Protein AF-A0A2W4IA27-F1 (afdb_monomer_lite)

Secondary structure (DSSP, 8-state):
----------HHHHHHHHHHHHHHHHHH-HHHHHHHGGGGT---HHHHHHHHHHHHTT-HHHHHHHGGGTT---HHHHHHHHHHHHHH-TTGGGTGGGG----HHHHHHHHHHHHHH-HHHHHHTGGGG----HHHHHHHHHHHHHH-S-GGGGGGGG----HHHHHHHHHHHHTT-HHHHHHHGGGGSPEE------TT------EE-HHHHHHHHHHHHHHHHHHHHHHHHTT--S-HHHHHHHHHHHHHHHHHHGGG-TTS-HHHHHHHHHHHHHHHHHTTTSTTS---S-TTS-SSSS-THHHHHTS---TTTGGGTHHHHHHHHHHHHTT-S-HHHHHHHHHHHHHHHTSSSTTS--TTTGGGGHHHHHHHHT-S-HHHHHHHHHHHHHHHHHH---HHHHHHHHHH--GGG----HHHHHHHHHHHHHHTTSS---HHHHHHHHHHHHH-TTSS-HHHHHHHHHHHHT--GGG--HHHHHHHHHHHTTT--------SS-HHHHHHHHHHHHHHHHHHHHHHHTT-HHHHHT---HHHHHHHHHHIIIIIS-----TTHHHHHHHHTTTSSSTTHHHHHHHHHTTT-HHHHHHHHHHHHHHHHT-HHHHHHHS--HHHHHHHTT-HHHHHHHHH-EEEEHHHHS------S-----HHHHHHIIIIIS--S-TTTSHHHHHHHTT-TTHHHHHHHHHHHHHHHHHHHHT-GGGTTTHHHHHHHHHHHHHHHHHHHHHH--SHHHHHHHHHHHHHHHHTT--S-HHHHHHHHHHHHHTT------GGG-EEEEE--HHHHHHTTTSSTT-S--TTS-HHHHTTHHHHHH-TTEEEEEEEPTTSSEEEEEEEEEEEETTT--EEEEEPPPEE-TTS-HHHHHHHHHHHHHHHHHHHT--EEES-TTSPB--SPEEEE--S-S-EEEGGGTEEESSSEEEE-TTSSEEEE-

Structure (mmCIF, N/CA/C/O backbone):
data_AF-A0A2W4IA27-F1
#
_entry.id   AF-A0A2W4IA27-F1
#
loop_
_atom_site.group_PDB
_atom_site.id
_atom_site.type_symbol
_atom_site.label_atom_id
_atom_site.label_alt_id
_atom_site.label_comp_id
_atom_site.label_asym_id
_atom_site.label_entity_id
_atom_site.label_seq_id
_atom_site.pdbx_PDB_ins_code
_atom_site.Cartn_x
_atom_site.Cartn_y
_atom_site.Cartn_z
_atom_site.occupancy
_atom_site.B_iso_or_equiv
_atom_site.auth_seq_id
_atom_site.auth_comp_id
_atom_site.auth_asym_id
_atom_site.auth_atom_id
_atom_site.pdbx_PDB_model_num
ATOM 1 N N . MET A 1 1 ? 53.957 44.892 -79.113 1.00 44.59 1 MET A N 1
ATOM 2 C CA . MET A 1 1 ? 54.425 44.875 -77.711 1.00 44.59 1 MET A CA 1
ATOM 3 C C . MET A 1 1 ? 53.210 44.801 -76.800 1.00 44.59 1 MET A C 1
ATOM 5 O O . MET A 1 1 ? 52.516 45.795 -76.661 1.00 44.59 1 MET A O 1
ATOM 9 N N . LEU A 1 2 ? 52.918 43.631 -76.235 1.00 40.19 2 LEU A N 1
ATOM 10 C CA . LEU A 1 2 ? 51.949 43.459 -75.150 1.00 40.19 2 LEU A CA 1
ATOM 11 C C . LEU A 1 2 ? 52.566 42.440 -74.186 1.00 40.19 2 LEU A C 1
ATOM 13 O O . LEU A 1 2 ? 52.818 41.296 -74.554 1.00 40.19 2 LEU A O 1
ATOM 17 N N . ASN A 1 3 ? 52.946 42.937 -73.009 1.00 44.69 3 ASN A N 1
ATOM 18 C CA . ASN A 1 3 ? 53.695 42.231 -71.974 1.00 44.69 3 ASN A CA 1
ATOM 19 C C . ASN A 1 3 ? 52.824 41.161 -71.299 1.00 44.69 3 ASN A C 1
ATOM 21 O O . ASN A 1 3 ? 51.939 41.492 -70.511 1.00 44.69 3 ASN A O 1
ATOM 25 N N . ASN A 1 4 ? 53.139 39.888 -71.536 1.00 46.66 4 ASN A N 1
ATOM 26 C CA . ASN A 1 4 ? 52.659 38.767 -70.730 1.00 46.66 4 ASN A CA 1
ATOM 27 C C . ASN A 1 4 ? 53.404 38.745 -69.383 1.00 46.66 4 ASN A C 1
ATOM 29 O O . ASN A 1 4 ? 54.486 38.171 -69.269 1.00 46.66 4 ASN A O 1
ATOM 33 N N . LYS A 1 5 ? 52.828 39.366 -68.345 1.00 51.06 5 LYS A N 1
ATOM 34 C CA . LYS A 1 5 ? 53.220 39.107 -66.951 1.00 51.06 5 LYS A CA 1
ATOM 35 C C . LYS A 1 5 ? 52.652 37.749 -66.535 1.00 51.06 5 LYS A C 1
ATOM 37 O O . LYS A 1 5 ? 51.479 37.642 -66.192 1.00 51.06 5 LYS A O 1
ATOM 42 N N . ILE A 1 6 ? 53.497 36.724 -66.554 1.00 54.12 6 ILE A N 1
ATOM 43 C CA . ILE A 1 6 ? 53.240 35.456 -65.868 1.00 54.12 6 ILE A CA 1
ATOM 44 C C . ILE A 1 6 ? 53.246 35.763 -64.364 1.00 54.12 6 ILE A C 1
ATOM 46 O O . ILE A 1 6 ? 54.295 36.026 -63.780 1.00 54.12 6 ILE A O 1
ATOM 50 N N . ILE A 1 7 ? 52.066 35.807 -63.745 1.00 58.88 7 ILE A N 1
ATOM 51 C CA . ILE A 1 7 ? 51.934 35.867 -62.287 1.00 58.88 7 ILE A CA 1
ATOM 52 C C . ILE A 1 7 ? 52.332 34.485 -61.762 1.00 58.88 7 ILE A C 1
ATOM 54 O O . ILE A 1 7 ? 51.640 33.503 -62.022 1.00 58.88 7 ILE A O 1
ATOM 58 N N . ALA A 1 8 ? 53.454 34.399 -61.046 1.00 56.16 8 ALA A N 1
ATOM 59 C CA . ALA A 1 8 ? 53.839 33.202 -60.307 1.00 56.16 8 ALA A CA 1
ATOM 60 C C . ALA A 1 8 ? 52.831 32.989 -59.165 1.00 56.16 8 ALA A C 1
ATOM 62 O O . ALA A 1 8 ? 52.899 33.645 -58.126 1.00 56.16 8 ALA A O 1
ATOM 63 N N . ILE A 1 9 ? 51.835 32.132 -59.386 1.00 65.00 9 ILE A N 1
ATOM 64 C CA . ILE A 1 9 ? 50.858 31.764 -58.360 1.00 65.00 9 ILE A CA 1
ATOM 65 C C . ILE A 1 9 ? 51.591 30.925 -57.308 1.00 65.00 9 ILE A C 1
ATOM 67 O O . ILE A 1 9 ? 52.161 29.888 -57.642 1.00 65.00 9 ILE A O 1
ATOM 71 N N . ASN A 1 10 ? 51.586 31.377 -56.047 1.00 81.69 10 ASN A N 1
ATOM 72 C CA . ASN A 1 10 ? 52.108 30.606 -54.917 1.00 81.69 10 ASN A CA 1
ATOM 73 C C . ASN A 1 10 ? 51.342 29.262 -54.829 1.00 81.69 10 ASN A C 1
ATOM 75 O O . ASN A 1 10 ? 50.125 29.296 -54.611 1.00 81.69 10 ASN A O 1
ATOM 79 N N . PRO A 1 11 ? 52.011 28.102 -54.983 1.00 81.06 11 PRO A N 1
ATOM 80 C CA . PRO A 1 11 ? 51.367 26.788 -54.963 1.00 81.06 11 PRO A CA 1
ATOM 81 C C . PRO A 1 11 ? 50.553 26.516 -53.692 1.00 81.06 11 PRO A C 1
ATOM 83 O O . PRO A 1 11 ? 49.484 25.916 -53.771 1.00 81.06 11 PRO A O 1
ATOM 86 N N . GLU A 1 12 ? 51.005 27.003 -52.532 1.00 84.25 12 GLU A N 1
ATOM 87 C CA . GLU A 1 12 ? 50.297 26.821 -51.257 1.00 84.25 12 GLU A CA 1
ATOM 88 C C . GLU A 1 12 ? 48.966 27.574 -51.238 1.00 84.25 12 GLU A C 1
ATOM 90 O O . GLU A 1 12 ? 47.942 27.038 -50.812 1.00 84.25 12 GLU A O 1
ATOM 95 N N . LYS A 1 13 ? 48.961 28.804 -51.765 1.00 86.19 13 LYS A N 1
ATOM 96 C CA . LYS A 1 13 ? 47.746 29.616 -51.870 1.00 86.19 13 LYS A CA 1
ATOM 97 C C . LYS A 1 13 ? 46.733 28.961 -52.809 1.00 86.19 13 LYS A C 1
ATOM 99 O O . LYS A 1 13 ? 45.558 28.886 -52.472 1.00 86.19 13 LYS A O 1
ATOM 104 N N . LEU A 1 14 ? 47.198 28.414 -53.934 1.00 88.62 14 LEU A N 1
ATOM 105 C CA . LEU A 1 14 ? 46.340 27.693 -54.876 1.00 88.62 14 LEU A CA 1
ATOM 106 C C . LEU A 1 14 ? 45.674 26.464 -54.231 1.00 88.62 14 LEU A C 1
ATOM 108 O O . LEU A 1 14 ? 44.511 26.187 -54.508 1.00 88.62 14 LEU A O 1
ATOM 112 N N . ILE A 1 15 ? 46.384 25.734 -53.365 1.00 90.31 15 ILE A N 1
ATOM 113 C CA . ILE A 1 15 ? 45.819 24.588 -52.633 1.00 90.31 15 ILE A CA 1
ATOM 114 C C . ILE A 1 15 ? 44.764 25.053 -51.618 1.00 90.31 15 ILE A C 1
ATOM 116 O O . ILE A 1 15 ? 43.688 24.462 -51.553 1.00 90.31 15 ILE A O 1
ATOM 120 N N . GLN A 1 16 ? 45.026 26.125 -50.865 1.00 92.00 16 GLN A N 1
ATOM 121 C CA . GLN A 1 16 ? 44.061 26.670 -49.898 1.00 92.00 16 GLN A CA 1
ATOM 122 C C . GLN A 1 16 ? 42.793 27.224 -50.563 1.00 92.00 16 GLN A C 1
ATOM 124 O O . GLN A 1 16 ? 41.686 27.013 -50.056 1.00 92.00 16 GLN A O 1
ATOM 129 N N . ASP A 1 17 ? 42.931 27.866 -51.726 1.00 92.44 17 ASP A N 1
ATOM 130 C CA . ASP A 1 17 ? 41.796 28.339 -52.522 1.00 92.44 17 ASP A CA 1
ATOM 131 C C . ASP A 1 17 ? 40.934 27.150 -52.988 1.00 92.44 17 ASP A C 1
ATOM 133 O O . ASP A 1 17 ? 39.712 27.175 -52.832 1.00 92.44 17 ASP A O 1
ATOM 137 N N . LYS A 1 18 ? 41.560 26.054 -53.444 1.00 95.69 18 LYS A N 1
ATOM 138 C CA . LYS A 1 18 ? 40.855 24.814 -53.815 1.00 95.69 18 LYS A CA 1
ATOM 139 C C . LYS A 1 18 ? 40.170 24.124 -52.634 1.00 95.69 18 LYS A C 1
ATOM 141 O O . LYS A 1 18 ? 39.068 23.610 -52.803 1.00 95.69 18 LYS A O 1
ATOM 146 N N . ILE A 1 19 ? 40.780 24.110 -51.444 1.00 96.94 19 ILE A N 1
ATOM 147 C CA . ILE A 1 19 ? 40.142 23.586 -50.220 1.00 96.94 19 ILE A CA 1
ATOM 148 C C . ILE A 1 19 ? 38.905 24.422 -49.878 1.00 96.94 19 ILE A C 1
ATOM 150 O O . ILE A 1 19 ? 37.847 23.870 -49.577 1.00 96.94 19 ILE A O 1
ATOM 154 N N . SER A 1 20 ? 39.020 25.748 -49.946 1.00 96.31 20 SER A N 1
ATOM 155 C CA . SER A 1 20 ? 37.912 26.664 -49.663 1.00 96.31 20 SER A CA 1
ATOM 156 C C . SER A 1 20 ? 36.769 26.486 -50.665 1.00 96.31 20 SER A C 1
ATOM 158 O O . SER A 1 20 ? 35.608 26.384 -50.267 1.00 96.31 20 SER A O 1
ATOM 160 N N . GLU A 1 21 ? 37.092 26.364 -51.955 1.00 96.69 21 GLU A N 1
ATOM 161 C CA . GLU A 1 21 ? 36.127 26.060 -53.013 1.00 96.69 21 GLU A CA 1
ATOM 162 C C . GLU A 1 21 ? 35.434 24.709 -52.775 1.00 96.69 21 GLU A C 1
ATOM 164 O O . GLU A 1 21 ? 34.205 24.634 -52.818 1.00 96.69 21 GLU A O 1
ATOM 169 N N . ALA A 1 22 ? 36.197 23.663 -52.441 1.00 97.50 22 ALA A N 1
ATOM 170 C CA . ALA A 1 22 ? 35.666 22.336 -52.140 1.00 97.50 22 ALA A CA 1
ATOM 171 C C . ALA A 1 22 ? 34.730 22.339 -50.920 1.00 97.50 22 ALA A C 1
ATOM 173 O O . ALA A 1 22 ? 33.680 21.702 -50.963 1.00 97.50 22 ALA A O 1
ATOM 174 N N . LYS A 1 23 ? 35.050 23.089 -49.854 1.00 98.00 23 LYS A N 1
ATOM 175 C CA . LYS A 1 23 ? 34.168 23.256 -48.681 1.00 98.00 23 LYS A CA 1
ATOM 176 C C . LYS A 1 23 ? 32.860 23.964 -49.038 1.00 98.00 23 LYS A C 1
ATOM 178 O O . LYS A 1 23 ? 31.791 23.534 -48.606 1.00 98.00 23 LYS A O 1
ATOM 183 N N . ILE A 1 24 ? 32.926 25.029 -49.842 1.00 96.81 24 ILE A N 1
ATOM 184 C CA . ILE A 1 24 ? 31.732 25.746 -50.315 1.00 96.81 24 ILE A CA 1
ATOM 185 C C . ILE A 1 24 ? 30.874 24.827 -51.187 1.00 96.81 24 ILE A C 1
ATOM 187 O O . ILE A 1 24 ? 29.651 24.815 -51.034 1.00 96.81 24 ILE A O 1
ATOM 191 N N . LEU A 1 25 ? 31.496 24.053 -52.083 1.00 96.50 25 LEU A N 1
ATOM 192 C CA . LEU A 1 25 ? 30.773 23.108 -52.926 1.00 96.50 25 LEU A CA 1
ATOM 193 C C . LEU A 1 25 ? 30.163 21.978 -52.092 1.00 96.50 25 LEU A C 1
ATOM 195 O O . LEU A 1 25 ? 28.999 21.667 -52.293 1.00 96.50 25 LEU A O 1
ATOM 199 N N . ALA A 1 26 ? 30.871 21.450 -51.091 1.00 96.62 26 ALA A N 1
ATOM 200 C CA . ALA A 1 26 ? 30.343 20.447 -50.166 1.00 96.62 26 ALA A CA 1
ATOM 201 C C . ALA A 1 26 ? 29.091 20.900 -49.413 1.00 96.62 26 ALA A C 1
ATOM 203 O O . ALA A 1 26 ? 28.183 20.102 -49.194 1.00 96.62 26 ALA A O 1
ATOM 204 N N . ALA A 1 27 ? 29.009 22.184 -49.064 1.00 95.81 27 ALA A N 1
ATOM 205 C CA . ALA A 1 27 ? 27.829 22.748 -48.421 1.00 95.81 27 ALA A CA 1
ATOM 206 C C . ALA A 1 27 ? 26.638 22.960 -49.381 1.00 95.81 27 ALA A C 1
ATOM 208 O O . ALA A 1 27 ? 25.510 23.112 -48.908 1.00 95.81 27 ALA A O 1
ATOM 209 N N . LYS A 1 28 ? 26.877 23.001 -50.702 1.00 95.75 28 LYS A N 1
ATOM 210 C CA . LYS A 1 28 ? 25.871 23.304 -51.740 1.00 95.75 28 LYS A CA 1
ATOM 211 C C . LYS A 1 28 ? 25.409 22.081 -52.534 1.00 95.75 28 LYS A C 1
ATOM 213 O O . LYS A 1 28 ? 24.221 21.954 -52.797 1.00 95.75 28 LYS A O 1
ATOM 218 N N . ASP A 1 29 ? 26.344 21.228 -52.936 1.00 96.25 29 ASP A N 1
ATOM 219 C CA . ASP A 1 29 ? 26.152 20.079 -53.821 1.00 96.25 29 ASP A CA 1
ATOM 220 C C . ASP A 1 29 ? 27.109 18.954 -53.399 1.00 96.25 29 ASP A C 1
ATOM 222 O O . ASP A 1 29 ? 28.206 18.765 -53.938 1.00 96.25 29 ASP A O 1
ATOM 226 N N . SER A 1 30 ? 26.688 18.233 -52.360 1.00 96.00 30 SER A N 1
ATOM 227 C CA . SER A 1 30 ? 27.429 17.121 -51.766 1.00 96.00 30 SER A CA 1
ATOM 228 C C . SER A 1 30 ? 27.680 15.990 -52.765 1.00 96.00 30 SER A C 1
ATOM 230 O O . SER A 1 30 ? 28.771 15.430 -52.773 1.00 96.00 30 SER A O 1
ATOM 232 N N . TRP A 1 31 ? 26.731 15.702 -53.662 1.00 96.38 31 TRP A N 1
ATOM 233 C CA . TRP A 1 31 ? 26.909 14.693 -54.710 1.00 96.38 31 TRP A CA 1
ATOM 234 C C . TRP A 1 31 ? 28.099 15.015 -55.603 1.00 96.38 31 TRP A C 1
ATOM 236 O O . TRP A 1 31 ? 29.008 14.196 -55.772 1.00 96.38 31 TRP A O 1
ATOM 246 N N . ARG A 1 32 ? 28.105 16.226 -56.168 1.00 96.94 32 ARG A N 1
ATOM 247 C CA . ARG A 1 32 ? 29.147 16.638 -57.100 1.00 96.94 32 ARG A CA 1
ATOM 248 C C . ARG A 1 32 ? 30.511 16.672 -56.433 1.00 96.94 32 ARG A C 1
ATOM 250 O O . ARG A 1 32 ? 31.462 16.163 -57.024 1.00 96.94 32 ARG A O 1
ATOM 257 N N . ILE A 1 33 ? 30.624 17.221 -55.217 1.00 97.75 33 ILE A N 1
ATOM 258 C CA . ILE A 1 33 ? 31.930 17.245 -54.549 1.00 97.75 33 ILE A CA 1
ATOM 259 C C . ILE A 1 33 ? 32.424 15.831 -54.240 1.00 97.75 33 ILE A C 1
ATOM 261 O O . ILE A 1 33 ? 33.598 15.563 -54.460 1.00 97.75 33 ILE A O 1
ATOM 265 N N . SER A 1 34 ? 31.569 14.906 -53.791 1.00 97.38 34 SER A N 1
ATOM 266 C CA . SER A 1 34 ? 32.013 13.555 -53.431 1.00 97.38 34 SER A CA 1
ATOM 267 C C . SER A 1 34 ? 32.481 12.765 -54.659 1.00 97.38 34 SER A C 1
ATOM 269 O O . SER A 1 34 ? 33.462 12.021 -54.589 1.00 97.38 34 SER A O 1
ATOM 271 N N . LEU A 1 35 ? 31.846 12.982 -55.814 1.00 96.50 35 LEU A N 1
ATOM 272 C CA . LEU A 1 35 ? 32.276 12.407 -57.088 1.00 96.50 35 LEU A CA 1
ATOM 273 C C . LEU A 1 35 ? 33.601 13.017 -57.586 1.00 96.50 35 LEU A C 1
ATOM 275 O O . LEU A 1 35 ? 34.493 12.288 -58.024 1.00 96.50 35 LEU A O 1
ATOM 279 N N . ASP A 1 36 ? 33.742 14.343 -57.502 1.00 96.81 36 ASP A N 1
ATOM 280 C CA . ASP A 1 36 ? 34.829 15.094 -58.139 1.00 96.81 36 ASP A CA 1
ATOM 281 C C . ASP A 1 36 ? 36.000 15.451 -57.211 1.00 96.81 36 ASP A C 1
ATOM 283 O O . ASP A 1 36 ? 36.978 16.024 -57.689 1.00 96.81 36 ASP A O 1
ATOM 287 N N . ILE A 1 37 ? 35.970 15.110 -55.917 1.00 97.19 37 ILE A N 1
ATOM 288 C CA . ILE A 1 37 ? 36.974 15.561 -54.930 1.00 97.19 37 ILE A CA 1
ATOM 289 C C . ILE A 1 37 ? 38.422 15.276 -55.365 1.00 97.19 37 ILE A C 1
ATOM 291 O O . ILE A 1 37 ? 39.303 16.120 -55.198 1.00 97.19 37 ILE A O 1
ATOM 295 N N . LYS A 1 38 ? 38.669 14.149 -56.044 1.00 94.88 38 LYS A N 1
ATOM 296 C CA . LYS A 1 38 ? 39.988 13.803 -56.606 1.00 94.88 38 LYS A CA 1
ATOM 297 C C . LYS A 1 38 ? 40.494 14.822 -57.634 1.00 94.88 38 LYS A C 1
ATOM 299 O O . LYS A 1 38 ? 41.695 15.069 -57.704 1.00 94.88 38 LYS A O 1
ATOM 304 N N . LYS A 1 39 ? 39.600 15.453 -58.406 1.00 95.56 39 LYS A N 1
ATOM 305 C CA . LYS A 1 39 ? 39.942 16.472 -59.417 1.00 95.56 39 LYS A CA 1
ATOM 306 C C . LYS A 1 39 ? 40.474 17.763 -58.789 1.00 95.56 39 LYS A C 1
ATOM 308 O O . LYS A 1 39 ? 41.200 18.5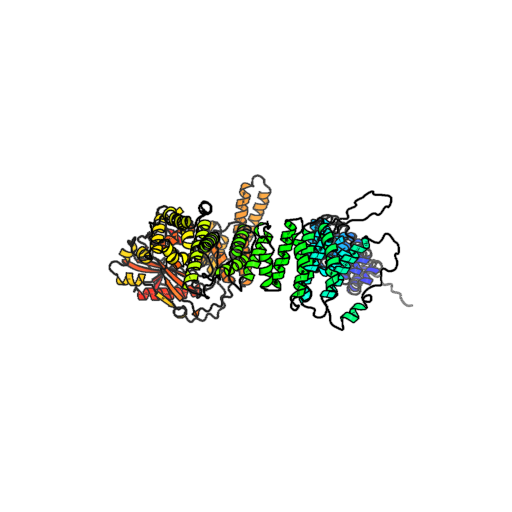01 -59.452 1.00 95.56 39 LYS A O 1
ATOM 313 N N . TYR A 1 40 ? 40.173 18.019 -57.513 1.00 94.12 40 TYR A N 1
ATOM 314 C CA . TYR A 1 40 ? 40.720 19.164 -56.783 1.00 94.12 40 TYR A CA 1
ATOM 315 C C . TYR A 1 40 ? 42.201 18.963 -56.409 1.00 94.12 40 TYR A C 1
ATOM 317 O O . TYR A 1 40 ? 42.901 19.944 -56.163 1.00 94.12 40 TYR A O 1
ATOM 325 N N . GLY A 1 41 ? 42.721 17.729 -56.432 1.00 93.88 41 GLY A N 1
ATOM 326 C CA . GLY A 1 41 ? 44.125 17.439 -56.115 1.00 93.88 41 GLY A CA 1
ATOM 327 C C . GLY A 1 41 ? 44.501 17.733 -54.657 1.00 93.88 41 GLY A C 1
ATOM 328 O O . GLY A 1 41 ? 45.658 18.033 -54.377 1.00 93.88 41 GLY A O 1
ATOM 329 N N . ILE A 1 42 ? 43.525 17.699 -53.745 1.00 95.56 42 ILE A N 1
ATOM 330 C CA . ILE A 1 42 ? 43.734 17.878 -52.304 1.00 95.56 42 ILE A CA 1
ATOM 331 C C . ILE A 1 42 ? 44.226 16.545 -51.730 1.00 95.56 42 ILE A C 1
ATOM 333 O O . ILE A 1 42 ? 43.566 15.525 -51.909 1.00 95.56 42 ILE A O 1
ATOM 337 N N . THR A 1 43 ? 45.369 16.557 -51.045 1.00 95.12 43 THR A N 1
ATOM 338 C CA . THR A 1 43 ? 45.967 15.370 -50.403 1.00 95.12 43 THR A CA 1
ATOM 339 C C . THR A 1 43 ? 46.042 15.476 -48.877 1.00 95.12 43 THR A C 1
ATOM 341 O O . THR A 1 43 ? 46.341 14.487 -48.211 1.00 95.12 43 THR A O 1
ATOM 344 N N . ASP A 1 44 ? 45.759 16.654 -48.311 1.00 95.38 44 ASP A N 1
ATOM 345 C CA . ASP A 1 44 ? 45.744 16.872 -46.864 1.00 95.38 44 ASP A CA 1
ATOM 346 C C . ASP A 1 44 ? 44.560 16.138 -46.214 1.00 95.38 44 ASP A C 1
ATOM 348 O O . ASP A 1 44 ? 43.395 16.470 -46.449 1.00 95.38 44 ASP A O 1
ATOM 352 N N . GLN A 1 45 ? 44.865 15.131 -45.392 1.00 96.44 45 GLN A N 1
ATOM 353 C CA . GLN A 1 45 ? 43.874 14.247 -44.766 1.00 96.44 45 GLN A CA 1
ATOM 354 C C . GLN A 1 45 ? 42.881 15.009 -43.883 1.00 96.44 45 GLN A C 1
ATOM 356 O O . GLN A 1 45 ? 41.692 14.693 -43.871 1.00 96.44 45 GLN A O 1
ATOM 361 N N . LYS A 1 46 ? 43.347 16.042 -43.171 1.00 96.00 46 LYS A N 1
ATOM 362 C CA . LYS A 1 46 ? 42.494 16.851 -42.298 1.00 96.00 46 LYS A CA 1
ATOM 363 C C . LYS A 1 46 ? 41.502 17.680 -43.115 1.00 96.00 46 LYS A C 1
ATOM 365 O O . LYS A 1 46 ? 40.315 17.689 -42.801 1.00 96.00 46 LYS A O 1
ATOM 370 N N . ALA A 1 47 ? 41.954 18.324 -44.187 1.00 96.56 47 ALA A N 1
ATOM 371 C CA . ALA A 1 47 ? 41.092 19.069 -45.095 1.00 96.56 47 ALA A CA 1
ATOM 372 C C . ALA A 1 47 ? 40.067 18.152 -45.778 1.00 96.56 47 ALA A C 1
ATOM 374 O O . ALA A 1 47 ? 38.892 18.508 -45.855 1.00 96.56 47 ALA A O 1
ATOM 375 N N . LEU A 1 48 ? 40.483 16.963 -46.228 1.00 97.88 48 LEU A N 1
ATOM 376 C CA . LEU A 1 48 ? 39.589 15.962 -46.818 1.00 97.88 48 LEU A CA 1
ATOM 377 C C . LEU A 1 48 ? 38.522 15.494 -45.818 1.00 97.88 48 LEU A C 1
ATOM 379 O O . LEU A 1 48 ? 37.347 15.433 -46.180 1.00 97.88 48 LEU A O 1
ATOM 383 N N . ALA A 1 49 ? 38.904 15.246 -44.561 1.00 97.38 49 ALA A N 1
ATOM 384 C CA . ALA A 1 49 ? 37.981 14.908 -43.480 1.00 97.38 49 ALA A CA 1
ATOM 385 C C . ALA A 1 49 ? 36.968 16.028 -43.208 1.00 97.38 49 ALA A C 1
ATOM 387 O O . ALA A 1 49 ? 35.767 15.771 -43.148 1.00 97.38 49 ALA A O 1
ATOM 388 N N . GLU A 1 50 ? 37.425 17.280 -43.112 1.00 97.62 50 GLU A N 1
ATOM 389 C CA . GLU A 1 50 ? 36.547 18.437 -42.910 1.00 97.62 50 GLU A CA 1
ATOM 390 C C . GLU A 1 50 ? 35.554 18.611 -44.072 1.00 97.62 50 GLU A C 1
ATOM 392 O O . GLU A 1 50 ? 34.368 18.845 -43.843 1.00 97.62 50 GLU A O 1
ATOM 397 N N . ILE A 1 51 ? 36.003 18.456 -45.324 1.00 98.00 51 ILE A N 1
ATOM 398 C CA . ILE A 1 51 ? 35.127 18.534 -46.506 1.00 98.00 51 ILE A CA 1
ATOM 399 C C . ILE A 1 51 ? 34.105 17.388 -46.495 1.00 98.00 51 ILE A C 1
ATOM 401 O O . ILE A 1 51 ? 32.927 17.625 -46.768 1.00 98.00 51 ILE A O 1
ATOM 405 N N . ALA A 1 52 ? 34.522 16.163 -46.157 1.00 98.00 52 ALA A N 1
ATOM 406 C CA . ALA A 1 52 ? 33.628 15.010 -46.053 1.00 98.00 52 ALA A CA 1
ATOM 407 C C . ALA A 1 52 ? 32.573 15.200 -44.951 1.00 98.00 52 ALA A C 1
ATOM 409 O O . ALA A 1 52 ? 31.394 14.945 -45.190 1.00 98.00 52 ALA A O 1
ATOM 410 N N . MET A 1 53 ? 32.967 15.715 -43.780 1.00 97.75 53 MET A N 1
ATOM 411 C CA . MET A 1 53 ? 32.054 16.028 -42.673 1.00 97.75 53 MET A CA 1
ATOM 412 C C . MET A 1 53 ? 31.043 17.125 -43.036 1.00 97.75 53 MET A C 1
ATOM 414 O O . MET A 1 53 ? 29.885 17.053 -42.634 1.00 97.75 53 MET A O 1
ATOM 418 N N . ILE A 1 54 ? 31.429 18.121 -43.837 1.00 97.19 54 ILE A N 1
ATOM 419 C CA . ILE A 1 54 ? 30.475 19.113 -44.354 1.00 97.19 54 ILE A CA 1
ATOM 420 C C . ILE A 1 54 ? 29.512 18.447 -45.346 1.00 97.19 54 ILE A C 1
ATOM 422 O O . ILE A 1 54 ? 28.297 18.579 -45.203 1.00 97.19 54 ILE A O 1
ATOM 426 N N . ALA A 1 55 ? 30.034 17.696 -46.321 1.00 97.19 55 ALA A N 1
ATOM 427 C CA . ALA A 1 55 ? 29.225 17.063 -47.364 1.00 97.19 55 ALA A CA 1
ATOM 428 C C . ALA A 1 55 ? 28.205 16.058 -46.794 1.00 97.19 55 ALA A C 1
ATOM 430 O O . ALA A 1 55 ? 27.056 16.021 -47.241 1.00 97.19 55 ALA A O 1
ATOM 431 N N . VAL A 1 56 ? 28.594 15.280 -45.778 1.00 97.06 56 VAL A N 1
ATOM 432 C CA . VAL A 1 56 ? 27.765 14.198 -45.220 1.00 97.06 56 VAL A CA 1
ATOM 433 C C . VAL A 1 56 ? 26.538 14.734 -44.483 1.00 97.06 56 VAL A C 1
ATOM 435 O O . VAL A 1 56 ? 25.485 14.106 -44.514 1.00 97.06 56 VAL A O 1
ATOM 438 N N . THR A 1 57 ? 26.624 15.938 -43.904 1.00 95.50 57 THR A N 1
ATOM 439 C CA . THR A 1 57 ? 25.466 16.613 -43.284 1.00 95.50 57 THR A CA 1
ATOM 440 C C . THR A 1 57 ? 24.422 17.080 -44.300 1.00 95.50 57 THR A C 1
ATOM 442 O O . THR A 1 57 ? 23.297 17.397 -43.923 1.00 95.50 57 THR A O 1
ATOM 445 N N . LYS A 1 58 ? 24.780 17.154 -45.590 1.00 94.56 58 LYS A N 1
ATOM 446 C CA . LYS A 1 58 ? 23.864 17.531 -46.676 1.00 94.56 58 LYS A CA 1
ATOM 447 C C . LYS A 1 58 ? 23.278 16.331 -47.393 1.00 94.56 58 LYS A C 1
ATOM 449 O O . LYS A 1 58 ? 22.110 16.362 -47.758 1.00 94.56 58 LYS A O 1
ATOM 454 N N . ASN A 1 59 ? 24.092 15.311 -47.643 1.00 93.56 59 ASN A N 1
ATOM 455 C CA . ASN A 1 59 ? 23.644 14.085 -48.287 1.00 93.56 59 ASN A CA 1
ATOM 456 C C . ASN A 1 59 ? 24.521 12.916 -47.823 1.00 93.56 59 ASN A C 1
ATOM 458 O O . ASN A 1 59 ? 25.619 12.706 -48.348 1.00 93.56 59 ASN A O 1
ATOM 462 N N . GLY A 1 60 ? 24.028 12.173 -46.829 1.00 94.12 60 GLY A N 1
ATOM 463 C CA . GLY A 1 60 ? 24.707 10.991 -46.299 1.00 94.12 60 GLY A CA 1
ATOM 464 C C . GLY A 1 60 ? 24.943 9.926 -47.372 1.00 94.12 60 GLY A C 1
ATOM 465 O O . GLY A 1 60 ? 26.027 9.337 -47.413 1.00 94.12 60 GLY A O 1
ATOM 466 N N . TRP A 1 61 ? 23.990 9.761 -48.294 1.00 94.25 61 TRP A N 1
ATOM 467 C CA . TRP A 1 61 ? 24.050 8.798 -49.394 1.00 94.25 61 TRP A CA 1
ATOM 468 C C . TRP A 1 61 ? 25.255 9.046 -50.304 1.00 94.25 61 TRP A C 1
ATOM 470 O O . TRP A 1 61 ? 26.066 8.151 -50.546 1.00 94.25 61 TRP A O 1
ATOM 480 N N . ALA A 1 62 ? 25.412 10.289 -50.773 1.00 95.62 62 ALA A N 1
ATOM 481 C CA . ALA A 1 62 ? 26.458 10.663 -51.726 1.00 95.62 62 ALA A CA 1
ATOM 482 C C . ALA A 1 62 ? 27.863 10.472 -51.150 1.00 95.62 62 ALA A C 1
ATOM 484 O O . ALA A 1 62 ? 28.749 9.931 -51.818 1.00 95.62 62 ALA A O 1
ATOM 485 N N . VAL A 1 63 ? 28.059 10.883 -49.894 1.00 97.19 63 VAL A N 1
ATOM 486 C CA . VAL A 1 63 ? 29.341 10.678 -49.218 1.00 97.19 63 VAL A CA 1
ATOM 487 C C . VAL A 1 63 ? 29.598 9.193 -49.008 1.00 97.19 63 VAL A C 1
ATOM 489 O O . VAL A 1 63 ? 30.714 8.749 -49.242 1.00 97.19 63 VAL A O 1
ATOM 492 N N . SER A 1 64 ? 28.587 8.409 -48.636 1.00 96.94 64 SER A N 1
ATOM 493 C CA . SER A 1 64 ? 28.741 6.967 -48.410 1.00 96.94 64 SER A CA 1
ATOM 494 C C . SER A 1 64 ? 29.081 6.195 -49.689 1.00 96.94 64 SER A C 1
ATOM 496 O O . SER A 1 64 ? 29.880 5.257 -49.651 1.00 96.94 64 SER A O 1
ATOM 498 N N . GLU A 1 65 ? 28.536 6.604 -50.837 1.00 96.62 65 GLU A N 1
ATOM 499 C CA . GLU A 1 65 ? 28.881 6.015 -52.137 1.00 96.62 65 GLU A CA 1
ATOM 500 C C . GLU A 1 65 ? 30.342 6.281 -52.512 1.00 96.62 65 GLU A C 1
ATOM 502 O O . GLU A 1 65 ? 31.087 5.387 -52.916 1.00 96.62 65 GLU A O 1
ATOM 507 N N . TYR A 1 66 ? 30.771 7.531 -52.347 1.00 97.50 66 TYR A N 1
ATOM 508 C CA . TYR A 1 66 ? 32.050 8.008 -52.856 1.00 97.50 66 TYR A CA 1
ATOM 509 C C . TYR A 1 66 ? 33.090 8.247 -51.758 1.00 97.50 66 TYR A C 1
ATOM 511 O O . TYR A 1 66 ? 34.084 8.928 -52.004 1.00 97.50 66 TYR A O 1
ATOM 519 N N . ILE A 1 67 ? 32.935 7.674 -50.561 1.00 97.81 67 ILE A N 1
ATOM 520 C CA . ILE A 1 67 ? 33.853 7.921 -49.433 1.00 97.81 67 ILE A CA 1
ATOM 521 C C . ILE A 1 67 ? 35.308 7.581 -49.794 1.00 97.81 67 ILE A C 1
ATOM 523 O O . ILE A 1 67 ? 36.236 8.311 -49.452 1.00 97.81 67 ILE A O 1
ATOM 527 N N . LYS A 1 68 ? 35.513 6.547 -50.618 1.00 97.00 68 LYS A N 1
ATOM 528 C CA . LYS A 1 68 ? 36.831 6.153 -51.147 1.00 97.00 68 LYS A CA 1
ATOM 529 C C . LYS A 1 68 ? 37.466 7.209 -52.058 1.00 97.00 68 LYS A C 1
ATOM 531 O O . LYS A 1 68 ? 38.676 7.177 -52.279 1.00 97.00 68 LYS A O 1
ATOM 536 N N . ASN A 1 69 ? 36.689 8.141 -52.614 1.00 97.50 69 ASN A N 1
ATOM 537 C CA . ASN A 1 69 ? 37.234 9.241 -53.405 1.00 97.50 69 ASN A CA 1
ATOM 538 C C . ASN A 1 69 ? 37.937 10.285 -52.548 1.00 97.50 69 ASN A C 1
ATOM 540 O O . ASN A 1 69 ? 38.898 10.881 -53.027 1.00 97.50 69 ASN A O 1
ATOM 544 N N . TYR A 1 70 ? 37.514 10.450 -51.295 1.00 96.94 70 TYR A N 1
ATOM 545 C CA . TYR A 1 70 ? 38.172 11.349 -50.357 1.00 96.94 70 TYR A CA 1
ATOM 546 C C . TYR A 1 70 ? 39.552 10.844 -49.934 1.00 96.94 70 TYR A C 1
ATOM 548 O O . TYR A 1 70 ? 40.346 11.644 -49.467 1.00 96.94 70 TYR A O 1
ATOM 556 N N . GLY A 1 71 ? 39.860 9.550 -50.093 1.00 96.25 71 GLY A N 1
ATOM 557 C CA . GLY A 1 71 ? 41.172 8.998 -49.737 1.00 96.25 71 GLY A CA 1
ATOM 558 C C . GLY A 1 71 ? 41.503 9.108 -48.245 1.00 96.25 71 GLY A C 1
ATOM 559 O O . GLY A 1 71 ? 42.673 9.234 -47.904 1.00 96.25 71 GLY A O 1
ATOM 560 N N . ILE A 1 72 ? 40.487 9.113 -47.373 1.00 97.62 72 ILE A N 1
ATOM 561 C CA . ILE A 1 72 ? 40.658 9.179 -45.917 1.00 97.62 72 ILE A CA 1
ATOM 562 C C . ILE A 1 72 ? 41.055 7.795 -45.398 1.00 97.62 72 ILE A C 1
ATOM 564 O O . ILE A 1 72 ? 40.332 6.828 -45.632 1.00 97.62 72 ILE A O 1
ATOM 568 N N . GLU A 1 73 ? 42.177 7.707 -44.684 1.00 96.38 73 GLU A N 1
ATOM 569 C CA . GLU A 1 73 ? 42.704 6.435 -44.152 1.00 96.38 73 GLU A CA 1
ATOM 570 C C . GLU A 1 73 ? 42.478 6.264 -42.639 1.00 96.38 73 GLU A C 1
ATOM 572 O O . GLU A 1 73 ? 42.443 5.139 -42.133 1.00 96.38 73 GLU A O 1
ATOM 577 N N . ASP A 1 74 ? 42.288 7.367 -41.905 1.00 97.19 74 ASP A N 1
ATOM 578 C CA . ASP A 1 74 ? 42.081 7.349 -40.454 1.00 97.19 74 ASP A CA 1
ATOM 579 C C . ASP A 1 74 ? 40.728 6.708 -40.092 1.00 97.19 74 ASP A C 1
ATOM 581 O O . ASP A 1 74 ? 39.651 7.245 -40.367 1.00 97.19 74 ASP A O 1
ATOM 585 N N . GLN A 1 75 ? 40.792 5.554 -39.423 1.00 97.69 75 GLN A N 1
ATOM 586 C CA . GLN A 1 75 ? 39.622 4.775 -39.013 1.00 97.69 75 GLN A CA 1
ATOM 587 C C . GLN A 1 75 ? 38.694 5.534 -38.060 1.00 97.69 75 GLN A C 1
ATOM 589 O O . GLN A 1 75 ? 37.477 5.396 -38.158 1.00 97.69 75 GLN A O 1
ATOM 594 N N . LYS A 1 76 ? 39.232 6.356 -37.153 1.00 97.19 76 LYS A N 1
ATOM 595 C CA . LYS A 1 76 ? 38.414 7.120 -36.206 1.00 97.19 76 LYS A CA 1
ATOM 596 C C . LYS A 1 76 ? 37.594 8.174 -36.946 1.00 97.19 76 LYS A C 1
ATOM 598 O O . LYS A 1 76 ? 36.402 8.316 -36.678 1.00 97.19 76 LYS A O 1
ATOM 603 N N . ILE A 1 77 ? 38.211 8.856 -37.911 1.00 97.06 77 ILE A N 1
ATOM 604 C CA . ILE A 1 77 ? 37.527 9.833 -38.765 1.00 97.06 77 ILE A CA 1
ATOM 605 C C . ILE A 1 77 ? 36.454 9.143 -39.616 1.00 97.06 77 ILE A C 1
ATOM 607 O O . ILE A 1 77 ? 35.324 9.624 -39.684 1.00 97.06 77 ILE A O 1
ATOM 611 N N . LEU A 1 78 ? 36.764 7.993 -40.222 1.00 98.06 78 LEU A N 1
ATOM 612 C CA . LEU A 1 78 ? 35.796 7.219 -41.009 1.00 98.06 78 LEU A CA 1
ATOM 613 C C . LEU A 1 78 ? 34.583 6.784 -40.171 1.00 98.06 78 LEU A C 1
ATOM 615 O O . LEU A 1 78 ? 33.453 6.881 -40.646 1.00 98.06 78 LEU A O 1
ATOM 619 N N . VAL A 1 79 ? 34.794 6.372 -38.915 1.00 98.06 79 VAL A N 1
ATOM 620 C CA . VAL A 1 79 ? 33.713 6.039 -37.970 1.00 98.06 79 VAL A CA 1
ATOM 621 C C . VAL A 1 79 ? 32.859 7.265 -37.637 1.00 98.06 79 VAL A C 1
ATOM 623 O O . VAL A 1 79 ? 31.634 7.156 -37.585 1.00 98.06 79 VAL A O 1
ATOM 626 N N . GLU A 1 80 ? 33.464 8.433 -37.416 1.00 97.81 80 GLU A N 1
ATOM 627 C CA . GLU A 1 80 ? 32.723 9.673 -37.149 1.00 97.81 80 GLU A CA 1
ATOM 628 C C . GLU A 1 80 ? 31.880 10.103 -38.357 1.00 97.81 80 GLU A C 1
ATOM 630 O O . GLU A 1 80 ? 30.692 10.387 -38.199 1.00 97.81 80 GLU A O 1
ATOM 635 N N . ILE A 1 81 ? 32.441 10.059 -39.570 1.00 97.69 81 ILE A N 1
ATOM 636 C CA . ILE A 1 81 ? 31.697 10.357 -40.804 1.00 97.69 81 ILE A CA 1
ATOM 637 C C . ILE A 1 81 ? 30.553 9.351 -40.987 1.00 97.69 81 ILE A C 1
ATOM 639 O O . ILE A 1 81 ? 29.432 9.764 -41.271 1.00 97.69 81 ILE A O 1
ATOM 643 N N . ALA A 1 82 ? 30.794 8.055 -40.767 1.00 97.81 82 ALA A N 1
ATOM 644 C CA . ALA A 1 82 ? 29.769 7.015 -40.857 1.00 97.81 82 ALA A CA 1
ATOM 645 C C . ALA A 1 82 ? 28.612 7.235 -39.867 1.00 97.81 82 ALA A C 1
ATOM 647 O O . ALA A 1 82 ? 27.450 7.090 -40.239 1.00 97.81 82 ALA A O 1
ATOM 648 N N . LYS A 1 83 ? 28.908 7.640 -38.623 1.00 97.56 83 LYS A N 1
ATOM 649 C CA . LYS A 1 83 ? 27.888 7.978 -37.613 1.00 97.56 83 LYS A CA 1
ATOM 650 C C . LYS A 1 83 ? 27.039 9.186 -38.013 1.00 97.56 83 LYS A C 1
ATOM 652 O O . LYS A 1 83 ? 25.847 9.208 -37.724 1.00 97.56 83 LYS A O 1
ATOM 657 N N . ILE A 1 84 ? 27.631 10.182 -38.673 1.00 96.50 84 ILE A N 1
ATOM 658 C CA . ILE A 1 84 ? 26.880 11.337 -39.182 1.00 96.50 84 ILE A CA 1
ATOM 659 C C . ILE A 1 84 ? 26.060 10.938 -40.415 1.00 96.50 84 ILE A C 1
ATOM 661 O O . ILE A 1 84 ? 24.908 11.348 -40.534 1.00 96.50 84 ILE A O 1
ATOM 665 N N . ALA A 1 85 ? 26.622 10.119 -41.308 1.00 95.94 85 ALA A N 1
ATOM 666 C CA . ALA A 1 85 ? 25.946 9.647 -42.513 1.00 95.94 85 ALA A CA 1
ATOM 667 C C . ALA A 1 85 ? 24.668 8.875 -42.176 1.00 95.94 85 ALA A C 1
ATOM 669 O O . ALA A 1 85 ? 23.600 9.224 -42.669 1.00 95.94 85 ALA A O 1
ATOM 670 N N . VAL A 1 86 ? 24.763 7.898 -41.271 1.00 95.38 86 VAL A N 1
ATOM 671 C CA . VAL A 1 86 ? 23.622 7.066 -40.865 1.00 95.38 86 VAL A CA 1
ATOM 672 C C . VAL A 1 86 ? 22.512 7.854 -40.164 1.00 95.38 86 VAL A C 1
ATOM 674 O O . VAL A 1 86 ? 21.347 7.488 -40.251 1.00 95.38 86 VAL A O 1
ATOM 677 N N . ALA A 1 87 ? 22.853 8.950 -39.482 1.00 91.44 87 ALA A N 1
ATOM 678 C CA . ALA A 1 87 ? 21.871 9.796 -38.807 1.00 91.44 87 ALA A CA 1
ATOM 679 C C . ALA A 1 87 ? 21.086 10.704 -39.772 1.00 91.44 87 ALA A C 1
ATOM 681 O O . ALA A 1 87 ? 20.042 11.227 -39.392 1.00 91.44 87 ALA A O 1
ATOM 682 N N . ASN A 1 88 ? 21.598 10.919 -40.989 1.00 88.12 88 ASN A N 1
ATOM 683 C CA . ASN A 1 88 ? 21.010 11.821 -41.983 1.00 88.12 88 ASN A CA 1
ATOM 684 C C . ASN A 1 88 ? 20.465 11.095 -43.221 1.00 88.12 88 ASN A C 1
ATOM 686 O O . ASN A 1 88 ? 19.853 11.739 -44.071 1.00 88.12 88 ASN A O 1
ATOM 690 N N . ASP A 1 89 ? 20.700 9.788 -43.355 1.00 91.12 89 ASP A N 1
ATOM 691 C CA . ASP A 1 89 ? 20.242 9.006 -44.497 1.00 91.12 89 ASP A CA 1
ATOM 692 C C . ASP A 1 89 ? 19.840 7.580 -44.101 1.00 91.12 89 ASP A C 1
ATOM 694 O O . ASP A 1 89 ? 20.662 6.758 -43.693 1.00 91.12 89 ASP A O 1
ATOM 698 N N . SER A 1 90 ? 18.559 7.273 -44.316 1.00 86.62 90 SER A N 1
ATOM 699 C CA . SER A 1 90 ? 17.980 5.940 -44.133 1.00 86.62 90 SER A CA 1
ATOM 700 C C . SER A 1 90 ? 18.635 4.857 -44.993 1.00 86.62 90 SER A C 1
ATOM 702 O O . SER A 1 90 ? 18.613 3.693 -44.602 1.00 86.62 90 SER A O 1
ATOM 704 N N . GLN A 1 91 ? 19.230 5.222 -46.135 1.00 90.62 91 GLN A N 1
ATOM 705 C CA . GLN A 1 91 ? 19.822 4.267 -47.065 1.00 90.62 91 GLN A CA 1
ATOM 706 C C . GLN A 1 91 ? 21.273 3.906 -46.730 1.00 90.62 91 GLN A C 1
ATOM 708 O O . GLN A 1 91 ? 21.831 3.033 -47.372 1.00 90.62 91 GLN A O 1
ATOM 713 N N . PHE A 1 92 ? 21.882 4.490 -45.696 1.00 94.81 92 PHE A N 1
ATOM 714 C CA . PHE A 1 92 ? 23.298 4.300 -45.361 1.00 94.81 92 PHE A CA 1
ATOM 715 C C . PHE A 1 92 ? 23.767 2.830 -45.262 1.00 94.81 92 PHE A C 1
ATOM 717 O O . PHE A 1 92 ? 24.907 2.503 -45.609 1.00 94.81 92 PHE A O 1
ATOM 724 N N . SER A 1 93 ? 22.909 1.935 -44.766 1.00 95.44 93 SER A N 1
ATOM 725 C CA . SER A 1 93 ? 23.267 0.546 -44.449 1.00 95.44 93 SER A CA 1
ATOM 726 C C . SER A 1 93 ? 23.717 -0.277 -45.668 1.00 95.44 93 SER A C 1
ATOM 728 O O . SER A 1 93 ? 24.478 -1.234 -45.512 1.00 95.44 93 SER A O 1
ATOM 730 N N . ASP A 1 94 ? 23.320 0.083 -46.893 1.00 95.31 94 ASP A N 1
ATOM 731 C CA . ASP A 1 94 ? 23.778 -0.605 -48.110 1.00 95.31 94 ASP A CA 1
ATOM 732 C C . ASP A 1 94 ? 25.251 -0.277 -48.443 1.00 95.31 94 ASP A C 1
ATOM 734 O O . ASP A 1 94 ? 25.957 -1.100 -49.029 1.00 95.31 94 ASP A O 1
ATOM 738 N N . ARG A 1 95 ? 25.744 0.891 -48.003 1.00 96.56 95 ARG A N 1
ATOM 739 C CA . ARG A 1 95 ? 27.082 1.429 -48.293 1.00 96.56 95 ARG A CA 1
ATOM 740 C C . ARG A 1 95 ? 28.068 1.357 -47.134 1.00 96.56 95 ARG A C 1
ATOM 742 O O . ARG A 1 95 ? 29.222 1.736 -47.326 1.00 96.56 95 ARG A O 1
ATOM 749 N N . ILE A 1 96 ? 27.701 0.844 -45.957 1.00 97.06 96 ILE A N 1
ATOM 750 C CA . ILE A 1 96 ? 28.626 0.748 -44.804 1.00 97.06 96 ILE A CA 1
ATOM 751 C C . ILE A 1 96 ? 29.969 0.082 -45.169 1.00 97.06 96 ILE A C 1
ATOM 753 O O . ILE A 1 96 ? 31.029 0.501 -44.703 1.00 97.06 96 ILE A O 1
ATOM 757 N N . GLY A 1 97 ? 29.954 -0.902 -46.075 1.00 94.75 97 GLY A N 1
ATOM 758 C CA . GLY A 1 97 ? 31.163 -1.573 -46.559 1.00 94.75 97 GLY A CA 1
ATOM 759 C C . GLY A 1 97 ? 32.157 -0.655 -47.286 1.00 94.75 97 GLY A C 1
ATOM 760 O O . GLY A 1 97 ? 33.351 -0.956 -47.318 1.00 94.75 97 GLY A O 1
ATOM 761 N N . ASN A 1 98 ? 31.709 0.482 -47.830 1.00 96.94 98 ASN A N 1
ATOM 762 C CA . ASN A 1 98 ? 32.576 1.442 -48.514 1.00 96.94 98 ASN A CA 1
ATOM 763 C C . ASN A 1 98 ? 33.518 2.178 -47.560 1.00 96.94 98 ASN A C 1
ATOM 765 O O . ASN A 1 98 ? 34.610 2.554 -47.985 1.00 96.94 98 ASN A O 1
ATOM 769 N N . PHE A 1 99 ? 33.131 2.332 -46.290 1.00 96.94 99 PHE A N 1
ATOM 770 C CA . PHE A 1 99 ? 33.939 3.011 -45.275 1.00 96.94 99 PHE A CA 1
ATOM 771 C C . PHE A 1 99 ? 35.145 2.189 -44.816 1.00 96.94 99 PHE A C 1
ATOM 773 O O . PHE A 1 99 ? 36.053 2.747 -44.216 1.00 96.94 99 PHE A O 1
ATOM 780 N N . GLY A 1 100 ? 35.172 0.875 -45.069 1.00 96.31 100 GLY A N 1
ATOM 781 C CA . GLY A 1 100 ? 36.311 0.033 -44.687 1.00 96.31 100 GLY A CA 1
ATOM 782 C C . GLY A 1 100 ? 36.590 0.006 -43.178 1.00 96.31 100 GLY A C 1
ATOM 783 O O . GLY A 1 100 ? 37.751 -0.072 -42.784 1.00 96.31 100 GLY A O 1
ATOM 784 N N . ILE A 1 101 ? 35.547 0.093 -42.340 1.00 97.88 101 ILE A N 1
ATOM 785 C CA . ILE A 1 101 ? 35.673 0.105 -40.873 1.00 97.88 101 ILE A CA 1
ATOM 786 C C . ILE A 1 101 ? 36.113 -1.275 -40.370 1.00 97.88 101 ILE A C 1
ATOM 788 O O . ILE A 1 101 ? 35.379 -2.261 -40.499 1.00 97.88 101 ILE A O 1
ATOM 792 N N . VAL A 1 102 ? 37.307 -1.338 -39.778 1.00 97.06 102 VAL A N 1
ATOM 793 C CA . VAL A 1 102 ? 37.968 -2.600 -39.394 1.00 97.06 102 VAL A CA 1
ATOM 794 C C . VAL A 1 102 ? 37.436 -3.170 -38.078 1.00 97.06 102 VAL A C 1
ATOM 796 O O . VAL A 1 102 ? 37.206 -4.375 -37.972 1.00 97.06 102 VAL A O 1
ATOM 799 N N . GLU A 1 103 ? 37.178 -2.315 -37.092 1.00 97.56 103 GLU A N 1
ATOM 800 C CA . GLU A 1 103 ? 36.791 -2.723 -35.740 1.00 97.56 103 GLU A CA 1
ATOM 801 C C . GLU A 1 103 ? 35.298 -3.075 -35.648 1.00 97.56 103 GLU A C 1
ATOM 803 O O . GLU A 1 103 ? 34.419 -2.251 -35.909 1.00 97.56 103 GLU A O 1
ATOM 808 N N . GLU A 1 104 ? 34.989 -4.304 -35.228 1.00 97.81 104 GLU A N 1
ATOM 809 C CA . GLU A 1 104 ? 33.606 -4.791 -35.125 1.00 97.81 104 GLU A CA 1
ATOM 810 C C . GLU A 1 104 ? 32.770 -3.990 -34.122 1.00 97.81 104 GLU A C 1
ATOM 812 O O . GLU A 1 104 ? 31.617 -3.671 -34.404 1.00 97.81 104 GLU A O 1
ATOM 817 N N . LYS A 1 105 ? 33.363 -3.574 -32.995 1.00 97.88 105 LYS A N 1
ATOM 818 C CA . LYS A 1 105 ? 32.692 -2.724 -31.994 1.00 97.88 105 LYS A CA 1
ATOM 819 C C . LYS A 1 105 ? 32.156 -1.419 -32.594 1.00 97.88 105 LYS A C 1
ATOM 821 O O . LYS A 1 105 ? 31.083 -0.959 -32.204 1.00 97.88 105 LYS A O 1
ATOM 826 N N . ASP A 1 106 ? 32.876 -0.838 -33.554 1.00 97.88 106 ASP A N 1
ATOM 827 C CA . ASP A 1 106 ? 32.485 0.414 -34.195 1.00 97.88 106 ASP A CA 1
ATOM 828 C C . ASP A 1 106 ? 31.376 0.162 -35.218 1.00 97.88 106 ASP A C 1
ATOM 830 O O . ASP A 1 106 ? 30.403 0.917 -35.265 1.00 97.88 106 ASP A O 1
ATOM 834 N N . ARG A 1 107 ? 31.441 -0.962 -35.947 1.00 98.38 107 ARG A N 1
ATOM 835 C CA . ARG A 1 107 ? 30.343 -1.416 -36.816 1.00 98.38 107 ARG A CA 1
ATOM 836 C C . ARG A 1 107 ? 29.066 -1.699 -36.022 1.00 98.38 107 ARG A C 1
ATOM 838 O O . ARG A 1 107 ? 28.001 -1.273 -36.455 1.00 98.38 107 ARG A O 1
ATOM 845 N N . ILE A 1 108 ? 29.161 -2.314 -34.839 1.00 98.25 108 ILE A N 1
ATOM 846 C CA . ILE A 1 108 ? 28.026 -2.520 -33.921 1.00 98.25 108 ILE A CA 1
ATOM 847 C C . ILE A 1 108 ? 27.433 -1.177 -33.483 1.00 98.25 108 ILE A C 1
ATOM 849 O O . ILE A 1 108 ? 26.216 -0.999 -33.520 1.00 98.25 108 ILE A O 1
ATOM 853 N N . ALA A 1 109 ? 28.270 -0.217 -33.077 1.00 98.00 109 ALA A N 1
ATOM 854 C CA . ALA A 1 109 ? 27.796 1.099 -32.655 1.00 98.00 109 ALA A CA 1
ATOM 855 C C . ALA A 1 109 ? 27.043 1.824 -33.783 1.00 98.00 109 ALA A C 1
ATOM 857 O O . ALA A 1 109 ? 25.991 2.410 -33.538 1.00 98.00 109 ALA A O 1
ATOM 858 N N . ILE A 1 110 ? 27.546 1.744 -35.018 1.00 97.94 110 ILE A N 1
ATOM 859 C CA . ILE A 1 110 ? 26.891 2.332 -36.193 1.00 97.94 110 ILE A CA 1
ATOM 860 C C . ILE A 1 110 ? 25.599 1.575 -36.531 1.00 97.94 110 ILE A C 1
ATOM 862 O O . ILE A 1 110 ? 24.583 2.218 -36.776 1.00 97.94 110 ILE A O 1
ATOM 866 N N . ALA A 1 111 ? 25.590 0.239 -36.477 1.00 97.94 111 ALA A N 1
ATOM 867 C CA . ALA A 1 111 ? 24.400 -0.579 -36.730 1.00 97.94 111 ALA A CA 1
ATOM 868 C C . ALA A 1 111 ? 23.264 -0.292 -35.740 1.00 97.94 111 ALA A C 1
ATOM 870 O O . ALA A 1 111 ? 22.102 -0.267 -36.131 1.00 97.94 111 ALA A O 1
ATOM 871 N N . LYS A 1 112 ? 23.578 -0.019 -34.466 1.00 98.19 112 LYS A N 1
ATOM 872 C CA . LYS A 1 112 ? 22.569 0.387 -33.472 1.00 98.19 112 LYS A CA 1
ATOM 873 C C . LYS A 1 112 ? 21.937 1.739 -33.804 1.00 98.19 112 LYS A C 1
ATOM 875 O O . LYS A 1 112 ? 20.728 1.888 -33.655 1.00 98.19 112 LYS A O 1
ATOM 880 N N . ILE A 1 113 ? 22.735 2.707 -34.265 1.00 97.00 113 ILE A N 1
ATOM 881 C CA . ILE A 1 113 ? 22.222 4.011 -34.715 1.00 97.00 113 ILE A CA 1
ATOM 882 C C . ILE A 1 113 ? 21.365 3.824 -35.975 1.00 97.00 113 ILE A C 1
ATOM 884 O O . ILE A 1 113 ? 20.263 4.363 -36.041 1.00 97.00 113 ILE A O 1
ATOM 888 N N . ALA A 1 114 ? 21.830 3.004 -36.923 1.00 96.62 114 ALA A N 1
ATOM 889 C CA . ALA A 1 114 ? 21.097 2.666 -38.141 1.00 96.62 114 ALA A CA 1
ATOM 890 C C . ALA A 1 114 ? 19.736 2.041 -37.828 1.00 96.62 114 ALA A C 1
ATOM 892 O O . ALA A 1 114 ? 18.712 2.525 -38.300 1.00 96.62 114 ALA A O 1
ATOM 893 N N . ALA A 1 115 ? 19.713 1.023 -36.964 1.00 96.75 115 ALA A N 1
ATOM 894 C CA . ALA A 1 115 ? 18.497 0.330 -36.563 1.00 96.75 115 ALA A CA 1
ATOM 895 C C . ALA A 1 115 ? 17.506 1.266 -35.868 1.00 96.75 115 ALA A C 1
ATOM 897 O O . ALA A 1 115 ? 16.305 1.147 -36.087 1.00 96.75 115 ALA A O 1
ATOM 898 N N . ALA A 1 116 ? 17.985 2.212 -35.055 1.00 96.25 116 ALA A N 1
ATOM 899 C CA . ALA A 1 116 ? 17.123 3.198 -34.409 1.00 96.25 116 ALA A CA 1
ATOM 900 C C . ALA A 1 116 ? 16.526 4.205 -35.408 1.00 96.25 116 ALA A C 1
ATOM 902 O O . ALA A 1 116 ? 15.408 4.667 -35.199 1.00 96.25 116 ALA A O 1
ATOM 903 N N . HIS A 1 117 ? 17.257 4.538 -36.477 1.00 93.19 117 HIS A N 1
ATOM 904 C CA . HIS A 1 117 ? 16.819 5.489 -37.498 1.00 93.19 117 HIS A CA 1
ATOM 905 C C . HIS A 1 117 ? 15.906 4.852 -38.562 1.00 93.19 117 HIS A C 1
ATOM 907 O O . HIS A 1 117 ? 14.873 5.420 -38.903 1.00 93.19 117 HIS A O 1
ATOM 913 N N . SER A 1 118 ? 16.265 3.669 -39.068 1.00 94.75 118 SER A N 1
ATOM 914 C CA . SER A 1 118 ? 15.484 2.888 -40.032 1.00 94.75 118 SER A CA 1
ATOM 915 C C . SER A 1 118 ? 15.669 1.390 -39.775 1.00 94.75 118 SER A C 1
ATOM 917 O O . SER A 1 118 ? 16.653 0.774 -40.204 1.00 94.75 118 SER A O 1
ATOM 919 N N . GLY A 1 119 ? 14.717 0.799 -39.049 1.00 94.94 119 GLY A N 1
ATOM 920 C CA . GLY A 1 119 ? 14.757 -0.608 -38.651 1.00 94.94 119 GLY A CA 1
ATOM 921 C C . GLY A 1 119 ? 14.721 -1.561 -39.843 1.00 94.94 119 GLY A C 1
ATOM 922 O O . GLY A 1 119 ? 15.581 -2.439 -39.943 1.00 94.94 119 GLY A O 1
ATOM 923 N N . TRP A 1 120 ? 13.793 -1.356 -40.786 1.00 94.44 120 TRP A N 1
ATOM 924 C CA . TRP A 1 120 ? 13.660 -2.223 -41.962 1.00 94.44 120 TRP A CA 1
ATOM 925 C C . TRP A 1 120 ? 14.902 -2.180 -42.855 1.00 94.44 120 TRP A C 1
ATOM 927 O O . TRP A 1 120 ? 15.470 -3.224 -43.174 1.00 94.44 120 TRP A O 1
ATOM 937 N N . TYR A 1 121 ? 15.390 -0.985 -43.199 1.00 95.56 121 TYR A N 1
ATOM 938 C CA . TYR A 1 121 ? 16.538 -0.856 -44.101 1.00 95.56 121 TYR A CA 1
ATOM 939 C C . TYR A 1 121 ? 17.824 -1.413 -43.473 1.00 95.56 121 TYR A C 1
ATOM 941 O O . TYR A 1 121 ? 18.618 -2.087 -44.130 1.00 95.56 121 TYR A O 1
ATOM 949 N N . THR A 1 122 ? 18.008 -1.207 -42.165 1.00 97.06 122 THR A N 1
ATOM 950 C CA . THR A 1 122 ? 19.120 -1.821 -41.428 1.00 97.06 122 THR A CA 1
ATOM 951 C C . THR A 1 122 ? 19.018 -3.338 -41.416 1.00 97.06 122 THR A C 1
ATOM 953 O O . THR A 1 122 ? 20.033 -4.003 -41.597 1.00 97.06 122 THR A O 1
ATOM 956 N N . THR A 1 123 ? 17.812 -3.885 -41.263 1.00 96.44 123 THR A N 1
ATOM 957 C CA . THR A 1 123 ? 17.579 -5.333 -41.289 1.00 96.44 123 THR A CA 1
ATOM 958 C C . THR A 1 123 ? 17.966 -5.934 -42.643 1.00 96.44 123 THR A C 1
ATOM 960 O O . THR A 1 123 ? 18.726 -6.897 -42.686 1.00 96.44 123 THR A O 1
ATOM 963 N N . VAL A 1 124 ? 17.524 -5.333 -43.755 1.00 96.44 124 VAL A N 1
ATOM 964 C CA . VAL A 1 124 ? 17.840 -5.802 -45.122 1.00 96.44 124 VAL A CA 1
ATOM 965 C C . VAL A 1 124 ? 19.352 -5.864 -45.369 1.00 96.44 124 VAL A C 1
ATOM 967 O O . VAL A 1 124 ? 19.841 -6.755 -46.061 1.00 96.44 124 VAL A O 1
ATOM 970 N N . HIS A 1 125 ? 20.104 -4.932 -44.785 1.00 97.25 125 HIS A N 1
ATOM 971 C CA . HIS A 1 125 ? 21.536 -4.778 -45.027 1.00 97.25 125 HIS A CA 1
ATOM 972 C C . HIS A 1 125 ? 22.414 -5.152 -43.829 1.00 97.25 125 HIS A C 1
ATOM 974 O O . HIS A 1 125 ? 23.605 -4.834 -43.822 1.00 97.25 125 HIS A O 1
ATOM 980 N N . ILE A 1 126 ? 21.886 -5.859 -42.826 1.00 97.62 126 ILE A N 1
ATOM 981 C CA . ILE A 1 126 ? 22.630 -6.145 -41.590 1.00 97.62 126 ILE A CA 1
ATOM 982 C C . ILE A 1 126 ? 23.934 -6.912 -41.860 1.00 97.62 126 ILE A C 1
ATOM 984 O O . ILE A 1 126 ? 24.968 -6.637 -41.250 1.00 97.62 126 ILE A O 1
ATOM 988 N N . LYS A 1 127 ? 23.940 -7.792 -42.867 1.00 96.88 127 LYS A N 1
ATOM 989 C CA . LYS A 1 127 ? 25.128 -8.545 -43.302 1.00 96.88 127 LYS A CA 1
ATOM 990 C C . LYS A 1 127 ? 26.271 -7.651 -43.792 1.00 96.88 127 LYS A C 1
ATOM 992 O O . LYS A 1 127 ? 27.437 -8.020 -43.641 1.00 96.88 127 LYS A O 1
ATOM 997 N N . ASN A 1 128 ? 25.978 -6.453 -44.303 1.00 97.06 128 ASN A N 1
ATOM 998 C CA . ASN A 1 128 ? 27.008 -5.506 -44.741 1.00 97.06 128 ASN A CA 1
ATOM 999 C C . ASN A 1 128 ? 27.852 -4.984 -43.571 1.00 97.06 128 ASN A C 1
ATOM 1001 O O . ASN A 1 128 ? 29.011 -4.613 -43.770 1.00 97.06 128 ASN A O 1
ATOM 1005 N N . TYR A 1 129 ? 27.311 -5.014 -42.349 1.00 97.44 129 TYR A N 1
ATOM 1006 C CA . TYR A 1 129 ? 28.042 -4.647 -41.140 1.00 97.44 129 TYR A CA 1
ATOM 1007 C C . TYR A 1 129 ? 29.034 -5.717 -40.683 1.00 97.44 129 TYR A C 1
ATOM 1009 O O . TYR A 1 129 ? 29.863 -5.411 -39.831 1.00 97.44 129 TYR A O 1
ATOM 1017 N N . LYS A 1 130 ? 28.996 -6.948 -41.219 1.00 97.31 130 LYS A N 1
ATOM 1018 C CA . LYS A 1 130 ? 29.920 -8.041 -40.849 1.00 97.31 130 LYS A CA 1
ATOM 1019 C C . LYS A 1 130 ? 30.074 -8.185 -39.323 1.00 97.31 130 LYS A C 1
ATOM 1021 O O . LYS A 1 130 ? 31.194 -8.160 -38.802 1.00 97.31 130 LYS A O 1
ATOM 1026 N N . ILE A 1 131 ? 28.941 -8.221 -38.619 1.00 97.94 131 ILE A N 1
ATOM 1027 C CA . ILE A 1 131 ? 28.863 -8.446 -37.171 1.00 97.94 131 ILE A CA 1
ATOM 1028 C C . ILE A 1 131 ? 28.674 -9.947 -36.955 1.00 97.94 131 ILE A C 1
ATOM 1030 O O . ILE A 1 131 ? 27.836 -10.564 -37.605 1.00 97.94 131 ILE A O 1
ATOM 1034 N N . THR A 1 132 ? 29.480 -10.515 -36.069 1.00 97.31 132 THR A N 1
ATOM 1035 C CA . THR A 1 132 ? 29.499 -11.933 -35.697 1.00 97.31 132 THR A CA 1
ATOM 1036 C C . THR A 1 132 ? 29.060 -12.160 -34.251 1.00 97.31 132 THR A C 1
ATOM 1038 O O . THR A 1 132 ? 28.635 -13.262 -33.910 1.00 97.31 132 THR A O 1
ATOM 1041 N N . ASP A 1 133 ? 29.105 -11.125 -33.403 1.00 97.50 133 ASP A N 1
ATOM 1042 C CA . ASP A 1 133 ? 28.577 -11.181 -32.037 1.00 97.50 133 ASP A CA 1
ATOM 1043 C C . ASP A 1 133 ? 27.043 -11.336 -32.031 1.00 97.50 133 ASP A C 1
ATOM 1045 O O . ASP A 1 133 ? 26.292 -10.382 -32.256 1.00 97.50 133 ASP A O 1
ATOM 1049 N N . GLN A 1 134 ? 26.585 -12.548 -31.709 1.00 96.75 134 GLN A N 1
ATOM 1050 C CA . GLN A 1 134 ? 25.172 -12.919 -31.581 1.00 96.75 134 GLN A CA 1
ATOM 1051 C C . GLN A 1 134 ? 24.405 -12.019 -30.609 1.00 96.75 134 GLN A C 1
ATOM 1053 O O . GLN A 1 134 ? 23.288 -11.591 -30.895 1.00 96.75 134 GLN A O 1
ATOM 1058 N N . LYS A 1 135 ? 25.014 -11.648 -29.478 1.00 97.06 135 LYS A N 1
ATOM 1059 C CA . LYS A 1 135 ? 24.356 -10.780 -28.497 1.00 97.06 135 LYS A CA 1
ATOM 1060 C C . LYS A 1 135 ? 24.173 -9.371 -29.055 1.00 97.06 135 LYS A C 1
ATOM 1062 O O . LYS A 1 135 ? 23.145 -8.739 -28.814 1.00 97.06 135 LYS A O 1
ATOM 1067 N N . ALA A 1 136 ? 25.150 -8.873 -29.810 1.00 97.62 136 ALA A N 1
ATOM 1068 C CA . ALA A 1 136 ? 25.026 -7.588 -30.484 1.00 97.62 136 ALA A CA 1
ATOM 1069 C C . ALA A 1 136 ? 23.940 -7.617 -31.571 1.00 97.62 136 ALA A C 1
ATOM 1071 O O . ALA A 1 136 ? 23.164 -6.666 -31.655 1.00 97.62 136 ALA A O 1
ATOM 1072 N N . LEU A 1 137 ? 23.848 -8.701 -32.349 1.00 98.00 137 LEU A N 1
ATOM 1073 C CA . LEU A 1 137 ? 22.818 -8.895 -33.376 1.00 98.00 137 LEU A CA 1
ATOM 1074 C C . LEU A 1 137 ? 21.407 -8.916 -32.776 1.00 98.00 137 LEU A C 1
ATOM 1076 O O . LEU A 1 137 ? 20.541 -8.198 -33.273 1.00 98.00 137 LEU A O 1
ATOM 1080 N N . VAL A 1 138 ? 21.199 -9.624 -31.659 1.00 97.44 138 VAL A N 1
ATOM 1081 C CA . VAL A 1 138 ? 19.925 -9.616 -30.915 1.00 97.44 138 VAL A CA 1
ATOM 1082 C C . VAL A 1 138 ? 19.560 -8.202 -30.459 1.00 97.44 138 VAL A C 1
ATOM 1084 O O . VAL A 1 138 ? 18.437 -7.749 -30.668 1.00 97.44 138 VAL A O 1
ATOM 1087 N N . GLU A 1 139 ? 20.504 -7.463 -29.875 1.00 98.19 139 GLU A N 1
ATOM 1088 C CA . GLU A 1 139 ? 20.257 -6.085 -29.435 1.00 98.19 139 GLU A CA 1
ATOM 1089 C C . GLU A 1 139 ? 19.916 -5.149 -30.605 1.00 98.19 139 GLU A C 1
ATOM 1091 O O . GLU A 1 139 ? 19.022 -4.312 -30.484 1.00 98.19 139 GLU A O 1
ATOM 1096 N N . ILE A 1 140 ? 20.591 -5.289 -31.751 1.00 98.12 140 ILE A N 1
ATOM 1097 C CA . ILE A 1 140 ? 20.296 -4.497 -32.954 1.00 98.12 140 ILE A CA 1
ATOM 1098 C C . ILE A 1 140 ? 18.907 -4.859 -33.501 1.00 98.12 140 ILE A C 1
ATOM 1100 O O . ILE A 1 140 ? 18.146 -3.950 -33.828 1.00 98.12 140 ILE A O 1
ATOM 1104 N N . ALA A 1 141 ? 18.545 -6.144 -33.546 1.00 97.25 141 ALA A N 1
ATOM 1105 C CA . ALA A 1 141 ? 17.225 -6.600 -33.983 1.00 97.25 141 ALA A CA 1
ATOM 1106 C C . ALA A 1 141 ? 16.106 -6.078 -33.068 1.00 97.25 141 ALA A C 1
ATOM 1108 O O . ALA A 1 141 ? 15.095 -5.579 -33.552 1.00 97.25 141 ALA A O 1
ATOM 1109 N N . LYS A 1 142 ? 16.309 -6.074 -31.743 1.00 97.56 142 LYS A N 1
ATOM 1110 C CA . LYS A 1 142 ? 15.360 -5.468 -30.792 1.00 97.56 142 LYS A CA 1
ATOM 1111 C C . LYS A 1 142 ? 15.194 -3.962 -31.004 1.00 97.56 142 LYS A C 1
ATOM 1113 O O . LYS A 1 142 ? 14.093 -3.442 -30.835 1.00 97.56 142 LYS A O 1
ATOM 1118 N N . ILE A 1 143 ? 16.270 -3.244 -31.338 1.00 97.62 143 ILE A N 1
ATOM 1119 C CA . ILE A 1 143 ? 16.199 -1.809 -31.661 1.00 97.62 143 ILE A CA 1
ATOM 1120 C C . ILE A 1 143 ? 15.440 -1.601 -32.979 1.00 97.62 143 ILE A C 1
ATOM 1122 O O . ILE A 1 143 ? 14.567 -0.738 -33.032 1.00 97.62 143 ILE A O 1
ATOM 1126 N N . ALA A 1 144 ? 15.716 -2.412 -34.003 1.00 96.38 144 ALA A N 1
ATOM 1127 C CA . ALA A 1 144 ? 15.048 -2.341 -35.301 1.00 96.38 144 ALA A CA 1
ATOM 1128 C C . ALA A 1 144 ? 13.542 -2.653 -35.196 1.00 96.38 144 ALA A C 1
ATOM 1130 O O . ALA A 1 144 ? 12.727 -1.903 -35.723 1.00 96.38 144 ALA A O 1
ATOM 1131 N N . ALA A 1 145 ? 13.160 -3.674 -34.423 1.00 94.12 145 ALA A N 1
ATOM 1132 C CA . ALA A 1 145 ? 11.760 -4.002 -34.125 1.00 94.12 145 ALA A CA 1
ATOM 1133 C C . ALA A 1 145 ? 11.028 -2.855 -33.412 1.00 94.12 145 ALA A C 1
ATOM 1135 O O . ALA A 1 145 ? 9.820 -2.675 -33.546 1.00 94.12 145 ALA A O 1
ATOM 1136 N N . LYS A 1 146 ? 11.749 -2.044 -32.626 1.00 94.69 146 LYS A N 1
ATOM 1137 C CA . LYS A 1 146 ? 11.184 -0.866 -31.953 1.00 94.69 146 LYS A CA 1
ATOM 1138 C C . LYS A 1 146 ? 11.050 0.344 -32.868 1.00 94.69 146 LYS A C 1
ATOM 1140 O O . LYS A 1 146 ? 10.184 1.171 -32.592 1.00 94.69 146 LYS A O 1
ATOM 1145 N N . SER A 1 147 ? 11.800 0.445 -33.960 1.00 91.19 147 SER A N 1
ATOM 1146 C CA . SER A 1 147 ? 11.712 1.577 -34.894 1.00 91.19 147 SER A CA 1
ATO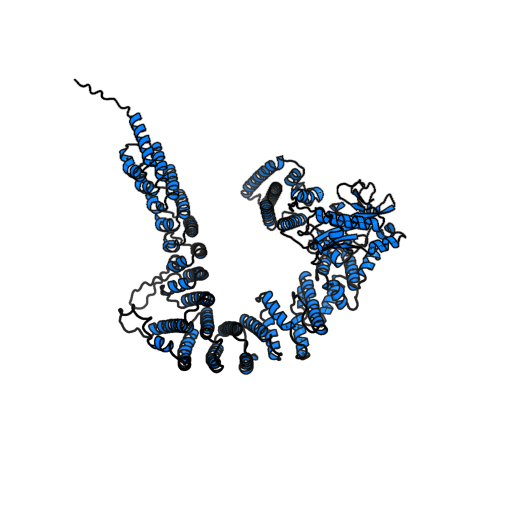M 1147 C C . SER A 1 147 ? 10.790 1.317 -36.091 1.00 91.19 147 SER A C 1
ATOM 1149 O O . SER A 1 147 ? 10.084 2.233 -36.493 1.00 91.19 147 SER A O 1
ATOM 1151 N N . ASP A 1 148 ? 10.721 0.085 -36.597 1.00 89.81 148 ASP A N 1
ATOM 1152 C CA . ASP A 1 148 ? 9.953 -0.305 -37.795 1.00 89.81 148 ASP A CA 1
ATOM 1153 C C . ASP A 1 148 ? 9.052 -1.518 -37.488 1.00 89.81 148 ASP A C 1
ATOM 1155 O O . ASP A 1 148 ? 9.217 -2.151 -36.446 1.00 89.81 148 ASP A O 1
ATOM 1159 N N . ASP A 1 149 ? 8.070 -1.798 -38.340 1.00 82.25 149 ASP A N 1
ATOM 1160 C CA . ASP A 1 149 ? 7.089 -2.889 -38.205 1.00 82.25 149 ASP A CA 1
ATOM 1161 C C . ASP A 1 149 ? 7.325 -4.040 -39.198 1.00 82.25 149 ASP A C 1
ATOM 1163 O O . ASP A 1 149 ? 6.641 -5.058 -39.140 1.00 82.25 149 ASP A O 1
ATOM 1167 N N . ARG A 1 150 ? 8.307 -3.899 -40.101 1.00 87.50 150 ARG A N 1
ATOM 1168 C CA . ARG A 1 150 ? 8.595 -4.876 -41.164 1.00 87.50 150 ARG A CA 1
ATOM 1169 C C . ARG A 1 150 ? 9.875 -5.681 -40.975 1.00 87.50 150 ARG A C 1
ATOM 1171 O O . ARG A 1 150 ? 10.360 -6.273 -41.945 1.00 87.50 150 ARG A O 1
ATOM 1178 N N . ILE A 1 151 ? 10.461 -5.727 -39.778 1.00 93.12 151 ILE A N 1
ATOM 1179 C CA . ILE A 1 151 ? 11.717 -6.474 -39.604 1.00 93.12 151 ILE A CA 1
ATOM 1180 C C . ILE A 1 151 ? 11.482 -7.989 -39.679 1.00 93.12 151 ILE A C 1
ATOM 1182 O O . ILE A 1 151 ? 12.355 -8.710 -40.163 1.00 93.12 151 ILE A O 1
ATOM 1186 N N . SER A 1 152 ? 10.277 -8.449 -39.326 1.00 91.50 152 SER A N 1
ATOM 1187 C CA . SER A 1 152 ? 9.770 -9.816 -39.520 1.00 91.50 152 SER A CA 1
ATOM 1188 C C . SER A 1 152 ? 10.068 -10.417 -40.901 1.00 91.50 152 SER A C 1
ATOM 1190 O O . SER A 1 152 ? 10.457 -11.581 -41.013 1.00 91.50 152 SER A O 1
ATOM 1192 N N . GLU A 1 153 ? 9.961 -9.625 -41.975 1.00 92.00 153 GLU A N 1
ATOM 1193 C CA . GLU A 1 153 ? 10.222 -10.076 -43.354 1.00 92.00 153 GLU A CA 1
ATOM 1194 C C . GLU A 1 153 ? 11.648 -10.612 -43.545 1.00 92.00 153 GLU A C 1
ATOM 1196 O O . GLU A 1 153 ? 11.913 -11.450 -44.411 1.00 92.00 153 GLU A O 1
ATOM 1201 N N . ARG A 1 154 ? 12.585 -10.110 -42.741 1.00 93.88 154 ARG A N 1
ATOM 1202 C CA . ARG A 1 154 ? 14.022 -10.290 -42.927 1.00 93.88 154 ARG A CA 1
ATOM 1203 C C . ARG A 1 154 ? 14.749 -10.600 -41.619 1.00 93.88 154 ARG A C 1
ATOM 1205 O O . ARG A 1 154 ? 15.968 -10.488 -41.573 1.00 93.88 154 ARG A O 1
ATOM 1212 N N . ILE A 1 155 ? 14.049 -11.047 -40.576 1.00 94.06 155 ILE A N 1
ATOM 1213 C CA . ILE A 1 155 ? 14.663 -11.333 -39.269 1.00 94.06 155 ILE A CA 1
ATOM 1214 C C . ILE A 1 155 ? 15.796 -12.373 -39.365 1.00 94.06 155 ILE A C 1
ATOM 1216 O O . ILE A 1 155 ? 16.826 -12.251 -38.709 1.00 94.06 155 ILE A O 1
ATOM 1220 N N . GLN A 1 156 ? 15.663 -13.330 -40.282 1.00 92.62 156 GLN A N 1
ATOM 1221 C CA . GLN A 1 156 ? 16.682 -14.326 -40.619 1.00 92.62 156 GLN A CA 1
ATOM 1222 C C . GLN A 1 156 ? 18.007 -13.732 -41.135 1.00 92.62 156 GLN A C 1
ATOM 1224 O O . GLN A 1 156 ? 19.049 -14.378 -41.035 1.00 92.62 156 GLN A O 1
ATOM 1229 N N . GLU A 1 157 ? 18.016 -12.495 -41.648 1.00 94.50 157 GLU A N 1
ATOM 1230 C CA . GLU A 1 157 ? 19.247 -11.826 -42.093 1.00 94.50 157 GLU A CA 1
ATOM 1231 C C . GLU A 1 157 ? 20.213 -11.565 -40.930 1.00 94.50 157 GLU A C 1
ATOM 1233 O O . GLU A 1 157 ? 21.425 -11.515 -41.152 1.00 94.50 157 GLU A O 1
ATOM 1238 N N . TYR A 1 158 ? 19.696 -11.455 -39.699 1.00 95.06 158 TYR A N 1
ATOM 1239 C CA . TYR A 1 158 ? 20.510 -11.317 -38.493 1.00 95.06 158 TYR A CA 1
ATOM 1240 C C . TYR A 1 158 ? 21.265 -12.600 -38.129 1.00 95.06 158 TYR A C 1
ATOM 1242 O O . TYR A 1 158 ? 22.252 -12.512 -37.408 1.00 95.06 158 TYR A O 1
ATOM 1250 N N . GLY A 1 159 ? 20.830 -13.777 -38.597 1.00 93.38 159 GLY A N 1
ATOM 1251 C CA . GLY A 1 159 ? 21.460 -15.055 -38.246 1.00 93.38 159 GLY A CA 1
ATOM 1252 C C . GLY A 1 159 ? 21.424 -15.371 -36.746 1.00 93.38 159 GLY A C 1
ATOM 1253 O O . GLY A 1 159 ? 22.389 -15.927 -36.226 1.00 93.38 159 GLY A O 1
ATOM 1254 N N . ILE A 1 160 ? 20.354 -14.971 -36.048 1.00 93.81 160 ILE A N 1
ATOM 1255 C CA . ILE A 1 160 ? 20.148 -15.267 -34.623 1.00 93.81 160 ILE A CA 1
ATOM 1256 C C . ILE A 1 160 ? 19.753 -16.737 -34.484 1.00 93.81 160 ILE A C 1
ATOM 1258 O O . ILE A 1 160 ? 18.750 -17.159 -35.051 1.00 93.81 160 ILE A O 1
ATOM 1262 N N . GLU A 1 161 ? 20.541 -17.506 -33.736 1.00 88.69 161 GLU A N 1
ATOM 1263 C CA . GLU A 1 161 ? 20.311 -18.948 -33.534 1.00 88.69 161 GLU A CA 1
ATOM 1264 C C . GLU A 1 161 ? 19.478 -19.251 -32.279 1.00 88.69 161 GLU A C 1
ATOM 1266 O O . GLU A 1 161 ? 18.860 -20.308 -32.174 1.00 88.69 161 GLU A O 1
ATOM 1271 N N . ASP A 1 162 ? 19.465 -18.328 -31.316 1.00 88.38 162 ASP A N 1
ATOM 1272 C CA . ASP A 1 162 ? 18.765 -18.498 -30.047 1.00 88.38 162 ASP A CA 1
ATOM 1273 C C . ASP A 1 162 ? 17.253 -18.280 -30.214 1.00 88.38 162 ASP A C 1
ATOM 1275 O O . ASP A 1 162 ? 16.786 -17.151 -30.406 1.00 88.38 162 ASP A O 1
ATOM 1279 N N . ALA A 1 163 ? 16.491 -19.371 -30.125 1.00 85.12 163 ALA A N 1
ATOM 1280 C CA . ALA A 1 163 ? 15.038 -19.365 -30.287 1.00 85.12 163 ALA A CA 1
ATOM 1281 C C . ALA A 1 163 ? 14.336 -18.455 -29.262 1.00 85.12 163 ALA A C 1
ATOM 1283 O O . ALA A 1 163 ? 13.396 -17.742 -29.616 1.00 85.12 163 ALA A O 1
ATOM 1284 N N . ASP A 1 164 ? 14.828 -18.399 -28.019 1.00 87.50 164 ASP A N 1
ATOM 1285 C CA . ASP A 1 164 ? 14.265 -17.535 -26.975 1.00 87.50 164 ASP A CA 1
ATOM 1286 C C . ASP A 1 164 ? 14.421 -16.046 -27.332 1.00 87.50 164 ASP A C 1
ATOM 1288 O O . ASP A 1 164 ? 13.480 -15.258 -27.184 1.00 87.50 164 ASP A O 1
ATOM 1292 N N . SER A 1 165 ? 15.579 -15.656 -27.874 1.00 93.12 165 SER A N 1
ATOM 1293 C CA . SER A 1 165 ? 15.818 -14.302 -28.385 1.00 93.12 165 SER A CA 1
ATOM 1294 C C . SER A 1 165 ? 14.910 -13.960 -29.568 1.00 93.12 165 SER A C 1
ATOM 1296 O O . SER A 1 165 ? 14.382 -12.846 -29.623 1.00 93.12 165 SER A O 1
ATOM 1298 N N . LEU A 1 166 ? 14.686 -14.899 -30.495 1.00 91.88 166 LEU A N 1
ATOM 1299 C CA . LEU A 1 166 ? 13.751 -14.727 -31.615 1.00 91.88 166 LEU A CA 1
ATOM 1300 C C . LEU A 1 166 ? 12.309 -14.540 -31.122 1.00 91.88 166 LEU A C 1
ATOM 1302 O O . LEU A 1 166 ? 11.617 -13.633 -31.589 1.00 91.88 166 LEU A O 1
ATOM 1306 N N . ILE A 1 167 ? 11.882 -15.311 -30.118 1.00 86.69 167 ILE A N 1
ATOM 1307 C CA . ILE A 1 167 ? 10.577 -15.150 -29.462 1.00 86.69 167 ILE A CA 1
ATOM 1308 C C . ILE A 1 167 ? 10.465 -13.772 -28.795 1.00 86.69 167 ILE A C 1
ATOM 1310 O O . ILE A 1 167 ? 9.422 -13.121 -28.879 1.00 86.69 167 ILE A O 1
ATOM 1314 N N . GLU A 1 168 ? 11.518 -13.293 -28.130 1.00 92.06 168 GLU A N 1
ATOM 1315 C CA . GLU A 1 168 ? 11.510 -11.969 -27.501 1.00 92.06 168 GLU A CA 1
ATOM 1316 C C . GLU A 1 168 ? 11.387 -10.841 -28.538 1.00 92.06 168 GLU A C 1
ATOM 1318 O O . GLU A 1 168 ? 10.651 -9.879 -28.316 1.00 92.06 168 GLU A O 1
ATOM 1323 N N . ILE A 1 169 ? 12.044 -10.973 -29.695 1.00 93.50 169 ILE A N 1
ATOM 1324 C CA . ILE A 1 169 ? 11.921 -10.020 -30.807 1.00 93.50 169 ILE A CA 1
ATOM 1325 C C . ILE A 1 169 ? 10.509 -10.070 -31.410 1.00 93.50 169 ILE A C 1
ATOM 1327 O O . ILE A 1 169 ? 9.904 -9.016 -31.613 1.00 93.50 169 ILE A O 1
ATOM 1331 N N . ALA A 1 170 ? 9.943 -11.264 -31.615 1.00 88.94 170 ALA A N 1
ATOM 1332 C CA . ALA A 1 170 ? 8.572 -11.433 -32.104 1.00 88.94 170 ALA A CA 1
ATOM 1333 C C . ALA A 1 170 ? 7.538 -10.783 -31.168 1.00 88.94 170 ALA A C 1
ATOM 1335 O O . ALA A 1 170 ? 6.585 -10.162 -31.632 1.00 88.94 170 ALA A O 1
ATOM 1336 N N . LYS A 1 171 ? 7.743 -10.848 -29.843 1.00 89.75 171 LYS A N 1
ATOM 1337 C CA . LYS A 1 171 ? 6.885 -10.154 -28.862 1.00 89.75 171 LYS A CA 1
ATOM 1338 C C . LYS A 1 171 ? 6.927 -8.632 -29.019 1.00 89.75 171 LYS A C 1
ATOM 1340 O O . LYS A 1 171 ? 5.900 -7.983 -28.833 1.00 89.75 171 LYS A O 1
ATOM 1345 N N . ILE A 1 172 ? 8.091 -8.064 -29.344 1.00 92.06 172 ILE A N 1
ATOM 1346 C CA . ILE A 1 172 ? 8.247 -6.616 -29.560 1.00 92.06 172 ILE A CA 1
ATOM 1347 C C . ILE A 1 172 ? 7.495 -6.175 -30.820 1.00 92.06 172 ILE A C 1
ATOM 1349 O O . ILE A 1 172 ? 6.809 -5.156 -30.771 1.00 92.06 172 ILE A O 1
ATOM 1353 N N . GLU A 1 173 ? 7.593 -6.924 -31.921 1.00 88.06 173 GLU A N 1
ATOM 1354 C CA . GLU A 1 173 ? 6.868 -6.592 -33.156 1.00 88.06 173 GLU A CA 1
ATOM 1355 C C . GLU A 1 173 ? 5.360 -6.807 -33.033 1.00 88.06 173 GLU A C 1
ATOM 1357 O O . GLU A 1 173 ? 4.591 -5.923 -33.405 1.00 88.06 173 GLU A O 1
ATOM 1362 N N . ALA A 1 174 ? 4.930 -7.919 -32.426 1.00 84.00 174 ALA A N 1
ATOM 1363 C CA . ALA A 1 174 ? 3.513 -8.184 -32.192 1.00 84.00 174 ALA A CA 1
ATOM 1364 C C . ALA A 1 174 ? 2.845 -7.045 -31.410 1.00 84.00 174 ALA A C 1
ATOM 1366 O O . ALA A 1 174 ? 1.722 -6.666 -31.713 1.00 84.00 174 ALA A O 1
ATOM 1367 N N . ALA A 1 175 ? 3.543 -6.455 -30.433 1.00 84.81 175 ALA A N 1
ATOM 1368 C CA . ALA A 1 175 ? 3.015 -5.342 -29.647 1.00 84.81 175 ALA A CA 1
ATOM 1369 C C . ALA A 1 175 ? 2.722 -4.067 -30.467 1.00 84.81 175 ALA A C 1
ATOM 1371 O O . ALA A 1 175 ? 2.048 -3.174 -29.954 1.00 84.81 175 ALA A O 1
ATOM 1372 N N . LYS A 1 176 ? 3.231 -3.958 -31.700 1.00 82.06 176 LYS A N 1
ATOM 1373 C CA . LYS A 1 176 ? 2.975 -2.833 -32.606 1.00 82.06 176 LYS A CA 1
ATOM 1374 C C . LYS A 1 176 ? 1.939 -3.167 -33.671 1.00 82.06 176 LYS A C 1
ATOM 1376 O O . LYS A 1 176 ? 0.954 -2.448 -33.793 1.00 82.06 176 LYS A O 1
ATOM 1381 N N . ASP A 1 177 ? 2.201 -4.220 -34.443 1.00 71.69 177 ASP A N 1
ATOM 1382 C CA . ASP A 1 177 ? 1.354 -4.669 -35.543 1.00 71.69 177 ASP A CA 1
ATOM 1383 C C . ASP A 1 177 ? 1.530 -6.179 -35.755 1.00 71.69 177 ASP A C 1
ATOM 1385 O O . ASP A 1 177 ? 2.604 -6.676 -36.100 1.00 71.69 177 ASP A O 1
ATOM 1389 N N . GLY A 1 178 ? 0.449 -6.925 -35.532 1.00 76.25 178 GLY A N 1
ATOM 1390 C CA . GLY A 1 178 ? 0.425 -8.370 -35.721 1.00 76.25 178 GLY A CA 1
ATOM 1391 C C . GLY A 1 178 ? 0.425 -8.802 -37.189 1.00 76.25 178 GLY A C 1
ATOM 1392 O O . GLY A 1 178 ? 0.731 -9.964 -37.453 1.00 76.25 178 GLY A O 1
ATOM 1393 N N . GLU A 1 179 ? 0.094 -7.930 -38.151 1.00 82.88 179 GLU A N 1
ATOM 1394 C CA . GLU A 1 179 ? -0.019 -8.299 -39.569 1.00 82.88 179 GLU A CA 1
ATOM 1395 C C . GLU A 1 179 ? 1.322 -8.740 -40.165 1.00 82.88 179 GLU A C 1
ATOM 1397 O O . GLU A 1 179 ? 1.407 -9.811 -40.776 1.00 82.88 179 GLU A O 1
ATOM 1402 N N . CYS A 1 180 ? 2.378 -7.945 -39.974 1.00 83.19 180 CYS A N 1
ATOM 1403 C CA . CYS A 1 180 ? 3.678 -8.252 -40.563 1.00 83.19 180 CYS A CA 1
ATOM 1404 C C . CYS A 1 180 ? 4.281 -9.533 -39.972 1.00 83.19 180 CYS A C 1
ATOM 1406 O O . CYS A 1 180 ? 4.720 -10.415 -40.715 1.00 83.19 180 CYS A O 1
ATOM 1408 N N . LEU A 1 181 ? 4.201 -9.684 -38.645 1.00 87.12 181 LEU A N 1
ATOM 1409 C CA . LEU A 1 181 ? 4.623 -10.903 -37.959 1.00 87.12 181 LEU A CA 1
ATOM 1410 C C . LEU A 1 181 ? 3.835 -12.125 -38.436 1.00 87.12 181 LEU A C 1
ATOM 1412 O O . LEU A 1 181 ? 4.422 -13.173 -38.690 1.00 87.12 181 LEU A O 1
ATOM 1416 N N . SER A 1 182 ? 2.520 -11.991 -38.621 1.00 82.06 182 SER A N 1
ATOM 1417 C CA . SER A 1 182 ? 1.670 -13.073 -39.136 1.00 82.06 182 SER A CA 1
ATOM 1418 C C . SER A 1 182 ? 2.094 -13.536 -40.526 1.00 82.06 182 SER A C 1
ATOM 1420 O O . SER A 1 182 ? 2.120 -14.733 -40.807 1.00 82.06 182 SER A O 1
ATOM 1422 N N . LYS A 1 183 ? 2.426 -12.586 -41.405 1.00 84.06 183 LYS A N 1
ATOM 1423 C CA . LYS A 1 183 ? 2.810 -12.860 -42.791 1.00 84.06 183 LYS A CA 1
ATOM 1424 C C . LYS A 1 183 ? 4.164 -13.562 -42.898 1.00 84.06 183 LYS A C 1
ATOM 1426 O O . LYS A 1 183 ? 4.358 -14.350 -43.821 1.00 84.06 183 LYS A O 1
ATOM 1431 N N . TYR A 1 184 ? 5.084 -13.279 -41.979 1.00 87.00 184 TYR A N 1
ATOM 1432 C CA . TYR A 1 184 ? 6.485 -13.703 -42.067 1.00 87.00 184 TYR A CA 1
ATOM 1433 C C . TYR A 1 184 ? 6.958 -14.565 -40.890 1.00 87.00 184 TYR A C 1
ATOM 1435 O O . TYR A 1 184 ? 8.157 -14.723 -40.663 1.00 87.00 184 TYR A O 1
ATOM 1443 N N . ILE A 1 185 ? 6.022 -15.156 -40.158 1.00 85.12 185 ILE A N 1
ATOM 1444 C CA . ILE A 1 185 ? 6.254 -15.995 -38.983 1.00 85.12 185 ILE A CA 1
ATOM 1445 C C . ILE A 1 185 ? 7.305 -17.099 -39.180 1.00 85.12 185 ILE A C 1
ATOM 1447 O O . ILE A 1 185 ? 8.119 -17.365 -38.295 1.00 85.12 185 ILE A O 1
ATOM 1451 N N . GLN A 1 186 ? 7.328 -17.714 -40.359 1.00 82.69 186 GLN A N 1
ATOM 1452 C CA . GLN A 1 186 ? 8.263 -18.766 -40.742 1.00 82.69 186 GLN A CA 1
ATOM 1453 C C . GLN A 1 186 ? 9.726 -18.328 -40.614 1.00 82.69 186 GLN A C 1
ATOM 1455 O O . GLN A 1 186 ? 10.587 -19.151 -40.316 1.00 82.69 186 GLN A O 1
ATOM 1460 N N . ASN A 1 187 ? 10.007 -17.030 -40.760 1.00 87.44 187 ASN A N 1
ATOM 1461 C CA . ASN A 1 187 ? 11.364 -16.497 -40.705 1.00 87.44 187 ASN A CA 1
ATOM 1462 C C . ASN A 1 187 ? 11.974 -16.541 -39.296 1.00 87.44 187 ASN A C 1
ATOM 1464 O O . ASN A 1 187 ? 13.183 -16.363 -39.162 1.00 87.44 187 ASN A O 1
ATOM 1468 N N . TYR A 1 188 ? 11.161 -16.762 -38.261 1.00 84.31 188 TYR A N 1
ATOM 1469 C CA . TYR A 1 188 ? 11.623 -16.911 -36.881 1.00 84.31 188 TYR A CA 1
ATOM 1470 C C . TYR A 1 188 ? 11.907 -18.364 -36.485 1.00 84.31 188 TYR A C 1
ATOM 1472 O O . TYR A 1 188 ? 12.362 -18.609 -35.371 1.00 84.31 188 TYR A O 1
ATOM 1480 N N . CYS A 1 189 ? 11.600 -19.333 -37.347 1.00 77.75 189 CYS A N 1
ATOM 1481 C CA . CYS A 1 189 ? 11.688 -20.747 -36.999 1.00 77.75 189 CYS A CA 1
ATOM 1482 C C . CYS A 1 189 ? 12.945 -21.374 -37.592 1.00 77.75 189 CYS A C 1
ATOM 1484 O O . CYS A 1 189 ? 13.274 -21.165 -38.762 1.00 77.75 189 CYS A O 1
ATOM 1486 N N . SER A 1 190 ? 13.611 -22.214 -36.807 1.00 69.25 190 SER A N 1
ATOM 1487 C CA . SER A 1 190 ? 14.696 -23.049 -37.309 1.00 69.25 190 SER A CA 1
ATOM 1488 C C . SER A 1 190 ? 14.170 -24.082 -38.323 1.00 69.25 190 SER A C 1
ATOM 1490 O O . SER A 1 190 ? 13.117 -24.698 -38.135 1.00 69.25 190 SER A O 1
ATOM 1492 N N . ILE A 1 191 ? 14.891 -24.276 -39.434 1.00 61.12 191 ILE A N 1
ATOM 1493 C CA . ILE A 1 191 ? 14.555 -25.287 -40.450 1.00 61.12 191 ILE A CA 1
ATOM 1494 C C . ILE A 1 191 ? 15.073 -26.651 -39.980 1.00 61.12 191 ILE A C 1
ATOM 1496 O O . ILE A 1 191 ? 16.281 -26.834 -39.806 1.00 61.12 191 ILE A O 1
ATOM 1500 N N . ARG A 1 192 ? 14.182 -27.636 -39.830 1.00 46.69 192 ARG A N 1
ATOM 1501 C CA . ARG A 1 192 ? 14.535 -29.022 -39.505 1.00 46.69 192 ARG A CA 1
ATOM 1502 C C . ARG A 1 192 ? 14.677 -29.817 -40.808 1.00 46.69 192 ARG A C 1
ATOM 1504 O O . ARG A 1 192 ? 13.746 -29.906 -41.601 1.00 46.69 192 ARG A O 1
ATOM 1511 N N . ARG A 1 193 ? 15.850 -30.411 -41.058 1.00 42.59 193 ARG A N 1
ATOM 1512 C CA . ARG A 1 193 ? 16.007 -31.411 -42.131 1.00 42.59 193 ARG A CA 1
ATOM 1513 C C . ARG A 1 193 ? 15.719 -32.793 -41.558 1.00 42.59 193 ARG A C 1
ATOM 1515 O O . ARG A 1 193 ? 16.588 -33.366 -40.906 1.00 42.59 193 ARG A O 1
ATOM 1522 N N . GLU A 1 194 ? 14.532 -33.333 -41.807 1.00 40.38 194 GLU A N 1
ATOM 1523 C CA . GLU A 1 194 ? 14.269 -34.759 -41.598 1.00 40.38 194 GLU A CA 1
ATOM 1524 C C . GLU A 1 194 ? 14.434 -35.505 -42.925 1.00 40.38 194 GLU A C 1
ATOM 1526 O O . GLU A 1 194 ? 13.689 -35.295 -43.877 1.00 40.38 194 GLU A O 1
ATOM 1531 N N . SER A 1 195 ? 15.439 -36.379 -43.012 1.00 36.31 195 SER A N 1
ATOM 1532 C CA . SER A 1 195 ? 15.580 -37.313 -44.127 1.00 36.31 195 SER A CA 1
ATOM 1533 C C . SER A 1 195 ? 14.787 -38.587 -43.825 1.00 36.31 195 SER A C 1
ATOM 1535 O O . SER A 1 195 ? 15.271 -39.483 -43.135 1.00 36.31 195 SER A O 1
ATOM 1537 N N . GLN A 1 196 ? 13.566 -38.702 -44.349 1.00 39.25 196 GLN A N 1
ATOM 1538 C CA . GLN A 1 196 ? 12.838 -39.974 -44.331 1.00 39.25 196 GLN A CA 1
ATOM 1539 C C . GLN A 1 196 ? 12.930 -40.669 -45.693 1.00 39.25 196 GLN A C 1
ATOM 1541 O O . GLN A 1 196 ? 12.395 -40.215 -46.699 1.00 39.25 196 GLN A O 1
ATOM 1546 N N . TYR A 1 197 ? 13.632 -41.804 -45.715 1.00 37.66 197 TYR A N 1
ATOM 1547 C CA . TYR A 1 197 ? 13.686 -42.726 -46.848 1.00 37.66 197 TYR A CA 1
ATOM 1548 C C . TYR A 1 197 ? 12.405 -43.567 -46.864 1.00 37.66 197 TYR A C 1
ATOM 1550 O O . TYR A 1 197 ? 12.317 -44.527 -46.101 1.00 37.66 197 TYR A O 1
ATOM 1558 N N . HIS A 1 198 ? 11.430 -43.249 -47.718 1.00 35.41 198 HIS A N 1
ATOM 1559 C CA . HIS A 1 198 ? 10.356 -44.176 -48.104 1.00 35.41 198 HIS A CA 1
ATOM 1560 C C . HIS A 1 198 ? 10.129 -44.112 -49.625 1.00 35.41 198 HIS A C 1
ATOM 1562 O O . HIS A 1 198 ? 9.807 -43.071 -50.182 1.00 35.41 198 HIS A O 1
ATOM 1568 N N . SER A 1 199 ? 10.360 -45.254 -50.284 1.00 42.53 199 SER A N 1
ATOM 1569 C CA . SER A 1 199 ? 10.006 -45.590 -51.675 1.00 42.53 199 SER A CA 1
ATOM 1570 C C . SER A 1 199 ? 10.226 -44.513 -52.758 1.00 42.53 199 SER A C 1
ATOM 1572 O O . SER A 1 199 ? 9.294 -43.852 -53.199 1.00 42.53 199 SER A O 1
ATOM 1574 N N . GLY A 1 200 ? 11.447 -44.435 -53.293 1.00 38.22 200 GLY A N 1
ATOM 1575 C CA . GLY A 1 200 ? 11.680 -44.145 -54.719 1.00 38.22 200 GLY A CA 1
ATOM 1576 C C . GLY A 1 200 ? 11.466 -42.724 -55.260 1.00 38.22 200 GLY A C 1
ATOM 1577 O O . GLY A 1 200 ? 11.847 -42.499 -56.404 1.00 38.22 200 GLY A O 1
ATOM 1578 N N . TYR A 1 201 ? 10.949 -41.763 -54.492 1.00 34.31 201 TYR A N 1
ATOM 1579 C CA . TYR A 1 201 ? 10.845 -40.361 -54.923 1.00 34.31 201 TYR A CA 1
ATOM 1580 C C . TYR A 1 201 ? 11.495 -39.417 -53.905 1.00 34.31 201 TYR A C 1
ATOM 1582 O O . TYR A 1 201 ? 11.067 -39.320 -52.759 1.00 34.31 201 TYR A O 1
ATOM 1590 N N . TYR A 1 202 ? 12.551 -38.720 -54.339 1.00 32.22 202 TYR A N 1
ATOM 1591 C CA . TYR A 1 202 ? 13.185 -37.633 -53.591 1.00 32.22 202 TYR A CA 1
ATOM 1592 C C . TYR A 1 202 ? 12.255 -36.411 -53.605 1.00 32.22 202 TYR A C 1
ATOM 1594 O O . TYR A 1 202 ? 12.181 -35.708 -54.607 1.00 32.22 202 TYR A O 1
ATOM 1602 N N . ASN A 1 203 ? 11.568 -36.147 -52.496 1.00 34.81 203 ASN A N 1
ATOM 1603 C CA . ASN A 1 203 ? 11.001 -34.833 -52.204 1.00 34.81 203 ASN A CA 1
ATOM 1604 C C . ASN A 1 203 ? 11.593 -34.367 -50.870 1.00 34.81 203 ASN A C 1
ATOM 1606 O O . ASN A 1 203 ? 11.221 -34.869 -49.814 1.00 34.81 203 ASN A O 1
ATOM 1610 N N . GLU A 1 204 ? 12.553 -33.441 -50.918 1.00 33.88 204 GLU A N 1
ATOM 1611 C CA . GLU A 1 204 ? 13.036 -32.747 -49.721 1.00 33.88 204 GLU A CA 1
ATOM 1612 C C . GLU A 1 204 ? 11.943 -31.777 -49.247 1.00 33.88 204 GLU A C 1
ATOM 1614 O O . GLU A 1 204 ? 11.823 -30.665 -49.758 1.00 33.88 204 GLU A O 1
ATOM 1619 N N . SER A 1 205 ? 11.113 -32.183 -48.284 1.00 44.41 205 SER A N 1
ATOM 1620 C CA . SER A 1 205 ? 10.228 -31.251 -47.581 1.00 44.41 205 SER A CA 1
ATOM 1621 C C . SER A 1 205 ? 11.009 -30.577 -46.451 1.00 44.41 205 SER A C 1
ATOM 1623 O O . SER A 1 205 ? 11.338 -31.205 -45.446 1.00 44.41 205 SER A O 1
ATOM 1625 N N . LEU A 1 206 ? 11.340 -29.295 -46.627 1.00 45.47 206 LEU A N 1
ATOM 1626 C CA . LEU A 1 206 ? 11.898 -28.448 -45.570 1.00 45.47 206 LEU A CA 1
ATOM 1627 C C . LEU A 1 206 ? 10.787 -28.148 -44.552 1.00 45.47 206 LEU A C 1
ATOM 1629 O O . LEU A 1 206 ? 9.935 -27.297 -44.801 1.00 45.47 206 LEU A O 1
ATOM 1633 N N . GLU A 1 207 ? 10.775 -28.855 -43.423 1.00 54.50 207 GLU A N 1
ATOM 1634 C CA . GLU A 1 207 ? 9.799 -28.627 -42.354 1.00 54.50 207 GLU A CA 1
ATOM 1635 C C . GLU A 1 207 ? 10.397 -27.695 -41.284 1.00 54.50 207 GLU A C 1
ATOM 1637 O O . GLU A 1 207 ? 11.486 -27.923 -40.755 1.00 54.50 207 GLU A O 1
ATOM 1642 N N . HIS A 1 208 ? 9.706 -26.592 -40.987 1.00 61.12 208 HIS A N 1
ATOM 1643 C CA . HIS A 1 208 ? 10.089 -25.666 -39.914 1.00 61.12 208 HIS A CA 1
ATOM 1644 C C . HIS A 1 208 ? 9.839 -26.331 -38.558 1.00 61.12 208 HIS A C 1
ATOM 1646 O O . HIS A 1 208 ? 8.908 -27.129 -38.449 1.00 61.12 208 HIS A O 1
ATOM 1652 N N . ASN A 1 209 ? 10.622 -25.999 -37.523 1.00 65.19 209 ASN A N 1
ATOM 1653 C CA . ASN A 1 209 ? 10.385 -26.515 -36.175 1.00 65.19 209 ASN A CA 1
ATOM 1654 C C . ASN A 1 209 ? 8.941 -26.179 -35.735 1.00 65.19 209 ASN A C 1
ATOM 1656 O O . ASN A 1 209 ? 8.625 -25.009 -35.492 1.00 65.19 209 ASN A O 1
ATOM 1660 N N . PRO A 1 210 ? 8.054 -27.184 -35.615 1.00 59.25 210 PRO A N 1
ATOM 1661 C CA . PRO A 1 210 ? 6.627 -26.945 -35.424 1.00 59.25 210 PRO A CA 1
ATOM 1662 C C . PRO A 1 210 ? 6.310 -26.348 -34.046 1.00 59.25 210 PRO A C 1
ATOM 1664 O O . PRO A 1 210 ? 5.267 -25.717 -33.881 1.00 59.25 210 PRO A O 1
ATOM 1667 N N . VAL A 1 211 ? 7.203 -26.506 -33.059 1.00 64.81 211 VAL A N 1
ATOM 1668 C CA . VAL A 1 211 ? 7.028 -25.958 -31.703 1.00 64.81 211 VAL A CA 1
ATOM 1669 C C . VAL A 1 211 ? 7.295 -24.453 -31.683 1.00 64.81 211 VAL A C 1
ATOM 1671 O O . VAL A 1 211 ? 6.453 -23.699 -31.197 1.00 64.81 211 VAL A O 1
ATOM 1674 N N . GLU A 1 212 ? 8.418 -24.017 -32.261 1.00 68.81 212 GLU A N 1
ATOM 1675 C CA . GLU A 1 212 ? 8.778 -22.595 -32.397 1.00 68.81 212 GLU A CA 1
ATOM 1676 C C . GLU A 1 212 ? 7.722 -21.850 -33.222 1.00 68.81 212 GLU A C 1
ATOM 1678 O O . GLU A 1 212 ? 7.208 -20.811 -32.803 1.00 68.81 212 GLU A O 1
ATOM 1683 N N . PHE A 1 213 ? 7.304 -22.450 -34.342 1.00 68.94 213 PHE A N 1
ATOM 1684 C CA . PHE A 1 213 ? 6.254 -21.905 -35.200 1.00 68.94 213 PHE A CA 1
ATOM 1685 C C . PHE A 1 213 ? 4.935 -21.736 -34.444 1.00 68.94 213 PHE A C 1
ATOM 1687 O O . PHE A 1 213 ? 4.304 -20.682 -34.510 1.00 68.94 213 PHE A O 1
ATOM 1694 N N . ALA A 1 214 ? 4.521 -22.748 -33.676 1.00 65.69 214 ALA A N 1
ATOM 1695 C CA . ALA A 1 214 ? 3.287 -22.685 -32.903 1.00 65.69 214 ALA A CA 1
ATOM 1696 C C . ALA A 1 214 ? 3.337 -21.630 -31.785 1.00 65.69 214 ALA A C 1
ATOM 1698 O O . ALA A 1 214 ? 2.308 -21.032 -31.471 1.00 65.69 214 ALA A O 1
ATOM 1699 N N . GLU A 1 215 ? 4.493 -21.396 -31.161 1.00 73.69 215 GLU A N 1
ATOM 1700 C CA . GLU A 1 215 ? 4.628 -20.389 -30.105 1.00 73.69 215 GLU A CA 1
ATOM 1701 C C . GLU A 1 215 ? 4.557 -18.964 -30.660 1.00 73.69 215 GLU A C 1
ATOM 1703 O O . GLU A 1 215 ? 3.818 -18.126 -30.136 1.00 73.69 215 GLU A O 1
ATOM 1708 N N . ILE A 1 216 ? 5.223 -18.708 -31.782 1.00 74.56 216 ILE A N 1
ATOM 1709 C CA . ILE A 1 216 ? 5.199 -17.397 -32.439 1.00 74.56 216 ILE A CA 1
ATOM 1710 C C . ILE A 1 216 ? 3.833 -17.135 -33.079 1.00 74.56 216 ILE A C 1
ATOM 1712 O O . ILE A 1 216 ? 3.332 -16.012 -33.023 1.00 74.56 216 ILE A O 1
ATOM 1716 N N . ALA A 1 217 ? 3.157 -18.176 -33.571 1.00 69.56 217 ALA A N 1
ATOM 1717 C CA . ALA A 1 217 ? 1.818 -18.058 -34.144 1.00 69.56 217 ALA A CA 1
ATOM 1718 C C . ALA A 1 217 ? 0.793 -17.685 -33.083 1.00 69.56 217 ALA A C 1
ATOM 1720 O O . ALA A 1 217 ? -0.107 -16.894 -33.350 1.00 69.56 217 ALA A O 1
ATOM 1721 N N . LYS A 1 218 ? 0.951 -18.198 -31.857 1.00 71.81 218 LYS A N 1
ATOM 1722 C CA . LYS A 1 218 ? 0.133 -17.768 -30.719 1.00 71.81 218 LYS A CA 1
ATOM 1723 C C . LYS A 1 218 ? 0.356 -16.291 -30.415 1.00 71.81 218 LYS A C 1
ATOM 1725 O O . LYS A 1 218 ? -0.619 -15.583 -30.187 1.00 71.81 218 LYS A O 1
ATOM 1730 N N . ILE A 1 219 ? 1.608 -15.827 -30.433 1.00 76.88 219 ILE A N 1
ATOM 1731 C CA . ILE A 1 219 ? 1.952 -14.421 -30.182 1.00 76.88 219 ILE A CA 1
ATOM 1732 C C . ILE A 1 219 ? 1.329 -13.516 -31.258 1.00 76.88 219 ILE A C 1
ATOM 1734 O O . ILE A 1 219 ? 0.622 -12.574 -30.905 1.00 76.88 219 ILE A O 1
ATOM 1738 N N . ALA A 1 220 ? 1.493 -13.836 -32.546 1.00 72.50 220 ALA A N 1
ATOM 1739 C CA . ALA A 1 220 ? 0.889 -13.090 -33.657 1.00 72.50 220 ALA A CA 1
ATOM 1740 C C . ALA A 1 220 ? -0.651 -13.083 -33.587 1.00 72.50 220 ALA A C 1
ATOM 1742 O O . ALA A 1 220 ? -1.290 -12.029 -33.691 1.00 72.50 220 ALA A O 1
ATOM 1743 N N . ALA A 1 221 ? -1.241 -14.244 -33.285 1.00 65.31 221 ALA A N 1
ATOM 1744 C CA . ALA A 1 221 ? -2.681 -14.392 -33.144 1.00 65.31 221 ALA A CA 1
ATOM 1745 C C . ALA A 1 221 ? -3.241 -13.545 -32.001 1.00 65.31 221 ALA A C 1
ATOM 1747 O O . ALA A 1 221 ? -4.382 -13.127 -32.097 1.00 65.31 221 ALA A O 1
ATOM 1748 N N . THR A 1 222 ? -2.482 -13.222 -30.943 1.00 68.94 222 THR A N 1
ATOM 1749 C CA . THR A 1 222 ? -3.006 -12.351 -29.869 1.00 68.94 222 THR A CA 1
ATOM 1750 C C . THR A 1 222 ? -3.396 -10.946 -30.336 1.00 68.94 222 THR A C 1
ATOM 1752 O O . THR A 1 222 ? -4.196 -10.304 -29.662 1.00 68.94 222 THR A O 1
ATOM 1755 N N . GLN A 1 223 ? -2.876 -10.489 -31.478 1.00 70.12 223 GLN A N 1
ATOM 1756 C CA . GLN A 1 223 ? -3.070 -9.128 -31.984 1.00 70.12 223 GLN A CA 1
ATOM 1757 C C . GLN A 1 223 ? -3.910 -9.091 -33.265 1.00 70.12 223 GLN A C 1
ATOM 1759 O O . GLN A 1 223 ? -4.710 -8.175 -33.438 1.00 70.12 223 GLN A O 1
ATOM 1764 N N . ASN A 1 224 ? -3.776 -10.089 -34.150 1.00 66.38 224 ASN A N 1
ATOM 1765 C CA . ASN A 1 224 ? -4.578 -10.174 -35.375 1.00 66.38 224 ASN A CA 1
ATOM 1766 C C . ASN A 1 224 ? -4.830 -11.628 -35.815 1.00 66.38 224 ASN A C 1
ATOM 1768 O O . ASN A 1 224 ? -4.188 -12.151 -36.733 1.00 66.38 224 ASN A O 1
ATOM 1772 N N . GLY A 1 225 ? -5.781 -12.293 -35.154 1.00 59.88 225 GLY A N 1
ATOM 1773 C CA . GLY A 1 225 ? -6.130 -13.684 -35.431 1.00 59.88 225 GLY A CA 1
ATOM 1774 C C . GLY A 1 225 ? -6.576 -13.951 -36.872 1.00 59.88 225 GLY A C 1
ATOM 1775 O O . GLY A 1 225 ? -6.218 -14.994 -37.423 1.00 59.88 225 GLY A O 1
ATOM 1776 N N . GLU A 1 226 ? -7.334 -13.049 -37.508 1.00 61.38 226 GLU A N 1
ATOM 1777 C CA . GLU A 1 226 ? -7.852 -13.235 -38.879 1.00 61.38 226 GLU A CA 1
ATOM 1778 C C . GLU A 1 226 ? -6.712 -13.381 -39.895 1.00 61.38 226 GLU A C 1
ATOM 1780 O O . GLU A 1 226 ? -6.642 -14.369 -40.631 1.00 61.38 226 GLU A O 1
ATOM 1785 N N . LEU A 1 227 ? -5.770 -12.432 -39.882 1.00 64.50 227 LEU A N 1
ATOM 1786 C CA . LEU A 1 227 ? -4.615 -12.454 -40.775 1.00 64.50 227 LEU A CA 1
ATOM 1787 C C . LEU A 1 227 ? -3.649 -13.584 -40.426 1.00 64.50 227 LEU A C 1
ATOM 1789 O O . LEU A 1 227 ? -3.176 -14.266 -41.333 1.00 64.50 227 LEU A O 1
ATOM 1793 N N . THR A 1 228 ? -3.421 -13.843 -39.133 1.00 65.12 228 THR A N 1
ATOM 1794 C CA . THR A 1 228 ? -2.613 -14.989 -38.682 1.00 65.12 228 THR A CA 1
ATOM 1795 C C . THR A 1 228 ? -3.159 -16.290 -39.272 1.00 65.12 228 THR A C 1
ATOM 1797 O O . THR A 1 228 ? -2.419 -17.067 -39.869 1.00 65.12 228 THR A O 1
ATOM 1800 N N . SER A 1 229 ? -4.476 -16.506 -39.200 1.00 60.19 229 SER A N 1
ATOM 1801 C CA . SER A 1 229 ? -5.102 -17.702 -39.765 1.00 60.19 229 SER A CA 1
ATOM 1802 C C . SER A 1 229 ? -5.018 -17.763 -41.288 1.00 60.19 229 SER A C 1
ATOM 1804 O O . SER A 1 229 ? -4.814 -18.855 -41.819 1.00 60.19 229 SER A O 1
ATOM 1806 N N . LYS A 1 230 ? -5.184 -16.633 -41.986 1.00 64.25 230 LYS A N 1
ATOM 1807 C CA . LYS A 1 230 ? -5.055 -16.561 -43.447 1.00 64.25 230 LYS A CA 1
ATOM 1808 C C . LYS A 1 230 ? -3.662 -16.997 -43.897 1.00 64.25 230 LYS A C 1
ATOM 1810 O O . LYS A 1 230 ? -3.560 -17.886 -44.730 1.00 64.25 230 LYS A O 1
ATOM 1815 N N . TYR A 1 231 ? -2.612 -16.414 -43.319 1.00 62.53 231 TYR A N 1
ATOM 1816 C CA . TYR A 1 231 ? -1.237 -16.703 -43.729 1.00 62.53 231 TYR A CA 1
ATOM 1817 C C . TYR A 1 231 ? -0.790 -18.113 -43.338 1.00 62.53 231 TYR A C 1
ATOM 1819 O O . TYR A 1 231 ? -0.024 -18.736 -44.060 1.00 62.53 231 TYR A O 1
ATOM 1827 N N . ILE A 1 232 ? -1.320 -18.675 -42.250 1.00 61.47 232 ILE A N 1
ATOM 1828 C CA . ILE A 1 232 ? -0.965 -20.031 -41.822 1.00 61.47 232 ILE A CA 1
ATOM 1829 C C . ILE A 1 232 ? -1.517 -21.126 -42.750 1.00 61.47 232 ILE A C 1
ATOM 1831 O O . ILE A 1 232 ? -0.865 -22.161 -42.906 1.00 61.47 232 ILE A O 1
ATOM 1835 N N . LYS A 1 233 ? -2.661 -20.901 -43.416 1.00 54.94 233 LYS A N 1
ATOM 1836 C CA . LYS A 1 233 ? -3.207 -21.841 -44.417 1.00 54.94 233 LYS A CA 1
ATOM 1837 C C . LYS A 1 233 ? -2.242 -22.085 -45.585 1.00 54.94 233 LYS A C 1
ATOM 1839 O O . LYS A 1 233 ? -2.203 -23.194 -46.114 1.00 54.94 233 LYS A O 1
ATOM 1844 N N . ASP A 1 234 ? -1.423 -21.095 -45.930 1.00 54.50 234 ASP A N 1
ATOM 1845 C CA . ASP A 1 234 ? -0.483 -21.176 -47.051 1.00 54.50 234 ASP A CA 1
ATOM 1846 C C . ASP A 1 234 ? 0.756 -22.050 -46.740 1.00 54.50 234 ASP A C 1
ATOM 1848 O O . ASP A 1 234 ? 1.439 -22.503 -47.661 1.00 54.50 234 ASP A O 1
ATOM 1852 N N . TYR A 1 235 ? 1.039 -22.362 -45.464 1.00 54.50 235 TYR A N 1
ATOM 1853 C CA . TYR A 1 235 ? 2.306 -22.981 -45.035 1.00 54.50 235 TYR A CA 1
ATOM 1854 C C . TYR A 1 235 ? 2.325 -24.522 -44.957 1.00 54.50 235 TYR A C 1
ATOM 1856 O O . TYR A 1 235 ? 3.273 -25.080 -44.410 1.00 54.50 235 TYR A O 1
ATOM 1864 N N . ARG A 1 236 ? 1.330 -25.226 -45.531 1.00 50.72 236 ARG A N 1
ATOM 1865 C CA . ARG A 1 236 ? 1.282 -26.708 -45.681 1.00 50.72 236 ARG A CA 1
ATOM 1866 C C . ARG A 1 236 ? 1.817 -27.493 -44.469 1.00 50.72 236 ARG A C 1
ATOM 1868 O O . ARG A 1 236 ? 2.583 -28.442 -44.632 1.00 50.72 236 ARG A O 1
ATOM 1875 N N . LEU A 1 237 ? 1.415 -27.119 -43.255 1.00 48.25 237 LEU A N 1
ATOM 1876 C CA . LEU A 1 237 ? 1.791 -27.876 -42.063 1.00 48.25 237 LEU A CA 1
ATOM 1877 C C . LEU A 1 237 ? 1.200 -29.293 -42.188 1.00 48.25 237 LEU A C 1
ATOM 1879 O O . LEU A 1 237 ? -0.012 -29.473 -42.317 1.00 48.25 237 LEU A O 1
ATOM 1883 N N . THR A 1 238 ? 2.076 -30.297 -42.227 1.00 42.25 238 THR A N 1
ATOM 1884 C CA . THR A 1 238 ? 1.731 -31.726 -42.316 1.00 42.25 238 THR A CA 1
ATOM 1885 C C . THR A 1 238 ? 1.007 -32.203 -41.060 1.00 42.25 238 THR A C 1
ATOM 1887 O O . THR A 1 238 ? 0.181 -33.117 -41.125 1.00 42.25 238 THR A O 1
ATOM 1890 N N . ASP A 1 239 ? 1.253 -31.524 -39.940 1.00 46.09 239 ASP A N 1
ATOM 1891 C CA . ASP A 1 239 ? 0.561 -31.732 -38.683 1.00 46.09 239 ASP A CA 1
ATOM 1892 C C . ASP A 1 239 ? -0.721 -30.879 -38.625 1.00 46.09 239 ASP A C 1
ATOM 1894 O O . ASP A 1 239 ? -0.688 -29.646 -38.570 1.00 46.09 239 ASP A O 1
ATOM 1898 N N . GLN A 1 240 ? -1.879 -31.546 -38.679 1.00 47.31 240 GLN A N 1
ATOM 1899 C CA . GLN A 1 240 ? -3.199 -30.897 -38.708 1.00 47.31 240 GLN A CA 1
ATOM 1900 C C . GLN A 1 240 ? -3.531 -30.188 -37.388 1.00 47.31 240 GLN A C 1
ATOM 1902 O O . GLN A 1 240 ? -4.420 -29.341 -37.335 1.00 47.31 240 GLN A O 1
ATOM 1907 N N . GLU A 1 241 ? -2.820 -30.525 -36.317 1.00 47.31 241 GLU A N 1
ATOM 1908 C CA . GLU A 1 241 ? -3.148 -30.113 -34.963 1.00 47.31 241 GLU A CA 1
ATOM 1909 C C . GLU A 1 241 ? -2.730 -28.663 -34.625 1.00 47.31 241 GLU A C 1
ATOM 1911 O O . GLU A 1 241 ? -3.580 -27.890 -34.172 1.00 47.31 241 GLU A O 1
ATOM 1916 N N . PRO A 1 242 ? -1.487 -28.212 -34.891 1.00 47.00 242 PRO A N 1
ATOM 1917 C CA . PRO A 1 242 ? -1.100 -26.808 -34.719 1.00 47.00 242 PRO A CA 1
ATOM 1918 C C . PRO A 1 242 ? -1.936 -25.842 -35.569 1.00 47.00 242 PRO A C 1
ATOM 1920 O O . PRO A 1 242 ? -2.383 -24.814 -35.060 1.00 47.00 242 PRO A O 1
ATOM 1923 N N . LEU A 1 243 ? -2.211 -26.211 -36.829 1.00 47.75 243 LEU A N 1
ATOM 1924 C CA . LEU A 1 243 ? -3.096 -25.478 -37.745 1.00 47.75 243 LEU A CA 1
ATOM 1925 C C . LEU A 1 243 ? -4.473 -25.249 -37.131 1.00 47.75 243 LEU A C 1
ATOM 1927 O O . LEU A 1 243 ? -4.977 -24.128 -37.086 1.00 47.75 243 LEU A O 1
ATOM 1931 N N . LEU A 1 244 ? -5.053 -26.333 -36.627 1.00 46.31 244 LEU A N 1
ATOM 1932 C CA . LEU A 1 244 ? -6.375 -26.348 -36.039 1.00 46.31 244 LEU A CA 1
ATOM 1933 C C . LEU A 1 244 ? -6.421 -25.516 -34.741 1.00 46.31 244 LEU A C 1
ATOM 1935 O O . LEU A 1 244 ? -7.389 -24.796 -34.527 1.00 46.31 244 LEU A O 1
ATOM 1939 N N . ASN A 1 245 ? -5.353 -25.491 -33.934 1.00 48.75 245 ASN A N 1
ATOM 1940 C CA . ASN A 1 245 ? -5.283 -24.678 -32.705 1.00 48.75 245 ASN A CA 1
ATOM 1941 C C . ASN A 1 245 ? -5.234 -23.175 -33.008 1.00 48.75 245 ASN A C 1
ATOM 1943 O O . ASN A 1 245 ? -5.893 -22.356 -32.362 1.00 48.75 245 ASN A O 1
ATOM 1947 N N . ILE A 1 246 ? -4.454 -22.804 -34.024 1.00 49.44 246 ILE A N 1
ATOM 1948 C CA . ILE A 1 246 ? -4.297 -21.408 -34.434 1.00 49.44 246 ILE A CA 1
ATOM 1949 C C . ILE A 1 246 ? -5.578 -20.911 -35.123 1.00 49.44 246 ILE A C 1
ATOM 1951 O O . ILE A 1 246 ? -6.050 -19.811 -34.831 1.00 49.44 246 ILE A O 1
ATOM 1955 N N . PHE A 1 247 ? -6.211 -21.758 -35.941 1.00 47.78 247 PHE A N 1
ATOM 1956 C CA . PHE A 1 247 ? -7.525 -21.511 -36.542 1.00 47.78 247 PHE A CA 1
ATOM 1957 C C . PHE A 1 247 ? -8.618 -21.317 -35.476 1.00 47.78 247 PHE A C 1
ATOM 1959 O O . PHE A 1 247 ? -9.403 -20.372 -35.543 1.00 47.78 247 PHE A O 1
ATOM 1966 N N . LEU A 1 248 ? -8.622 -22.145 -34.428 1.00 49.62 248 LEU A N 1
ATOM 1967 C CA . LEU A 1 248 ? -9.574 -22.048 -33.315 1.00 49.62 248 LEU A CA 1
ATOM 1968 C C . LEU A 1 248 ? -9.330 -20.815 -32.434 1.00 49.62 248 LEU A C 1
ATOM 1970 O O . LEU A 1 248 ? -10.283 -20.224 -31.921 1.00 49.62 248 LEU A O 1
ATOM 1974 N N . THR A 1 249 ? -8.076 -20.378 -32.307 1.00 48.91 249 THR A N 1
ATOM 1975 C CA . THR A 1 249 ? -7.714 -19.122 -31.630 1.00 48.91 249 THR A CA 1
ATOM 1976 C C . THR A 1 249 ? -8.201 -17.902 -32.423 1.00 48.91 249 THR A C 1
ATOM 1978 O O . THR A 1 249 ? -8.811 -17.003 -31.845 1.00 48.91 249 THR A O 1
ATOM 1981 N N . SER A 1 250 ? -8.026 -17.913 -33.749 1.00 45.47 250 SER A N 1
ATOM 1982 C CA . SER A 1 250 ? -8.507 -16.869 -34.665 1.00 45.47 250 SER A CA 1
ATOM 1983 C C . SER A 1 250 ? -10.034 -16.731 -34.671 1.00 45.47 250 SER A C 1
ATOM 1985 O O . SER A 1 250 ? -10.566 -15.629 -34.522 1.00 45.47 250 SER A O 1
ATOM 1987 N N . ILE A 1 251 ? -10.767 -17.848 -34.763 1.00 46.41 251 ILE A N 1
ATOM 1988 C CA . ILE A 1 251 ? -12.236 -17.823 -34.742 1.00 46.41 251 ILE A CA 1
ATOM 1989 C C . ILE A 1 251 ? -12.767 -17.343 -33.386 1.00 46.41 251 ILE A C 1
ATOM 1991 O O . ILE A 1 251 ? -13.726 -16.574 -33.340 1.00 46.41 251 ILE A O 1
ATOM 1995 N N . ASN A 1 252 ? -12.133 -17.733 -32.276 1.00 50.00 252 ASN A N 1
ATOM 1996 C CA . ASN A 1 252 ? -12.543 -17.261 -30.953 1.00 50.00 252 ASN A CA 1
ATOM 1997 C C . ASN A 1 252 ? -12.410 -15.739 -30.791 1.00 50.00 252 ASN A C 1
ATOM 1999 O O . ASN A 1 252 ? -13.241 -15.157 -30.104 1.00 50.00 252 ASN A O 1
ATOM 2003 N N . GLN A 1 253 ? -11.422 -15.099 -31.424 1.00 46.38 253 GLN A N 1
ATOM 2004 C CA . GLN A 1 253 ? -11.267 -13.640 -31.391 1.00 46.38 253 GLN A CA 1
ATOM 2005 C C . GLN A 1 253 ? -12.246 -12.910 -32.319 1.00 46.38 253 GLN A C 1
ATOM 2007 O O . GLN A 1 253 ? -12.724 -11.829 -31.980 1.00 46.38 253 GLN A O 1
ATOM 2012 N N . ASN A 1 254 ? -12.581 -13.502 -33.469 1.00 43.00 254 ASN A N 1
ATOM 2013 C CA . ASN A 1 254 ? -13.487 -12.884 -34.440 1.00 43.00 254 ASN A CA 1
ATOM 2014 C C . ASN A 1 254 ? -14.977 -13.061 -34.106 1.00 43.00 254 ASN A C 1
ATOM 2016 O O . ASN A 1 254 ? -15.795 -12.228 -34.487 1.00 43.00 254 ASN A O 1
ATOM 2020 N N . ILE A 1 255 ? -15.356 -14.091 -33.345 1.00 43.94 255 ILE A N 1
ATOM 2021 C CA . ILE A 1 255 ? -16.750 -14.287 -32.903 1.00 43.94 255 ILE A CA 1
ATOM 2022 C C . ILE A 1 255 ? -17.289 -13.077 -32.117 1.00 43.94 255 ILE A C 1
ATOM 2024 O O . ILE A 1 255 ? -18.469 -12.745 -32.249 1.00 43.94 255 ILE A O 1
ATOM 2028 N N . ASP A 1 256 ? -16.438 -12.376 -31.362 1.00 40.00 256 ASP A N 1
ATOM 2029 C CA . ASP A 1 256 ? -16.843 -11.180 -30.615 1.00 40.00 256 ASP A CA 1
ATOM 2030 C C . ASP A 1 256 ? -16.860 -9.903 -31.482 1.00 40.00 256 ASP A C 1
ATOM 2032 O O . ASP A 1 256 ? -17.668 -9.006 -31.226 1.00 40.00 256 ASP A O 1
ATOM 2036 N N . SER A 1 257 ? -16.044 -9.823 -32.544 1.00 38.25 257 SER A N 1
ATOM 2037 C CA . SER A 1 257 ? -15.985 -8.672 -33.467 1.00 38.25 257 SER A CA 1
ATOM 2038 C C . SER A 1 257 ? -17.060 -8.706 -34.567 1.00 38.25 257 SER A C 1
ATOM 2040 O O . SER A 1 257 ? -17.479 -7.656 -35.062 1.00 38.25 257 SER A O 1
ATOM 2042 N N . ILE A 1 258 ? -17.584 -9.890 -34.908 1.00 38.69 258 ILE A N 1
ATOM 2043 C CA . ILE A 1 258 ? -18.642 -10.071 -35.920 1.00 38.69 258 ILE A CA 1
ATOM 2044 C C . ILE A 1 258 ? -20.015 -9.549 -35.442 1.00 38.69 258 ILE A C 1
ATOM 2046 O O . ILE A 1 258 ? -20.905 -9.304 -36.256 1.00 38.69 258 ILE A O 1
ATOM 2050 N N . LYS A 1 259 ? -20.174 -9.233 -34.147 1.00 38.75 259 LYS A N 1
ATOM 2051 C CA . LYS A 1 259 ? -21.390 -8.612 -33.579 1.00 38.75 259 LYS A CA 1
ATOM 2052 C C . LYS A 1 259 ? -21.785 -7.251 -34.184 1.00 38.75 259 LYS A C 1
ATOM 2054 O O . LYS A 1 259 ? -22.884 -6.791 -33.895 1.00 38.75 259 LYS A O 1
ATOM 2059 N N . TYR A 1 260 ? -20.939 -6.615 -35.003 1.00 34.59 260 TYR A N 1
ATOM 2060 C CA . TYR A 1 260 ? -21.125 -5.227 -35.457 1.00 34.59 260 TYR A CA 1
ATOM 2061 C C . TYR A 1 260 ? -21.159 -4.991 -36.981 1.00 34.59 260 TYR A C 1
ATOM 2063 O O . TYR A 1 260 ? -21.092 -3.840 -37.411 1.00 34.59 260 TYR A O 1
ATOM 2071 N N . ARG A 1 261 ? -21.297 -6.017 -37.836 1.00 32.38 261 ARG A N 1
ATOM 2072 C CA . ARG A 1 261 ? -21.500 -5.804 -39.289 1.00 32.38 261 ARG A CA 1
ATOM 2073 C C . ARG A 1 261 ? -22.865 -6.324 -39.744 1.00 32.38 261 ARG A C 1
ATOM 2075 O O . ARG A 1 261 ? -23.050 -7.520 -39.914 1.00 32.38 261 ARG A O 1
ATOM 2082 N N . GLU A 1 262 ? -23.800 -5.408 -39.995 1.00 34.34 262 GLU A N 1
ATOM 2083 C CA . GLU A 1 262 ? -25.217 -5.689 -40.300 1.00 34.34 262 GLU A CA 1
ATOM 2084 C C . GLU A 1 262 ? -25.503 -6.369 -41.660 1.00 34.34 262 GLU A C 1
ATOM 2086 O O . GLU A 1 262 ? -26.658 -6.657 -41.951 1.00 34.34 262 GLU A O 1
ATOM 2091 N N . ASN A 1 263 ? -24.502 -6.671 -42.497 1.00 33.59 263 ASN A N 1
ATOM 2092 C CA . ASN A 1 263 ? -24.737 -6.967 -43.923 1.00 33.59 263 ASN A CA 1
ATOM 2093 C C . ASN A 1 263 ? -24.244 -8.328 -44.451 1.00 33.59 263 ASN A C 1
ATOM 2095 O O . ASN A 1 263 ? -24.138 -8.491 -45.663 1.00 33.59 263 ASN A O 1
ATOM 2099 N N . TYR A 1 264 ? -23.989 -9.326 -43.601 1.00 37.94 264 TYR A N 1
ATOM 2100 C CA . TYR A 1 264 ? -23.758 -10.702 -44.071 1.00 37.94 264 TYR A CA 1
ATOM 2101 C C . TYR A 1 264 ? -24.664 -11.697 -43.346 1.00 37.94 264 TYR A C 1
ATOM 2103 O O . TYR A 1 264 ? -24.782 -11.670 -42.121 1.00 37.94 264 TYR A O 1
ATOM 2111 N N . ASN A 1 265 ? -25.302 -12.593 -44.105 1.00 43.66 265 ASN A N 1
ATOM 2112 C CA . ASN A 1 265 ? -26.081 -13.691 -43.550 1.00 43.66 265 ASN A CA 1
ATOM 2113 C C . ASN A 1 265 ? -25.107 -14.703 -42.931 1.00 43.66 265 ASN A C 1
ATOM 2115 O O . ASN A 1 265 ? -24.490 -15.517 -43.609 1.00 43.66 265 ASN A O 1
ATOM 2119 N N . PHE A 1 266 ? -24.920 -14.594 -41.621 1.00 38.62 266 PHE A N 1
ATOM 2120 C CA . PHE A 1 266 ? -23.909 -15.314 -40.844 1.00 38.62 266 PHE A CA 1
ATOM 2121 C C . PHE A 1 266 ? -23.984 -16.849 -41.000 1.00 38.62 266 PHE A C 1
ATOM 2123 O O . PHE A 1 266 ? -22.963 -17.527 -40.945 1.00 38.62 266 PHE A O 1
ATOM 2130 N N . SER A 1 267 ? -25.181 -17.374 -41.287 1.00 38.72 267 SER A N 1
ATOM 2131 C CA . SER A 1 267 ? -25.442 -18.778 -41.635 1.00 38.72 267 SER A CA 1
ATOM 2132 C C . SER A 1 267 ? -24.768 -19.216 -42.945 1.00 38.72 267 SER A C 1
ATOM 2134 O O . SER A 1 267 ? -24.175 -20.290 -42.977 1.00 38.72 267 SER A O 1
ATOM 2136 N N . GLU A 1 268 ? -24.786 -18.386 -43.994 1.00 42.66 268 GLU A N 1
ATOM 2137 C CA . GLU A 1 268 ? -24.154 -18.694 -45.289 1.00 42.66 268 GLU A CA 1
ATOM 2138 C C . GLU A 1 268 ? -22.630 -18.667 -45.190 1.00 42.66 268 GLU A C 1
ATOM 2140 O O . GLU A 1 268 ? -21.960 -19.524 -45.757 1.00 42.66 268 GLU A O 1
ATOM 2145 N N . LEU A 1 269 ? -22.077 -17.715 -44.429 1.00 40.94 269 LEU A N 1
ATOM 2146 C CA . LEU A 1 269 ? -20.635 -17.628 -44.192 1.00 40.94 269 LEU A CA 1
ATOM 2147 C C . LEU A 1 269 ? -20.133 -18.897 -43.491 1.00 40.94 269 LEU A C 1
ATOM 2149 O O . LEU A 1 269 ? -19.115 -19.466 -43.861 1.00 40.94 269 LEU A O 1
ATOM 2153 N N . ILE A 1 270 ? -20.887 -19.373 -42.504 1.00 42.91 270 ILE A N 1
ATOM 2154 C CA . ILE A 1 270 ? -20.577 -20.580 -41.740 1.00 42.91 270 ILE A CA 1
ATOM 2155 C C . ILE A 1 270 ? -20.781 -21.855 -42.555 1.00 42.91 270 ILE A C 1
ATOM 2157 O O . ILE A 1 270 ? -19.946 -22.750 -42.457 1.00 42.91 270 ILE A O 1
ATOM 2161 N N . HIS A 1 271 ? -21.821 -21.929 -43.391 1.00 42.91 271 HIS A N 1
ATOM 2162 C CA . HIS A 1 271 ? -21.977 -23.023 -44.351 1.00 42.91 271 HIS A CA 1
ATOM 2163 C C . HIS A 1 271 ? -20.819 -23.062 -45.351 1.00 42.91 271 HIS A C 1
ATOM 2165 O O . HIS A 1 271 ? -20.307 -24.142 -45.618 1.00 42.91 271 HIS A O 1
ATOM 2171 N N . LEU A 1 272 ? -20.351 -21.910 -45.844 1.00 43.66 272 LEU A N 1
ATOM 2172 C CA . LEU A 1 272 ? -19.153 -21.812 -46.684 1.00 43.66 272 LEU A CA 1
ATOM 2173 C C . LEU A 1 272 ? -17.895 -22.281 -45.937 1.00 43.66 272 LEU A C 1
ATOM 2175 O O . LEU A 1 272 ? -17.139 -23.073 -46.481 1.00 43.66 272 LEU A O 1
ATOM 2179 N N . TYR A 1 273 ? -17.702 -21.884 -44.674 1.00 46.81 273 TYR A N 1
ATOM 2180 C CA . TYR A 1 273 ? -16.547 -22.308 -43.867 1.00 46.81 273 TYR A CA 1
ATOM 2181 C C . TYR A 1 273 ? -16.574 -23.800 -43.496 1.00 46.81 273 TYR A C 1
ATOM 2183 O O . TYR A 1 273 ? -15.525 -24.441 -43.492 1.00 46.81 273 TYR A O 1
ATOM 2191 N N . ILE A 1 274 ? -17.746 -24.366 -43.185 1.00 43.94 274 ILE A N 1
ATOM 2192 C CA . ILE A 1 274 ? -17.912 -25.805 -42.925 1.00 43.94 274 ILE A CA 1
ATOM 2193 C C . ILE A 1 274 ? -17.730 -26.599 -44.220 1.00 43.94 274 ILE A C 1
ATOM 2195 O O . ILE A 1 274 ? -17.026 -27.604 -44.205 1.00 43.94 274 ILE A O 1
ATOM 2199 N N . ASN A 1 275 ? -18.292 -26.135 -45.339 1.00 44.50 275 ASN A N 1
ATOM 2200 C CA . ASN A 1 275 ? -18.100 -26.778 -46.635 1.00 44.50 275 ASN A CA 1
ATOM 2201 C C . ASN A 1 275 ? -16.660 -26.666 -47.128 1.00 44.50 275 ASN A C 1
ATOM 2203 O O . ASN A 1 275 ? -16.184 -27.619 -47.721 1.00 44.50 275 ASN A O 1
ATOM 2207 N N . ASP A 1 276 ? -15.930 -25.588 -46.847 1.00 47.03 276 ASP A N 1
ATOM 2208 C CA . ASP A 1 276 ? -14.491 -25.509 -47.127 1.00 47.03 276 ASP A CA 1
ATOM 2209 C C . ASP A 1 276 ? -13.710 -26.533 -46.291 1.00 47.03 276 ASP A C 1
ATOM 2211 O O . ASP A 1 276 ? -12.854 -27.232 -46.823 1.00 47.03 276 ASP A O 1
ATOM 2215 N N . ILE A 1 277 ? -14.056 -26.702 -45.006 1.00 43.38 277 ILE A N 1
ATOM 2216 C CA . ILE A 1 277 ? -13.471 -27.738 -44.139 1.00 43.38 277 ILE A CA 1
ATOM 2217 C C . ILE A 1 277 ? -13.795 -29.144 -44.678 1.00 43.38 277 ILE A C 1
ATOM 2219 O O . ILE A 1 277 ? -12.906 -29.987 -44.752 1.00 43.38 277 ILE A O 1
ATOM 2223 N N . ILE A 1 278 ? -15.039 -29.409 -45.089 1.00 42.47 278 ILE A N 1
ATOM 2224 C CA . ILE A 1 278 ? -15.482 -30.704 -45.641 1.00 42.47 278 ILE A CA 1
ATOM 2225 C C . ILE A 1 278 ? -14.889 -30.971 -47.030 1.00 42.47 278 ILE A C 1
ATOM 2227 O O . ILE A 1 278 ? -14.457 -32.091 -47.307 1.00 42.47 278 ILE A O 1
ATOM 2231 N N . ASN A 1 279 ? -14.791 -29.959 -47.886 1.00 44.44 279 ASN A N 1
ATOM 2232 C CA . ASN A 1 279 ? -14.199 -30.073 -49.214 1.00 44.44 279 ASN A CA 1
ATOM 2233 C C . ASN A 1 279 ? -12.681 -30.259 -49.134 1.00 44.44 279 ASN A C 1
ATOM 2235 O O . ASN A 1 279 ? -12.177 -31.145 -49.815 1.00 44.44 279 ASN A O 1
ATOM 2239 N N . ASP A 1 280 ? -11.966 -29.555 -48.249 1.00 44.00 280 ASP A N 1
ATOM 2240 C CA . ASP A 1 280 ? -10.540 -29.807 -47.974 1.00 44.00 280 ASP A CA 1
ATOM 2241 C C . ASP A 1 280 ? -10.312 -31.211 -47.375 1.00 44.00 280 ASP A C 1
ATOM 2243 O O . ASP A 1 280 ? -9.308 -31.868 -47.672 1.00 44.00 280 ASP A O 1
ATOM 2247 N N . MET A 1 281 ? -11.263 -31.718 -46.574 1.00 38.38 281 MET A N 1
ATOM 2248 C CA . MET A 1 281 ? -11.260 -33.099 -46.066 1.00 38.38 281 MET A CA 1
ATOM 2249 C C . MET A 1 281 ? -11.486 -34.138 -47.179 1.00 38.38 281 MET A C 1
ATOM 2251 O O . MET A 1 281 ? -10.834 -35.187 -47.176 1.00 38.38 281 MET A O 1
ATOM 2255 N N . ASN A 1 282 ? -12.365 -33.858 -48.146 1.00 36.91 282 ASN A N 1
ATOM 2256 C CA . ASN A 1 282 ? -12.688 -34.760 -49.256 1.00 36.91 282 ASN A CA 1
ATOM 2257 C C . ASN A 1 282 ? -11.697 -34.668 -50.432 1.00 36.91 282 ASN A C 1
ATOM 2259 O O . ASN A 1 282 ? -11.515 -35.656 -51.148 1.00 36.91 282 ASN A O 1
ATOM 2263 N N . PHE A 1 283 ? -10.968 -33.556 -50.587 1.00 37.22 283 PHE A N 1
ATOM 2264 C CA . PHE A 1 283 ? -9.950 -33.373 -51.633 1.00 37.22 283 PHE A CA 1
ATOM 2265 C C . PHE A 1 283 ? -8.767 -34.349 -51.496 1.00 37.22 283 PHE A C 1
ATOM 2267 O O . PHE A 1 283 ? -8.098 -34.663 -52.478 1.00 37.22 283 PHE A O 1
ATOM 2274 N N . LYS A 1 284 ? -8.538 -34.902 -50.294 1.00 37.97 284 LYS A N 1
ATOM 2275 C CA . LYS A 1 284 ? -7.557 -35.979 -50.062 1.00 37.97 284 LYS A CA 1
ATOM 2276 C C . LYS A 1 284 ? -8.100 -37.393 -50.269 1.00 37.97 284 LYS A C 1
ATOM 2278 O O . LYS A 1 284 ? -7.311 -38.333 -50.259 1.00 37.97 284 LYS A O 1
ATOM 2283 N N . LYS A 1 285 ? -9.414 -37.568 -50.444 1.00 34.84 285 LYS A N 1
ATOM 2284 C CA . LYS A 1 285 ? -10.028 -38.892 -50.619 1.00 34.84 285 LYS A CA 1
ATOM 2285 C C . LYS A 1 285 ? -10.185 -39.293 -52.091 1.00 34.84 285 LYS A C 1
ATOM 2287 O O . LYS A 1 285 ? -10.255 -40.486 -52.353 1.00 34.84 285 LYS A O 1
ATOM 2292 N N . ASN A 1 286 ? -10.190 -38.329 -53.023 1.00 32.56 286 ASN A N 1
ATOM 2293 C CA . ASN A 1 286 ? -10.522 -38.574 -54.437 1.00 32.56 286 ASN A CA 1
ATOM 2294 C C . ASN A 1 286 ? -9.479 -38.147 -55.488 1.00 32.56 286 ASN A C 1
ATOM 2296 O O . ASN A 1 286 ? -9.769 -38.273 -56.672 1.00 32.56 286 ASN A O 1
ATOM 2300 N N . ASN A 1 287 ? -8.269 -37.712 -55.127 1.00 32.34 287 ASN A N 1
ATOM 2301 C CA . ASN A 1 287 ? -7.231 -37.438 -56.133 1.00 32.34 287 ASN A CA 1
ATOM 2302 C C . ASN A 1 287 ? -6.180 -38.551 -56.186 1.00 32.34 287 ASN A C 1
ATOM 2304 O O . ASN A 1 287 ? -5.046 -38.384 -55.743 1.00 32.34 287 ASN A O 1
ATOM 2308 N N . GLU A 1 288 ? -6.596 -39.678 -56.769 1.00 35.53 288 GLU A N 1
ATOM 2309 C CA . GLU A 1 288 ? -5.717 -40.527 -57.585 1.00 35.53 288 GLU A CA 1
ATOM 2310 C C . GLU A 1 288 ? -5.747 -40.136 -59.077 1.00 35.53 288 GLU A C 1
ATOM 2312 O O . GLU A 1 288 ? -4.952 -40.680 -59.834 1.00 35.53 288 GLU A O 1
ATOM 2317 N N . ASP A 1 289 ? -6.562 -39.163 -59.517 1.00 34.56 289 ASP A N 1
ATOM 2318 C CA . ASP A 1 289 ? -6.632 -38.806 -60.940 1.00 34.56 289 ASP A CA 1
ATOM 2319 C C . ASP A 1 289 ? -6.299 -37.342 -61.266 1.00 34.56 289 ASP A C 1
ATOM 2321 O O . ASP A 1 289 ? -6.787 -36.376 -60.683 1.00 34.56 289 ASP A O 1
ATOM 2325 N N . ASN A 1 290 ? -5.417 -37.233 -62.257 1.00 40.38 290 ASN A N 1
ATOM 2326 C CA . ASN A 1 290 ? -4.791 -36.045 -62.818 1.00 40.38 290 ASN A CA 1
ATOM 2327 C C . ASN A 1 290 ? -5.785 -35.001 -63.368 1.00 40.38 290 ASN A C 1
ATOM 2329 O O . ASN A 1 290 ? -6.600 -35.326 -64.230 1.00 40.38 290 ASN A O 1
ATOM 2333 N N . ASN A 1 291 ? -5.597 -33.719 -63.020 1.00 32.00 291 ASN A N 1
ATOM 2334 C CA . ASN A 1 291 ? -5.331 -32.645 -63.997 1.00 32.00 291 ASN A CA 1
ATOM 2335 C C . ASN A 1 291 ? -5.066 -31.284 -63.323 1.00 32.00 291 ASN A C 1
ATOM 2337 O O . ASN A 1 291 ? -5.883 -30.754 -62.577 1.00 32.00 291 ASN A O 1
ATOM 2341 N N . GLU A 1 292 ? -3.921 -30.692 -63.662 1.00 38.00 292 GLU A N 1
ATOM 2342 C CA . GLU A 1 292 ? -3.292 -29.524 -63.026 1.00 38.00 292 GLU A CA 1
ATOM 2343 C C . GLU A 1 292 ? -3.839 -28.136 -63.433 1.00 38.00 292 GLU A C 1
ATOM 2345 O O . GLU A 1 292 ? -3.235 -27.133 -63.073 1.00 38.00 292 GLU A O 1
ATOM 2350 N N . ASN A 1 293 ? -4.960 -28.002 -64.156 1.00 33.41 293 ASN A N 1
ATOM 2351 C CA . ASN A 1 293 ? -5.244 -26.740 -64.874 1.00 33.41 293 ASN A CA 1
ATOM 2352 C C . ASN A 1 293 ? -6.633 -26.079 -64.710 1.00 33.41 293 ASN A C 1
ATOM 2354 O O . ASN A 1 293 ? -6.963 -25.226 -65.527 1.00 33.41 293 ASN A O 1
ATOM 2358 N N . ASP A 1 294 ? -7.429 -26.359 -63.667 1.00 33.22 294 ASP A N 1
ATOM 2359 C CA . ASP A 1 294 ? -8.701 -25.613 -63.430 1.00 33.22 294 ASP A CA 1
ATOM 2360 C C . ASP A 1 294 ? -8.809 -24.945 -62.037 1.00 33.22 294 ASP A C 1
ATOM 2362 O O . ASP A 1 294 ? -9.893 -24.628 -61.551 1.00 33.22 294 ASP A O 1
ATOM 2366 N N . LEU A 1 295 ? -7.672 -24.698 -61.376 1.00 33.22 295 LEU A N 1
ATOM 2367 C CA . LEU A 1 295 ? -7.597 -24.306 -59.956 1.00 33.22 295 LEU A CA 1
ATOM 2368 C C . LEU A 1 295 ? -7.706 -22.796 -59.656 1.00 33.22 295 LEU A C 1
ATOM 2370 O O . LEU A 1 295 ? -7.502 -22.390 -58.517 1.00 33.22 295 LEU A O 1
ATOM 2374 N N . TYR A 1 296 ? -8.050 -21.952 -60.635 1.00 34.47 296 TYR A N 1
ATOM 2375 C CA . TYR A 1 296 ? -7.973 -20.486 -60.480 1.00 34.47 296 TYR A CA 1
ATOM 2376 C C . TYR A 1 296 ? -9.285 -19.696 -60.688 1.00 34.47 296 TYR A C 1
ATOM 2378 O O . TYR A 1 296 ? -9.237 -18.469 -60.752 1.00 34.47 296 TYR A O 1
ATOM 2386 N N . GLY A 1 297 ? -10.469 -20.327 -60.765 1.00 30.12 297 GLY A N 1
ATOM 2387 C CA . GLY A 1 297 ? -11.665 -19.626 -61.285 1.00 30.12 297 GLY A CA 1
ATOM 2388 C C . GLY A 1 297 ? -13.058 -19.909 -60.703 1.00 30.12 297 GLY A C 1
ATOM 2389 O O . GLY A 1 297 ? -14.037 -19.477 -61.312 1.00 30.12 297 GLY A O 1
ATOM 2390 N N . ARG A 1 298 ? -13.223 -20.600 -59.567 1.00 25.81 298 ARG A N 1
ATOM 2391 C CA . ARG A 1 298 ? -14.545 -20.869 -58.941 1.00 25.81 298 ARG A CA 1
ATOM 2392 C C . ARG A 1 298 ? -14.372 -20.743 -57.412 1.00 25.81 298 ARG A C 1
ATOM 2394 O O . ARG A 1 298 ? -13.442 -21.332 -56.899 1.00 25.81 298 ARG A O 1
ATOM 2401 N N . SER A 1 299 ? -15.136 -19.998 -56.606 1.00 31.05 299 SER A N 1
ATOM 2402 C CA . SER A 1 299 ? -16.540 -19.613 -56.711 1.00 31.05 299 SER A CA 1
ATOM 2403 C C . SER A 1 299 ? -16.899 -18.396 -55.820 1.00 31.05 299 SER A C 1
ATOM 2405 O O . SER A 1 299 ? -16.712 -18.398 -54.614 1.00 31.05 299 SER A O 1
ATOM 2407 N N . ILE A 1 300 ? -17.486 -17.361 -56.428 1.00 30.16 300 ILE A N 1
ATOM 2408 C CA . ILE A 1 300 ? -18.654 -16.632 -55.874 1.00 30.16 300 ILE A CA 1
ATOM 2409 C C . ILE A 1 300 ? -19.872 -16.831 -56.813 1.00 30.16 300 ILE A C 1
ATOM 2411 O O . ILE A 1 300 ? -21.011 -16.550 -56.466 1.00 30.16 300 ILE A O 1
ATOM 2415 N N . LYS A 1 301 ? -19.661 -17.395 -58.014 1.00 30.83 301 LYS A N 1
ATOM 2416 C CA . LYS A 1 301 ? -20.686 -17.614 -59.053 1.00 30.83 301 LYS A CA 1
ATOM 2417 C C . LYS A 1 301 ? -21.215 -19.053 -59.170 1.00 30.83 301 LYS A C 1
ATOM 2419 O O . LYS A 1 301 ? -22.011 -19.306 -60.066 1.00 30.83 301 LYS A O 1
ATOM 2424 N N . ALA A 1 302 ? -20.788 -19.994 -58.324 1.00 30.22 302 ALA A N 1
ATOM 2425 C CA . ALA A 1 302 ? -21.142 -21.413 -58.494 1.00 30.22 302 ALA A CA 1
ATOM 2426 C C . ALA A 1 302 ? -22.439 -21.855 -57.800 1.00 30.22 302 ALA A C 1
ATOM 2428 O O . ALA A 1 302 ? -22.818 -23.008 -57.955 1.00 30.22 302 ALA A O 1
ATOM 2429 N N . TYR A 1 303 ? -23.157 -20.963 -57.118 1.00 32.91 303 TYR A N 1
ATOM 2430 C CA . TYR A 1 303 ? -24.442 -21.312 -56.511 1.00 32.91 303 TYR A CA 1
ATOM 2431 C C . TYR A 1 303 ? -25.560 -20.427 -57.074 1.00 32.91 303 TYR A C 1
ATOM 2433 O O . TYR A 1 303 ? -25.913 -19.415 -56.469 1.00 32.91 303 TYR A O 1
ATOM 2441 N N . PRO A 1 304 ? -26.137 -20.779 -58.242 1.00 33.38 304 PRO A N 1
ATOM 2442 C CA . PRO A 1 304 ? -27.378 -20.173 -58.738 1.00 33.38 304 PRO A CA 1
ATOM 2443 C C . PRO A 1 304 ? -28.529 -20.283 -57.722 1.00 33.38 304 PRO A C 1
ATOM 2445 O O . PRO A 1 304 ? -29.437 -19.456 -57.715 1.00 33.38 304 PRO A O 1
ATOM 2448 N N . GLU A 1 305 ? -28.445 -21.266 -56.827 1.00 35.78 305 GLU A N 1
ATOM 2449 C CA . GLU A 1 305 ? -29.352 -21.508 -55.703 1.00 35.78 305 GLU A CA 1
ATOM 2450 C C . GLU A 1 305 ? -29.389 -20.328 -54.713 1.00 35.78 305 GLU A C 1
ATOM 2452 O O . GLU A 1 305 ? -30.459 -19.995 -54.207 1.00 35.78 305 GLU A O 1
ATOM 2457 N N . LEU A 1 306 ? -28.285 -19.583 -54.541 1.00 31.67 306 LEU A N 1
ATOM 2458 C CA . LEU A 1 306 ? -28.242 -18.398 -53.670 1.00 31.67 306 LEU A CA 1
ATOM 2459 C C . LEU A 1 306 ? -29.142 -17.253 -54.170 1.00 31.67 306 LEU A C 1
ATOM 2461 O O . LEU A 1 306 ? -29.684 -16.499 -53.366 1.00 31.67 306 LEU A O 1
ATOM 2465 N N . GLN A 1 307 ? -29.372 -17.125 -55.484 1.00 33.06 307 GLN A N 1
ATOM 2466 C CA . GLN A 1 307 ? -30.299 -16.105 -56.004 1.00 33.06 307 GLN A CA 1
ATOM 2467 C C . GLN A 1 307 ? -31.773 -16.485 -55.816 1.00 33.06 307 GLN A C 1
ATOM 2469 O O . GLN A 1 307 ? -32.629 -15.598 -55.794 1.00 33.06 307 GLN A O 1
ATOM 2474 N N . ILE A 1 308 ? -32.066 -17.778 -55.656 1.00 31.69 308 ILE A N 1
ATOM 2475 C CA . ILE A 1 308 ? -33.409 -18.281 -55.350 1.00 31.69 308 ILE A CA 1
ATOM 2476 C C . ILE A 1 308 ? -33.682 -18.128 -53.845 1.00 31.69 308 ILE A C 1
ATOM 2478 O O . ILE A 1 308 ? -34.758 -17.674 -53.471 1.00 31.69 308 ILE A O 1
ATOM 2482 N N . ILE A 1 309 ? -32.678 -18.354 -52.990 1.00 31.84 309 ILE A N 1
ATOM 2483 C CA . ILE A 1 309 ? -32.775 -18.206 -51.524 1.00 31.84 309 ILE A CA 1
ATOM 2484 C C . ILE A 1 309 ? -33.041 -16.750 -51.092 1.00 31.84 309 ILE A C 1
ATOM 2486 O O . ILE A 1 309 ? -33.728 -16.504 -50.100 1.00 31.84 309 ILE A O 1
ATOM 2490 N N . MET A 1 310 ? -32.600 -15.756 -51.872 1.00 32.19 310 MET A N 1
ATOM 2491 C CA . MET A 1 310 ? -32.932 -14.346 -51.616 1.00 32.19 310 MET A CA 1
ATOM 2492 C C . MET A 1 310 ? -34.411 -13.988 -51.883 1.00 32.19 310 MET A C 1
ATOM 2494 O O . MET A 1 310 ? -34.829 -12.871 -51.567 1.00 32.19 310 MET A O 1
ATOM 2498 N N . LYS A 1 311 ? -35.218 -14.896 -52.455 1.00 32.47 311 LYS A N 1
ATOM 2499 C CA . LYS A 1 311 ? -36.646 -14.688 -52.738 1.00 32.47 311 LYS A CA 1
ATOM 2500 C C . LYS A 1 311 ? -37.484 -15.926 -52.379 1.00 32.47 311 LYS A C 1
ATOM 2502 O O . LYS A 1 311 ? -37.711 -16.779 -53.226 1.00 32.47 311 LYS A O 1
ATOM 2507 N N . ASN A 1 312 ? -38.064 -15.884 -51.180 1.00 29.50 312 ASN A N 1
ATOM 2508 C CA . ASN A 1 312 ? -39.125 -16.738 -50.612 1.00 29.50 312 ASN A CA 1
ATOM 2509 C C . ASN A 1 312 ? -38.717 -17.956 -49.763 1.00 29.50 312 ASN A C 1
ATOM 2511 O O . ASN A 1 312 ? -38.140 -18.927 -50.233 1.00 29.50 312 ASN A O 1
ATOM 2515 N N . GLU A 1 313 ? -39.144 -17.856 -48.498 1.00 42.72 313 GLU A N 1
ATOM 2516 C CA . GLU A 1 313 ? -39.797 -18.858 -47.642 1.00 42.72 313 GLU A CA 1
ATOM 2517 C C . GLU A 1 313 ? -39.661 -20.337 -48.044 1.00 42.72 313 GLU A C 1
ATOM 2519 O O . GLU A 1 313 ? -40.437 -20.851 -48.844 1.00 42.72 313 GLU A O 1
ATOM 2524 N N . THR A 1 314 ? -38.742 -21.065 -47.403 1.00 36.38 314 THR A N 1
ATOM 2525 C CA . THR A 1 314 ? -39.050 -22.095 -46.379 1.00 36.38 314 THR A CA 1
ATOM 2526 C C . THR A 1 314 ? -37.762 -22.816 -45.956 1.00 36.38 314 THR A C 1
ATOM 2528 O O . THR A 1 314 ? -37.158 -23.555 -46.722 1.00 36.38 314 THR A O 1
ATOM 2531 N N . LEU A 1 315 ? -37.364 -22.608 -44.697 1.00 34.50 315 LEU A N 1
ATOM 2532 C CA . LEU A 1 315 ? -36.144 -23.112 -44.038 1.00 34.50 315 LEU A CA 1
ATOM 2533 C C . LEU A 1 315 ? -36.153 -24.642 -43.772 1.00 34.50 315 LEU A C 1
ATOM 2535 O O . LEU A 1 315 ? -35.271 -25.178 -43.112 1.00 34.50 315 LEU A O 1
ATOM 2539 N N . GLU A 1 316 ? -37.182 -25.353 -44.231 1.00 31.69 316 GLU A N 1
ATOM 2540 C CA . GLU A 1 316 ? -37.580 -26.658 -43.687 1.00 31.69 316 GLU A CA 1
ATOM 2541 C C . GLU A 1 316 ? -36.919 -27.857 -44.398 1.00 31.69 316 GLU A C 1
ATOM 2543 O O . GLU A 1 316 ? -36.825 -28.947 -43.831 1.00 31.69 316 GLU A O 1
ATOM 2548 N N . ASN A 1 317 ? -36.421 -27.672 -45.628 1.00 34.28 317 ASN A N 1
ATOM 2549 C CA . ASN A 1 317 ? -35.779 -28.747 -46.396 1.00 34.28 317 ASN A CA 1
ATOM 2550 C C . ASN A 1 317 ? -34.263 -28.858 -46.153 1.00 34.28 317 ASN A C 1
ATOM 2552 O O . ASN A 1 317 ? -33.737 -29.970 -46.202 1.00 34.28 317 ASN A O 1
ATOM 2556 N N . ASP A 1 318 ? -33.583 -27.765 -45.797 1.00 37.50 318 ASP A N 1
ATOM 2557 C CA . ASP A 1 318 ? -32.128 -27.753 -45.556 1.00 37.50 318 ASP A CA 1
ATOM 2558 C C . ASP A 1 318 ? -31.745 -28.443 -44.232 1.00 37.50 318 ASP A C 1
ATOM 2560 O O . ASP A 1 318 ? -30.667 -29.023 -44.096 1.00 37.50 318 ASP A O 1
ATOM 2564 N N . LEU A 1 319 ? -32.676 -28.508 -43.273 1.00 32.72 319 LEU A N 1
ATOM 2565 C CA . LEU A 1 319 ? -32.496 -29.198 -41.987 1.00 32.72 319 LEU A CA 1
ATOM 2566 C C . LEU A 1 319 ? -32.354 -30.728 -42.119 1.00 32.72 319 LEU A C 1
ATOM 2568 O O . LEU A 1 319 ? -31.887 -31.383 -41.185 1.00 32.72 319 LEU A O 1
ATOM 2572 N N . LYS A 1 320 ? -32.731 -31.322 -43.263 1.00 34.94 320 LYS A N 1
ATOM 2573 C CA . LYS A 1 320 ? -32.630 -32.776 -43.492 1.00 34.94 320 LYS A CA 1
ATOM 2574 C C . LYS A 1 320 ? -31.231 -33.255 -43.889 1.00 34.94 320 LYS A C 1
ATOM 2576 O O . LYS A 1 320 ? -30.974 -34.446 -43.738 1.00 34.94 320 LYS A O 1
ATOM 2581 N N . LEU A 1 321 ? -30.342 -32.373 -44.356 1.00 34.84 321 LEU A N 1
ATOM 2582 C CA . LEU A 1 321 ? -28.970 -32.718 -44.777 1.00 34.84 321 LEU A CA 1
ATOM 2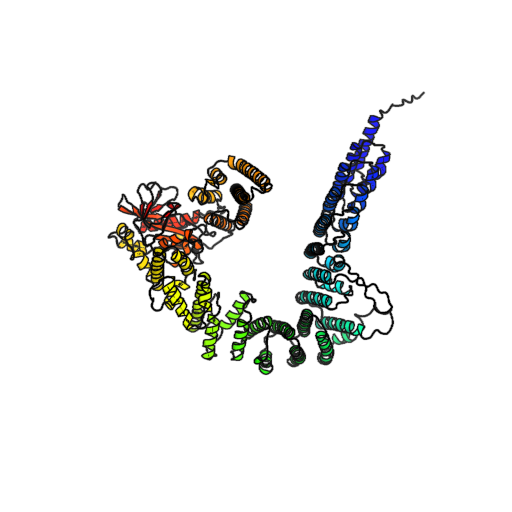583 C C . LEU A 1 321 ? -27.950 -32.681 -43.621 1.00 34.84 321 LEU A C 1
ATOM 2585 O O . LEU A 1 321 ? -26.971 -33.425 -43.622 1.00 34.84 321 LEU A O 1
ATOM 2589 N N . ILE A 1 322 ? -28.244 -31.911 -42.570 1.00 41.66 322 ILE A N 1
ATOM 2590 C CA . ILE A 1 322 ? -27.411 -31.742 -41.364 1.00 41.66 322 ILE A CA 1
ATOM 2591 C C . ILE A 1 322 ? -26.996 -33.070 -40.687 1.00 41.66 322 ILE A C 1
ATOM 2593 O O . ILE A 1 322 ? -25.858 -33.164 -40.223 1.00 41.66 322 ILE A O 1
ATOM 2597 N N . PRO A 1 323 ? -27.838 -34.123 -40.598 1.00 41.28 323 PRO A N 1
ATOM 2598 C CA . PRO A 1 323 ? -27.465 -35.354 -39.900 1.00 41.28 323 PRO A CA 1
ATOM 2599 C C . PRO A 1 323 ? -26.329 -36.154 -40.558 1.00 41.28 323 PRO A C 1
ATOM 2601 O O . PRO A 1 323 ? -25.583 -36.828 -39.844 1.00 41.28 323 PRO A O 1
ATOM 2604 N N . GLU A 1 324 ? -26.184 -36.120 -41.886 1.00 42.72 324 GLU A N 1
ATOM 2605 C CA . GLU A 1 324 ? -25.146 -36.892 -42.593 1.00 42.72 324 GLU A CA 1
ATOM 2606 C C . GLU A 1 324 ? -23.770 -36.225 -42.469 1.00 42.72 324 GLU A C 1
ATOM 2608 O O . GLU A 1 324 ? -22.814 -36.868 -42.027 1.00 42.72 324 GLU A O 1
ATOM 2613 N N . GLU A 1 325 ? -23.693 -34.915 -42.705 1.00 44.53 325 GLU A N 1
ATOM 2614 C CA . GLU A 1 325 ? -22.483 -34.100 -42.514 1.00 44.53 325 GLU A CA 1
ATOM 2615 C C . GLU A 1 325 ? -22.029 -34.100 -41.041 1.00 44.53 325 GLU A C 1
ATOM 2617 O O . GLU A 1 325 ? -20.837 -34.182 -40.726 1.00 44.53 325 GLU A O 1
ATOM 2622 N N . TYR A 1 326 ? -22.990 -34.117 -40.108 1.00 44.38 326 TYR A N 1
ATOM 2623 C CA . TYR A 1 326 ? -22.730 -34.238 -38.674 1.00 44.38 326 TYR A CA 1
ATOM 2624 C C . TYR A 1 326 ? -22.064 -35.572 -38.295 1.00 44.38 326 TYR A C 1
ATOM 2626 O O . TYR A 1 326 ? -21.178 -35.617 -37.434 1.00 44.38 326 TYR A O 1
ATOM 2634 N N . ASN A 1 327 ? -22.457 -36.674 -38.939 1.00 46.66 327 ASN A N 1
ATOM 2635 C CA . ASN A 1 327 ? -21.891 -37.993 -38.662 1.00 46.66 327 ASN A CA 1
ATOM 2636 C C . ASN A 1 327 ? -20.464 -38.148 -39.212 1.00 46.66 327 ASN A C 1
ATOM 2638 O O . ASN A 1 327 ? -19.622 -38.760 -38.543 1.00 46.66 327 ASN A O 1
ATOM 2642 N N . GLU A 1 328 ? -20.153 -37.557 -40.369 1.00 47.41 328 GLU A N 1
ATOM 2643 C CA . GLU A 1 328 ? -18.777 -37.508 -40.883 1.00 47.41 328 GLU A CA 1
ATOM 2644 C C . GLU A 1 328 ? -17.861 -36.692 -39.965 1.00 47.41 328 GLU A C 1
ATOM 2646 O O . GLU A 1 328 ? -16.766 -37.138 -39.602 1.00 47.41 328 GLU A O 1
ATOM 2651 N N . LEU A 1 329 ? -18.344 -35.547 -39.487 1.00 43.56 329 LEU A N 1
ATOM 2652 C CA . LEU A 1 329 ? -17.595 -34.677 -38.590 1.00 43.56 329 LEU A CA 1
ATOM 2653 C C . LEU A 1 329 ? -17.366 -35.310 -37.207 1.00 43.56 329 LEU A C 1
ATOM 2655 O O . LEU A 1 329 ? -16.269 -35.227 -36.648 1.00 43.56 329 LEU A O 1
ATOM 2659 N N . LYS A 1 330 ? -18.363 -36.032 -36.678 1.00 45.84 330 LYS A N 1
ATOM 2660 C CA . LYS A 1 330 ? -18.229 -36.852 -35.462 1.00 45.84 330 LYS A CA 1
ATOM 2661 C C . LYS A 1 330 ? -17.151 -37.927 -35.626 1.00 45.84 330 LYS A C 1
ATOM 2663 O O . LYS A 1 330 ? -16.354 -38.137 -34.710 1.00 45.84 330 LYS A O 1
ATOM 2668 N N . SER A 1 331 ? -17.102 -38.589 -36.785 1.00 51.00 331 SER A N 1
ATOM 2669 C CA . SER A 1 331 ? -16.060 -39.576 -37.100 1.00 51.00 331 SER A CA 1
ATOM 2670 C C . SER A 1 331 ? -14.665 -38.945 -37.135 1.00 51.00 331 SER A C 1
ATOM 2672 O O . SER A 1 331 ? -13.706 -39.557 -36.666 1.00 51.00 331 SER A O 1
ATOM 2674 N N . PHE A 1 332 ? -14.538 -37.721 -37.651 1.00 47.50 332 PHE A N 1
ATOM 2675 C CA . PHE A 1 332 ? -13.269 -36.994 -37.715 1.00 47.50 332 PHE A CA 1
ATOM 2676 C C . PHE A 1 332 ? -12.760 -36.555 -36.334 1.00 47.50 332 PHE A C 1
ATOM 2678 O O . PHE A 1 332 ? -11.607 -36.814 -35.996 1.00 47.50 332 PHE A O 1
ATOM 2685 N N . ILE A 1 333 ? -13.625 -35.981 -35.492 1.00 46.69 333 ILE A N 1
ATOM 2686 C CA . ILE A 1 333 ? -13.265 -35.569 -34.122 1.00 46.69 333 ILE A CA 1
ATOM 2687 C C . ILE A 1 333 ? -12.737 -36.756 -33.314 1.00 46.69 333 ILE A C 1
ATOM 2689 O O . ILE A 1 333 ? -11.768 -36.627 -32.572 1.00 46.69 333 ILE A O 1
ATOM 2693 N N . GLN A 1 334 ? -13.330 -37.936 -33.500 1.00 50.78 334 GLN A N 1
ATOM 2694 C CA . GLN A 1 334 ? -12.882 -39.168 -32.850 1.00 50.78 334 GLN A CA 1
ATOM 2695 C C . GLN A 1 334 ? -11.515 -39.673 -33.351 1.00 50.78 334 GLN A C 1
ATOM 2697 O O . GLN A 1 334 ? -10.912 -40.514 -32.687 1.00 50.78 334 GLN A O 1
ATOM 2702 N N . LYS A 1 335 ? -11.026 -39.186 -34.500 1.00 47.34 335 LYS A N 1
ATOM 2703 C CA . LYS A 1 335 ? -9.735 -39.563 -35.105 1.00 47.34 335 LYS A CA 1
ATOM 2704 C C . LYS A 1 335 ? -8.581 -38.609 -34.769 1.00 47.34 335 LYS A C 1
ATOM 2706 O O . LYS A 1 335 ? -7.431 -38.994 -34.975 1.00 47.34 335 LYS A O 1
ATOM 2711 N N . LEU A 1 336 ? -8.852 -37.404 -34.259 1.00 45.88 336 LEU A N 1
ATOM 2712 C CA . LEU A 1 336 ? -7.815 -36.475 -33.777 1.00 45.88 336 LEU A CA 1
ATOM 2713 C C . LEU A 1 336 ? -7.051 -37.099 -32.600 1.00 45.88 336 LEU A C 1
ATOM 2715 O O . LEU A 1 336 ? -7.659 -37.799 -31.793 1.00 45.88 336 LEU A O 1
ATOM 2719 N N . ARG A 1 337 ? -5.740 -36.871 -32.468 1.00 43.75 337 ARG A N 1
ATOM 2720 C CA . ARG A 1 337 ? -4.942 -37.485 -31.386 1.00 43.75 337 ARG A CA 1
ATOM 2721 C C . ARG A 1 337 ? -4.817 -36.572 -30.171 1.00 43.75 337 ARG A C 1
ATOM 2723 O O . ARG A 1 337 ? -4.642 -37.071 -29.062 1.00 43.75 337 ARG A O 1
ATOM 2730 N N . ASN A 1 338 ? -4.941 -35.263 -30.369 1.00 43.91 338 ASN A N 1
ATOM 2731 C CA . ASN A 1 338 ? -4.796 -34.251 -29.337 1.00 43.91 338 ASN A CA 1
ATOM 2732 C C . ASN A 1 338 ? -6.141 -33.866 -28.704 1.00 43.91 338 ASN A C 1
ATOM 2734 O O . ASN A 1 338 ? -7.000 -33.263 -29.361 1.00 43.91 338 ASN A O 1
ATOM 2738 N N . PRO A 1 339 ? -6.317 -34.166 -27.406 1.00 45.62 339 PRO A N 1
ATOM 2739 C CA . PRO A 1 339 ? -7.553 -33.889 -26.684 1.00 45.62 339 PRO A CA 1
ATOM 2740 C C . PRO A 1 339 ? -7.888 -32.395 -26.626 1.00 45.62 339 PRO A C 1
ATOM 2742 O O . PRO A 1 339 ? -9.056 -32.023 -26.671 1.00 45.62 339 PRO A O 1
ATOM 2745 N N . GLU A 1 340 ? -6.886 -31.515 -26.560 1.00 43.81 340 GLU A N 1
ATOM 2746 C CA . GLU A 1 340 ? -7.092 -30.062 -26.497 1.00 43.81 340 GLU A CA 1
ATOM 2747 C C . GLU A 1 340 ? -7.768 -29.549 -27.778 1.00 43.81 340 GLU A C 1
ATOM 2749 O O . GLU A 1 340 ? -8.647 -28.692 -27.731 1.00 43.81 340 GLU A O 1
ATOM 2754 N N . LEU A 1 341 ? -7.419 -30.142 -28.919 1.00 44.91 341 LEU A N 1
ATOM 2755 C CA . LEU A 1 341 ? -7.947 -29.783 -30.232 1.00 44.91 341 LEU A CA 1
ATOM 2756 C C . LEU A 1 341 ? -9.308 -30.378 -30.524 1.00 44.91 341 LEU A C 1
ATOM 2758 O O . LEU A 1 341 ? -10.174 -29.690 -31.060 1.00 44.91 341 LEU A O 1
ATOM 2762 N N . GLN A 1 342 ? -9.526 -31.618 -30.096 1.00 48.38 342 GLN A N 1
ATOM 2763 C CA . GLN A 1 342 ? -10.863 -32.193 -30.084 1.00 48.38 342 GLN A CA 1
ATOM 2764 C C . GLN A 1 342 ? -11.822 -31.311 -29.267 1.00 48.38 342 GLN A C 1
ATOM 2766 O O . GLN A 1 342 ? -12.928 -31.017 -29.715 1.00 48.38 342 GLN A O 1
ATOM 2771 N N . ILE A 1 343 ? -11.378 -30.822 -28.103 1.00 48.53 343 ILE A N 1
ATOM 2772 C CA . ILE A 1 343 ? -12.156 -29.911 -27.257 1.00 48.53 343 ILE A CA 1
ATOM 2773 C C . ILE A 1 343 ? -12.438 -28.611 -27.993 1.00 48.53 343 ILE A C 1
ATOM 2775 O O . ILE A 1 343 ? -13.594 -28.207 -28.055 1.00 48.53 343 ILE A O 1
ATOM 2779 N N . GLN A 1 344 ? -11.425 -27.957 -28.559 1.00 48.19 344 GLN A N 1
ATOM 2780 C CA . GLN A 1 344 ? -11.620 -26.691 -29.261 1.00 48.19 344 GLN A CA 1
ATOM 2781 C C . GLN A 1 344 ? -12.535 -26.849 -30.494 1.00 48.19 344 GLN A C 1
ATOM 2783 O O . GLN A 1 344 ? -13.390 -25.998 -30.721 1.00 48.19 344 GLN A O 1
ATOM 2788 N N . MET A 1 345 ? -12.460 -27.954 -31.246 1.00 48.91 345 MET A N 1
ATOM 2789 C CA . MET A 1 345 ? -13.385 -28.222 -32.358 1.00 48.91 345 MET A CA 1
ATOM 2790 C C . MET A 1 345 ? -14.817 -28.441 -31.890 1.00 48.91 345 MET A C 1
ATOM 2792 O O . MET A 1 345 ? -15.747 -27.911 -32.486 1.00 48.91 345 MET A O 1
ATOM 2796 N N . LEU A 1 346 ? -15.010 -29.186 -30.806 1.00 50.78 346 LEU A N 1
ATOM 2797 C CA . LEU A 1 346 ? -16.330 -29.392 -30.214 1.00 50.78 346 LEU A CA 1
ATOM 2798 C C . LEU A 1 346 ? -16.869 -28.099 -29.579 1.00 50.78 346 LEU A C 1
ATOM 2800 O O . LEU A 1 346 ? -18.073 -27.863 -29.603 1.00 50.78 346 LEU A O 1
ATOM 2804 N N . THR A 1 347 ? -15.977 -27.225 -29.098 1.00 48.53 347 THR A N 1
ATOM 2805 C CA . THR A 1 347 ? -16.289 -25.855 -28.654 1.00 48.53 347 THR A CA 1
ATOM 2806 C C . THR A 1 347 ? -16.825 -25.028 -29.808 1.00 48.53 347 THR A C 1
ATOM 2808 O O . THR A 1 347 ? -17.832 -24.338 -29.679 1.00 48.53 347 THR A O 1
ATOM 2811 N N . LEU A 1 348 ? -16.114 -25.070 -30.934 1.00 47.69 348 LEU A N 1
ATOM 2812 C CA . LEU A 1 348 ? -16.450 -24.322 -32.127 1.00 47.69 348 LEU A CA 1
ATOM 2813 C C . LEU A 1 348 ? -17.741 -24.857 -32.742 1.00 47.69 348 LEU A C 1
ATOM 2815 O O . LEU A 1 348 ? -18.590 -24.065 -33.114 1.00 47.69 348 LEU A O 1
ATOM 2819 N N . LEU A 1 349 ? -17.935 -26.175 -32.777 1.00 49.31 349 LEU A N 1
ATOM 2820 C CA . LEU A 1 349 ? -19.163 -26.797 -33.264 1.00 49.31 349 LEU A CA 1
ATOM 2821 C C . LEU A 1 349 ? -20.363 -26.504 -32.392 1.00 49.31 349 LEU A C 1
ATOM 2823 O O . LEU A 1 349 ? -21.443 -26.288 -32.937 1.00 49.31 349 LEU A O 1
ATOM 2827 N N . ALA A 1 350 ? -20.169 -26.437 -31.073 1.00 48.44 350 ALA A N 1
ATOM 2828 C CA . ALA A 1 350 ? -21.153 -25.836 -30.198 1.00 48.44 350 ALA A CA 1
ATOM 2829 C C . ALA A 1 350 ? -21.426 -24.417 -30.716 1.00 48.44 350 ALA A C 1
ATOM 2831 O O . ALA A 1 350 ? -22.495 -24.192 -31.264 1.00 48.44 350 ALA A O 1
ATOM 2832 N N . LYS A 1 351 ? -20.450 -23.501 -30.672 1.00 44.03 351 LYS A N 1
ATOM 2833 C CA . LYS A 1 351 ? -20.607 -22.087 -31.073 1.00 44.03 351 LYS A CA 1
ATOM 2834 C C . LYS A 1 351 ? -21.166 -21.860 -32.494 1.00 44.03 351 LYS A C 1
ATOM 2836 O O . LYS A 1 351 ? -21.807 -20.839 -32.715 1.00 44.03 351 LYS A O 1
ATOM 2841 N N . ILE A 1 352 ? -20.960 -22.785 -33.431 1.00 42.38 352 ILE A N 1
ATOM 2842 C CA . ILE A 1 352 ? -21.453 -22.752 -34.816 1.00 42.38 352 ILE A CA 1
ATOM 2843 C C . ILE A 1 352 ? -22.899 -23.256 -34.924 1.00 42.38 352 ILE A C 1
ATOM 2845 O O . ILE A 1 352 ? -23.721 -22.560 -35.513 1.00 42.38 352 ILE A O 1
ATOM 2849 N N . SER A 1 353 ? -23.246 -24.387 -34.290 1.00 44.91 353 SER A N 1
ATOM 2850 C CA . SER A 1 353 ? -24.643 -24.890 -34.194 1.00 44.91 353 SER A CA 1
ATOM 2851 C C . SER A 1 353 ? -25.593 -23.864 -33.558 1.00 44.91 353 SER A C 1
ATOM 2853 O O . SER A 1 353 ? -26.812 -23.958 -33.618 1.00 44.91 353 SER A O 1
ATOM 2855 N N . ILE A 1 354 ? -24.978 -22.890 -32.910 1.00 43.91 354 ILE A N 1
ATOM 2856 C CA . ILE A 1 354 ? -25.515 -21.855 -32.058 1.00 43.91 354 ILE A CA 1
ATOM 2857 C C . ILE A 1 354 ? -25.721 -20.527 -32.808 1.00 43.91 354 ILE A C 1
ATOM 2859 O O . ILE A 1 354 ? -26.513 -19.687 -32.380 1.00 43.91 354 ILE A O 1
ATOM 2863 N N . SER A 1 355 ? -25.006 -20.302 -33.912 1.00 40.44 355 SER A N 1
ATOM 2864 C CA . SER A 1 355 ? -24.795 -18.951 -34.433 1.00 40.44 355 SER A CA 1
ATOM 2865 C C . SER A 1 355 ? -25.824 -18.476 -35.474 1.00 40.44 355 SER A C 1
ATOM 2867 O O . SER A 1 355 ? -25.884 -17.283 -35.766 1.00 40.44 355 SER A O 1
ATOM 2869 N N . SER A 1 356 ? -26.714 -19.323 -35.988 1.00 37.84 356 SER A N 1
ATOM 2870 C CA . SER A 1 356 ? -27.778 -18.856 -36.886 1.00 37.84 356 SER A CA 1
ATOM 2871 C C . SER A 1 356 ? -29.113 -18.708 -36.145 1.00 37.84 356 SER A C 1
ATOM 2873 O O . SER A 1 356 ? -29.671 -19.668 -35.637 1.00 37.84 356 SER A O 1
ATOM 2875 N N . LYS A 1 357 ? -29.617 -17.467 -36.050 1.00 45.03 357 LYS A N 1
ATOM 2876 C CA . LYS A 1 357 ? -31.039 -17.097 -35.835 1.00 45.03 357 LYS A CA 1
ATOM 2877 C C . LYS A 1 357 ? -31.856 -17.805 -34.724 1.00 45.03 357 LYS A C 1
ATOM 2879 O O . LYS A 1 357 ? -33.078 -17.692 -34.719 1.00 45.03 357 LYS A O 1
ATOM 2884 N N . LEU A 1 358 ? -31.241 -18.402 -33.706 1.00 37.91 358 LEU A N 1
ATOM 2885 C CA . LEU A 1 358 ? -31.971 -19.130 -32.650 1.00 37.91 358 LEU A CA 1
ATOM 2886 C C . LEU A 1 358 ? -32.775 -18.257 -31.668 1.00 37.91 358 LEU A C 1
ATOM 2888 O O . LEU A 1 358 ? -33.534 -18.780 -30.858 1.00 37.91 358 LEU A O 1
ATOM 2892 N N . ALA A 1 359 ? -32.682 -16.928 -31.747 1.00 36.62 359 ALA A N 1
ATOM 2893 C CA . ALA A 1 359 ? -33.464 -16.042 -30.883 1.00 36.62 359 ALA A CA 1
ATOM 2894 C C . ALA A 1 359 ? -34.955 -15.927 -31.282 1.00 36.62 359 ALA A C 1
ATOM 2896 O O . ALA A 1 359 ? -35.703 -15.250 -30.577 1.00 36.62 359 ALA A O 1
ATOM 2897 N N . LYS A 1 360 ? -35.403 -16.521 -32.406 1.00 37.19 360 LYS A N 1
ATOM 2898 C CA . LYS A 1 360 ? -36.781 -16.335 -32.916 1.00 37.19 360 LYS A CA 1
ATOM 2899 C C . LYS A 1 360 ? -37.491 -17.562 -33.521 1.00 37.19 360 LYS A C 1
ATOM 2901 O O . LYS A 1 360 ? -38.579 -17.369 -34.057 1.00 37.19 360 LYS A O 1
ATOM 2906 N N . LEU A 1 361 ? -36.953 -18.783 -33.459 1.00 34.94 361 LEU A N 1
ATOM 2907 C CA . LEU A 1 361 ? -37.581 -19.940 -34.129 1.00 34.94 361 LEU A CA 1
ATOM 2908 C C . LEU A 1 361 ? -38.429 -20.831 -33.187 1.00 34.94 361 LEU A C 1
ATOM 2910 O O . LEU A 1 361 ? -38.164 -20.857 -31.980 1.00 34.94 361 LEU A O 1
ATOM 2914 N N . PRO A 1 362 ? -39.481 -21.512 -33.704 1.00 40.25 362 PRO A N 1
ATOM 2915 C CA . PRO A 1 362 ? -40.389 -22.353 -32.921 1.00 40.25 362 PRO A CA 1
ATOM 2916 C C . PRO A 1 362 ? -39.744 -23.647 -32.401 1.00 40.25 362 PRO A C 1
ATOM 2918 O O . PRO A 1 362 ? -38.683 -24.086 -32.838 1.00 40.25 362 PRO A O 1
ATOM 2921 N N . ILE A 1 363 ? -40.439 -24.268 -31.447 1.00 36.09 363 ILE A N 1
ATOM 2922 C CA . ILE A 1 363 ? -40.007 -25.394 -30.604 1.00 36.09 363 ILE A CA 1
ATOM 2923 C C . ILE A 1 363 ? -39.511 -26.629 -31.383 1.00 36.09 363 ILE A C 1
ATOM 2925 O O . ILE A 1 363 ? -38.721 -27.397 -30.830 1.00 36.09 363 ILE A O 1
ATOM 2929 N N . GLU A 1 364 ? -39.924 -26.842 -32.636 1.00 38.56 364 GLU A N 1
ATOM 2930 C CA . GLU A 1 364 ? -39.514 -28.024 -33.403 1.00 38.56 364 GLU A CA 1
ATOM 2931 C C . GLU A 1 364 ? -38.012 -28.051 -33.763 1.00 38.56 364 GLU A C 1
ATOM 2933 O O . GLU A 1 364 ? -37.432 -29.135 -33.833 1.00 38.56 364 GLU A O 1
ATOM 2938 N N . GLU A 1 365 ? -37.341 -26.902 -33.897 1.00 41.75 365 GLU A N 1
ATOM 2939 C CA . GLU A 1 365 ? -35.928 -26.838 -34.321 1.00 41.75 365 GLU A CA 1
ATOM 2940 C C . GLU A 1 365 ? -34.921 -27.103 -33.183 1.00 41.75 365 GLU A C 1
ATOM 2942 O O . GLU A 1 365 ? -33.826 -27.612 -33.422 1.00 41.75 365 GLU A O 1
ATOM 2947 N N . ILE A 1 366 ? -35.306 -26.880 -31.920 1.00 43.56 366 ILE A N 1
ATOM 2948 C CA . ILE A 1 366 ? -34.488 -27.228 -30.736 1.00 43.56 366 ILE A CA 1
ATOM 2949 C C . ILE A 1 366 ? -34.327 -28.754 -30.608 1.00 43.56 366 ILE A C 1
ATOM 2951 O O . ILE A 1 366 ? -33.308 -29.254 -30.123 1.00 43.56 366 ILE A O 1
ATOM 2955 N N . ASN A 1 367 ? -35.299 -29.522 -31.108 1.00 40.25 367 ASN A N 1
ATOM 2956 C CA . ASN A 1 367 ? -35.217 -30.980 -31.123 1.00 40.25 367 ASN A CA 1
ATOM 2957 C C . ASN A 1 367 ? -34.148 -31.502 -32.101 1.00 40.25 367 ASN A C 1
ATOM 2959 O O . ASN A 1 367 ? -33.605 -32.586 -31.876 1.00 40.25 367 ASN A O 1
ATOM 2963 N N . ALA A 1 368 ? -33.775 -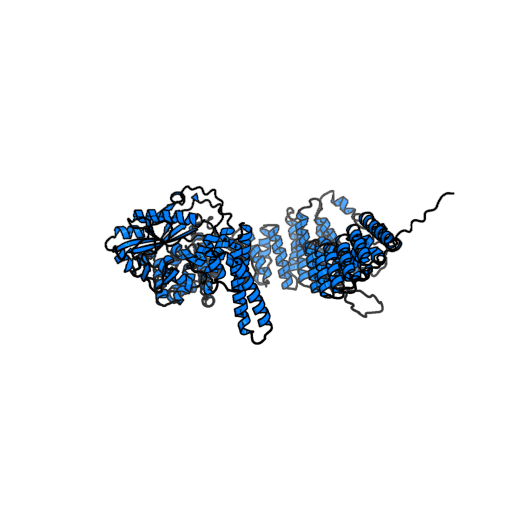30.730 -33.129 1.00 40.53 368 ALA A N 1
ATOM 2964 C CA . ALA A 1 368 ? -32.709 -31.095 -34.067 1.00 40.53 368 ALA A CA 1
ATOM 2965 C C . ALA A 1 368 ? -31.304 -31.051 -33.427 1.00 40.53 368 ALA A C 1
ATOM 2967 O O . ALA A 1 368 ? -30.381 -31.702 -33.911 1.00 40.53 368 ALA A O 1
ATOM 2968 N N . SER A 1 369 ? -31.139 -30.353 -32.295 1.00 44.41 369 SER A N 1
ATOM 2969 C CA . SER A 1 369 ? -29.876 -30.268 -31.540 1.00 44.41 369 SER A CA 1
ATOM 2970 C C . SER A 1 369 ? -29.658 -31.453 -30.581 1.00 44.41 369 SER A C 1
ATOM 2972 O O . SER A 1 369 ? -28.544 -31.698 -30.116 1.00 44.41 369 SER A O 1
ATOM 2974 N N . ILE A 1 370 ? -30.706 -32.226 -30.278 1.00 45.50 370 ILE A N 1
ATOM 2975 C CA . ILE A 1 370 ? -30.675 -33.341 -29.314 1.00 45.50 370 ILE A CA 1
ATOM 2976 C C . ILE A 1 370 ? -29.766 -34.507 -29.760 1.00 45.50 370 ILE A C 1
ATOM 2978 O O . ILE A 1 370 ? -29.039 -35.043 -28.916 1.00 45.50 370 ILE A O 1
ATOM 2982 N N . PRO A 1 371 ? -29.724 -34.915 -31.046 1.00 42.59 371 PRO A N 1
ATOM 2983 C CA . PRO A 1 371 ? -28.774 -35.921 -31.528 1.00 42.59 371 PRO A CA 1
ATOM 2984 C C . PRO A 1 371 ? -27.312 -35.490 -31.357 1.00 42.59 371 PRO A C 1
ATOM 2986 O O . PRO A 1 371 ? -26.463 -36.327 -31.051 1.00 42.59 371 PRO A O 1
ATOM 2989 N N . ILE A 1 372 ? -27.036 -34.187 -31.488 1.00 43.19 372 ILE A N 1
ATOM 2990 C CA . ILE A 1 372 ? -25.701 -33.604 -31.313 1.00 43.19 372 ILE A CA 1
ATOM 2991 C C . ILE A 1 372 ? -25.262 -33.715 -29.852 1.00 43.19 372 ILE A C 1
ATOM 2993 O O . ILE A 1 372 ? -24.167 -34.189 -29.546 1.00 43.19 372 ILE A O 1
ATOM 2997 N N . ILE A 1 373 ? -26.168 -33.367 -28.937 1.00 46.28 373 ILE A N 1
ATOM 2998 C CA . ILE A 1 373 ? -25.969 -33.499 -27.492 1.00 46.28 373 ILE A CA 1
ATOM 2999 C C . ILE A 1 373 ? -25.755 -34.974 -27.113 1.00 46.28 373 ILE A C 1
ATOM 3001 O O . ILE A 1 373 ? -24.792 -35.296 -26.416 1.00 46.28 373 ILE A O 1
ATOM 3005 N N . LYS A 1 374 ? -26.574 -35.901 -27.633 1.00 45.81 374 LYS A N 1
ATOM 3006 C CA . LYS A 1 374 ? -26.394 -37.351 -27.422 1.00 45.81 374 LYS A CA 1
ATOM 3007 C C . LYS A 1 374 ? -25.031 -37.847 -27.904 1.00 45.81 374 LYS A C 1
ATOM 3009 O O . LYS A 1 374 ? -24.320 -38.518 -27.164 1.00 45.81 374 LYS A O 1
ATOM 3014 N N . ALA A 1 375 ? -24.629 -37.472 -29.115 1.00 44.09 375 ALA A N 1
ATOM 3015 C CA . ALA A 1 375 ? -23.356 -37.876 -29.698 1.00 44.09 375 ALA A CA 1
ATOM 3016 C C . ALA A 1 375 ? -22.131 -37.393 -28.900 1.00 44.09 375 ALA A C 1
ATOM 3018 O O . ALA A 1 375 ? -21.125 -38.104 -28.857 1.00 44.09 375 ALA A O 1
ATOM 3019 N N . ILE A 1 376 ? -22.229 -36.227 -28.257 1.00 45.78 376 ILE A N 1
ATOM 3020 C CA . ILE A 1 376 ? -21.214 -35.667 -27.356 1.00 45.78 376 ILE A CA 1
ATOM 3021 C C . ILE A 1 376 ? -21.158 -36.451 -26.035 1.00 45.78 376 ILE A C 1
ATOM 3023 O O . ILE A 1 376 ? -20.075 -36.809 -25.566 1.00 45.78 376 ILE A O 1
ATOM 3027 N N . PHE A 1 377 ? -22.309 -36.787 -25.445 1.00 48.09 377 PHE A N 1
ATOM 3028 C CA . PHE A 1 377 ? -22.356 -37.597 -24.222 1.00 48.09 377 PHE A CA 1
ATOM 3029 C C . PHE A 1 377 ? -21.969 -39.068 -24.444 1.00 48.09 377 PHE A C 1
ATOM 3031 O O . PHE A 1 377 ? -21.582 -39.738 -23.484 1.00 48.09 377 PHE A O 1
ATOM 3038 N N . ASP A 1 378 ? -21.960 -39.538 -25.692 1.00 45.97 378 ASP A N 1
ATOM 3039 C CA . ASP A 1 378 ? -21.501 -40.874 -26.098 1.00 45.97 378 ASP A CA 1
ATOM 3040 C C . ASP A 1 378 ? -19.994 -40.966 -26.412 1.00 45.97 378 ASP A C 1
ATOM 3042 O O . ASP A 1 378 ? -19.493 -42.050 -26.727 1.00 45.97 378 ASP A O 1
ATOM 3046 N N . LEU A 1 379 ? -19.233 -39.868 -26.310 1.00 44.94 379 LEU A N 1
ATOM 3047 C CA . LEU A 1 379 ? -17.773 -39.894 -26.491 1.00 44.94 379 LEU A CA 1
ATOM 3048 C C . LEU A 1 379 ? -17.118 -40.893 -25.512 1.00 44.94 379 LEU A C 1
ATOM 3050 O O . LEU A 1 379 ? -17.634 -41.152 -24.433 1.00 44.94 379 LEU A O 1
ATOM 3054 N N . ARG A 1 380 ? -15.997 -41.535 -25.852 1.00 40.00 380 ARG A N 1
ATOM 3055 C CA . ARG A 1 380 ? -15.371 -42.507 -24.922 1.00 40.00 380 ARG A CA 1
ATOM 3056 C C . ARG A 1 380 ? -14.423 -41.855 -23.920 1.00 40.00 380 ARG A C 1
ATOM 3058 O O . ARG A 1 380 ? -14.212 -42.417 -22.850 1.00 40.00 380 ARG A O 1
ATOM 3065 N N . ASP A 1 381 ? -13.899 -40.675 -24.246 1.00 43.62 381 ASP A N 1
ATOM 3066 C CA . ASP A 1 381 ? -12.939 -39.958 -23.410 1.00 43.62 381 ASP A CA 1
ATOM 3067 C C . ASP A 1 381 ? -13.652 -39.108 -22.328 1.00 43.62 381 ASP A C 1
ATOM 3069 O O . ASP A 1 381 ? -14.393 -38.173 -22.660 1.00 43.62 381 ASP A O 1
ATOM 3073 N N . PRO A 1 382 ? -13.455 -39.412 -21.029 1.00 44.22 382 PRO A N 1
ATOM 3074 C CA . PRO A 1 382 ? -14.133 -38.728 -19.928 1.00 44.22 382 PRO A CA 1
ATOM 3075 C C . PRO A 1 382 ? -13.718 -37.265 -19.748 1.00 44.22 382 PRO A C 1
ATOM 3077 O O . PRO A 1 382 ? -14.515 -36.464 -19.267 1.00 44.22 382 PRO A O 1
ATOM 3080 N N . VAL A 1 383 ? -12.482 -36.903 -20.099 1.00 41.88 383 VAL A N 1
ATOM 3081 C CA . VAL A 1 383 ? -11.968 -35.532 -19.948 1.00 41.88 383 VAL A CA 1
ATOM 3082 C C . VAL A 1 383 ? -12.580 -34.640 -21.021 1.00 41.88 383 VAL A C 1
ATOM 3084 O O . VAL A 1 383 ? -12.983 -33.507 -20.747 1.00 41.88 383 VAL A O 1
ATOM 3087 N N . LEU A 1 384 ? -12.724 -35.198 -22.222 1.00 42.41 384 LEU A N 1
ATOM 3088 C CA . LEU A 1 384 ? -13.338 -34.535 -23.358 1.00 42.41 384 LEU A CA 1
ATOM 3089 C C . LEU A 1 384 ? -14.824 -34.259 -23.138 1.00 42.41 384 LEU A C 1
ATOM 3091 O O . LEU A 1 384 ? -15.265 -33.130 -23.335 1.00 42.41 384 LEU A O 1
ATOM 3095 N N . LYS A 1 385 ? -15.581 -35.254 -22.646 1.00 49.09 385 LYS A N 1
ATOM 3096 C CA . LYS A 1 385 ? -16.999 -35.074 -22.282 1.00 49.09 385 LYS A CA 1
ATOM 3097 C C . LYS A 1 385 ? -17.210 -33.861 -21.392 1.00 49.09 385 LYS A C 1
ATOM 3099 O O . LYS A 1 385 ? -18.177 -33.130 -21.571 1.00 49.09 385 LYS A O 1
ATOM 3104 N N . VAL A 1 386 ? -16.308 -33.658 -20.434 1.00 47.22 386 VAL A N 1
ATOM 3105 C CA . VAL A 1 386 ? -16.465 -32.598 -19.444 1.00 47.22 386 VAL A CA 1
ATOM 3106 C C . VAL A 1 386 ? -16.139 -31.226 -20.017 1.00 47.22 386 VAL A C 1
ATOM 3108 O O . VAL A 1 386 ? -16.921 -30.309 -19.795 1.00 47.22 386 VAL A O 1
ATOM 3111 N N . LYS A 1 387 ? -15.067 -31.071 -20.806 1.00 42.75 387 LYS A N 1
ATOM 3112 C CA . LYS A 1 387 ? -14.791 -29.763 -21.422 1.00 42.75 387 LYS A CA 1
ATOM 3113 C C . LYS A 1 387 ? -15.869 -29.378 -22.454 1.00 42.75 387 LYS A C 1
ATOM 3115 O O . LYS A 1 387 ? -16.198 -28.209 -22.570 1.00 42.75 387 LYS A O 1
ATOM 3120 N N . ILE A 1 388 ? -16.475 -30.328 -23.171 1.00 44.09 388 ILE A N 1
ATOM 3121 C CA . ILE A 1 388 ? -17.552 -30.014 -24.134 1.00 44.09 388 ILE A CA 1
ATOM 3122 C C . ILE A 1 388 ? -18.860 -29.679 -23.417 1.00 44.09 388 ILE A C 1
ATOM 3124 O O . ILE A 1 388 ? -19.557 -28.752 -23.830 1.00 44.09 388 ILE A O 1
ATOM 3128 N N . ALA A 1 389 ? -19.169 -30.395 -22.329 1.00 48.59 389 ALA A N 1
ATOM 3129 C CA . ALA A 1 389 ? -20.270 -30.036 -21.446 1.00 48.59 389 ALA A CA 1
ATOM 3130 C C . ALA A 1 389 ? -20.085 -28.602 -20.931 1.00 48.59 389 ALA A C 1
ATOM 3132 O O . ALA A 1 389 ? -20.998 -27.802 -21.067 1.00 48.59 389 ALA A O 1
ATOM 3133 N N . ASP A 1 390 ? -18.886 -28.234 -20.477 1.00 45.25 390 ASP A N 1
ATOM 3134 C CA . ASP A 1 390 ? -18.555 -26.875 -20.030 1.00 45.25 390 ASP A CA 1
ATOM 3135 C C . ASP A 1 390 ? -18.914 -25.786 -21.059 1.00 45.25 390 ASP A C 1
ATOM 3137 O O . ASP A 1 390 ? -19.459 -24.742 -20.706 1.00 45.25 390 ASP A O 1
ATOM 3141 N N . ILE A 1 391 ? -18.678 -26.034 -22.347 1.00 43.53 391 ILE A N 1
ATOM 3142 C CA . ILE A 1 391 ? -18.925 -25.043 -23.403 1.00 43.53 391 ILE A CA 1
ATOM 3143 C C . ILE A 1 391 ? -20.396 -24.969 -23.811 1.00 43.53 391 ILE A C 1
ATOM 3145 O O . ILE A 1 391 ? -20.917 -23.877 -24.037 1.00 43.53 391 ILE A O 1
ATOM 3149 N N . PHE A 1 392 ? -21.076 -26.112 -23.897 1.00 46.66 392 PHE A N 1
ATOM 3150 C CA . PHE A 1 392 ? -22.514 -26.149 -24.171 1.00 46.66 392 PHE A CA 1
ATOM 3151 C C . PHE A 1 392 ? -23.311 -25.468 -23.051 1.00 46.66 392 PHE A C 1
ATOM 3153 O O . PHE A 1 392 ? -24.285 -24.762 -23.306 1.00 46.66 392 PHE A O 1
ATOM 3160 N N . LEU A 1 393 ? -22.859 -25.644 -21.812 1.00 48.25 393 LEU A N 1
ATOM 3161 C CA . LEU A 1 393 ? -23.454 -25.058 -20.620 1.00 48.25 393 LEU A CA 1
ATOM 3162 C C . LEU A 1 393 ? -23.196 -23.536 -20.528 1.00 48.25 393 LEU A C 1
ATOM 3164 O O . LEU A 1 393 ? -24.133 -22.793 -20.245 1.00 48.25 393 LEU A O 1
ATOM 3168 N N . ASP A 1 394 ? -21.993 -23.047 -20.867 1.00 42.78 394 ASP A N 1
ATOM 3169 C CA . ASP A 1 394 ? -21.699 -21.600 -20.983 1.00 42.78 394 ASP A CA 1
ATOM 3170 C C . ASP A 1 394 ? -22.504 -20.916 -22.110 1.00 42.78 394 ASP A C 1
ATOM 3172 O O . ASP A 1 394 ? -22.792 -19.719 -22.050 1.00 42.78 394 ASP A O 1
ATOM 3176 N N . PHE A 1 395 ? -22.912 -21.672 -23.137 1.00 42.88 395 PHE A N 1
ATOM 3177 C CA . PHE A 1 395 ? -23.762 -21.163 -24.210 1.00 42.88 395 PHE A CA 1
ATOM 3178 C C . PHE A 1 395 ? -25.248 -21.048 -23.837 1.00 42.88 395 PHE A C 1
ATOM 3180 O O . PHE A 1 395 ? -25.837 -19.991 -24.071 1.00 42.88 395 PHE A O 1
ATOM 3187 N N . PHE A 1 396 ? -25.864 -22.100 -23.278 1.00 46.75 396 PHE A N 1
ATOM 3188 C CA . PHE A 1 396 ? -27.288 -22.067 -22.895 1.00 46.75 396 PHE A CA 1
ATOM 3189 C C . PHE A 1 396 ? -27.582 -20.893 -21.945 1.00 46.75 396 PHE A C 1
ATOM 3191 O O . PHE A 1 396 ? -28.592 -20.206 -22.087 1.00 46.75 396 PHE A O 1
ATOM 3198 N N . PHE A 1 397 ? -26.622 -20.602 -21.068 1.00 43.06 397 PHE A N 1
ATOM 3199 C CA . PHE A 1 397 ? -26.576 -19.458 -20.161 1.00 43.06 397 PHE A CA 1
ATOM 3200 C C . PHE A 1 397 ? -26.608 -18.090 -20.869 1.00 43.06 397 PHE A C 1
ATOM 3202 O O . PHE A 1 397 ? -27.280 -17.168 -20.419 1.00 43.06 397 PHE A O 1
ATOM 3209 N N . LYS A 1 398 ? -25.917 -17.942 -22.006 1.00 39.59 398 LYS A N 1
ATOM 3210 C CA . LYS A 1 398 ? -25.825 -16.663 -22.731 1.00 39.59 398 LYS A CA 1
ATOM 3211 C C . LYS A 1 398 ? -27.033 -16.359 -23.624 1.00 39.59 398 LYS A C 1
ATOM 3213 O O . LYS A 1 398 ? -27.177 -15.205 -24.023 1.00 39.59 398 LYS A O 1
ATOM 3218 N N . HIS A 1 399 ? -27.868 -17.350 -23.966 1.00 39.88 399 HIS A N 1
ATOM 3219 C CA . HIS A 1 399 ? -28.831 -17.197 -25.068 1.00 39.88 399 HIS A CA 1
ATOM 3220 C C . HIS A 1 399 ? -30.270 -17.693 -24.851 1.00 39.88 399 HIS A C 1
ATOM 3222 O O . HIS A 1 399 ? -31.100 -17.358 -25.694 1.00 39.88 399 HIS A O 1
ATOM 3228 N N . ASN A 1 400 ? -30.632 -18.421 -23.783 1.00 42.38 400 ASN A N 1
ATOM 3229 C CA . ASN A 1 400 ? -32.058 -18.631 -23.474 1.00 42.38 400 ASN A CA 1
ATOM 3230 C C . ASN A 1 400 ? -32.337 -19.121 -22.042 1.00 42.38 400 ASN A C 1
ATOM 3232 O O . ASN A 1 400 ? -31.862 -20.173 -21.623 1.00 42.38 400 ASN A O 1
ATOM 3236 N N . SER A 1 401 ? -33.225 -18.417 -21.341 1.00 45.19 401 SER A N 1
ATOM 3237 C CA . SER A 1 401 ? -33.826 -18.797 -20.059 1.00 45.19 401 SER A CA 1
ATOM 3238 C C . SER A 1 401 ? -35.121 -19.590 -20.286 1.00 45.19 401 SER A C 1
ATOM 3240 O O . SER A 1 401 ? -36.217 -19.064 -20.104 1.00 45.19 401 SER A O 1
ATOM 3242 N N . ASN A 1 402 ? -35.028 -20.852 -20.731 1.00 44.06 402 ASN A N 1
ATOM 3243 C CA . ASN A 1 402 ? -36.224 -21.652 -21.036 1.00 44.06 402 ASN A CA 1
ATOM 3244 C C . ASN A 1 402 ? -36.385 -22.901 -20.145 1.00 44.06 402 ASN A C 1
ATOM 3246 O O . ASN A 1 402 ? -35.543 -23.799 -20.125 1.00 44.06 402 ASN A O 1
ATOM 3250 N N . GLN A 1 403 ? -37.527 -22.959 -19.455 1.00 42.28 403 GLN A N 1
ATOM 3251 C CA . GLN A 1 403 ? -37.931 -23.913 -18.412 1.00 42.28 403 GLN A CA 1
ATOM 3252 C C . GLN A 1 403 ? -37.975 -25.389 -18.864 1.00 42.28 403 GLN A C 1
ATOM 3254 O O . GLN A 1 403 ? -37.789 -26.297 -18.056 1.00 42.28 403 GLN A O 1
ATOM 3259 N N . LYS A 1 404 ? -38.148 -25.657 -20.164 1.00 42.12 404 LYS A N 1
ATOM 3260 C CA . LYS A 1 404 ? -38.222 -27.031 -20.699 1.00 42.12 404 LYS A CA 1
ATOM 3261 C C . LYS A 1 404 ? -36.864 -27.730 -20.843 1.00 42.12 404 LYS A C 1
ATOM 3263 O O . LYS A 1 404 ? -36.805 -28.956 -20.847 1.00 42.12 404 LYS A O 1
ATOM 3268 N N . ILE A 1 405 ? -35.760 -26.981 -20.932 1.00 42.97 405 ILE A N 1
ATOM 3269 C CA . ILE A 1 405 ? -34.408 -27.568 -21.009 1.00 42.97 405 ILE A CA 1
ATOM 3270 C C . ILE A 1 405 ? -33.991 -28.124 -19.642 1.00 42.97 405 ILE A C 1
ATOM 3272 O O . ILE A 1 405 ? -33.404 -29.202 -19.572 1.00 42.97 405 ILE A O 1
ATOM 3276 N N . SER A 1 406 ? -34.356 -27.439 -18.552 1.00 44.72 406 SER A N 1
ATOM 3277 C CA . SER A 1 406 ? -34.176 -27.949 -17.186 1.00 44.72 406 SER A CA 1
ATOM 3278 C C . SER A 1 406 ? -34.995 -29.214 -16.921 1.00 44.72 406 SER A C 1
ATOM 3280 O O . SER A 1 406 ? -34.486 -30.142 -16.299 1.00 44.72 406 SER A O 1
ATOM 3282 N N . GLU A 1 407 ? -36.224 -29.287 -17.439 1.00 45.47 407 GLU A N 1
ATOM 3283 C CA . GLU A 1 407 ? -37.071 -30.485 -17.339 1.00 45.47 407 GLU A CA 1
ATOM 3284 C C . GLU A 1 407 ? -36.450 -31.665 -18.105 1.00 45.47 407 GLU A C 1
ATOM 3286 O O . GLU A 1 407 ? -36.277 -32.743 -17.541 1.00 45.47 407 GLU A O 1
ATOM 3291 N N . TRP A 1 408 ? -35.981 -31.445 -19.339 1.00 46.66 408 TRP A N 1
ATOM 3292 C CA . TRP A 1 408 ? -35.327 -32.494 -20.129 1.00 46.66 408 TRP A CA 1
ATOM 3293 C C . TRP A 1 408 ? -34.030 -33.021 -19.490 1.00 46.66 408 TRP A C 1
ATOM 3295 O O . TRP A 1 408 ? -33.806 -34.236 -19.479 1.00 46.66 408 TRP A O 1
ATOM 3305 N N . LEU A 1 409 ? -33.188 -32.130 -18.942 1.00 45.06 409 LEU A N 1
ATOM 3306 C CA . LEU A 1 409 ? -31.953 -32.497 -18.232 1.00 45.06 409 LEU A CA 1
ATOM 3307 C C . LEU A 1 409 ? -32.246 -33.361 -16.998 1.00 45.06 409 LEU A C 1
ATOM 3309 O O . LEU A 1 409 ? -31.529 -34.331 -16.758 1.00 45.06 409 LEU A O 1
ATOM 3313 N N . ASN A 1 410 ? -33.310 -33.044 -16.256 1.00 44.97 410 ASN A N 1
ATOM 3314 C CA . ASN A 1 410 ? -33.736 -33.812 -15.087 1.00 44.97 410 ASN A CA 1
ATOM 3315 C C . ASN A 1 410 ? -34.331 -35.181 -15.452 1.00 44.97 410 ASN A C 1
ATOM 3317 O O . ASN A 1 410 ? -34.136 -36.144 -14.713 1.00 44.97 410 ASN A O 1
ATOM 3321 N N . GLU A 1 411 ? -35.030 -35.287 -16.583 1.00 43.03 411 GLU A N 1
ATOM 3322 C CA . GLU A 1 411 ? -35.677 -36.533 -17.011 1.00 43.03 411 GLU A CA 1
ATOM 3323 C C . GLU A 1 411 ? -34.719 -37.536 -17.672 1.00 43.03 411 GLU A C 1
ATOM 3325 O O . GLU A 1 411 ? -34.928 -38.745 -17.572 1.00 43.03 411 GLU A O 1
ATOM 3330 N N . ASN A 1 412 ? -33.672 -37.064 -18.359 1.00 40.44 412 ASN A N 1
ATOM 3331 C CA . ASN A 1 412 ? -32.895 -37.906 -19.280 1.00 40.44 412 ASN A CA 1
ATOM 3332 C C . ASN A 1 412 ? -31.433 -38.133 -18.870 1.00 40.44 412 ASN A C 1
ATOM 3334 O O . ASN A 1 412 ? -30.744 -38.945 -19.493 1.00 40.44 412 ASN A O 1
ATOM 3338 N N . ILE A 1 413 ? -30.942 -37.453 -17.831 1.00 41.78 413 ILE A N 1
ATOM 3339 C CA . ILE A 1 413 ? -29.571 -37.605 -17.340 1.00 41.78 413 ILE A CA 1
ATOM 3340 C C . ILE A 1 413 ? -29.592 -38.247 -15.948 1.00 41.78 413 ILE A C 1
ATOM 3342 O O . ILE A 1 413 ? -29.947 -37.617 -14.958 1.00 41.78 413 ILE A O 1
ATOM 3346 N N . ASP A 1 414 ? -29.143 -39.505 -15.850 1.00 44.19 414 ASP A N 1
ATOM 3347 C CA . ASP A 1 414 ? -28.887 -40.166 -14.562 1.00 44.19 414 ASP A CA 1
ATOM 3348 C C . ASP A 1 414 ? -27.626 -39.561 -13.919 1.00 44.19 414 ASP A C 1
ATOM 3350 O O . ASP A 1 414 ? -26.495 -40.030 -14.096 1.00 44.19 414 ASP A O 1
ATOM 3354 N N . THR A 1 415 ? -27.832 -38.463 -13.190 1.00 41.31 415 THR A N 1
ATOM 3355 C CA . THR A 1 415 ? -26.782 -37.646 -12.563 1.00 41.31 415 THR A CA 1
ATOM 3356 C C . THR A 1 415 ? -25.937 -38.423 -11.552 1.00 41.31 415 THR A C 1
ATOM 3358 O O . THR A 1 415 ? -24.797 -38.041 -11.279 1.00 41.31 415 THR A O 1
ATOM 3361 N N . SER A 1 416 ? -26.432 -39.563 -11.056 1.00 37.25 416 SER A N 1
ATOM 3362 C CA . SER A 1 416 ? -25.701 -40.451 -10.146 1.00 37.25 416 SER A CA 1
ATOM 3363 C C . SER A 1 416 ? -24.512 -41.164 -10.812 1.00 37.25 416 SER A C 1
ATOM 3365 O O . SER A 1 416 ? -23.567 -41.569 -10.128 1.00 37.25 416 SER A O 1
ATOM 3367 N N . LYS A 1 417 ? -24.511 -41.275 -12.149 1.00 35.97 417 LYS A N 1
ATOM 3368 C CA . LYS A 1 417 ? -23.476 -41.972 -12.934 1.00 35.97 417 LYS A CA 1
ATOM 3369 C C . LYS A 1 417 ? -22.428 -41.048 -13.557 1.00 35.97 417 LYS A C 1
ATOM 3371 O O . LYS A 1 417 ? -21.454 -41.533 -14.136 1.00 35.97 417 LYS A O 1
ATOM 3376 N N . LEU A 1 418 ? -22.575 -39.732 -13.422 1.00 36.16 418 LEU A N 1
ATOM 3377 C CA . LEU A 1 418 ? -21.638 -38.764 -13.990 1.00 36.16 418 LEU A CA 1
ATOM 3378 C C . LEU A 1 418 ? -20.471 -38.491 -13.032 1.00 36.16 418 LEU A C 1
ATOM 3380 O O . LEU A 1 418 ? -20.625 -37.932 -11.946 1.00 36.16 418 LEU A O 1
ATOM 3384 N N . LYS A 1 419 ? -19.260 -38.870 -13.453 1.00 38.38 419 LYS A N 1
ATOM 3385 C CA . LYS A 1 419 ? -18.006 -38.432 -12.825 1.00 38.38 419 LYS A CA 1
ATOM 3386 C C . LYS A 1 419 ? -17.519 -37.173 -13.538 1.00 38.38 419 LYS A C 1
ATOM 3388 O O . LYS A 1 419 ? -16.846 -37.265 -14.559 1.00 38.38 419 LYS A O 1
ATOM 3393 N N . PHE A 1 420 ? -17.871 -36.004 -13.014 1.00 42.44 420 PHE A N 1
ATOM 3394 C CA . PHE A 1 420 ? -17.411 -34.728 -13.561 1.00 42.44 420 PHE A CA 1
ATOM 3395 C C . PHE A 1 420 ? -15.970 -34.416 -13.135 1.00 42.44 420 PHE A C 1
ATOM 3397 O O . PHE A 1 420 ? -15.579 -34.683 -11.995 1.00 42.44 420 PHE A O 1
ATOM 3404 N N . THR A 1 421 ? -15.182 -33.824 -14.036 1.00 41.72 421 THR A N 1
ATOM 3405 C CA . THR A 1 421 ? -13.887 -33.225 -13.684 1.00 41.72 421 THR A CA 1
ATOM 3406 C C . THR A 1 421 ? -14.099 -31.860 -13.017 1.00 41.72 421 THR A C 1
ATOM 3408 O O . THR A 1 421 ? -15.212 -31.339 -12.929 1.00 41.72 421 THR A O 1
ATOM 3411 N N . GLN A 1 422 ? -13.023 -31.291 -12.475 1.00 39.97 422 GLN A N 1
ATOM 3412 C CA . GLN A 1 422 ? -13.059 -30.073 -11.666 1.00 39.97 422 GLN A CA 1
ATOM 3413 C C . GLN A 1 422 ? -13.692 -28.875 -12.399 1.00 39.97 422 GLN A C 1
ATOM 3415 O O . GLN A 1 422 ? -14.401 -28.110 -11.762 1.00 39.97 422 GLN A O 1
ATOM 3420 N N . SER A 1 423 ? -13.512 -28.749 -13.715 1.00 36.78 423 SER A N 1
ATOM 3421 C CA . SER A 1 423 ? -14.078 -27.672 -14.546 1.00 36.78 423 SER A CA 1
ATOM 3422 C C . SER A 1 423 ? -15.597 -27.811 -14.748 1.00 36.78 423 SER A C 1
ATOM 3424 O O . SER A 1 423 ? -16.328 -26.868 -14.447 1.00 36.78 423 SER A O 1
ATOM 3426 N N . GLY A 1 424 ? -16.057 -29.039 -15.040 1.00 40.19 424 GLY A N 1
ATOM 3427 C CA . GLY A 1 424 ? -17.471 -29.452 -15.119 1.00 40.19 424 GLY A CA 1
ATOM 3428 C C . GLY A 1 424 ? -18.305 -29.032 -13.921 1.00 40.19 424 GLY A C 1
ATOM 3429 O O . GLY A 1 424 ? -19.436 -28.566 -14.033 1.00 40.19 424 GLY A O 1
ATOM 3430 N N . ASN A 1 425 ? -17.708 -29.164 -12.740 1.00 45.81 425 ASN A N 1
ATOM 3431 C CA . ASN A 1 425 ? -18.354 -28.775 -11.502 1.00 45.81 425 ASN A CA 1
ATOM 3432 C C . ASN A 1 425 ? -18.538 -27.247 -11.405 1.00 45.81 425 ASN A C 1
ATOM 3434 O O . ASN A 1 425 ? -19.602 -26.794 -11.003 1.00 45.81 425 ASN A O 1
ATOM 3438 N N . ILE A 1 426 ? -17.551 -26.436 -11.806 1.00 42.25 426 ILE A N 1
ATOM 3439 C CA . ILE A 1 426 ? -17.623 -24.961 -11.722 1.00 42.25 426 ILE A CA 1
ATOM 3440 C C . ILE A 1 426 ? -18.764 -24.418 -12.592 1.00 42.25 426 ILE A C 1
ATOM 3442 O O . ILE A 1 426 ? -19.482 -23.509 -12.172 1.00 42.25 426 ILE A O 1
ATOM 3446 N N . ILE A 1 427 ? -18.944 -24.988 -13.782 1.00 41.34 427 ILE A N 1
ATOM 3447 C CA . ILE A 1 427 ? -19.928 -24.516 -14.758 1.00 41.34 427 ILE A CA 1
ATOM 3448 C C . ILE A 1 427 ? -21.341 -25.002 -14.425 1.00 41.34 427 ILE A C 1
ATOM 3450 O O . ILE A 1 427 ? -22.271 -24.202 -14.484 1.00 41.34 427 ILE A O 1
ATOM 3454 N N . ILE A 1 428 ? -21.507 -26.236 -13.934 1.00 45.28 428 ILE A N 1
ATOM 3455 C CA . ILE A 1 428 ? -22.782 -26.693 -13.349 1.00 45.28 428 ILE A CA 1
ATOM 3456 C C . ILE A 1 428 ? -23.179 -25.822 -12.143 1.00 45.28 428 ILE A C 1
ATOM 3458 O O . ILE A 1 428 ? -24.350 -25.485 -11.985 1.00 45.28 428 ILE A O 1
ATOM 3462 N N . GLY A 1 429 ? -22.211 -25.384 -11.330 1.00 44.88 429 GLY A N 1
ATOM 3463 C CA . GLY A 1 429 ? -22.446 -24.420 -10.252 1.00 44.88 429 GLY A CA 1
ATOM 3464 C C . GLY A 1 429 ? -22.965 -23.068 -10.746 1.00 44.88 429 GLY A C 1
ATOM 3465 O O . GLY A 1 429 ? -23.921 -22.541 -10.177 1.00 44.88 429 GLY A O 1
ATOM 3466 N N . LYS A 1 430 ? -22.370 -22.521 -11.816 1.00 41.59 430 LYS A N 1
ATOM 3467 C CA . LYS A 1 430 ? -22.820 -21.266 -12.449 1.00 41.59 430 LYS A CA 1
ATOM 3468 C C . LYS A 1 430 ? -24.212 -21.392 -13.077 1.00 41.59 430 LYS A C 1
ATOM 3470 O O . LYS A 1 430 ? -25.041 -20.516 -12.859 1.00 41.59 430 LYS A O 1
ATOM 3475 N N . LEU A 1 431 ? -24.486 -22.487 -13.786 1.00 40.97 431 LEU A N 1
ATOM 3476 C CA . LEU A 1 431 ? -25.795 -22.788 -14.379 1.00 40.97 431 LEU A CA 1
ATOM 3477 C C . LEU A 1 431 ? -26.915 -22.882 -13.357 1.00 40.97 431 LEU A C 1
ATOM 3479 O O . LEU A 1 431 ? -27.986 -22.312 -13.559 1.00 40.97 431 LEU A O 1
ATOM 3483 N N . LEU A 1 432 ? -26.656 -23.603 -12.262 1.00 44.00 432 LEU A N 1
ATOM 3484 C CA . LEU A 1 432 ? -27.589 -23.674 -11.155 1.00 44.00 432 LEU A CA 1
ATOM 3485 C C . LEU A 1 432 ? -27.851 -22.247 -10.669 1.00 44.00 432 LEU A C 1
ATOM 3487 O O . LEU A 1 432 ? -28.995 -21.835 -10.691 1.00 44.00 432 LEU A O 1
ATOM 3491 N N . CYS A 1 433 ? -26.832 -21.425 -10.415 1.00 39.94 433 CYS A N 1
ATOM 3492 C CA . CYS A 1 433 ? -27.012 -20.061 -9.896 1.00 39.94 433 CYS A CA 1
ATOM 3493 C C . CYS A 1 433 ? -27.848 -19.089 -10.735 1.00 39.94 433 CYS A C 1
ATOM 3495 O O . CYS A 1 433 ? -28.447 -18.191 -10.145 1.00 39.94 433 CYS A O 1
ATOM 3497 N N . GLU A 1 434 ? -27.915 -19.255 -12.058 1.00 37.88 434 GLU A N 1
ATOM 3498 C CA . GLU A 1 434 ? -28.734 -18.391 -12.923 1.00 37.88 434 GLU A CA 1
ATOM 3499 C C . GLU A 1 434 ? -30.114 -18.967 -13.260 1.00 37.88 434 GLU A C 1
ATOM 3501 O O . GLU A 1 434 ? -31.066 -18.199 -13.396 1.00 37.88 434 GLU A O 1
ATOM 3506 N N . SER A 1 435 ? -30.284 -20.297 -13.266 1.00 39.00 435 SER A N 1
ATOM 3507 C CA . SER A 1 435 ? -31.622 -20.923 -13.296 1.00 39.00 435 SER A CA 1
ATOM 3508 C C . SER A 1 435 ? -32.475 -20.587 -12.056 1.00 39.00 435 SER A C 1
ATOM 3510 O O . SER A 1 435 ? -33.702 -20.673 -12.083 1.00 39.00 435 SER A O 1
ATOM 3512 N N . LEU A 1 436 ? -31.817 -20.147 -10.977 1.00 41.19 436 LEU A N 1
ATOM 3513 C CA . LEU A 1 436 ? -32.388 -19.841 -9.662 1.00 41.19 436 LEU A CA 1
ATOM 3514 C C . LEU A 1 436 ? -33.026 -18.457 -9.534 1.00 41.19 436 LEU A C 1
ATOM 3516 O O . LEU A 1 436 ? -33.634 -18.174 -8.506 1.00 41.19 436 LEU A O 1
ATOM 3520 N N . ASN A 1 437 ? -32.961 -17.615 -10.568 1.00 38.56 437 ASN A N 1
ATOM 3521 C CA . ASN A 1 437 ? -33.647 -16.319 -10.578 1.00 38.56 437 ASN A CA 1
ATOM 3522 C C . ASN A 1 437 ? -35.175 -16.431 -10.800 1.00 38.56 437 ASN A C 1
ATOM 3524 O O . ASN A 1 437 ? -35.827 -15.406 -10.995 1.00 38.56 437 ASN A O 1
ATOM 3528 N N . GLY A 1 438 ? -35.759 -17.644 -10.791 1.00 39.81 438 GLY A N 1
ATOM 3529 C CA . GLY A 1 438 ? -37.141 -17.856 -11.238 1.00 39.81 438 GLY A CA 1
ATOM 3530 C C . GLY A 1 438 ? -38.073 -18.785 -10.445 1.00 39.81 438 GLY A C 1
ATOM 3531 O O . GLY A 1 438 ? -39.249 -18.451 -10.399 1.00 39.81 438 GLY A O 1
ATOM 3532 N N . ASN A 1 439 ? -37.660 -19.917 -9.844 1.00 35.94 439 ASN A N 1
ATOM 3533 C CA . ASN A 1 439 ? -38.613 -20.893 -9.249 1.00 35.94 439 ASN A CA 1
ATOM 3534 C C . ASN A 1 439 ? -38.029 -21.802 -8.131 1.00 35.94 439 ASN A C 1
ATOM 3536 O O . ASN A 1 439 ? -36.819 -21.860 -7.935 1.00 35.94 439 ASN A O 1
ATOM 3540 N N . SER A 1 440 ? -38.918 -22.493 -7.389 1.00 37.97 440 SER A N 1
ATOM 3541 C CA . SER A 1 440 ? -38.667 -23.312 -6.177 1.00 37.97 440 SER A CA 1
ATOM 3542 C C . SER A 1 440 ? -37.813 -24.576 -6.382 1.00 37.97 440 SER A C 1
ATOM 3544 O O . SER A 1 440 ? -37.904 -25.223 -7.420 1.00 37.97 440 SER A O 1
ATOM 3546 N N . PHE A 1 441 ? -37.059 -24.961 -5.344 1.00 43.00 441 PHE A N 1
ATOM 3547 C CA . PHE A 1 441 ? -36.059 -26.042 -5.346 1.00 43.00 441 PHE A CA 1
ATOM 3548 C C . PHE A 1 441 ? -36.635 -27.466 -5.225 1.00 43.00 441 PHE A C 1
ATOM 3550 O O . PHE A 1 441 ? -37.626 -27.680 -4.528 1.00 43.00 441 PHE A O 1
ATOM 3557 N N . ASP A 1 442 ? -35.922 -28.448 -5.799 1.00 45.62 442 ASP A N 1
ATOM 3558 C CA . ASP A 1 442 ? -36.037 -29.881 -5.485 1.00 45.62 442 ASP A CA 1
ATOM 3559 C C . ASP A 1 442 ? -34.738 -30.461 -4.865 1.00 45.62 442 ASP A C 1
ATOM 3561 O O . ASP A 1 442 ? -33.671 -29.837 -4.868 1.00 45.62 442 ASP A O 1
ATOM 3565 N N . ASN A 1 443 ? -34.824 -31.681 -4.321 1.00 38.94 443 ASN A N 1
ATOM 3566 C CA . ASN A 1 443 ? -33.748 -32.342 -3.564 1.00 38.94 443 ASN A CA 1
ATOM 3567 C C . ASN A 1 443 ? -32.466 -32.620 -4.378 1.00 38.94 443 ASN A C 1
ATOM 3569 O O . ASN A 1 443 ? -31.378 -32.718 -3.803 1.00 38.94 443 ASN A O 1
ATOM 3573 N N . ASN A 1 444 ? -32.565 -32.748 -5.705 1.00 43.75 444 ASN A N 1
ATOM 3574 C CA . ASN A 1 444 ? -31.416 -33.047 -6.566 1.00 43.75 444 ASN A CA 1
ATOM 3575 C C . ASN A 1 444 ? -30.537 -31.812 -6.788 1.00 43.75 444 ASN A C 1
ATOM 3577 O O . ASN A 1 444 ? -29.309 -31.919 -6.842 1.00 43.75 444 ASN A O 1
ATOM 3581 N N . SER A 1 445 ? -31.155 -30.633 -6.821 1.00 46.31 445 SER A N 1
ATOM 3582 C CA . SER A 1 445 ? -30.478 -29.349 -7.007 1.00 46.31 445 SER A CA 1
ATOM 3583 C C . SER A 1 445 ? -29.505 -29.032 -5.856 1.00 46.31 445 SER A C 1
ATOM 3585 O O . SER A 1 445 ? -28.383 -28.574 -6.083 1.00 46.31 445 SER A O 1
ATOM 3587 N N . ILE A 1 446 ? -29.882 -29.374 -4.617 1.00 45.75 446 ILE A N 1
ATOM 3588 C CA . ILE A 1 446 ? -29.069 -29.166 -3.403 1.00 45.75 446 ILE A CA 1
ATOM 3589 C C . ILE A 1 446 ? -27.871 -30.134 -3.351 1.00 45.75 446 ILE A C 1
ATOM 3591 O O . ILE A 1 446 ? -26.758 -29.739 -2.998 1.00 45.75 446 ILE A O 1
ATOM 3595 N N . PHE A 1 447 ? -28.064 -31.396 -3.753 1.00 45.72 447 PHE A N 1
ATOM 3596 C CA . PHE A 1 447 ? -27.004 -32.413 -3.780 1.00 45.72 447 PHE A CA 1
ATOM 3597 C C . PHE A 1 447 ? -25.903 -32.099 -4.808 1.00 45.72 447 PHE A C 1
ATOM 3599 O O . PHE A 1 447 ? -24.715 -32.313 -4.550 1.00 45.72 447 PHE A O 1
ATOM 3606 N N . ILE A 1 448 ? -26.283 -31.557 -5.968 1.00 43.84 448 ILE A N 1
ATOM 3607 C CA . ILE A 1 448 ? -25.336 -31.178 -7.023 1.00 43.84 448 ILE A CA 1
ATOM 3608 C C . ILE A 1 448 ? -24.503 -29.961 -6.587 1.00 43.84 448 ILE A C 1
ATOM 3610 O O . ILE A 1 448 ? -23.284 -29.969 -6.773 1.00 43.84 448 ILE A O 1
ATOM 3614 N N . MET A 1 449 ? -25.108 -28.965 -5.928 1.00 47.88 449 MET A N 1
ATOM 3615 C CA . MET A 1 449 ? -24.377 -27.809 -5.384 1.00 47.88 449 MET A CA 1
ATOM 3616 C C . MET A 1 449 ? -23.339 -28.199 -4.326 1.00 47.88 449 MET A C 1
ATOM 3618 O O . MET A 1 449 ? -22.208 -27.711 -4.381 1.00 47.88 449 MET A O 1
ATOM 3622 N N . ASP A 1 450 ? -23.685 -29.107 -3.406 1.00 46.12 450 ASP A N 1
ATOM 3623 C CA . ASP A 1 450 ? -22.759 -29.627 -2.390 1.00 46.12 450 ASP A CA 1
ATOM 3624 C C . ASP A 1 450 ? -21.510 -30.237 -3.048 1.00 46.12 450 ASP A C 1
ATOM 3626 O O . ASP A 1 450 ? -20.381 -29.832 -2.748 1.00 46.12 450 ASP A O 1
ATOM 3630 N N . LYS A 1 451 ? -21.701 -31.113 -4.047 1.00 46.81 451 LYS A N 1
ATOM 3631 C CA . LYS A 1 451 ? -20.603 -31.748 -4.799 1.00 46.81 451 LYS A CA 1
ATOM 3632 C C . LYS A 1 451 ? -19.760 -30.764 -5.604 1.00 46.81 451 LYS A C 1
ATOM 3634 O O . LYS A 1 451 ? -18.531 -30.900 -5.658 1.00 46.81 451 LYS A O 1
ATOM 3639 N N . VAL A 1 452 ? -20.392 -29.779 -6.232 1.00 44.47 452 VAL A N 1
ATOM 3640 C CA . VAL A 1 452 ? -19.693 -28.751 -7.004 1.00 44.47 452 VAL A CA 1
ATOM 3641 C C . VAL A 1 452 ? -18.762 -27.946 -6.100 1.00 44.47 452 VAL A C 1
ATOM 3643 O O . VAL A 1 452 ? -17.574 -27.804 -6.405 1.00 44.47 452 VAL A O 1
ATOM 3646 N N . ILE A 1 453 ? -19.271 -27.491 -4.953 1.00 46.75 453 ILE A N 1
ATOM 3647 C CA . ILE A 1 453 ? -18.558 -26.644 -3.990 1.00 46.75 453 ILE A CA 1
ATOM 3648 C C . ILE A 1 453 ? -17.434 -27.418 -3.277 1.00 46.75 453 ILE A C 1
ATOM 3650 O O . ILE A 1 453 ? -16.346 -26.868 -3.048 1.00 46.75 453 ILE A O 1
ATOM 3654 N N . THR A 1 454 ? -17.637 -28.707 -2.969 1.00 44.97 454 THR A N 1
ATOM 3655 C CA . THR A 1 454 ? -16.583 -29.556 -2.379 1.00 44.97 454 THR A CA 1
ATOM 3656 C C . THR A 1 454 ? -15.448 -29.864 -3.354 1.00 44.97 454 THR A C 1
ATOM 3658 O O . THR A 1 454 ? -14.297 -29.944 -2.922 1.00 44.97 454 THR A O 1
ATOM 3661 N N . THR A 1 455 ? -15.714 -29.982 -4.657 1.00 40.50 455 THR A N 1
ATOM 3662 C CA . THR A 1 455 ? -14.701 -30.437 -5.633 1.00 40.50 455 THR A CA 1
ATOM 3663 C C . THR A 1 455 ? -13.839 -29.291 -6.202 1.00 40.50 455 THR A C 1
ATOM 3665 O O . THR A 1 455 ? -12.692 -29.492 -6.607 1.00 40.50 455 THR A O 1
ATOM 3668 N N . THR A 1 456 ? -14.325 -28.046 -6.180 1.00 40.91 456 THR A N 1
ATOM 3669 C CA . THR A 1 456 ? -13.720 -26.897 -6.903 1.00 40.91 456 THR A CA 1
ATOM 3670 C C . THR A 1 456 ? -12.952 -25.901 -6.025 1.00 40.91 456 THR A C 1
ATOM 3672 O O . THR A 1 456 ? -12.565 -24.823 -6.476 1.00 40.91 456 THR A O 1
ATOM 3675 N N . ARG A 1 457 ? -12.645 -26.299 -4.779 1.00 40.16 457 ARG A N 1
ATOM 3676 C CA . ARG A 1 457 ? -12.081 -25.511 -3.657 1.00 40.16 457 ARG A CA 1
ATOM 3677 C C . ARG A 1 457 ? -10.951 -24.495 -3.945 1.00 40.16 457 ARG A C 1
ATOM 3679 O O . ARG A 1 457 ? -10.717 -23.696 -3.039 1.00 40.16 457 ARG A O 1
ATOM 3686 N N . LYS A 1 458 ? -10.230 -24.533 -5.075 1.00 38.00 458 LYS A N 1
ATOM 3687 C CA . LYS A 1 458 ? -8.995 -23.751 -5.311 1.00 38.00 458 LYS A CA 1
ATOM 3688 C C . LYS A 1 458 ? -9.039 -22.730 -6.465 1.00 38.00 458 LYS A C 1
ATOM 3690 O O . LYS A 1 458 ? -8.222 -21.820 -6.432 1.00 38.00 458 LYS A O 1
ATOM 3695 N N . ASN A 1 459 ? -9.978 -22.814 -7.419 1.00 37.81 459 ASN A N 1
ATOM 3696 C CA . ASN A 1 459 ? -9.809 -22.155 -8.734 1.00 37.81 459 ASN A CA 1
ATOM 3697 C C . ASN A 1 459 ? -10.948 -21.213 -9.194 1.00 37.81 459 ASN A C 1
ATOM 3699 O O . ASN A 1 459 ? -10.901 -20.727 -10.317 1.00 37.81 459 ASN A O 1
ATOM 3703 N N . ILE A 1 460 ? -11.963 -20.927 -8.369 1.00 41.06 460 ILE A N 1
ATOM 3704 C CA . ILE A 1 460 ? -13.028 -19.958 -8.716 1.00 41.06 460 ILE A CA 1
ATOM 3705 C C . ILE A 1 460 ? -12.645 -18.567 -8.190 1.00 41.06 460 ILE A C 1
ATOM 3707 O O . ILE A 1 460 ? -12.156 -18.457 -7.062 1.00 41.06 460 ILE A O 1
ATOM 3711 N N . SER A 1 461 ? -12.877 -17.498 -8.960 1.00 40.84 461 SER A N 1
ATOM 3712 C CA . SER A 1 461 ? -12.617 -16.118 -8.515 1.00 40.84 461 SER A CA 1
ATOM 3713 C C . SER A 1 461 ? -13.423 -15.772 -7.250 1.00 40.84 461 SER A C 1
ATOM 3715 O O . SER A 1 461 ? -14.436 -16.405 -6.940 1.00 40.84 461 SER A O 1
ATOM 3717 N N . GLN A 1 462 ? -12.951 -14.803 -6.463 1.00 40.94 462 GLN A N 1
ATOM 3718 C CA . GLN A 1 462 ? -13.664 -14.369 -5.258 1.00 40.94 462 GLN A CA 1
ATOM 3719 C C . GLN A 1 462 ? -15.055 -13.819 -5.618 1.00 40.94 462 GLN A C 1
ATOM 3721 O O . GLN A 1 462 ? -16.027 -14.210 -4.987 1.00 40.94 462 GLN A O 1
ATOM 3726 N N . ASN A 1 463 ? -15.178 -13.049 -6.704 1.00 41.28 463 ASN A N 1
ATOM 3727 C CA . ASN A 1 463 ? -16.451 -12.482 -7.166 1.00 41.28 463 ASN A CA 1
ATOM 3728 C C . ASN A 1 463 ? -17.463 -13.531 -7.658 1.00 41.28 463 ASN A C 1
ATOM 3730 O O . ASN A 1 463 ? -18.647 -13.422 -7.350 1.00 41.28 463 ASN A O 1
ATOM 3734 N N . ASP A 1 464 ? -17.027 -14.572 -8.374 1.00 42.06 464 ASP A N 1
ATOM 3735 C CA . ASP A 1 464 ? -17.935 -15.635 -8.836 1.00 42.06 464 ASP A CA 1
ATOM 3736 C C . ASP A 1 464 ? -18.440 -16.503 -7.676 1.00 42.06 464 ASP A C 1
ATOM 3738 O O . ASP A 1 464 ? -19.590 -16.933 -7.678 1.00 42.06 464 ASP A O 1
ATOM 3742 N N . ARG A 1 465 ? -17.610 -16.708 -6.643 1.00 44.94 465 ARG A N 1
ATOM 3743 C CA . ARG A 1 465 ? -18.043 -17.330 -5.384 1.00 44.94 465 ARG A CA 1
ATOM 3744 C C . ARG A 1 465 ? -19.111 -16.485 -4.689 1.00 44.94 465 ARG A C 1
ATOM 3746 O O . ARG A 1 465 ? -20.120 -17.033 -4.271 1.00 44.94 465 ARG A O 1
ATOM 3753 N N . MET A 1 466 ? -18.916 -15.169 -4.616 1.00 40.88 466 MET A N 1
ATOM 3754 C CA . MET A 1 466 ? -19.867 -14.230 -4.004 1.00 40.88 466 MET A CA 1
ATOM 3755 C C . MET A 1 466 ? -21.226 -14.229 -4.709 1.00 40.88 466 MET A C 1
ATOM 3757 O O . MET A 1 466 ? -22.254 -14.242 -4.043 1.00 40.88 466 MET A O 1
ATOM 3761 N N . ARG A 1 467 ? -21.244 -14.294 -6.048 1.00 42.31 467 ARG A N 1
ATOM 3762 C CA . ARG A 1 467 ? -22.487 -14.438 -6.828 1.00 42.31 467 ARG A CA 1
ATOM 3763 C C . ARG A 1 467 ? -23.201 -15.763 -6.544 1.00 42.31 467 ARG A C 1
ATOM 3765 O O . ARG A 1 467 ? -24.401 -15.750 -6.306 1.00 42.31 467 ARG A O 1
ATOM 3772 N N . LEU A 1 468 ? -22.454 -16.872 -6.486 1.00 42.97 468 LEU A N 1
ATOM 3773 C CA . LEU A 1 468 ? -22.968 -18.203 -6.121 1.00 42.97 468 LEU A CA 1
ATOM 3774 C C . LEU A 1 468 ? -23.647 -18.196 -4.738 1.00 42.97 468 LEU A C 1
ATOM 3776 O O . LEU A 1 468 ? -24.708 -18.780 -4.539 1.00 42.97 468 LEU A O 1
ATOM 3780 N N . TYR A 1 469 ? -23.016 -17.512 -3.781 1.00 47.66 469 TYR A N 1
ATOM 3781 C CA . TYR A 1 469 ? -23.509 -17.373 -2.415 1.00 47.66 469 TYR A CA 1
ATOM 3782 C C . TYR A 1 469 ? -24.717 -16.428 -2.315 1.00 47.66 469 TYR A C 1
ATOM 3784 O O . TYR A 1 469 ? -25.657 -16.753 -1.597 1.00 47.66 469 TYR A O 1
ATOM 3792 N N . ASN A 1 470 ? -24.758 -15.327 -3.073 1.00 42.94 470 ASN A N 1
ATOM 3793 C CA . ASN A 1 470 ? -25.924 -14.433 -3.141 1.00 42.94 470 ASN A CA 1
ATOM 3794 C C . ASN A 1 470 ? -27.180 -15.142 -3.680 1.00 42.94 470 ASN A C 1
ATOM 3796 O O . ASN A 1 470 ? -28.269 -14.949 -3.140 1.00 42.94 470 ASN A O 1
ATOM 3800 N N . SER A 1 471 ? -27.039 -16.024 -4.676 1.00 42.75 471 SER A N 1
ATOM 3801 C CA . SER A 1 471 ? -28.152 -16.843 -5.190 1.00 42.75 471 SER A CA 1
ATOM 3802 C C . SER A 1 471 ? -28.653 -17.894 -4.182 1.00 42.75 471 SER A C 1
ATOM 3804 O O . SER A 1 471 ? -29.824 -18.252 -4.193 1.00 42.75 471 SER A O 1
ATOM 3806 N N . LEU A 1 472 ? -27.795 -18.376 -3.276 1.00 42.84 472 LEU A N 1
ATOM 3807 C CA . LEU A 1 472 ? -28.173 -19.292 -2.185 1.00 42.84 472 LEU A CA 1
ATOM 3808 C C . LEU A 1 472 ? -28.911 -18.582 -1.036 1.00 42.84 472 LEU A C 1
ATOM 3810 O O . LEU A 1 472 ? -29.694 -19.211 -0.330 1.00 42.84 472 LEU A O 1
ATOM 3814 N N . MET A 1 473 ? -28.672 -17.283 -0.848 1.00 39.47 473 MET A N 1
ATOM 3815 C CA . MET A 1 473 ? -29.245 -16.475 0.239 1.00 39.47 473 MET A CA 1
ATOM 3816 C C . MET A 1 473 ? -30.643 -15.913 -0.064 1.00 39.47 473 MET A C 1
ATOM 3818 O O . MET A 1 473 ? -31.316 -15.445 0.849 1.00 39.47 473 MET A O 1
ATOM 3822 N N . THR A 1 474 ? -31.101 -15.988 -1.317 1.00 40.03 474 THR A N 1
ATOM 3823 C CA . THR A 1 474 ? -32.420 -15.503 -1.787 1.00 40.03 474 THR A CA 1
ATOM 3824 C C . THR A 1 474 ? -33.527 -16.575 -1.740 1.00 40.03 474 THR A C 1
ATOM 3826 O O . THR A 1 474 ? -34.659 -16.356 -2.172 1.00 40.03 474 THR A O 1
ATOM 3829 N N . LEU A 1 475 ? -33.213 -17.742 -1.176 1.00 41.03 475 LEU A N 1
ATOM 3830 C CA . LEU A 1 475 ? -34.074 -18.915 -1.027 1.00 41.03 475 LEU A CA 1
ATOM 3831 C C . LEU A 1 475 ? -35.225 -18.705 -0.017 1.00 41.03 475 LEU A C 1
ATOM 3833 O O . LEU A 1 475 ? -34.984 -18.420 1.155 1.00 41.03 475 LEU A O 1
ATOM 3837 N N . LYS A 1 476 ? -36.487 -18.922 -0.427 1.00 39.50 476 LYS A N 1
ATOM 3838 C CA . LYS A 1 476 ? -37.655 -18.859 0.481 1.00 39.50 476 LYS A CA 1
ATOM 3839 C C . LYS A 1 476 ? -37.772 -20.109 1.370 1.00 39.50 476 LYS A C 1
ATOM 3841 O O . LYS A 1 476 ? -37.912 -21.230 0.878 1.00 39.50 476 LYS A O 1
ATOM 3846 N N . GLU A 1 477 ? -37.810 -19.892 2.688 1.00 35.97 477 GLU A N 1
ATOM 3847 C CA . GLU A 1 477 ? -37.776 -20.914 3.755 1.00 35.97 477 GLU A CA 1
ATOM 3848 C C . GLU A 1 477 ? -38.950 -21.918 3.729 1.00 35.97 477 GLU A C 1
ATOM 3850 O O . GLU A 1 477 ? -38.820 -23.045 4.206 1.00 35.97 477 GLU A O 1
ATOM 3855 N N . SER A 1 478 ? -40.082 -21.558 3.116 1.00 39.41 478 SER A N 1
ATOM 3856 C CA . SER A 1 478 ? -41.300 -22.382 3.055 1.00 39.41 478 SER A CA 1
ATOM 3857 C C . SER A 1 478 ? -41.194 -23.643 2.183 1.00 39.41 478 SER A C 1
ATOM 3859 O O . SER A 1 478 ? -42.155 -24.405 2.110 1.00 39.41 478 SER A O 1
ATOM 3861 N N . SER A 1 479 ? -40.052 -23.873 1.527 1.00 39.75 479 SER A N 1
ATOM 3862 C CA . SER A 1 479 ? -39.849 -24.954 0.551 1.00 39.75 479 SER A CA 1
ATOM 3863 C C . SER A 1 479 ? -38.860 -26.051 0.982 1.00 39.75 479 SER A C 1
ATOM 3865 O O . SER A 1 479 ? -38.666 -27.006 0.238 1.00 39.75 479 SER A O 1
ATOM 3867 N N . LEU A 1 480 ? -38.246 -25.959 2.171 1.00 40.41 480 LEU A N 1
ATOM 3868 C CA . LEU A 1 480 ? -37.123 -26.826 2.568 1.00 40.41 480 LEU A CA 1
ATOM 3869 C C . LEU A 1 480 ? -37.457 -27.766 3.739 1.00 40.41 480 LEU A C 1
ATOM 3871 O O . LEU A 1 480 ? -38.034 -27.342 4.745 1.00 40.41 480 LEU A O 1
ATOM 3875 N N . SER A 1 481 ? -37.025 -29.032 3.645 1.00 45.47 481 SER A N 1
ATOM 3876 C CA . SER A 1 481 ? -37.148 -30.013 4.734 1.00 45.47 481 SER A CA 1
ATOM 3877 C C . SER A 1 481 ? -36.130 -29.755 5.859 1.00 45.47 481 SER A C 1
ATOM 3879 O O . SER A 1 481 ? -35.077 -29.154 5.641 1.00 45.47 481 SER A O 1
ATOM 3881 N N . ASP A 1 482 ? -36.398 -30.229 7.082 1.00 40.75 482 ASP A N 1
ATOM 3882 C CA . ASP A 1 482 ? -35.503 -30.004 8.234 1.00 40.75 482 ASP A CA 1
ATOM 3883 C C . ASP A 1 482 ? -34.123 -30.679 8.088 1.00 40.75 482 ASP A C 1
ATOM 3885 O O . ASP A 1 482 ? -33.131 -30.200 8.642 1.00 40.75 482 ASP A O 1
ATOM 3889 N N . SER A 1 483 ? -34.031 -31.737 7.276 1.00 40.81 483 SER A N 1
ATOM 3890 C CA . SER A 1 483 ? -32.765 -32.368 6.867 1.00 40.81 483 SER A CA 1
ATOM 3891 C C . SER A 1 483 ? -31.926 -31.429 5.992 1.00 40.81 483 SER A C 1
ATOM 3893 O O . SER A 1 483 ? -30.714 -31.293 6.183 1.00 40.81 483 SER A O 1
ATOM 3895 N N . ASP A 1 484 ? -32.578 -30.726 5.066 1.00 41.84 484 ASP A N 1
ATOM 3896 C CA . ASP A 1 484 ? -31.914 -29.848 4.100 1.00 41.84 484 ASP A CA 1
ATOM 3897 C C . ASP A 1 484 ? -31.466 -28.544 4.757 1.00 41.84 484 ASP A C 1
ATOM 3899 O O . ASP A 1 484 ? -30.378 -28.045 4.463 1.00 41.84 484 ASP A O 1
ATOM 3903 N N . LYS A 1 485 ? -32.227 -28.068 5.753 1.00 44.25 485 LYS A N 1
ATOM 3904 C CA . LYS A 1 485 ? -31.806 -26.982 6.650 1.00 44.25 485 LYS A CA 1
ATOM 3905 C C . LYS A 1 485 ? -30.520 -27.344 7.399 1.00 44.25 485 LYS A C 1
ATOM 3907 O O . LYS A 1 485 ? -29.590 -26.541 7.428 1.00 44.25 485 LYS A O 1
ATOM 3912 N N . GLN A 1 486 ? -30.407 -28.557 7.953 1.00 39.97 486 GLN A N 1
ATOM 3913 C CA . GLN A 1 486 ? -29.184 -28.995 8.645 1.00 39.97 486 GLN A CA 1
ATOM 3914 C C . GLN A 1 486 ? -27.973 -29.144 7.707 1.00 39.97 486 GLN A C 1
ATOM 3916 O O . GLN A 1 486 ? -26.845 -28.842 8.105 1.00 39.97 486 GLN A O 1
ATOM 3921 N N . ARG A 1 487 ? -28.189 -29.541 6.448 1.00 42.31 487 ARG A N 1
ATOM 3922 C CA . ARG A 1 487 ? -27.132 -29.642 5.425 1.00 42.31 487 ARG A CA 1
ATOM 3923 C C . ARG A 1 487 ? -26.645 -28.281 4.928 1.00 42.31 487 ARG A C 1
ATOM 3925 O O . ARG A 1 487 ? -25.437 -28.078 4.828 1.00 42.31 487 ARG A O 1
ATOM 3932 N N . LEU A 1 488 ? -27.554 -27.334 4.697 1.00 40.41 488 LEU A N 1
ATOM 3933 C CA . LEU A 1 488 ? -27.226 -25.942 4.361 1.00 40.41 488 LEU A CA 1
ATOM 3934 C C . LEU A 1 488 ? -26.443 -25.257 5.487 1.00 40.41 488 LEU A C 1
ATOM 3936 O O . LEU A 1 488 ? -25.443 -24.592 5.223 1.00 40.41 488 LEU A O 1
ATOM 3940 N N . ILE A 1 489 ? -26.823 -25.509 6.744 1.00 39.09 489 ILE A N 1
ATOM 3941 C CA . ILE A 1 489 ? -26.076 -25.065 7.929 1.00 39.09 489 ILE A CA 1
ATOM 3942 C C . ILE A 1 489 ? -24.670 -25.689 7.952 1.00 39.09 489 ILE A C 1
ATOM 3944 O O . ILE A 1 489 ? -23.695 -24.981 8.190 1.00 39.09 489 ILE A O 1
ATOM 3948 N N . SER A 1 490 ? -24.522 -26.980 7.635 1.00 39.78 490 SER A N 1
ATOM 3949 C CA . SER A 1 490 ? -23.210 -27.641 7.521 1.00 39.78 490 SER A CA 1
ATOM 3950 C C . SER A 1 490 ? -22.334 -27.062 6.397 1.00 39.78 490 SER A C 1
ATOM 3952 O O . SER A 1 490 ? -21.107 -27.042 6.528 1.00 39.78 490 SER A O 1
ATOM 3954 N N . LEU A 1 491 ? -22.936 -26.592 5.300 1.00 38.03 491 LEU A N 1
ATOM 3955 C CA . LEU A 1 491 ? -22.228 -25.993 4.165 1.00 38.03 491 LEU A CA 1
ATOM 3956 C C . LEU A 1 491 ? -21.768 -24.560 4.472 1.00 38.03 491 LEU A C 1
ATOM 3958 O O . LEU A 1 491 ? -20.607 -24.223 4.221 1.00 38.03 491 LEU A O 1
ATOM 3962 N N . ALA A 1 492 ? -22.654 -23.761 5.078 1.00 36.81 492 ALA A N 1
ATOM 3963 C CA . ALA A 1 492 ? -22.401 -22.412 5.587 1.00 36.81 492 ALA A CA 1
ATOM 3964 C C . ALA A 1 492 ? -21.260 -22.387 6.622 1.00 36.81 492 ALA A C 1
ATOM 3966 O O . ALA A 1 492 ? -20.340 -21.572 6.509 1.00 36.81 492 ALA A O 1
ATOM 3967 N N . CYS A 1 493 ? -21.245 -23.371 7.534 1.00 35.12 493 CYS A N 1
ATOM 3968 C CA . CYS A 1 493 ? -20.174 -23.597 8.512 1.00 35.12 493 CYS A CA 1
ATOM 3969 C C . CYS A 1 493 ? -18.793 -23.787 7.872 1.00 35.12 493 CYS A C 1
ATOM 3971 O O . CYS A 1 493 ? -17.775 -23.576 8.527 1.00 35.12 493 CYS A O 1
ATOM 3973 N N . SER A 1 494 ? -18.726 -24.233 6.613 1.00 35.00 494 SER A N 1
ATOM 3974 C CA . SER A 1 494 ? -17.469 -24.701 6.040 1.00 35.00 494 SER A CA 1
ATOM 3975 C C . SER A 1 494 ? -16.569 -23.598 5.481 1.00 35.00 494 SER A C 1
ATOM 3977 O O . SER A 1 494 ? -15.403 -23.914 5.218 1.00 35.00 494 SER A O 1
ATOM 3979 N N . ARG A 1 495 ? -17.039 -22.351 5.236 1.00 43.72 495 ARG A N 1
ATOM 3980 C CA . ARG A 1 495 ? -16.246 -21.492 4.329 1.00 43.72 495 ARG A CA 1
ATOM 3981 C C . ARG A 1 495 ? -16.365 -19.975 4.240 1.00 43.72 495 ARG A C 1
ATOM 3983 O O . ARG A 1 495 ? -15.672 -19.409 3.390 1.00 43.72 495 ARG A O 1
ATOM 3990 N N . CYS A 1 496 ? -17.162 -19.281 5.021 1.00 31.44 496 CYS A N 1
ATOM 3991 C CA . CYS A 1 496 ? -17.439 -17.900 4.643 1.00 31.44 496 CYS A CA 1
ATOM 3992 C C . CYS A 1 496 ? -16.235 -16.944 4.917 1.00 31.44 496 CYS A C 1
ATOM 3994 O O . CYS A 1 496 ? -15.645 -16.975 5.997 1.00 31.44 496 CYS A O 1
ATOM 3996 N N . LYS A 1 497 ? -15.898 -16.095 3.916 1.00 32.62 497 LYS A N 1
ATOM 3997 C CA . LYS A 1 497 ? -15.247 -14.757 3.990 1.00 32.62 497 LYS A CA 1
ATOM 3998 C C . LYS A 1 497 ? -16.074 -13.784 3.104 1.00 32.62 497 LYS A C 1
ATOM 4000 O O . LYS A 1 497 ? -16.056 -13.966 1.893 1.00 32.62 497 LYS A O 1
ATOM 4005 N N . TYR A 1 498 ? -16.735 -12.803 3.744 1.00 32.47 498 TYR A N 1
ATOM 4006 C CA . TYR A 1 498 ? -17.515 -11.621 3.277 1.00 32.47 498 TYR A CA 1
ATOM 4007 C C . TYR A 1 498 ? -18.812 -11.824 2.476 1.00 32.47 498 TYR A C 1
ATOM 4009 O O . TYR A 1 498 ? -18.757 -12.582 1.530 1.00 32.47 498 TYR A O 1
ATOM 4017 N N . ILE A 1 499 ? -19.904 -11.103 2.831 1.00 32.56 499 ILE A N 1
ATOM 4018 C CA . ILE A 1 499 ? -20.883 -10.389 1.954 1.00 32.56 499 ILE A CA 1
ATOM 4019 C C . ILE A 1 499 ? -21.515 -9.212 2.738 1.00 32.56 499 ILE A C 1
ATOM 4021 O O . ILE A 1 499 ? -21.753 -9.333 3.942 1.00 32.56 499 ILE A O 1
ATOM 4025 N N . GLU A 1 500 ? -21.739 -8.098 2.031 1.00 30.80 500 GLU A N 1
ATOM 4026 C CA . GLU A 1 500 ? -22.410 -6.845 2.414 1.00 30.80 500 GLU A CA 1
ATOM 4027 C C . GLU A 1 500 ? -23.812 -6.724 1.765 1.00 30.80 500 GLU A C 1
ATOM 4029 O O . GLU A 1 500 ? -24.010 -7.197 0.648 1.00 30.80 500 GLU A O 1
ATOM 4034 N N . ASP A 1 501 ? -24.698 -6.012 2.479 1.00 34.00 501 ASP A N 1
ATOM 4035 C CA . ASP A 1 501 ? -26.021 -5.433 2.142 1.00 34.00 501 ASP A CA 1
ATOM 4036 C C . ASP A 1 501 ? -27.322 -6.230 2.492 1.00 34.00 501 ASP A C 1
ATOM 4038 O O . ASP A 1 501 ? -27.588 -7.259 1.865 1.00 34.00 501 ASP A O 1
ATOM 4042 N N . PRO A 1 502 ? -28.143 -5.792 3.490 1.00 34.16 502 PRO A N 1
ATOM 4043 C CA . PRO A 1 502 ? -29.323 -6.501 4.010 1.00 34.16 502 PRO A CA 1
ATOM 4044 C C . PRO A 1 502 ? -30.706 -6.012 3.515 1.00 34.16 502 PRO A C 1
ATOM 4046 O O . PRO A 1 502 ? -31.719 -6.526 3.991 1.00 34.16 502 PRO A O 1
ATOM 4049 N N . ASP A 1 503 ? -30.806 -5.058 2.589 1.00 32.44 503 ASP A N 1
ATOM 4050 C CA . ASP A 1 503 ? -32.039 -4.254 2.463 1.00 32.44 503 ASP A CA 1
ATOM 4051 C C . ASP A 1 503 ? -33.128 -4.758 1.490 1.00 32.44 503 ASP A C 1
ATOM 4053 O O . ASP A 1 503 ? -33.895 -3.961 0.948 1.00 32.44 503 ASP A O 1
ATOM 4057 N N . ASN A 1 504 ? -33.308 -6.072 1.289 1.00 34.34 504 ASN A N 1
ATOM 4058 C CA . ASN A 1 504 ? -34.567 -6.527 0.677 1.00 34.34 504 ASN A CA 1
ATOM 4059 C C . ASN A 1 504 ? -35.004 -7.959 1.035 1.00 34.34 504 ASN A C 1
ATOM 4061 O O . ASN A 1 504 ? -34.321 -8.929 0.719 1.00 34.34 504 ASN A O 1
ATOM 4065 N N . THR A 1 505 ? -36.238 -8.052 1.555 1.00 31.11 505 THR A N 1
ATOM 4066 C CA . THR A 1 505 ? -37.107 -9.214 1.875 1.00 31.11 505 THR A CA 1
ATOM 4067 C C . THR A 1 505 ? -37.039 -9.883 3.270 1.00 31.11 505 THR A C 1
ATOM 4069 O O . THR A 1 505 ? -36.000 -9.979 3.902 1.00 31.11 505 THR A O 1
ATOM 4072 N N . ASP A 1 506 ? -38.235 -10.271 3.750 1.00 41.00 506 ASP A N 1
ATOM 4073 C CA . ASP A 1 506 ? -38.708 -10.568 5.123 1.00 41.00 506 ASP A CA 1
ATOM 4074 C C . ASP A 1 506 ? -37.696 -10.651 6.295 1.00 41.00 506 ASP A C 1
ATOM 4076 O O . ASP A 1 506 ? -37.017 -11.649 6.565 1.00 41.00 506 ASP A O 1
ATOM 4080 N N . GLU A 1 507 ? -37.735 -9.565 7.069 1.00 32.53 507 GLU A N 1
ATOM 4081 C CA . GLU A 1 507 ? -36.842 -9.098 8.135 1.00 32.53 507 GLU A CA 1
ATOM 4082 C C . GLU A 1 507 ? -36.462 -10.105 9.250 1.00 32.53 507 GLU A C 1
ATOM 4084 O O . GLU A 1 507 ? -35.306 -10.101 9.680 1.00 32.53 507 GLU A O 1
ATOM 4089 N N . PRO A 1 508 ? -37.347 -10.987 9.763 1.00 37.31 508 PRO A N 1
ATOM 4090 C CA . PRO A 1 508 ? -37.012 -11.800 10.941 1.00 37.31 508 PRO A CA 1
ATOM 4091 C C . PRO A 1 508 ? -36.145 -13.032 10.638 1.00 37.31 508 PRO A C 1
ATOM 4093 O O . PRO A 1 508 ? -35.308 -13.420 11.458 1.00 37.31 508 PRO A O 1
ATOM 4096 N N . THR A 1 509 ? -36.333 -13.657 9.473 1.00 34.22 509 THR A N 1
ATOM 4097 C CA . THR A 1 509 ? -35.660 -14.913 9.103 1.00 34.22 509 THR A CA 1
ATOM 4098 C C . THR A 1 509 ? -34.302 -14.650 8.454 1.00 34.22 509 THR A C 1
ATOM 4100 O O . THR A 1 509 ? -33.311 -15.278 8.837 1.00 34.22 509 THR A O 1
ATOM 4103 N N . ILE A 1 510 ? -34.211 -13.670 7.545 1.00 34.72 510 ILE A N 1
ATOM 4104 C CA . ILE A 1 510 ? -32.943 -13.290 6.900 1.00 34.72 510 ILE A CA 1
ATOM 4105 C C . ILE A 1 510 ? -31.961 -12.737 7.933 1.00 34.72 510 ILE A C 1
ATOM 4107 O O . ILE A 1 510 ? -30.802 -13.148 7.946 1.00 34.72 510 ILE A O 1
ATOM 4111 N N . LYS A 1 511 ? -32.428 -11.928 8.894 1.00 37.69 511 LYS A N 1
ATOM 4112 C CA . LYS A 1 511 ? -31.606 -11.468 10.023 1.00 37.69 511 LYS A CA 1
ATOM 4113 C C . LYS A 1 511 ? -31.003 -12.634 10.802 1.00 37.69 511 LYS A C 1
ATOM 4115 O O . LYS A 1 511 ? -29.839 -12.580 11.173 1.00 37.69 511 LYS A O 1
ATOM 4120 N N . LYS A 1 512 ? -31.746 -13.729 10.982 1.00 40.34 512 LYS A N 1
ATOM 4121 C CA . LYS A 1 512 ? -31.282 -14.922 11.704 1.00 40.34 512 LYS A CA 1
ATOM 4122 C C . LYS A 1 512 ? -30.232 -15.718 10.915 1.00 40.34 512 LYS A C 1
ATOM 4124 O O . LYS A 1 512 ? -29.258 -16.177 11.508 1.00 40.34 512 LYS A O 1
ATOM 4129 N N . VAL A 1 513 ? -30.397 -15.855 9.597 1.00 37.84 513 VAL A N 1
ATOM 4130 C CA . VAL A 1 513 ? -29.472 -16.591 8.708 1.00 37.84 513 VAL A CA 1
ATOM 4131 C C . VAL A 1 513 ? -28.206 -15.780 8.402 1.00 37.84 513 VAL A C 1
ATOM 4133 O O . VAL A 1 513 ? -27.101 -16.312 8.508 1.00 37.84 513 VAL A O 1
ATOM 4136 N N . VAL A 1 514 ? -28.343 -14.484 8.105 1.00 37.72 514 VAL A N 1
ATOM 4137 C CA . VAL A 1 514 ? -27.227 -13.538 7.927 1.00 37.72 514 VAL A CA 1
ATOM 4138 C C . VAL A 1 514 ? -26.449 -13.383 9.222 1.00 37.72 514 VAL A C 1
ATOM 4140 O O . VAL A 1 514 ? -25.220 -13.420 9.191 1.00 37.72 514 VAL A O 1
ATOM 4143 N N . GLU A 1 515 ? -27.136 -13.309 10.369 1.00 43.38 515 GLU A N 1
ATOM 4144 C CA . GLU A 1 515 ? -26.464 -13.431 11.650 1.00 43.38 515 GLU A CA 1
ATOM 4145 C C . GLU A 1 515 ? -25.662 -14.740 11.674 1.00 43.38 515 GLU A C 1
ATOM 4147 O O . GLU A 1 515 ? -24.454 -14.652 11.782 1.00 43.38 515 GLU A O 1
ATOM 4152 N N . ILE A 1 516 ? -26.248 -15.934 11.491 1.00 44.88 516 ILE A N 1
ATOM 4153 C CA . ILE A 1 516 ? -25.522 -17.230 11.526 1.00 44.88 516 ILE A CA 1
ATOM 4154 C C . ILE A 1 516 ? -24.300 -17.310 10.601 1.00 44.88 516 ILE A C 1
ATOM 4156 O O . ILE A 1 516 ? -23.271 -17.867 10.991 1.00 44.88 516 ILE A O 1
ATOM 4160 N N . LEU A 1 517 ? -24.353 -16.706 9.423 1.00 40.31 517 LEU A N 1
ATOM 4161 C CA . LEU A 1 517 ? -23.209 -16.662 8.518 1.00 40.31 517 LEU A CA 1
ATOM 4162 C C . LEU A 1 517 ? -22.131 -15.686 9.001 1.00 40.31 517 LEU A C 1
ATOM 4164 O O . LEU A 1 517 ? -20.959 -16.063 9.043 1.00 40.31 517 LEU A O 1
ATOM 4168 N N . ILE A 1 518 ? -22.502 -14.476 9.441 1.00 41.22 518 ILE A N 1
ATOM 4169 C CA . ILE A 1 518 ? -21.582 -13.508 10.067 1.00 41.22 518 ILE A CA 1
ATOM 4170 C C . ILE A 1 518 ? -20.975 -14.092 11.355 1.00 41.22 518 ILE A C 1
ATOM 4172 O O . ILE A 1 518 ? -19.781 -13.908 11.600 1.00 41.22 518 ILE A O 1
ATOM 4176 N N . LYS A 1 519 ? -21.773 -14.853 12.128 1.00 49.81 519 LYS A N 1
ATOM 4177 C CA . LYS A 1 519 ? -21.369 -15.611 13.324 1.00 49.81 519 LYS A CA 1
ATOM 4178 C C . LYS A 1 519 ? -20.162 -16.488 12.962 1.00 49.81 519 LYS A C 1
ATOM 4180 O O . LYS A 1 519 ? -19.154 -16.435 13.650 1.00 49.81 519 LYS A O 1
ATOM 4185 N N . GLN A 1 520 ? -20.217 -17.235 11.859 1.00 49.59 520 GLN A N 1
ATOM 4186 C CA . GLN A 1 520 ? -19.200 -18.233 11.487 1.00 49.59 520 GLN A CA 1
ATOM 4187 C C . GLN A 1 520 ? -17.987 -17.651 10.731 1.00 49.59 520 GLN A C 1
ATOM 4189 O O . GLN A 1 520 ? -16.859 -18.104 10.922 1.00 49.59 520 GLN A O 1
ATOM 4194 N N . LEU A 1 521 ? -18.211 -16.602 9.938 1.00 45.81 521 LEU A N 1
ATOM 4195 C CA . LEU A 1 521 ? -17.236 -15.819 9.167 1.00 45.81 521 LEU A CA 1
ATOM 4196 C C . LEU A 1 521 ? -16.077 -15.241 9.988 1.00 45.81 521 LEU A C 1
ATOM 4198 O O . LEU A 1 521 ? -14.903 -15.527 9.734 1.00 45.81 521 LEU A O 1
ATOM 4202 N N . SER A 1 522 ? -16.427 -14.406 10.965 1.00 48.50 522 SER A N 1
ATOM 4203 C CA . SER A 1 522 ? -15.465 -13.659 11.778 1.00 48.50 522 SER A CA 1
ATOM 4204 C C . SER A 1 522 ? -14.639 -14.613 12.645 1.00 48.50 522 SER A C 1
ATOM 4206 O O . SER A 1 522 ? -13.440 -14.443 12.833 1.00 48.50 522 SER A O 1
ATOM 4208 N N . ILE A 1 523 ? -15.244 -15.721 13.083 1.00 51.72 523 ILE A N 1
ATOM 4209 C CA . ILE A 1 523 ? -14.547 -16.754 13.852 1.00 51.72 523 ILE A CA 1
ATOM 4210 C C . ILE A 1 523 ? -13.509 -17.492 13.003 1.00 51.72 523 ILE A C 1
ATOM 4212 O O . ILE A 1 523 ? -12.387 -17.685 13.459 1.00 51.72 523 ILE A O 1
ATOM 4216 N N . VAL A 1 524 ? -13.836 -17.915 11.777 1.00 49.25 524 VAL A N 1
ATOM 4217 C CA . VAL A 1 524 ? -12.863 -18.622 10.921 1.00 49.25 524 VAL A CA 1
ATOM 4218 C C . VAL A 1 524 ? -11.673 -17.715 10.601 1.00 49.25 524 VAL A C 1
ATOM 4220 O O . VAL A 1 524 ? -10.525 -18.150 10.703 1.00 49.25 524 VAL A O 1
ATOM 4223 N N . SER A 1 525 ? -11.933 -16.445 10.280 1.00 46.97 525 SER A N 1
ATOM 4224 C CA . SER A 1 525 ? -10.893 -15.427 10.084 1.00 46.97 525 SER A CA 1
ATOM 4225 C C . SER A 1 525 ? -10.028 -15.255 11.338 1.00 46.97 525 SER A C 1
ATOM 4227 O O . SER A 1 525 ? -8.801 -15.321 11.258 1.00 46.97 525 SER A O 1
ATOM 4229 N N . MET A 1 526 ? -10.652 -15.160 12.514 1.00 55.47 526 MET A N 1
ATOM 4230 C CA . MET A 1 526 ? -9.964 -15.111 13.800 1.00 55.47 526 MET A CA 1
ATOM 4231 C C . MET A 1 526 ? -9.065 -16.339 14.033 1.00 55.47 526 MET A C 1
ATOM 4233 O O . MET A 1 526 ? -7.880 -16.167 14.295 1.00 55.47 526 MET A O 1
ATOM 4237 N N . PHE A 1 527 ? -9.561 -17.574 13.905 1.00 55.94 527 PHE A N 1
ATOM 4238 C CA . PHE A 1 527 ? -8.750 -18.786 14.119 1.00 55.94 527 PHE A CA 1
ATOM 4239 C C . PHE A 1 527 ? -7.585 -18.908 13.120 1.00 55.94 527 PHE A C 1
ATOM 4241 O O . PHE A 1 527 ? -6.502 -19.357 13.501 1.00 55.94 527 PHE A O 1
ATOM 4248 N N . ILE A 1 528 ? -7.776 -18.478 11.866 1.00 51.59 528 ILE A N 1
ATOM 4249 C CA . ILE A 1 528 ? -6.699 -18.387 10.867 1.00 51.59 528 ILE A CA 1
ATOM 4250 C C . ILE A 1 528 ? -5.635 -17.384 11.319 1.00 51.59 528 ILE A C 1
ATOM 4252 O O . ILE A 1 528 ? -4.449 -17.709 11.331 1.00 51.59 528 ILE A O 1
ATOM 4256 N N . ASN A 1 529 ? -6.056 -16.194 11.743 1.00 49.75 529 ASN A N 1
ATOM 4257 C CA . ASN A 1 529 ? -5.152 -15.136 12.195 1.00 49.75 529 ASN A CA 1
ATOM 4258 C C . ASN A 1 529 ? -4.424 -15.495 13.502 1.00 49.75 529 ASN A C 1
ATOM 4260 O O . ASN A 1 529 ? -3.333 -14.990 13.754 1.00 49.75 529 ASN A O 1
ATOM 4264 N N . LEU A 1 530 ? -5.001 -16.388 14.309 1.00 56.41 530 LEU A N 1
ATOM 4265 C CA . LEU A 1 530 ? -4.388 -16.954 15.513 1.00 56.41 530 LEU A CA 1
ATOM 4266 C C . LEU A 1 530 ? -3.426 -18.119 15.226 1.00 56.41 530 LEU A C 1
ATOM 4268 O O . LEU A 1 530 ? -2.831 -18.647 16.162 1.00 56.41 530 LEU A O 1
ATOM 4272 N N . GLY A 1 531 ? -3.285 -18.555 13.967 1.00 54.44 531 GLY A N 1
ATOM 4273 C CA . GLY A 1 531 ? -2.469 -19.720 13.607 1.00 54.44 531 GLY A CA 1
ATOM 4274 C C . GLY A 1 531 ? -3.039 -21.051 14.114 1.00 54.44 531 GLY A C 1
ATOM 4275 O O . GLY A 1 531 ? -2.314 -22.037 14.205 1.00 54.44 531 GLY A O 1
ATOM 4276 N N . LYS A 1 532 ? -4.336 -21.094 14.449 1.00 59.94 532 LYS A N 1
ATOM 4277 C CA . LYS A 1 532 ? -5.034 -22.262 15.012 1.00 59.94 532 LYS A CA 1
ATOM 4278 C C . LYS A 1 532 ? -5.891 -23.001 13.983 1.00 59.94 532 LYS A C 1
ATOM 4280 O O . LYS A 1 532 ? -6.902 -23.619 14.316 1.00 59.94 532 LYS A O 1
ATOM 4285 N N . THR A 1 533 ? -5.490 -22.964 12.714 1.00 51.16 533 THR A N 1
ATOM 4286 C CA . THR A 1 533 ? -6.179 -23.668 11.618 1.00 51.16 533 THR A CA 1
ATOM 4287 C C . THR A 1 533 ? -6.287 -25.172 11.845 1.00 51.16 533 THR A C 1
ATOM 4289 O O . THR A 1 533 ? -7.270 -25.779 11.434 1.00 51.16 533 THR A O 1
ATOM 4292 N N . ASP A 1 534 ? -5.326 -25.775 12.542 1.00 50.50 534 ASP A N 1
ATOM 4293 C CA . ASP A 1 534 ? -5.345 -27.213 12.816 1.00 50.50 534 ASP A CA 1
ATOM 4294 C C . ASP A 1 534 ? -6.404 -27.601 13.853 1.00 50.50 534 ASP A C 1
ATOM 4296 O O . ASP A 1 534 ? -6.902 -28.725 13.828 1.00 50.50 534 ASP A O 1
ATOM 4300 N N . ASP A 1 535 ? -6.787 -26.684 14.744 1.00 52.62 535 ASP A N 1
ATOM 4301 C CA . ASP A 1 535 ? -7.836 -26.928 15.738 1.00 52.62 535 ASP A CA 1
ATOM 4302 C C . ASP A 1 535 ? -9.234 -26.855 15.101 1.00 52.62 535 ASP A C 1
ATOM 4304 O O . ASP A 1 535 ? -10.105 -27.654 15.447 1.00 52.62 535 ASP A O 1
ATOM 4308 N N . LEU A 1 536 ? -9.403 -25.995 14.086 1.00 49.47 536 LEU A N 1
ATOM 4309 C CA . LEU A 1 536 ? -10.581 -25.948 13.206 1.00 49.47 536 LEU A CA 1
ATOM 4310 C C . LEU A 1 536 ? -10.755 -27.236 12.385 1.00 49.47 536 LEU A C 1
ATOM 4312 O O . LEU A 1 536 ? -11.872 -27.704 12.180 1.00 49.47 536 LEU A O 1
ATOM 4316 N N . LEU A 1 537 ? -9.656 -27.808 11.882 1.00 42.47 537 LEU A N 1
ATOM 4317 C CA . LEU A 1 537 ? -9.688 -28.943 10.950 1.00 42.47 537 LEU A CA 1
ATOM 4318 C C . LEU A 1 537 ? -9.946 -30.300 11.627 1.00 42.47 537 LEU A C 1
ATOM 4320 O O . LEU A 1 537 ? -10.251 -31.274 10.940 1.00 42.47 537 LEU A O 1
ATOM 4324 N N . LYS A 1 538 ? -9.833 -30.388 12.958 1.00 47.81 538 LYS A N 1
ATOM 4325 C CA . LYS A 1 538 ? -9.864 -31.666 13.686 1.00 47.81 538 LYS A CA 1
ATOM 4326 C C . LYS A 1 538 ? -11.262 -32.241 13.958 1.00 47.81 538 LYS A C 1
ATOM 4328 O O . LYS A 1 538 ? -11.319 -33.426 14.282 1.00 47.81 538 LYS A O 1
ATOM 4333 N N . LYS A 1 539 ? -12.376 -31.489 13.867 1.00 48.25 539 LYS A N 1
ATOM 4334 C CA . LYS A 1 539 ? -13.732 -32.006 14.201 1.00 48.25 539 LYS A CA 1
ATOM 4335 C C . LYS A 1 539 ? -14.866 -31.372 13.382 1.00 48.25 539 LYS A C 1
ATOM 4337 O O . LYS A 1 539 ? -14.854 -30.180 13.115 1.00 48.25 539 LYS A O 1
ATOM 4342 N N . GLN A 1 540 ? -15.841 -32.194 12.984 1.00 42.28 540 GLN A N 1
ATOM 4343 C CA . GLN A 1 540 ? -16.712 -31.984 11.815 1.00 42.28 540 GLN A CA 1
ATOM 4344 C C . GLN A 1 540 ? -18.195 -31.637 12.133 1.00 42.28 540 GLN A C 1
ATOM 4346 O O . GLN A 1 540 ? -19.070 -31.996 11.353 1.00 42.28 540 GLN A O 1
ATOM 4351 N N . ALA A 1 541 ? -18.520 -30.942 13.237 1.00 42.62 541 ALA A N 1
ATOM 4352 C CA . ALA A 1 541 ? -19.917 -30.597 13.588 1.00 42.62 541 ALA A CA 1
ATOM 4353 C C . ALA A 1 541 ? -20.104 -29.164 14.142 1.00 42.62 541 ALA A C 1
ATOM 4355 O O . ALA A 1 541 ? -19.244 -28.642 14.846 1.00 42.62 541 ALA A O 1
ATOM 4356 N N . SER A 1 542 ? -21.263 -28.538 13.885 1.00 44.41 542 SER A N 1
ATOM 4357 C CA . SER A 1 542 ? -21.608 -27.162 14.308 1.00 44.41 542 SER A CA 1
ATOM 4358 C C . SER A 1 542 ? -21.668 -26.961 15.832 1.00 44.41 542 SER A C 1
ATOM 4360 O O . SER A 1 542 ? -21.312 -25.892 16.323 1.00 44.41 542 SER A O 1
ATOM 4362 N N . THR A 1 543 ? -22.038 -27.992 16.600 1.00 46.41 543 THR A N 1
ATOM 4363 C CA . THR A 1 543 ? -22.022 -27.977 18.077 1.00 46.41 543 THR A CA 1
ATOM 4364 C C . THR A 1 543 ? -20.612 -28.003 18.671 1.00 46.41 543 THR A C 1
ATOM 4366 O O . THR A 1 543 ? -20.419 -27.576 19.808 1.00 46.41 543 THR A O 1
ATOM 4369 N N . ASP A 1 544 ? -19.608 -28.465 17.918 1.00 60.22 544 ASP A N 1
ATOM 4370 C CA . ASP A 1 544 ? -18.209 -28.405 18.353 1.00 60.22 544 ASP A CA 1
ATOM 4371 C C . ASP A 1 544 ? -17.623 -26.993 18.191 1.00 60.22 544 ASP A C 1
ATOM 4373 O O . ASP A 1 544 ? -16.651 -26.657 18.860 1.00 60.22 544 ASP A O 1
ATOM 4377 N N . PHE A 1 545 ? -18.228 -26.134 17.369 1.00 57.84 545 PHE A N 1
ATOM 4378 C CA . PHE A 1 545 ? -17.661 -24.839 17.000 1.00 57.84 545 PHE A CA 1
ATOM 4379 C C . PHE A 1 545 ? -17.908 -23.730 18.033 1.00 57.84 545 PHE A C 1
ATOM 4381 O O . PHE A 1 545 ? -16.966 -23.053 18.441 1.00 57.84 545 PHE A O 1
ATOM 4388 N N . GLU A 1 546 ? -19.138 -23.588 18.546 1.00 65.88 546 GLU A N 1
ATOM 4389 C CA . GLU A 1 546 ? -19.402 -22.708 19.700 1.00 65.88 546 GLU A CA 1
ATOM 4390 C C . GLU A 1 546 ? -18.569 -23.135 20.913 1.00 65.88 546 GLU A C 1
ATOM 4392 O O . GLU A 1 546 ? -18.058 -22.298 21.655 1.00 65.88 546 GLU A O 1
ATOM 4397 N N . LYS A 1 547 ? -18.370 -24.449 21.077 1.00 71.88 547 LYS A N 1
ATOM 4398 C CA . LYS A 1 547 ? -17.515 -25.020 22.116 1.00 71.88 547 LYS A CA 1
ATOM 4399 C C . LYS A 1 547 ? -16.039 -24.683 21.898 1.00 71.88 547 LYS A C 1
ATOM 4401 O O . LYS A 1 547 ? -15.374 -24.343 22.868 1.00 71.88 547 LYS A O 1
ATOM 4406 N N . GLN A 1 548 ? -15.531 -24.736 20.667 1.00 69.81 548 GLN A N 1
ATOM 4407 C CA . GLN A 1 548 ? -14.159 -24.337 20.327 1.00 69.81 548 GLN A CA 1
ATOM 4408 C C . GLN A 1 548 ? -13.928 -22.846 20.539 1.00 69.81 548 GLN A C 1
ATOM 4410 O O . GLN A 1 548 ? -12.906 -22.463 21.095 1.00 69.81 548 GLN A O 1
ATOM 4415 N N . LEU A 1 549 ? -14.870 -21.996 20.135 1.00 72.12 549 LEU A N 1
ATOM 4416 C CA . LEU A 1 549 ? -14.762 -20.567 20.381 1.00 72.12 549 LEU A CA 1
ATOM 4417 C C . LEU A 1 549 ? -14.830 -20.248 21.870 1.00 72.12 549 LEU A C 1
ATOM 4419 O O . LEU A 1 549 ? -14.039 -19.451 22.363 1.00 72.12 549 LEU A O 1
ATOM 4423 N N . LYS A 1 550 ? -15.758 -20.883 22.587 1.00 79.25 550 LYS A N 1
ATOM 4424 C CA . LYS A 1 550 ? -15.826 -20.793 24.040 1.00 79.25 550 LYS A CA 1
ATOM 4425 C C . LYS A 1 550 ? -14.493 -21.214 24.651 1.00 79.25 550 LYS A C 1
ATOM 4427 O O . LYS A 1 550 ? -13.946 -20.478 25.455 1.00 79.25 550 LYS A O 1
ATOM 4432 N N . GLN A 1 551 ? -13.919 -22.321 24.189 1.00 78.00 551 GLN A N 1
ATOM 4433 C CA . GLN A 1 551 ? -12.611 -22.794 24.626 1.00 78.00 551 GLN A CA 1
ATOM 4434 C C . GLN A 1 551 ? -11.486 -21.806 24.289 1.00 78.00 551 GLN A C 1
ATOM 4436 O O . GLN A 1 551 ? -10.609 -21.604 25.116 1.00 78.00 551 GLN A O 1
ATOM 4441 N N . LEU A 1 552 ? -11.504 -21.169 23.121 1.00 78.69 552 LEU A N 1
ATOM 4442 C CA . LEU A 1 552 ? -10.533 -20.146 22.735 1.00 78.69 552 LEU A CA 1
ATOM 4443 C C . LEU A 1 552 ? -10.634 -18.920 23.657 1.00 78.69 552 LEU A C 1
ATOM 4445 O O . LEU A 1 552 ? -9.645 -18.480 24.239 1.00 78.69 552 LEU A O 1
ATOM 4449 N N . VAL A 1 553 ? -11.843 -18.387 23.829 1.00 83.69 553 VAL A N 1
ATOM 4450 C CA . VAL A 1 553 ? -12.103 -17.208 24.661 1.00 83.69 553 VAL A CA 1
ATOM 4451 C C . VAL A 1 553 ? -11.766 -17.487 26.129 1.00 83.69 553 VAL A C 1
ATOM 4453 O O . VAL A 1 553 ? -11.059 -16.702 26.761 1.00 83.69 553 VAL A O 1
ATOM 4456 N N . GLU A 1 554 ? -12.190 -18.636 26.651 1.00 84.69 554 GLU A N 1
ATOM 4457 C CA . GLU A 1 554 ? -11.958 -19.024 28.043 1.00 84.69 554 GLU A CA 1
ATOM 4458 C C . GLU A 1 554 ? -10.502 -19.436 28.301 1.00 84.69 554 GLU A C 1
ATOM 4460 O O . GLU A 1 554 ? -9.902 -18.980 29.271 1.00 84.69 554 GLU A O 1
ATOM 4465 N N . ASN A 1 555 ? -9.878 -20.241 27.435 1.00 81.75 555 ASN A N 1
ATOM 4466 C CA . ASN A 1 555 ? -8.539 -20.781 27.701 1.00 81.75 555 ASN A CA 1
ATOM 4467 C C . ASN A 1 555 ? -7.415 -19.873 27.185 1.00 81.75 555 ASN A C 1
ATOM 4469 O O . ASN A 1 555 ? -6.437 -19.607 27.898 1.00 81.75 555 ASN A O 1
ATOM 4473 N N . ASP A 1 556 ? -7.518 -19.401 25.942 1.00 79.62 556 ASP A N 1
ATOM 4474 C CA . ASP A 1 556 ? -6.422 -18.661 25.313 1.00 79.62 556 ASP A CA 1
ATOM 4475 C C . ASP A 1 556 ? -6.396 -17.212 25.775 1.00 79.62 556 ASP A C 1
ATOM 4477 O O . ASP A 1 556 ? -5.330 -16.716 26.151 1.00 79.62 556 ASP A O 1
ATOM 4481 N N . PHE A 1 557 ? -7.566 -16.572 25.846 1.00 86.62 557 PHE A N 1
ATOM 4482 C CA . PHE A 1 557 ? -7.693 -15.211 26.370 1.00 86.62 557 PHE A CA 1
ATOM 4483 C C . PHE A 1 557 ? -7.968 -15.165 27.873 1.00 86.62 557 PHE A C 1
ATOM 4485 O O . PHE A 1 557 ? -7.798 -14.108 28.467 1.00 86.62 557 PHE A O 1
ATOM 4492 N N . GLY A 1 558 ? -8.283 -16.294 28.518 1.00 83.94 558 GLY A N 1
ATOM 4493 C CA . GLY A 1 558 ? -8.430 -16.373 29.974 1.00 83.94 558 GLY A CA 1
ATOM 4494 C C . GLY A 1 558 ? -9.726 -15.762 30.505 1.00 83.94 558 GLY A C 1
ATOM 4495 O O . GLY A 1 558 ? -9.752 -15.370 31.671 1.00 83.94 558 GLY A O 1
ATOM 4496 N N . VAL A 1 559 ? -10.747 -15.588 29.662 1.00 86.56 559 VAL A N 1
ATOM 4497 C CA . VAL A 1 559 ? -12.031 -14.963 30.022 1.00 86.56 559 VAL A CA 1
ATOM 4498 C C . VAL A 1 559 ? -12.822 -15.914 30.928 1.00 86.56 559 VAL A C 1
ATOM 4500 O O . VAL A 1 559 ? -12.900 -17.111 30.660 1.00 86.56 559 VAL A O 1
ATOM 4503 N N . ALA A 1 560 ? -13.402 -15.400 32.016 1.00 78.25 560 ALA A N 1
ATOM 4504 C CA . ALA A 1 560 ? -14.246 -16.204 32.905 1.00 78.25 560 ALA A CA 1
ATOM 4505 C C . ALA A 1 560 ? -15.494 -16.724 32.166 1.00 78.25 560 ALA A C 1
ATOM 4507 O O . ALA A 1 560 ? -15.856 -16.199 31.119 1.00 78.25 560 ALA A O 1
ATOM 4508 N N . GLN A 1 561 ? -16.179 -17.744 32.694 1.00 81.19 561 GLN A N 1
ATOM 4509 C CA . GLN A 1 561 ? -17.367 -18.292 32.026 1.00 81.19 561 GLN A CA 1
ATOM 4510 C C . GLN A 1 561 ? -18.455 -17.222 31.850 1.00 81.19 561 GLN A C 1
ATOM 4512 O O . GLN A 1 561 ? -19.172 -16.881 32.790 1.00 81.19 561 GLN A O 1
ATOM 4517 N N . VAL A 1 562 ? -18.604 -16.719 30.623 1.00 82.81 562 VAL A N 1
ATOM 4518 C CA . VAL A 1 562 ? -19.606 -15.709 30.280 1.00 82.81 562 VAL A CA 1
ATOM 4519 C C . VAL A 1 562 ? -20.891 -16.401 29.822 1.00 82.81 562 VAL A C 1
ATOM 4521 O O . VAL A 1 562 ? -20.926 -17.089 28.799 1.00 82.81 562 VAL A O 1
ATOM 4524 N N . ALA A 1 563 ? -21.990 -16.180 30.546 1.00 84.56 563 ALA A N 1
ATOM 4525 C CA . ALA A 1 563 ? -23.310 -16.647 30.122 1.00 84.56 563 ALA A CA 1
ATOM 4526 C C . ALA A 1 563 ? -23.731 -15.983 28.801 1.00 84.56 563 ALA A C 1
ATOM 4528 O O . ALA A 1 563 ? -23.545 -14.775 28.624 1.00 84.56 563 ALA A O 1
ATOM 4529 N N . ASN A 1 564 ? -24.325 -16.762 27.891 1.00 84.12 564 ASN A N 1
ATOM 4530 C CA . ASN A 1 564 ? -24.700 -16.321 26.541 1.00 84.12 564 ASN A CA 1
ATOM 4531 C C . ASN A 1 564 ? -23.532 -15.679 25.767 1.00 84.12 564 ASN A C 1
ATOM 4533 O O . ASN A 1 564 ? -23.749 -14.729 25.011 1.00 84.12 564 ASN A O 1
ATOM 4537 N N . LEU A 1 565 ? -22.306 -16.200 25.959 1.00 83.12 565 LEU A N 1
ATOM 4538 C CA . LEU A 1 565 ? -21.064 -15.721 25.333 1.00 83.12 565 LEU A CA 1
ATOM 4539 C C . LEU A 1 565 ? -21.258 -15.363 23.858 1.00 83.12 565 LEU A C 1
ATOM 4541 O O . LEU A 1 565 ? -20.828 -14.308 23.407 1.00 83.12 565 LEU A O 1
ATOM 4545 N N . TRP A 1 566 ? -21.965 -16.218 23.126 1.00 76.62 566 TRP A N 1
ATOM 4546 C CA . TRP A 1 566 ? -22.204 -16.030 21.709 1.00 76.62 566 TRP A CA 1
ATOM 4547 C C . TRP A 1 566 ? -22.985 -14.747 21.364 1.00 76.62 566 TRP A C 1
ATOM 4549 O O . TRP A 1 566 ? -22.551 -13.938 20.543 1.00 76.62 566 TRP A O 1
ATOM 4559 N N . ASN A 1 567 ? -24.124 -14.517 22.020 1.00 79.31 567 ASN A N 1
ATOM 4560 C CA . ASN A 1 567 ? -24.930 -13.314 21.786 1.00 79.31 567 ASN A CA 1
ATOM 4561 C C . ASN A 1 567 ? -24.169 -12.045 22.189 1.00 79.31 567 ASN A C 1
ATOM 4563 O O . ASN A 1 567 ? -24.302 -11.007 21.544 1.00 79.31 567 ASN A O 1
ATOM 4567 N N . LYS A 1 568 ? -23.338 -12.141 23.230 1.00 87.25 568 LYS A N 1
ATOM 4568 C CA . LYS A 1 568 ? -22.468 -11.051 23.678 1.00 87.25 568 LYS A CA 1
ATOM 4569 C C . LYS A 1 568 ? -21.362 -10.739 22.670 1.00 87.25 568 LYS A C 1
ATOM 4571 O O . LYS A 1 568 ? -21.125 -9.572 22.380 1.00 87.25 568 LYS A O 1
ATOM 4576 N N . LEU A 1 569 ? -20.747 -11.761 22.077 1.00 83.06 569 LEU A N 1
ATOM 4577 C CA . LEU A 1 569 ? -19.767 -11.605 21.001 1.00 83.06 569 LEU A CA 1
ATOM 4578 C C . LEU A 1 569 ? -20.361 -10.908 19.777 1.00 83.06 569 LEU A C 1
ATOM 4580 O O . LEU A 1 569 ? -19.781 -9.952 19.276 1.00 83.06 569 LEU A O 1
ATOM 4584 N N . LEU A 1 570 ? -21.538 -11.337 19.321 1.00 76.44 570 LEU A N 1
ATOM 4585 C CA . LEU A 1 570 ? -22.230 -10.677 18.211 1.00 76.44 570 LEU A CA 1
ATOM 4586 C C . LEU A 1 570 ? -22.495 -9.203 18.478 1.00 76.44 570 LEU A C 1
ATOM 4588 O O . LEU A 1 570 ? -22.199 -8.352 17.645 1.00 76.44 570 LEU A O 1
ATOM 4592 N N . LYS A 1 571 ? -23.073 -8.926 19.646 1.00 85.00 571 LYS A N 1
ATOM 4593 C CA . LYS A 1 571 ? -23.538 -7.592 19.998 1.00 85.00 571 LYS A CA 1
ATOM 4594 C C . LYS A 1 571 ? -22.382 -6.625 20.246 1.00 85.00 571 LYS A C 1
ATOM 4596 O O . LYS A 1 571 ? -22.478 -5.474 19.832 1.00 85.00 571 LYS A O 1
ATOM 4601 N N . ASN A 1 572 ? -21.322 -7.081 20.914 1.00 88.69 572 ASN A N 1
ATOM 4602 C CA . ASN A 1 572 ? -20.291 -6.202 21.472 1.00 88.69 572 ASN A CA 1
ATOM 4603 C C . ASN A 1 572 ? -18.911 -6.363 20.816 1.00 88.69 572 ASN A C 1
ATOM 4605 O O . ASN A 1 572 ? -18.024 -5.567 21.085 1.00 88.69 572 ASN A O 1
ATOM 4609 N N . VAL A 1 573 ? -18.681 -7.391 19.995 1.00 85.75 573 VAL A N 1
ATOM 4610 C CA . VAL A 1 573 ? -17.384 -7.606 19.328 1.00 85.75 573 VAL A CA 1
ATOM 4611 C C . VAL A 1 573 ? -17.544 -7.605 17.812 1.00 85.75 573 VAL A C 1
ATOM 4613 O O . VAL A 1 573 ? -16.925 -6.796 17.133 1.00 85.75 573 VAL A O 1
ATOM 4616 N N . PHE A 1 574 ? -18.416 -8.447 17.260 1.00 79.12 574 PHE A N 1
ATOM 4617 C CA . PHE A 1 574 ? -18.590 -8.549 15.805 1.00 79.12 574 PHE A CA 1
ATOM 4618 C C . PHE A 1 574 ? -19.397 -7.404 15.181 1.00 79.12 574 PHE A C 1
ATOM 4620 O O . PHE A 1 574 ? -19.481 -7.320 13.957 1.00 79.12 574 PHE A O 1
ATOM 4627 N N . SER A 1 575 ? -19.960 -6.519 16.001 1.00 79.56 575 SER A N 1
ATOM 4628 C CA . SER A 1 575 ? -20.551 -5.248 15.577 1.00 79.56 575 SER A CA 1
ATOM 4629 C C . SER A 1 575 ? -19.512 -4.140 15.364 1.00 79.56 575 SER A C 1
ATOM 4631 O O . SER A 1 575 ? -19.850 -3.086 14.830 1.00 79.56 575 SER A O 1
ATOM 4633 N N . LEU A 1 576 ? -18.255 -4.355 15.773 1.00 81.69 576 LEU A N 1
ATOM 4634 C CA . LEU A 1 576 ? -17.178 -3.388 15.584 1.00 81.69 576 LEU A CA 1
ATOM 4635 C C . LEU A 1 576 ? -16.844 -3.188 14.102 1.00 81.69 576 LEU A C 1
ATOM 4637 O O . LEU A 1 576 ? -16.960 -4.111 13.292 1.00 81.69 576 LEU A O 1
ATOM 4641 N N . ARG A 1 577 ? -16.343 -1.985 13.774 1.00 85.81 577 ARG A N 1
ATOM 4642 C CA . ARG A 1 577 ? -15.823 -1.645 12.434 1.00 85.81 577 ARG A CA 1
ATOM 4643 C C . ARG A 1 577 ? -14.757 -2.645 11.978 1.00 85.81 577 ARG A C 1
ATOM 4645 O O . ARG A 1 577 ? -14.739 -3.048 10.820 1.00 85.81 577 ARG A O 1
ATOM 4652 N N . ASP A 1 578 ? -13.923 -3.088 12.916 1.00 78.44 578 ASP A N 1
ATOM 4653 C CA . ASP A 1 578 ? -12.995 -4.198 12.743 1.00 78.44 578 ASP A CA 1
ATOM 4654 C C . ASP A 1 578 ? -13.437 -5.395 13.593 1.00 78.44 578 ASP A C 1
ATOM 4656 O O . ASP A 1 578 ? -13.180 -5.463 14.798 1.00 78.44 578 ASP A O 1
ATOM 4660 N N . ARG A 1 579 ? -14.131 -6.336 12.946 1.00 78.31 579 ARG A N 1
ATOM 4661 C CA . ARG A 1 579 ? -14.786 -7.479 13.603 1.00 78.31 579 ARG A CA 1
ATOM 4662 C C . ARG A 1 579 ? -13.803 -8.437 14.278 1.00 78.31 579 ARG A C 1
ATOM 4664 O O . ARG A 1 579 ? -14.169 -9.091 15.253 1.00 78.31 579 ARG A O 1
ATOM 4671 N N . ASP A 1 580 ? -12.570 -8.504 13.777 1.00 74.88 580 ASP A N 1
ATOM 4672 C CA . ASP A 1 580 ? -11.546 -9.439 14.254 1.00 74.88 580 ASP A CA 1
ATOM 4673 C C . ASP A 1 580 ? -10.447 -8.733 15.064 1.00 74.88 580 ASP A C 1
ATOM 4675 O O . ASP A 1 580 ? -9.638 -9.389 15.729 1.00 74.88 580 ASP A O 1
ATOM 4679 N N . GLY A 1 581 ? -10.414 -7.397 15.036 1.00 82.88 581 GLY A N 1
ATOM 4680 C CA . GLY A 1 581 ? -9.338 -6.583 15.591 1.00 82.88 581 GLY A CA 1
ATOM 4681 C C . GLY A 1 581 ? -9.048 -6.848 17.069 1.00 82.88 581 GLY A C 1
ATOM 4682 O O . GLY A 1 581 ? -7.883 -6.934 17.464 1.00 82.88 581 GLY A O 1
ATOM 4683 N N . ILE A 1 582 ? -10.086 -7.063 17.890 1.00 89.81 582 ILE A N 1
ATOM 4684 C CA . ILE A 1 582 ? -9.909 -7.325 19.328 1.00 89.81 582 ILE A CA 1
ATOM 4685 C C . ILE A 1 582 ? -9.160 -8.638 19.564 1.00 89.81 582 ILE A C 1
ATOM 4687 O O . ILE A 1 582 ? -8.307 -8.722 20.445 1.00 89.81 582 ILE A O 1
ATOM 4691 N N . PHE A 1 583 ? -9.427 -9.649 18.737 1.00 86.25 583 PHE A N 1
ATOM 4692 C CA . PHE A 1 583 ? -8.787 -10.951 18.834 1.00 86.25 583 PHE A CA 1
ATOM 4693 C C . PHE A 1 583 ? -7.391 -10.934 18.243 1.00 86.25 583 PHE A C 1
ATOM 4695 O O . PHE A 1 583 ? -6.497 -11.559 18.805 1.00 86.25 583 PHE A O 1
ATOM 4702 N N . HIS A 1 584 ? -7.178 -10.184 17.161 1.00 83.56 584 HIS A N 1
ATOM 4703 C CA . HIS A 1 584 ? -5.847 -9.971 16.607 1.00 83.56 584 HIS A CA 1
ATOM 4704 C C . HIS A 1 584 ? -4.924 -9.284 17.623 1.00 83.56 584 HIS A C 1
ATOM 4706 O O . HIS A 1 584 ? -3.778 -9.695 17.812 1.00 83.56 584 HIS A O 1
ATOM 4712 N N . PHE A 1 585 ? -5.439 -8.277 18.332 1.00 90.31 585 PHE A N 1
ATOM 4713 C CA . PHE A 1 585 ? -4.715 -7.643 19.427 1.00 90.31 585 PHE A CA 1
ATOM 4714 C C . PHE A 1 585 ? -4.508 -8.606 20.605 1.00 90.31 585 PHE A C 1
ATOM 47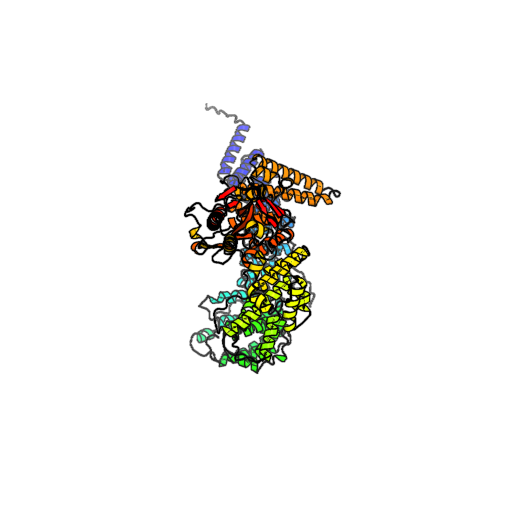16 O O . PHE A 1 585 ? -3.380 -8.755 21.077 1.00 90.31 585 PHE A O 1
ATOM 4723 N N . GLY A 1 586 ? -5.563 -9.316 21.020 1.00 89.81 586 GLY A N 1
ATOM 4724 C CA . GLY A 1 586 ? -5.535 -10.337 22.072 1.00 89.81 586 GLY A CA 1
ATOM 4725 C C . GLY A 1 586 ? -4.456 -11.395 21.852 1.00 89.81 586 GLY A C 1
ATOM 4726 O O . GLY A 1 586 ? -3.651 -11.661 22.742 1.00 89.81 586 GLY A O 1
ATOM 4727 N N . ALA A 1 587 ? -4.381 -11.932 20.633 1.00 85.19 587 ALA A N 1
ATOM 4728 C CA . ALA A 1 587 ? -3.405 -12.932 20.202 1.00 85.19 587 ALA A CA 1
ATOM 4729 C C . ALA A 1 587 ? -1.969 -12.557 20.551 1.00 85.19 587 ALA A C 1
ATOM 4731 O O . ALA A 1 587 ? -1.182 -13.396 20.976 1.00 85.19 587 ALA A O 1
ATOM 4732 N N . LYS A 1 588 ? -1.644 -11.282 20.339 1.00 87.94 588 LYS A N 1
ATOM 4733 C CA . LYS A 1 588 ? -0.307 -10.732 20.510 1.00 87.94 588 LYS A CA 1
ATOM 4734 C C . LYS A 1 588 ? -0.089 -10.265 21.944 1.00 87.94 588 LYS A C 1
ATOM 4736 O O . LYS A 1 588 ? 0.923 -10.580 22.555 1.00 87.94 588 LYS A O 1
ATOM 4741 N N . VAL A 1 589 ? -1.031 -9.517 22.517 1.00 90.50 589 VAL A N 1
ATOM 4742 C CA . VAL A 1 589 ? -0.851 -8.924 23.851 1.00 90.50 589 VAL A CA 1
ATOM 4743 C C . VAL A 1 589 ? -0.812 -9.991 24.947 1.00 90.50 589 VAL A C 1
ATOM 4745 O O . VAL A 1 589 ? -0.044 -9.866 25.902 1.00 90.50 589 VAL A O 1
ATOM 4748 N N . CYS A 1 590 ? -1.557 -11.089 24.779 1.00 89.56 590 CYS A N 1
ATOM 4749 C CA . CYS A 1 590 ? -1.543 -12.210 25.713 1.00 89.56 590 CYS A CA 1
ATOM 4750 C C . CYS A 1 590 ? -0.202 -12.961 25.743 1.00 89.56 590 CYS A C 1
ATOM 4752 O O . CYS A 1 590 ? 0.053 -13.666 26.720 1.00 89.56 590 CYS A O 1
ATOM 4754 N N . THR A 1 591 ? 0.666 -12.807 24.734 1.00 88.62 591 THR A N 1
ATOM 4755 C CA . THR A 1 591 ? 2.008 -13.417 24.728 1.00 88.62 591 THR A CA 1
ATOM 4756 C C . THR A 1 591 ? 3.076 -12.521 25.354 1.00 88.62 591 THR A C 1
ATOM 4758 O O . THR A 1 591 ? 4.193 -12.982 25.563 1.00 88.62 591 THR A O 1
ATOM 4761 N N . VAL A 1 592 ? 2.767 -11.255 25.666 1.00 89.56 592 VAL A N 1
ATOM 4762 C CA . VAL A 1 592 ? 3.747 -10.294 26.208 1.00 89.56 592 VAL A CA 1
ATOM 4763 C C . VAL A 1 592 ? 4.096 -10.602 27.664 1.00 89.56 592 VAL A C 1
ATOM 4765 O O . VAL A 1 592 ? 5.267 -10.634 28.032 1.00 89.56 592 VAL A O 1
ATOM 4768 N N . SER A 1 593 ? 3.086 -10.782 28.520 1.00 91.25 593 SER A N 1
ATOM 4769 C CA . SER A 1 593 ? 3.270 -11.120 29.935 1.00 91.25 593 SER A CA 1
ATOM 4770 C C . SER A 1 593 ? 1.981 -11.667 30.552 1.00 91.25 593 SER A C 1
ATOM 4772 O O . SER A 1 593 ? 0.880 -11.418 30.056 1.00 91.25 593 SER A O 1
ATOM 4774 N N . TYR A 1 594 ? 2.098 -12.361 31.689 1.00 90.62 594 TYR A N 1
ATOM 4775 C CA . TYR A 1 594 ? 0.935 -12.832 32.451 1.00 90.62 594 TYR A CA 1
ATOM 4776 C C . TYR A 1 594 ? 0.016 -11.679 32.891 1.00 90.62 594 TYR A C 1
ATOM 4778 O O . TYR A 1 594 ? -1.205 -11.792 32.817 1.00 90.62 594 TYR A O 1
ATOM 4786 N N . GLN A 1 595 ? 0.598 -10.547 33.304 1.00 90.62 595 GLN A N 1
ATOM 4787 C CA . GLN A 1 595 ? -0.156 -9.353 33.699 1.00 90.62 595 GLN A CA 1
ATOM 4788 C C . GLN A 1 595 ? -0.954 -8.778 32.523 1.00 90.62 595 GLN A C 1
ATOM 4790 O O . GLN A 1 595 ? -2.130 -8.461 32.685 1.00 90.62 595 GLN A O 1
ATOM 4795 N N . ALA A 1 596 ? -0.341 -8.701 31.338 1.00 91.44 596 ALA A N 1
ATOM 4796 C CA . ALA A 1 596 ? -1.001 -8.225 30.128 1.00 91.44 596 ALA A CA 1
ATOM 4797 C C . ALA A 1 596 ? -2.139 -9.161 29.698 1.00 91.44 596 ALA A C 1
ATOM 4799 O O . ALA A 1 596 ? -3.240 -8.688 29.421 1.00 91.44 596 ALA A O 1
ATOM 4800 N N . LYS A 1 597 ? -1.915 -10.485 29.736 1.00 92.56 597 LYS A N 1
ATOM 4801 C CA . LYS A 1 597 ? -2.961 -11.486 29.479 1.00 92.56 597 LYS A CA 1
ATOM 4802 C C . LYS A 1 597 ? -4.132 -11.346 30.454 1.00 92.56 597 LYS A C 1
ATOM 4804 O O . LYS A 1 597 ? -5.277 -11.307 30.019 1.00 92.56 597 LYS A O 1
ATOM 4809 N N . ASN A 1 598 ? -3.858 -11.245 31.755 1.00 92.81 598 ASN A N 1
ATOM 4810 C CA . ASN A 1 598 ? -4.897 -11.112 32.777 1.00 92.81 598 ASN A CA 1
ATOM 4811 C C . ASN A 1 598 ? -5.704 -9.815 32.610 1.00 92.81 598 ASN A C 1
ATOM 4813 O O . ASN A 1 598 ? -6.925 -9.813 32.737 1.00 92.81 598 ASN A O 1
ATOM 4817 N N . LEU A 1 599 ? -5.040 -8.703 32.294 1.00 93.12 599 LEU A N 1
ATOM 4818 C CA . LEU A 1 599 ? -5.734 -7.441 32.073 1.00 93.12 599 LEU A CA 1
ATOM 4819 C C . LEU A 1 599 ? -6.572 -7.457 30.790 1.00 93.12 599 LEU A C 1
ATOM 4821 O O . LEU A 1 599 ? -7.715 -7.007 30.813 1.00 93.12 599 LEU A O 1
ATOM 4825 N N . PHE A 1 600 ? -6.037 -8.013 29.700 1.00 94.88 600 PHE A N 1
ATOM 4826 C CA . PHE A 1 600 ? -6.791 -8.200 28.462 1.00 94.88 600 PHE A CA 1
ATOM 4827 C C . PHE A 1 600 ? -8.007 -9.113 28.672 1.00 94.88 600 PHE A C 1
ATOM 4829 O O . PHE A 1 600 ? -9.086 -8.793 28.185 1.00 94.88 600 PHE A O 1
ATOM 4836 N N . SER A 1 601 ? -7.870 -10.190 29.457 1.00 94.56 601 SER A N 1
ATOM 4837 C CA . SER A 1 601 ? -8.994 -11.049 29.856 1.00 94.56 601 SER A CA 1
ATOM 4838 C C . SER A 1 601 ? -10.118 -10.246 30.515 1.00 94.56 601 SER A C 1
ATOM 4840 O O . SER A 1 601 ? -11.277 -10.339 30.106 1.00 94.56 601 SER A O 1
ATOM 4842 N N . LYS A 1 602 ? -9.783 -9.420 31.516 1.00 94.38 602 LYS A N 1
ATOM 4843 C CA . LYS A 1 602 ? -10.766 -8.587 32.223 1.00 94.38 602 LYS A CA 1
ATOM 4844 C C . LYS A 1 602 ? -11.420 -7.567 31.298 1.00 94.38 602 LYS A C 1
ATOM 4846 O O . LYS A 1 602 ? -12.635 -7.412 31.338 1.00 94.38 602 LYS A O 1
ATOM 4851 N N . PHE A 1 603 ? -10.630 -6.930 30.435 1.00 95.44 603 PHE A N 1
ATOM 4852 C CA . PHE A 1 603 ? -11.131 -6.025 29.403 1.00 95.44 603 PHE A CA 1
ATOM 4853 C C . PHE A 1 603 ? -12.134 -6.725 28.478 1.00 95.44 603 PHE A C 1
ATOM 4855 O O . PHE A 1 603 ? -13.256 -6.249 28.321 1.00 95.44 603 PHE A O 1
ATOM 4862 N N . LEU A 1 604 ? -11.765 -7.877 27.911 1.00 95.38 604 LEU A N 1
ATOM 4863 C CA . LEU A 1 604 ? -12.634 -8.632 27.013 1.00 95.38 604 LEU A CA 1
ATOM 4864 C C . LEU A 1 604 ? -13.898 -9.117 27.738 1.00 95.38 604 LEU A C 1
ATOM 4866 O O . LEU A 1 604 ? -14.988 -9.025 27.184 1.00 95.38 604 LEU A O 1
ATOM 4870 N N . THR A 1 605 ? -13.775 -9.558 28.994 1.00 95.25 605 THR A N 1
ATOM 4871 C CA . THR A 1 605 ? -14.924 -9.912 29.845 1.00 95.25 605 THR A CA 1
ATOM 4872 C C . THR A 1 605 ? -15.875 -8.724 29.988 1.00 95.25 605 THR A C 1
ATOM 4874 O O . THR A 1 605 ? -17.064 -8.864 29.717 1.00 95.25 605 THR A O 1
ATOM 4877 N N . ALA A 1 606 ? -15.359 -7.537 30.317 1.00 95.25 606 ALA A N 1
ATOM 4878 C CA . ALA A 1 606 ? -16.172 -6.336 30.489 1.00 95.25 606 ALA A CA 1
ATOM 4879 C C . ALA A 1 606 ? -16.848 -5.880 29.183 1.00 95.25 606 ALA A C 1
ATOM 4881 O O . ALA A 1 606 ? -18.009 -5.473 29.190 1.00 95.25 606 ALA A O 1
ATOM 4882 N N . VAL A 1 607 ? -16.162 -6.000 28.039 1.00 95.75 607 VAL A N 1
ATOM 4883 C CA . VAL A 1 607 ? -16.762 -5.755 26.715 1.00 95.75 607 VAL A CA 1
ATOM 4884 C C . VAL A 1 607 ? -17.904 -6.734 26.453 1.00 95.75 607 VAL A C 1
ATOM 4886 O O . VAL A 1 607 ? -19.000 -6.325 26.075 1.00 95.75 607 VAL A O 1
ATOM 4889 N N . LEU A 1 608 ? -17.693 -8.028 26.699 1.00 93.75 608 LEU A N 1
ATOM 4890 C CA . LEU A 1 608 ? -18.721 -9.050 26.506 1.00 93.75 608 LEU A CA 1
ATOM 4891 C C . LEU A 1 608 ? -19.918 -8.836 27.439 1.00 93.75 608 LEU A C 1
ATOM 4893 O O . LEU A 1 608 ? -21.062 -8.987 27.023 1.00 93.75 608 LEU A O 1
ATOM 4897 N N . GLU A 1 609 ? -19.687 -8.457 28.689 1.00 94.00 609 GLU A N 1
ATOM 4898 C CA . GLU A 1 609 ? -20.752 -8.220 29.665 1.00 94.00 609 GLU A CA 1
ATOM 4899 C C . GLU A 1 609 ? -21.457 -6.872 29.495 1.00 94.00 609 GLU A C 1
ATOM 4901 O O . GLU A 1 609 ? -22.545 -6.694 30.037 1.00 94.00 609 GLU A O 1
ATOM 4906 N N . GLY A 1 610 ? -20.900 -5.963 28.691 1.00 93.62 610 GLY A N 1
ATOM 4907 C CA . GLY A 1 610 ? -21.422 -4.606 28.535 1.00 93.62 610 GLY A CA 1
ATOM 4908 C C . GLY A 1 610 ? -21.097 -3.693 29.722 1.00 93.62 610 GLY A C 1
ATOM 4909 O O . GLY A 1 610 ? -21.689 -2.628 29.843 1.00 93.62 610 GLY A O 1
ATOM 4910 N N . THR A 1 611 ? -20.148 -4.087 30.573 1.00 94.75 611 THR A N 1
ATOM 4911 C CA . THR A 1 611 ? -19.684 -3.367 31.772 1.00 94.75 611 THR A CA 1
ATOM 4912 C C . THR A 1 611 ? -18.356 -2.640 31.529 1.00 94.75 611 THR A C 1
ATOM 4914 O O . THR A 1 611 ? -17.653 -2.257 32.460 1.00 94.75 611 THR A O 1
ATOM 4917 N N . TYR A 1 612 ? -17.979 -2.435 30.262 1.00 95.31 612 TYR A N 1
ATOM 4918 C CA . TYR A 1 612 ? -16.691 -1.851 29.877 1.00 95.31 612 TYR A CA 1
ATOM 4919 C C . TYR A 1 612 ? -16.414 -0.477 30.509 1.00 95.31 612 TYR A C 1
ATOM 4921 O O . TYR A 1 612 ? -15.306 -0.252 30.993 1.00 95.31 612 TYR A O 1
ATOM 4929 N N . SER A 1 613 ? -17.403 0.423 30.552 1.00 92.75 613 SER A N 1
ATOM 4930 C CA . SER A 1 613 ? -17.230 1.738 31.188 1.00 92.75 613 SER A CA 1
ATOM 4931 C C . SER A 1 613 ? -16.909 1.587 32.682 1.00 92.75 613 SER A C 1
ATOM 4933 O O . SER A 1 613 ? -15.884 2.080 33.150 1.00 92.75 613 SER A O 1
ATOM 4935 N N . GLU A 1 614 ? -17.691 0.787 33.415 1.00 92.38 614 GLU A N 1
ATOM 4936 C CA . GLU A 1 614 ? -17.431 0.490 34.830 1.00 92.38 614 GLU A CA 1
ATOM 4937 C C . GLU A 1 614 ? -16.043 -0.126 35.034 1.00 92.38 614 GLU A C 1
ATOM 4939 O O . GLU A 1 614 ? -15.306 0.286 35.926 1.00 92.38 614 GLU A O 1
ATOM 4944 N N . PHE A 1 615 ? -15.642 -1.069 34.180 1.00 93.81 615 PHE A N 1
ATOM 4945 C CA . PHE A 1 615 ? -14.320 -1.688 34.246 1.00 93.81 615 PHE A CA 1
ATOM 4946 C C . PHE A 1 615 ? -13.188 -0.653 34.174 1.00 93.81 615 PHE A C 1
ATOM 4948 O O . PHE A 1 615 ? -12.245 -0.719 34.973 1.00 93.81 615 PHE A O 1
ATOM 4955 N N . ARG A 1 616 ? -13.289 0.326 33.268 1.00 92.94 616 ARG A N 1
ATOM 4956 C CA . ARG A 1 616 ? -12.266 1.367 33.101 1.00 92.94 616 ARG A CA 1
ATOM 4957 C C . ARG A 1 616 ? -12.148 2.301 34.293 1.00 92.94 616 ARG A C 1
ATOM 4959 O O . ARG A 1 616 ? -11.036 2.704 34.632 1.00 92.94 616 ARG A O 1
ATOM 4966 N N . TYR A 1 617 ? -13.278 2.650 34.898 1.00 93.12 617 TYR A N 1
ATOM 4967 C CA . TYR A 1 617 ? -13.335 3.653 35.955 1.00 93.12 617 TYR A CA 1
ATOM 4968 C C . TYR A 1 617 ? -13.298 3.056 37.371 1.00 93.12 617 TYR A C 1
ATOM 4970 O O . TYR A 1 617 ? -12.973 3.783 38.303 1.00 93.12 617 TYR A O 1
ATOM 4978 N N . ASN A 1 618 ? -13.550 1.748 37.556 1.00 87.00 618 ASN A N 1
ATOM 4979 C CA . ASN A 1 618 ? -13.726 1.153 38.892 1.00 87.00 618 ASN A CA 1
ATOM 4980 C C . ASN A 1 618 ? -12.723 0.058 39.303 1.00 87.00 618 ASN A C 1
ATOM 4982 O O . ASN A 1 618 ? -12.676 -0.286 40.480 1.00 87.00 618 ASN A O 1
ATOM 4986 N N . THR A 1 619 ? -11.903 -0.491 38.398 1.00 77.12 619 THR A N 1
ATOM 4987 C CA . THR A 1 619 ? -11.079 -1.682 38.726 1.00 77.12 619 THR A CA 1
ATOM 4988 C C . THR A 1 619 ? -9.800 -1.369 39.520 1.00 77.12 619 THR A C 1
ATOM 4990 O O . THR A 1 619 ? -9.492 -2.065 40.486 1.00 77.12 619 THR A O 1
ATOM 4993 N N . VAL A 1 620 ? -9.045 -0.334 39.134 1.00 81.25 620 VAL A N 1
ATOM 4994 C CA . VAL A 1 620 ? -7.892 0.195 39.890 1.00 81.25 620 VAL A CA 1
ATOM 4995 C C . VAL A 1 620 ? -7.964 1.709 39.830 1.00 81.25 620 VAL A C 1
ATOM 4997 O O . VAL A 1 620 ? -7.713 2.315 38.791 1.00 81.25 620 VAL A O 1
ATOM 5000 N N . ARG A 1 621 ? -8.314 2.317 40.962 1.00 86.19 621 ARG A N 1
ATOM 5001 C CA . ARG A 1 621 ? -8.660 3.737 41.037 1.00 86.19 621 ARG A CA 1
ATOM 5002 C C . ARG A 1 621 ? -7.582 4.623 41.660 1.00 86.19 621 ARG A C 1
ATOM 5004 O O . ARG A 1 621 ? -7.837 5.791 41.874 1.00 86.19 621 ARG A O 1
ATOM 5011 N N . ILE A 1 622 ? -6.352 4.137 41.869 1.00 90.12 622 ILE A N 1
ATOM 5012 C CA . ILE A 1 622 ? -5.277 4.897 42.555 1.00 90.12 622 ILE A CA 1
ATOM 5013 C C . ILE A 1 622 ? -5.122 6.325 42.004 1.00 90.12 622 ILE A C 1
ATOM 5015 O O . ILE A 1 622 ? -5.022 7.286 42.764 1.00 90.12 622 ILE A O 1
ATOM 5019 N N . HIS A 1 623 ? -5.106 6.468 40.678 1.00 93.44 623 HIS A N 1
ATOM 5020 C CA . HIS A 1 623 ? -4.999 7.776 40.045 1.00 93.44 623 HIS A CA 1
ATOM 5021 C C . HIS A 1 623 ? -6.313 8.565 40.104 1.00 93.44 623 HIS A C 1
ATOM 5023 O O . HIS A 1 623 ? -6.307 9.719 40.523 1.00 93.44 623 HIS A O 1
ATOM 5029 N N . LEU A 1 624 ? -7.430 7.938 39.724 1.00 93.81 624 LEU A N 1
ATOM 5030 C CA . LEU A 1 624 ? -8.743 8.586 39.666 1.00 93.81 624 LEU A CA 1
ATOM 5031 C C . LEU A 1 624 ? -9.208 9.056 41.054 1.00 93.81 624 LEU A C 1
ATOM 5033 O O . LEU A 1 624 ? -9.667 10.183 41.182 1.00 93.81 624 LEU A O 1
ATOM 5037 N N . ASP A 1 625 ? -8.993 8.262 42.103 1.00 92.50 625 ASP A N 1
ATOM 5038 C CA . ASP A 1 625 ? -9.317 8.607 43.491 1.00 92.50 625 ASP A CA 1
ATOM 5039 C C . ASP A 1 625 ? -8.516 9.818 43.982 1.00 92.50 625 ASP A C 1
ATOM 5041 O O . ASP A 1 625 ? -9.045 10.641 44.722 1.00 92.50 625 ASP A O 1
ATOM 5045 N N . LYS A 1 626 ? -7.252 9.983 43.563 1.00 92.12 626 LYS A N 1
ATOM 5046 C CA . LYS A 1 626 ? -6.461 11.174 43.927 1.00 92.12 626 LYS A CA 1
ATOM 5047 C C . LYS A 1 626 ? -6.880 12.407 43.125 1.00 92.12 626 LYS A C 1
ATOM 5049 O O . LYS A 1 626 ? -6.883 13.501 43.676 1.00 92.12 626 LYS A O 1
ATOM 5054 N N . VAL A 1 627 ? -7.197 12.237 41.843 1.00 93.12 627 VAL A N 1
ATOM 5055 C CA . VAL A 1 627 ? -7.497 13.338 40.914 1.00 93.12 627 VAL A CA 1
ATOM 5056 C C . VAL A 1 627 ? -8.919 13.871 41.094 1.00 93.12 627 VAL A C 1
ATOM 5058 O O . VAL A 1 627 ? -9.116 15.084 41.090 1.00 93.12 627 VAL A O 1
ATOM 5061 N N . PHE A 1 628 ? -9.902 12.991 41.289 1.00 93.81 628 PHE A N 1
ATOM 5062 C CA . PHE A 1 628 ? -11.281 13.390 41.564 1.00 93.81 628 PHE A CA 1
ATOM 5063 C C . PHE A 1 628 ? -11.535 13.589 43.058 1.00 93.81 628 PHE A C 1
ATOM 5065 O O . PHE A 1 628 ? -12.325 14.459 43.424 1.00 93.81 628 PHE A O 1
ATOM 5072 N N . GLY A 1 629 ? -10.854 12.848 43.939 1.00 87.50 629 GLY A N 1
ATOM 5073 C CA . GLY A 1 629 ? -11.074 12.940 45.381 1.00 87.50 629 GLY A CA 1
ATOM 5074 C C . GLY A 1 629 ? -12.547 12.717 45.725 1.00 87.50 629 GLY A C 1
ATOM 5075 O O . GLY A 1 629 ? -13.127 11.690 45.388 1.00 87.50 629 GLY A O 1
ATOM 5076 N N . ASN A 1 630 ? -13.168 13.718 46.353 1.00 85.94 630 ASN A N 1
ATOM 5077 C CA . ASN A 1 630 ? -14.600 13.716 46.678 1.00 85.94 630 ASN A CA 1
ATOM 5078 C C . ASN A 1 630 ? -15.475 14.415 45.615 1.00 85.94 630 ASN A C 1
ATOM 5080 O O . ASN A 1 630 ? -16.678 14.573 45.818 1.00 85.94 630 ASN A O 1
ATOM 5084 N N . ASN A 1 631 ? -14.897 14.873 44.500 1.00 93.31 631 ASN A N 1
ATOM 5085 C CA . ASN A 1 631 ? -15.606 15.606 43.455 1.00 93.31 631 ASN A CA 1
ATOM 5086 C C . ASN A 1 631 ? -16.272 14.651 42.449 1.00 93.31 631 ASN A C 1
ATOM 5088 O O . ASN A 1 631 ? -15.811 14.469 41.321 1.00 93.31 631 ASN A O 1
ATOM 5092 N N . GLN A 1 632 ? -17.380 14.045 42.879 1.00 93.31 632 GLN A N 1
ATOM 5093 C CA . GLN A 1 632 ? -18.168 13.117 42.059 1.00 93.31 632 GLN A CA 1
ATOM 5094 C C . GLN A 1 632 ? -18.769 13.782 40.813 1.00 93.31 632 GLN A C 1
ATOM 5096 O O . GLN A 1 632 ? -18.950 13.119 39.795 1.00 93.31 632 GLN A O 1
ATOM 5101 N N . GLU A 1 633 ? -19.056 15.085 40.870 1.00 95.44 633 GLU A N 1
ATOM 5102 C CA . GLU A 1 633 ? -19.575 15.835 39.724 1.00 95.44 633 GLU A CA 1
ATOM 5103 C C . GLU A 1 633 ? -18.527 15.937 38.610 1.00 95.44 633 GLU A C 1
ATOM 5105 O O . GLU A 1 633 ? -18.827 15.662 37.447 1.00 95.44 633 GLU A O 1
ATOM 5110 N N . LEU A 1 634 ? -17.279 16.259 38.961 1.00 95.50 634 LEU A N 1
ATOM 5111 C CA . LEU A 1 634 ? -16.177 16.294 38.003 1.00 95.50 634 LEU A CA 1
ATOM 5112 C C . LEU A 1 634 ? -15.919 14.913 37.389 1.00 95.50 634 LEU A C 1
ATOM 5114 O O . LEU A 1 634 ? -15.718 14.817 36.180 1.00 95.50 634 LEU A O 1
ATOM 5118 N N . GLU A 1 635 ? -15.959 13.850 38.197 1.00 95.31 635 GLU A N 1
ATOM 5119 C CA . GLU A 1 635 ? -15.804 12.479 37.701 1.00 95.31 635 GLU A CA 1
ATOM 5120 C C . GLU A 1 635 ? -16.930 12.107 36.722 1.00 95.31 635 GLU A C 1
ATOM 5122 O O . GLU A 1 635 ? -16.656 11.625 35.621 1.00 95.31 635 GLU A O 1
ATOM 5127 N N . ALA A 1 636 ? -18.188 12.397 37.065 1.00 94.75 636 ALA A N 1
ATOM 5128 C CA . ALA A 1 636 ? -19.329 12.148 36.185 1.00 94.75 636 ALA A CA 1
ATOM 5129 C C . ALA A 1 636 ? -19.223 12.942 34.868 1.00 94.75 636 ALA A C 1
ATOM 5131 O O . ALA A 1 636 ? -19.458 12.400 33.785 1.00 94.75 636 ALA A O 1
ATOM 5132 N N . ASN A 1 637 ? -18.803 14.208 34.938 1.00 95.06 637 ASN A N 1
ATOM 5133 C CA . ASN A 1 637 ? -18.607 15.056 33.760 1.00 95.06 637 ASN A CA 1
ATOM 5134 C C . ASN A 1 637 ? -17.413 14.612 32.899 1.00 95.06 637 ASN A C 1
ATOM 5136 O O . ASN A 1 637 ? -17.448 14.771 31.673 1.00 95.06 637 ASN A O 1
ATOM 5140 N N . TRP A 1 638 ? -16.368 14.038 33.503 1.00 95.75 638 TRP A N 1
ATOM 5141 C CA . TRP A 1 638 ? -15.256 13.416 32.783 1.00 95.75 638 TRP A CA 1
ATOM 5142 C C . TRP A 1 638 ? -15.718 12.179 32.008 1.00 95.75 638 TRP A C 1
ATOM 5144 O O . TRP A 1 638 ? -15.426 12.054 30.820 1.00 95.75 638 TRP A O 1
ATOM 5154 N N . GLN A 1 639 ? -16.489 11.299 32.653 1.00 95.06 639 GLN A N 1
ATOM 5155 C CA . GLN A 1 639 ? -16.989 10.061 32.046 1.00 95.06 639 GLN A CA 1
ATOM 5156 C C . GLN A 1 639 ? -17.980 10.313 30.898 1.00 95.06 639 GLN A C 1
ATOM 5158 O O . GLN A 1 639 ? -17.984 9.565 29.921 1.00 95.06 639 GLN A O 1
ATOM 5163 N N . LYS A 1 640 ? -18.787 11.380 30.984 1.00 93.88 640 LYS A N 1
ATOM 5164 C CA . LYS A 1 640 ? -19.861 11.691 30.023 1.00 93.88 640 LYS A CA 1
ATOM 5165 C C . LYS A 1 640 ? -19.384 11.924 28.580 1.00 93.88 640 LYS A C 1
ATOM 5167 O O . LYS A 1 640 ? -20.123 11.610 27.651 1.00 93.88 640 LYS A O 1
ATOM 5172 N N . GLY A 1 641 ? -18.184 12.476 28.387 1.00 92.81 641 GLY A N 1
ATOM 5173 C CA . GLY A 1 641 ? -17.707 12.918 27.069 1.00 92.81 641 GLY A CA 1
ATOM 5174 C C . GLY A 1 641 ? -18.535 14.062 26.462 1.00 92.81 641 GLY A C 1
ATOM 5175 O O . GLY A 1 641 ? -19.401 14.644 27.118 1.00 92.81 641 GLY A O 1
ATOM 5176 N N . THR A 1 642 ? -18.251 14.410 25.205 1.00 95.06 642 THR A N 1
ATOM 5177 C CA . THR A 1 642 ? -19.065 15.338 24.397 1.00 95.06 642 THR A CA 1
ATOM 5178 C C . THR A 1 642 ? -18.828 15.104 22.902 1.00 95.06 642 THR A C 1
ATOM 5180 O O . THR A 1 642 ? -17.850 14.463 22.520 1.00 95.06 642 THR A O 1
ATOM 5183 N N . SER A 1 643 ? -19.705 15.634 22.054 1.00 96.06 643 SER A N 1
ATOM 5184 C CA . SER A 1 643 ? -19.594 15.596 20.592 1.00 96.06 643 SER A CA 1
ATOM 5185 C C . SER A 1 643 ? -20.027 16.944 20.024 1.00 96.06 643 SER A C 1
ATOM 5187 O O . SER A 1 643 ? -20.985 17.535 20.523 1.00 96.06 643 SER A O 1
ATOM 5189 N N . LEU A 1 644 ? -19.298 17.430 19.026 1.00 94.69 644 LEU A N 1
ATOM 5190 C CA . LEU A 1 644 ? -19.584 18.646 18.270 1.00 94.69 644 LEU A CA 1
ATOM 5191 C C . LEU A 1 644 ? -19.559 18.308 16.779 1.00 94.69 644 LEU A C 1
ATOM 5193 O O . LEU A 1 644 ? -18.856 17.388 16.355 1.00 94.69 644 LEU A O 1
ATOM 5197 N N . THR A 1 645 ? -20.297 19.054 15.970 1.00 93.19 645 THR A N 1
ATOM 5198 C CA . THR A 1 645 ? -20.124 19.010 14.516 1.00 93.19 645 THR A CA 1
ATOM 5199 C C . THR A 1 645 ? -18.767 19.593 14.139 1.00 93.19 645 THR A C 1
ATOM 5201 O O . THR A 1 645 ? -18.200 20.424 14.853 1.00 93.19 645 THR A O 1
ATOM 5204 N N . TYR A 1 646 ? -18.225 19.161 13.003 1.00 90.31 646 TYR A N 1
ATOM 5205 C CA . TYR A 1 646 ? -16.954 19.688 12.522 1.00 90.31 646 TYR A CA 1
ATOM 5206 C C . TYR A 1 646 ? -17.018 21.200 12.267 1.00 90.31 646 TYR A C 1
ATOM 5208 O O . TYR A 1 646 ? -16.090 21.918 12.621 1.00 90.31 646 TYR A O 1
ATOM 5216 N N . GLU A 1 647 ? -18.138 21.705 11.744 1.00 86.25 647 GLU A N 1
ATOM 5217 C CA . GLU A 1 647 ? -18.352 23.137 11.489 1.00 86.25 647 GLU A CA 1
ATOM 5218 C C . GLU A 1 647 ? -18.327 23.993 12.765 1.00 86.25 647 GLU A C 1
ATOM 5220 O O . GLU A 1 647 ? -17.887 25.138 12.730 1.00 86.25 647 GLU A O 1
ATOM 5225 N N . GLU A 1 648 ? -18.752 23.450 13.912 1.00 88.31 648 GLU A N 1
ATOM 5226 C CA . GLU A 1 648 ? -18.737 24.180 15.187 1.00 88.31 648 GLU A CA 1
ATOM 5227 C C . GLU A 1 648 ? -17.329 24.443 15.729 1.00 88.31 648 GLU A C 1
ATOM 5229 O O . GLU A 1 648 ? -17.163 25.323 16.582 1.00 88.31 648 GLU A O 1
ATOM 5234 N N . VAL A 1 649 ? -16.341 23.660 15.292 1.00 87.88 649 VAL A N 1
ATOM 5235 C CA . VAL A 1 649 ? -14.947 23.740 15.754 1.00 87.88 649 VAL A CA 1
ATOM 5236 C C . VAL A 1 649 ? -13.973 24.144 14.650 1.00 87.88 649 VAL A C 1
ATOM 5238 O O . VAL A 1 649 ? -12.888 24.637 14.952 1.00 87.88 649 VAL A O 1
ATOM 5241 N N . ALA A 1 650 ? -14.348 23.981 13.380 1.00 76.06 650 ALA A N 1
ATOM 5242 C CA . ALA A 1 650 ? -13.596 24.483 12.246 1.00 76.06 650 ALA A CA 1
ATOM 5243 C C . ALA A 1 650 ? -13.761 26.006 12.168 1.00 76.06 650 ALA A C 1
ATOM 5245 O O . ALA A 1 650 ? -14.829 26.538 11.872 1.00 76.06 650 ALA A O 1
ATOM 5246 N N . THR A 1 651 ? -12.691 26.743 12.448 1.00 63.19 651 THR A N 1
ATOM 5247 C CA . THR A 1 651 ? -12.679 28.194 12.264 1.00 63.19 651 THR A CA 1
ATOM 5248 C C . THR A 1 651 ? -12.793 28.530 10.775 1.00 63.19 651 THR A C 1
ATOM 5250 O O . THR A 1 651 ? -12.054 27.974 9.968 1.00 63.19 651 THR A O 1
ATOM 5253 N N . ASN A 1 652 ? -13.677 29.473 10.421 1.00 43.03 652 ASN A N 1
ATOM 5254 C CA . ASN A 1 652 ? -13.955 29.990 9.064 1.00 43.03 652 ASN A CA 1
ATOM 5255 C C . ASN A 1 652 ? -12.759 30.654 8.337 1.00 43.03 652 ASN A C 1
ATOM 5257 O O . ASN A 1 652 ? -12.962 31.450 7.415 1.00 43.03 652 ASN A O 1
ATOM 5261 N N . GLU A 1 653 ? -11.514 30.360 8.708 1.00 44.88 653 GLU A N 1
ATOM 5262 C CA . GLU A 1 653 ? -10.382 30.667 7.844 1.00 44.88 653 GLU A CA 1
ATOM 5263 C C . GLU A 1 653 ? -10.475 29.749 6.625 1.00 44.88 653 GLU A C 1
ATOM 5265 O O . GLU A 1 653 ? -9.996 28.618 6.614 1.00 44.88 653 GLU A O 1
ATOM 5270 N N . LYS A 1 654 ? -11.161 30.247 5.591 1.00 38.84 654 LYS A N 1
ATOM 5271 C CA . LYS A 1 654 ? -11.054 29.737 4.231 1.00 38.84 654 LYS A CA 1
ATOM 5272 C C . LYS A 1 654 ? -9.580 29.788 3.839 1.00 38.84 654 LYS A C 1
ATOM 5274 O O . LYS A 1 654 ? -9.116 30.792 3.303 1.00 38.84 654 LYS A O 1
ATOM 5279 N N . SER A 1 655 ? -8.843 28.714 4.084 1.00 38.44 655 SER A N 1
ATOM 5280 C CA . SER A 1 655 ? -7.596 28.468 3.381 1.00 38.44 655 SER A CA 1
ATOM 5281 C C . SER A 1 655 ? -7.957 28.101 1.939 1.00 38.44 655 SER A C 1
ATOM 5283 O O . SER A 1 655 ? -8.057 26.944 1.549 1.00 38.44 655 SER A O 1
ATOM 5285 N N . GLU A 1 656 ? -8.189 29.139 1.130 1.00 35.12 656 GLU A N 1
ATOM 5286 C CA . GLU A 1 656 ? -8.079 29.071 -0.333 1.00 35.12 656 GLU A CA 1
ATOM 5287 C C . GLU A 1 656 ? -6.616 28.854 -0.775 1.00 35.12 656 GLU A C 1
ATOM 5289 O O . GLU A 1 656 ? -6.337 28.706 -1.964 1.00 35.12 656 GLU A O 1
ATOM 5294 N N . GLU A 1 657 ? -5.671 28.779 0.167 1.00 37.34 657 GLU A N 1
ATOM 5295 C CA . GLU A 1 657 ? -4.324 28.293 -0.094 1.00 37.34 657 GLU A CA 1
ATOM 5296 C C . GLU A 1 657 ? -4.366 26.790 -0.373 1.00 37.34 657 GLU A C 1
ATOM 5298 O O . GLU A 1 657 ? -4.762 25.972 0.462 1.00 37.34 657 GLU A O 1
ATOM 5303 N N . SER A 1 658 ? -3.958 26.438 -1.593 1.00 40.22 658 SER A N 1
ATOM 5304 C CA . SER A 1 658 ? -3.693 25.072 -2.026 1.00 40.22 658 SER A CA 1
ATOM 5305 C C . SER A 1 658 ? -3.058 24.264 -0.897 1.00 40.22 658 SER A C 1
ATOM 5307 O O . SER A 1 658 ? -2.065 24.712 -0.325 1.00 40.22 658 SER A O 1
ATOM 5309 N N . HIS A 1 659 ? -3.610 23.084 -0.609 1.00 50.00 659 HIS A N 1
ATOM 5310 C CA . HIS A 1 659 ? -3.050 22.085 0.301 1.00 50.00 659 HIS A CA 1
ATOM 5311 C C . HIS A 1 659 ? -1.666 21.598 -0.187 1.00 50.00 659 HIS A C 1
ATOM 5313 O O . HIS A 1 659 ? -1.509 20.449 -0.597 1.00 50.00 659 HIS A O 1
ATOM 5319 N N . ASP A 1 660 ? -0.648 22.460 -0.184 1.00 55.62 660 ASP A N 1
ATOM 5320 C CA . ASP A 1 660 ? 0.739 22.053 -0.358 1.00 55.62 660 ASP A CA 1
ATOM 5321 C C . ASP A 1 660 ? 1.232 21.620 1.017 1.00 55.62 660 ASP A C 1
ATOM 5323 O O . ASP A 1 660 ? 1.530 22.415 1.907 1.00 55.62 660 ASP A O 1
ATOM 5327 N N . MET A 1 661 ? 1.205 20.313 1.227 1.00 68.12 661 MET A N 1
ATOM 5328 C CA . MET A 1 661 ? 1.729 19.702 2.428 1.00 68.12 661 MET A CA 1
ATOM 5329 C C . MET A 1 661 ? 3.184 20.139 2.645 1.00 68.12 661 MET A C 1
ATOM 5331 O O . MET A 1 661 ? 4.059 19.857 1.818 1.00 68.12 661 MET A O 1
ATOM 5335 N N . ASP A 1 662 ? 3.469 20.771 3.787 1.00 78.94 662 ASP A N 1
ATOM 5336 C CA . ASP A 1 662 ? 4.838 21.121 4.160 1.00 78.94 662 ASP A CA 1
ATOM 5337 C C . ASP A 1 662 ? 5.615 19.863 4.584 1.00 78.94 662 ASP A C 1
ATOM 5339 O O . ASP A 1 662 ? 5.711 19.489 5.758 1.00 78.94 662 ASP A O 1
ATOM 5343 N N . VAL A 1 663 ? 6.193 19.199 3.583 1.00 83.38 663 VAL A N 1
ATOM 5344 C CA . VAL A 1 663 ? 7.053 18.021 3.745 1.00 83.38 663 VAL A CA 1
ATOM 5345 C C . VAL A 1 663 ? 8.249 18.314 4.658 1.00 83.38 663 VAL A C 1
ATOM 5347 O O . VAL A 1 663 ? 8.718 17.413 5.357 1.00 83.38 663 VAL A O 1
ATOM 5350 N N . THR A 1 664 ? 8.732 19.561 4.702 1.00 83.69 664 THR A N 1
ATOM 5351 C CA . THR A 1 664 ? 9.848 19.945 5.574 1.00 83.69 664 THR A CA 1
ATOM 5352 C C . THR A 1 664 ? 9.432 19.890 7.028 1.00 83.69 664 THR A C 1
ATOM 5354 O O . THR A 1 664 ? 10.105 19.234 7.828 1.00 83.69 664 THR A O 1
ATOM 5357 N N . SER A 1 665 ? 8.312 20.525 7.367 1.00 78.56 665 SER A N 1
ATOM 5358 C CA . SER A 1 665 ? 7.758 20.471 8.720 1.00 78.56 665 SER A CA 1
ATOM 5359 C C . SER A 1 665 ? 7.409 19.039 9.124 1.00 78.56 665 SER A C 1
ATOM 5361 O O . SER A 1 665 ? 7.777 18.606 10.218 1.00 78.56 665 SER A O 1
ATOM 5363 N N . TYR A 1 666 ? 6.833 18.251 8.208 1.00 81.94 666 TYR A N 1
ATOM 5364 C CA . TYR A 1 666 ? 6.555 16.834 8.444 1.00 81.94 666 TYR A CA 1
ATOM 5365 C C . TYR A 1 666 ? 7.824 16.043 8.803 1.00 81.94 666 TYR A C 1
ATOM 5367 O O . TYR A 1 666 ? 7.878 15.392 9.847 1.00 81.94 666 TYR A O 1
ATOM 5375 N N . LEU A 1 667 ? 8.880 16.107 7.982 1.00 85.88 667 LEU A N 1
ATOM 5376 C CA . LEU A 1 667 ? 10.110 15.350 8.244 1.00 85.88 667 LEU A CA 1
ATOM 5377 C C . LEU A 1 667 ? 10.875 15.869 9.466 1.00 85.88 667 LEU A C 1
ATOM 5379 O O . LEU A 1 667 ? 11.437 15.055 10.199 1.00 85.88 667 LEU A O 1
ATOM 5383 N N . ARG A 1 668 ? 10.870 17.183 9.743 1.00 82.75 668 ARG A N 1
ATOM 5384 C CA . ARG A 1 668 ? 11.425 17.730 10.995 1.00 82.75 668 ARG A CA 1
ATOM 5385 C C . ARG A 1 668 ? 10.747 17.116 12.207 1.00 82.75 668 ARG A C 1
ATOM 5387 O O . ARG A 1 668 ? 11.444 16.662 13.114 1.00 82.75 668 ARG A O 1
ATOM 5394 N N . GLN A 1 669 ? 9.418 17.049 12.193 1.00 76.69 669 GLN A N 1
ATOM 5395 C CA . GLN A 1 669 ? 8.661 16.444 13.279 1.00 76.69 669 GLN A CA 1
ATOM 5396 C C . GLN A 1 669 ? 9.064 14.977 13.473 1.00 76.69 669 GLN A C 1
ATOM 5398 O O . GLN A 1 669 ? 9.501 14.599 14.558 1.00 76.69 669 GLN A O 1
ATOM 5403 N N . LYS A 1 670 ? 9.010 14.158 12.417 1.00 79.12 670 LYS A N 1
ATOM 5404 C CA . LYS A 1 670 ? 9.286 12.713 12.528 1.00 79.12 670 LYS A CA 1
ATOM 5405 C C . LYS A 1 670 ? 10.739 12.390 12.890 1.00 79.12 670 LYS A C 1
ATOM 5407 O O . LYS A 1 670 ? 11.007 11.444 13.628 1.00 79.12 670 LYS A O 1
ATOM 5412 N N . ILE A 1 671 ? 11.697 13.153 12.367 1.00 84.38 671 ILE A N 1
ATOM 5413 C CA . ILE A 1 671 ? 13.126 12.840 12.502 1.00 84.38 671 ILE A CA 1
ATOM 5414 C C . ILE A 1 671 ? 13.737 13.512 13.733 1.00 84.38 671 ILE A C 1
ATOM 5416 O O . ILE A 1 671 ? 14.420 12.841 14.507 1.00 84.38 671 ILE A O 1
ATOM 5420 N N . LEU A 1 672 ? 13.501 14.813 13.930 1.00 80.81 672 LEU A N 1
ATOM 5421 C CA . LEU A 1 672 ? 14.147 15.582 14.998 1.00 80.81 672 LEU A CA 1
ATOM 5422 C C . LEU A 1 672 ? 13.363 15.509 16.310 1.00 80.81 672 LEU A C 1
ATOM 5424 O O . LEU A 1 672 ? 13.950 15.242 17.359 1.00 80.81 672 LEU A O 1
ATOM 5428 N N . ALA A 1 673 ? 12.048 15.741 16.257 1.00 69.75 673 ALA A N 1
ATOM 5429 C CA . ALA A 1 673 ? 11.220 15.791 17.460 1.00 69.75 673 ALA A CA 1
ATOM 5430 C C . ALA A 1 673 ? 10.869 14.383 17.964 1.00 69.75 673 ALA A C 1
ATOM 5432 O O . ALA A 1 673 ? 11.098 14.075 19.134 1.00 69.75 673 ALA A O 1
ATOM 5433 N N . ASP A 1 674 ? 10.388 13.514 17.072 1.00 68.81 674 ASP A N 1
ATOM 5434 C CA . ASP A 1 674 ? 9.937 12.166 17.436 1.00 68.81 674 ASP A CA 1
ATOM 5435 C C . ASP A 1 674 ? 11.083 11.148 17.519 1.00 68.81 674 ASP A C 1
ATOM 5437 O O . ASP A 1 674 ? 10.915 10.057 18.063 1.00 68.81 674 ASP A O 1
ATOM 5441 N N . LYS A 1 675 ? 12.262 11.494 16.983 1.00 77.94 675 LYS A N 1
ATOM 5442 C CA . LYS A 1 675 ? 13.457 10.635 16.956 1.00 77.94 675 LYS A CA 1
ATOM 5443 C C . LYS A 1 675 ? 13.198 9.261 16.324 1.00 77.94 675 LYS A C 1
ATOM 5445 O O . LYS A 1 675 ? 13.828 8.275 16.702 1.00 77.94 675 LYS A O 1
ATOM 5450 N N . HIS A 1 676 ? 12.309 9.185 15.329 1.00 78.31 676 HIS A N 1
ATOM 5451 C CA . HIS A 1 676 ? 12.007 7.933 14.624 1.00 78.31 676 HIS A CA 1
ATOM 5452 C C . HIS A 1 676 ? 13.185 7.422 13.770 1.00 78.31 676 HIS A C 1
ATOM 5454 O O . HIS A 1 676 ? 13.194 6.259 13.361 1.00 78.31 676 HIS A O 1
ATOM 5460 N N . LEU A 1 677 ? 14.196 8.268 13.533 1.00 82.38 677 LEU A N 1
ATOM 5461 C CA . LEU A 1 677 ? 15.492 7.899 12.964 1.00 82.38 677 LEU A CA 1
ATOM 5462 C C . LEU A 1 677 ? 16.632 8.308 13.898 1.00 82.38 677 LEU A C 1
ATOM 5464 O O . LEU A 1 677 ? 16.765 9.480 14.254 1.00 82.38 677 LEU A O 1
ATOM 5468 N N . GLU A 1 678 ? 17.500 7.357 14.244 1.00 82.00 678 GLU A N 1
ATOM 5469 C CA . GLU A 1 678 ? 18.643 7.612 15.122 1.00 82.00 678 GLU A CA 1
ATOM 5470 C C . GLU A 1 678 ? 19.707 8.484 14.435 1.00 82.00 678 GLU A C 1
ATOM 5472 O O . GLU A 1 678 ? 20.234 8.131 13.379 1.00 82.00 678 GLU A O 1
ATOM 5477 N N . ALA A 1 679 ? 20.088 9.594 15.074 1.00 84.00 679 ALA A N 1
ATOM 5478 C CA . ALA A 1 679 ? 21.035 10.562 14.515 1.00 84.00 679 ALA A CA 1
ATOM 5479 C C . ALA A 1 679 ? 22.404 9.956 14.154 1.00 84.00 679 ALA A C 1
ATOM 5481 O O . ALA A 1 679 ? 23.013 10.364 13.171 1.00 84.00 679 ALA A O 1
ATOM 5482 N N . LYS A 1 680 ? 22.871 8.943 14.899 1.00 85.12 680 LYS A N 1
ATOM 5483 C CA . LYS A 1 680 ? 24.145 8.256 14.614 1.00 85.12 680 LYS A CA 1
ATOM 5484 C C . LYS A 1 680 ? 24.155 7.551 13.250 1.00 85.12 680 LYS A C 1
ATOM 5486 O O . LYS A 1 680 ? 25.196 7.470 12.611 1.00 85.12 680 LYS A O 1
ATOM 5491 N N . ASP A 1 681 ? 22.999 7.046 12.820 1.00 83.38 681 ASP A N 1
ATOM 5492 C CA . ASP A 1 681 ? 22.849 6.238 11.608 1.00 83.38 681 ASP A CA 1
ATOM 5493 C C . ASP A 1 681 ? 22.381 7.086 10.415 1.00 83.38 681 ASP A C 1
ATOM 5495 O O . ASP A 1 681 ? 22.552 6.689 9.259 1.00 83.38 681 ASP A O 1
ATOM 5499 N N . TYR A 1 682 ? 21.802 8.256 10.708 1.00 90.62 682 TYR A N 1
ATOM 5500 C CA . TYR A 1 682 ? 21.145 9.155 9.762 1.00 90.62 682 TYR A CA 1
ATOM 5501 C C . TYR A 1 682 ? 21.613 10.616 9.930 1.00 90.62 682 TYR A C 1
ATOM 5503 O O . TYR A 1 682 ? 20.812 11.549 9.877 1.00 90.62 682 TYR A O 1
ATOM 5511 N N . SER A 1 683 ? 22.911 10.828 10.155 1.00 90.75 683 SER A N 1
ATOM 5512 C CA . SER A 1 683 ? 23.468 12.142 10.510 1.00 90.75 683 SER A CA 1
ATOM 5513 C C . SER A 1 683 ? 23.229 13.226 9.455 1.00 90.75 683 SER A C 1
ATOM 5515 O O . SER A 1 683 ? 22.905 14.356 9.805 1.00 90.75 683 SER A O 1
ATOM 5517 N N . TYR A 1 684 ? 23.300 12.898 8.163 1.00 92.75 684 TYR A N 1
ATOM 5518 C CA . TYR A 1 684 ? 23.176 13.890 7.092 1.00 92.75 684 TYR A CA 1
ATOM 5519 C C . TYR A 1 684 ? 21.761 14.472 6.994 1.00 92.75 684 TYR A C 1
ATOM 5521 O O . TYR A 1 684 ? 21.597 15.673 6.784 1.00 92.75 684 TYR A O 1
ATOM 5529 N N . ILE A 1 685 ? 20.715 13.658 7.150 1.00 91.88 685 ILE A N 1
ATOM 5530 C CA . ILE A 1 685 ? 19.348 14.201 7.137 1.00 91.88 685 ILE A CA 1
ATOM 5531 C C . ILE A 1 685 ? 19.062 15.012 8.411 1.00 91.88 685 ILE A C 1
ATOM 5533 O O . ILE A 1 685 ? 18.416 16.056 8.327 1.00 91.88 685 ILE A O 1
ATOM 5537 N N . HIS A 1 686 ? 19.606 14.597 9.563 1.00 90.81 686 HIS A N 1
ATOM 5538 C CA . HIS A 1 686 ? 19.530 15.354 10.821 1.00 90.81 686 HIS A CA 1
ATOM 5539 C C . HIS A 1 686 ? 20.190 16.734 10.696 1.00 90.81 686 HIS A C 1
ATOM 5541 O O . HIS A 1 686 ? 19.558 17.751 10.993 1.00 90.81 686 HIS A O 1
ATOM 5547 N N . ASP A 1 687 ? 21.421 16.785 10.186 1.00 89.62 687 ASP A N 1
ATOM 5548 C CA . ASP A 1 687 ? 22.172 18.026 9.975 1.00 89.62 687 ASP A CA 1
ATOM 5549 C C . ASP A 1 687 ? 21.459 18.959 8.987 1.00 89.62 687 ASP A C 1
ATOM 5551 O O . ASP A 1 687 ? 21.375 20.170 9.208 1.00 89.62 687 ASP A O 1
ATOM 5555 N N . PHE A 1 688 ? 20.917 18.400 7.898 1.00 91.12 688 PHE A N 1
ATOM 5556 C CA . PHE A 1 688 ? 20.187 19.172 6.894 1.00 91.12 688 PHE A CA 1
ATOM 5557 C C . PHE A 1 688 ? 18.908 19.794 7.472 1.00 91.12 688 PHE A C 1
ATOM 5559 O O . PHE A 1 688 ? 18.684 20.997 7.325 1.00 91.12 688 PHE A O 1
ATOM 5566 N N . LEU A 1 689 ? 18.092 19.008 8.183 1.00 88.31 689 LEU A N 1
ATOM 5567 C CA . LEU A 1 689 ? 16.853 19.486 8.808 1.00 88.31 689 LEU A CA 1
ATOM 5568 C C . LEU A 1 689 ? 17.108 20.520 9.917 1.00 88.31 689 LEU A C 1
ATOM 5570 O O . LEU A 1 689 ? 16.275 21.414 10.108 1.00 88.31 689 LEU A O 1
ATOM 5574 N N . SER A 1 690 ? 18.271 20.436 10.573 1.00 86.56 690 SER A N 1
ATOM 5575 C CA . SER A 1 690 ? 18.757 21.385 11.587 1.00 86.56 690 SER A CA 1
ATOM 5576 C C . SER A 1 690 ? 19.331 22.685 10.998 1.00 86.56 690 SER A C 1
ATOM 5578 O O . SER A 1 690 ? 19.730 23.574 11.745 1.00 86.56 690 SER A O 1
ATOM 5580 N N . GLY A 1 691 ? 19.363 22.828 9.666 1.00 83.56 691 GLY A N 1
ATOM 5581 C CA . GLY A 1 691 ? 19.737 24.068 8.979 1.00 83.56 691 GLY A CA 1
ATOM 5582 C C . GLY A 1 691 ? 21.159 24.111 8.410 1.00 83.56 691 GLY A C 1
ATOM 5583 O O . GLY A 1 691 ? 21.552 25.138 7.850 1.00 83.56 691 GLY A O 1
ATOM 5584 N N . ASN A 1 692 ? 21.933 23.022 8.480 1.00 80.31 692 ASN A N 1
ATOM 5585 C CA . ASN A 1 692 ? 23.255 22.972 7.858 1.00 80.31 692 ASN A CA 1
ATOM 5586 C C . ASN A 1 692 ? 23.139 22.709 6.344 1.00 80.31 692 ASN A C 1
ATOM 5588 O O . ASN A 1 692 ? 22.919 21.588 5.888 1.00 80.31 692 ASN A O 1
ATOM 5592 N N . LYS A 1 693 ? 23.303 23.761 5.535 1.00 66.62 693 LYS A N 1
ATOM 5593 C CA . LYS A 1 693 ? 23.161 23.683 4.070 1.00 66.62 693 LYS A CA 1
ATOM 5594 C C . LYS A 1 693 ? 24.335 22.988 3.361 1.00 66.62 693 LYS A C 1
ATOM 5596 O O . LYS A 1 693 ? 24.163 22.539 2.229 1.00 66.62 693 LYS A O 1
ATOM 5601 N N . SER A 1 694 ? 25.504 22.862 4.002 1.00 67.31 694 SER A N 1
ATOM 5602 C CA . SER A 1 694 ? 26.690 22.207 3.404 1.00 67.31 694 SER A CA 1
ATOM 5603 C C . SER A 1 694 ? 26.529 20.686 3.240 1.00 67.31 694 SER A C 1
ATOM 5605 O O . SER A 1 694 ? 27.215 20.047 2.440 1.00 67.31 694 SER A O 1
ATOM 5607 N N . THR A 1 695 ? 25.545 20.107 3.927 1.00 72.38 695 THR A N 1
ATOM 5608 C CA . THR A 1 695 ? 25.329 18.666 4.056 1.00 72.38 695 THR A CA 1
ATOM 5609 C C . THR A 1 695 ? 25.018 17.947 2.739 1.00 72.38 695 THR A C 1
ATOM 5611 O O . THR A 1 695 ? 25.364 16.778 2.578 1.00 72.38 695 THR A O 1
ATOM 5614 N N . SER A 1 696 ? 24.435 18.633 1.748 1.00 67.81 696 SER A N 1
ATOM 5615 C CA . SER A 1 696 ? 24.129 18.020 0.443 1.00 67.81 696 SER A CA 1
ATOM 5616 C C . SER A 1 696 ? 25.357 17.718 -0.416 1.00 67.81 696 SER A C 1
ATOM 5618 O O . SER A 1 696 ? 25.308 16.797 -1.225 1.00 67.81 696 SER A O 1
ATOM 5620 N N . SER A 1 697 ? 26.440 18.488 -0.275 1.00 69.06 697 SER A N 1
ATOM 5621 C CA . SER A 1 697 ? 27.698 18.180 -0.968 1.00 69.06 697 SER A CA 1
ATOM 5622 C C . SER A 1 697 ? 28.406 17.022 -0.267 1.00 69.06 697 SER A C 1
ATOM 5624 O O . SER A 1 697 ? 28.866 16.086 -0.912 1.00 69.06 697 SER A O 1
ATOM 5626 N N . ASN A 1 698 ? 28.401 17.043 1.068 1.00 84.00 698 ASN A N 1
ATOM 5627 C CA . ASN A 1 698 ? 29.102 16.065 1.896 1.00 84.00 698 ASN A CA 1
ATOM 5628 C C . ASN A 1 698 ? 28.504 14.654 1.785 1.00 84.00 698 ASN A C 1
ATOM 5630 O O . ASN A 1 698 ? 29.244 13.673 1.822 1.00 84.00 698 ASN A O 1
ATOM 5634 N N . ILE A 1 699 ? 27.180 14.531 1.623 1.00 90.75 699 ILE A N 1
ATOM 5635 C CA . ILE A 1 699 ? 26.536 13.217 1.492 1.00 90.75 699 ILE A CA 1
ATOM 5636 C C . ILE A 1 699 ? 26.865 12.528 0.163 1.00 90.75 699 ILE A C 1
ATOM 5638 O O . ILE A 1 699 ? 27.056 11.314 0.142 1.00 90.75 699 ILE A O 1
ATOM 5642 N N . LYS A 1 700 ? 26.990 13.282 -0.939 1.00 88.56 700 LYS A N 1
ATOM 5643 C CA . LYS A 1 700 ? 27.357 12.719 -2.247 1.00 88.56 700 LYS A CA 1
ATOM 5644 C C . LYS A 1 700 ? 28.765 12.136 -2.218 1.00 88.56 700 LYS A C 1
ATOM 5646 O O . LYS A 1 700 ? 28.948 10.987 -2.607 1.00 88.56 700 LYS A O 1
ATOM 5651 N N . THR A 1 701 ? 29.716 12.877 -1.649 1.00 89.44 701 THR A N 1
ATOM 5652 C CA . THR A 1 701 ? 31.083 12.389 -1.425 1.00 89.44 701 THR A CA 1
ATOM 5653 C C . THR A 1 701 ? 31.088 11.134 -0.550 1.00 89.44 701 THR A C 1
ATOM 5655 O O . THR A 1 701 ? 31.686 10.132 -0.922 1.00 89.44 701 THR A O 1
ATOM 5658 N N . ALA A 1 702 ? 30.323 11.113 0.546 1.00 90.81 702 ALA A N 1
ATOM 5659 C CA . ALA A 1 702 ? 30.225 9.927 1.401 1.00 90.81 702 ALA A CA 1
ATOM 5660 C C . ALA A 1 702 ? 29.634 8.699 0.679 1.00 90.81 702 ALA A C 1
ATOM 5662 O O . ALA A 1 702 ? 30.060 7.566 0.923 1.00 90.81 702 ALA A O 1
ATOM 5663 N N . ILE A 1 703 ? 28.665 8.902 -0.221 1.00 91.50 703 ILE A N 1
ATOM 5664 C CA . ILE A 1 703 ? 28.117 7.842 -1.077 1.00 91.50 703 ILE A CA 1
ATOM 5665 C C . ILE A 1 703 ? 29.194 7.316 -2.034 1.00 91.50 703 ILE A C 1
ATOM 5667 O O . ILE A 1 703 ? 29.328 6.099 -2.172 1.00 91.50 703 ILE A O 1
ATOM 5671 N N . GLU A 1 704 ? 29.955 8.193 -2.688 1.00 91.69 704 GLU A N 1
ATOM 5672 C CA . GLU A 1 704 ? 31.033 7.826 -3.618 1.00 91.69 704 GLU A CA 1
ATOM 5673 C C . GLU A 1 704 ? 32.166 7.064 -2.917 1.00 91.69 704 GLU A C 1
ATOM 5675 O O . GLU A 1 704 ? 32.590 6.003 -3.393 1.00 91.69 704 GLU A O 1
ATOM 5680 N N . ASP A 1 705 ? 32.589 7.536 -1.744 1.00 91.25 705 ASP A N 1
ATOM 5681 C CA . ASP A 1 705 ? 33.605 6.890 -0.911 1.00 91.25 705 ASP A CA 1
ATOM 5682 C C . ASP A 1 705 ? 33.156 5.486 -0.499 1.00 91.25 705 ASP A C 1
ATOM 5684 O O . ASP A 1 705 ? 33.877 4.501 -0.687 1.00 91.25 705 ASP A O 1
ATOM 5688 N N . LYS A 1 706 ? 31.914 5.355 -0.013 1.00 92.88 706 LYS A N 1
ATOM 5689 C CA . LYS A 1 706 ? 31.365 4.066 0.427 1.00 92.88 706 LYS A CA 1
ATOM 5690 C C . LYS A 1 706 ? 31.136 3.102 -0.741 1.00 92.88 706 LYS A C 1
ATOM 5692 O O . LYS A 1 706 ? 31.342 1.897 -0.594 1.00 92.88 706 LYS A O 1
ATOM 5697 N N . GLN A 1 707 ? 30.750 3.602 -1.917 1.00 92.12 707 GLN A N 1
ATOM 5698 C CA . GLN A 1 707 ? 30.679 2.796 -3.142 1.00 92.12 707 GLN A CA 1
ATOM 5699 C C . GLN A 1 707 ? 32.057 2.288 -3.568 1.00 92.12 707 GLN A C 1
ATOM 5701 O O . GLN A 1 707 ? 32.181 1.142 -4.009 1.00 92.12 707 GLN A O 1
ATOM 5706 N N . THR A 1 708 ? 33.087 3.123 -3.438 1.00 91.81 708 THR A N 1
ATOM 5707 C CA . THR A 1 708 ? 34.470 2.753 -3.744 1.00 91.81 708 THR A CA 1
ATOM 5708 C C . THR A 1 708 ? 34.978 1.697 -2.765 1.00 91.81 708 THR A C 1
ATOM 5710 O O . THR A 1 708 ? 35.508 0.676 -3.207 1.00 91.81 708 THR A O 1
ATOM 5713 N N . GLU A 1 709 ? 34.721 1.865 -1.465 1.00 91.94 709 GLU A N 1
ATOM 5714 C CA . GLU A 1 709 ? 35.046 0.877 -0.429 1.00 91.94 709 GLU A CA 1
ATOM 5715 C C . GLU A 1 709 ? 34.363 -0.473 -0.706 1.00 91.94 709 GLU A C 1
ATOM 5717 O O . GLU A 1 709 ? 35.016 -1.518 -0.696 1.00 91.94 709 GLU A O 1
ATOM 5722 N N . LEU A 1 710 ? 33.065 -0.464 -1.037 1.00 90.44 710 LEU A N 1
ATOM 5723 C CA . LEU A 1 710 ? 32.315 -1.680 -1.362 1.00 90.44 710 LEU A CA 1
ATOM 5724 C C . LEU A 1 710 ? 32.895 -2.389 -2.597 1.00 90.44 710 LEU A C 1
ATOM 5726 O O . LEU A 1 710 ? 33.070 -3.608 -2.582 1.00 90.44 710 LEU A O 1
ATOM 5730 N N . LYS A 1 711 ? 33.250 -1.641 -3.653 1.00 90.88 711 LYS A N 1
ATOM 5731 C CA . LYS A 1 711 ? 33.905 -2.196 -4.851 1.00 90.88 711 LYS A CA 1
ATOM 5732 C C . LYS A 1 711 ? 35.268 -2.804 -4.519 1.00 90.88 711 LYS A C 1
ATOM 5734 O O . LYS A 1 711 ? 35.562 -3.897 -4.997 1.00 90.88 711 LYS A O 1
ATOM 5739 N N . GLN A 1 712 ? 36.080 -2.138 -3.700 1.00 89.94 712 GLN A N 1
ATOM 5740 C CA . GLN A 1 712 ? 37.395 -2.638 -3.290 1.00 89.94 712 GLN A CA 1
ATOM 5741 C C . GLN A 1 712 ? 37.273 -3.920 -2.457 1.00 89.94 712 GLN A C 1
ATOM 5743 O O . GLN A 1 712 ? 37.899 -4.926 -2.790 1.00 89.94 712 GLN A O 1
ATOM 5748 N N . LYS A 1 713 ? 36.407 -3.927 -1.437 1.00 89.69 713 LYS A N 1
ATOM 5749 C CA . LYS A 1 713 ? 36.199 -5.089 -0.561 1.00 89.69 713 LYS A CA 1
ATOM 5750 C C . LYS A 1 713 ? 35.510 -6.258 -1.262 1.00 89.69 713 LYS A C 1
ATOM 5752 O O . LYS A 1 713 ? 35.840 -7.401 -0.974 1.00 89.69 713 LYS A O 1
ATOM 5757 N N . SER A 1 714 ? 34.648 -6.013 -2.252 1.00 86.44 714 SER A N 1
ATOM 5758 C CA . SER A 1 714 ? 34.020 -7.090 -3.044 1.00 86.44 714 SER A CA 1
ATOM 5759 C C . SER A 1 714 ? 35.016 -7.938 -3.845 1.00 86.44 714 SER A C 1
ATOM 5761 O O . SER A 1 714 ? 34.704 -9.069 -4.209 1.00 86.44 714 SER A O 1
ATOM 5763 N N . ARG A 1 715 ? 36.225 -7.415 -4.095 1.00 88.00 715 ARG A N 1
ATOM 5764 C CA . ARG A 1 715 ? 37.315 -8.125 -4.782 1.00 88.00 715 ARG A CA 1
ATOM 5765 C C . ARG A 1 715 ? 38.167 -8.980 -3.837 1.00 88.00 715 ARG A C 1
ATOM 5767 O O . ARG A 1 715 ? 39.005 -9.736 -4.317 1.00 88.00 715 ARG A O 1
ATOM 5774 N N . LEU A 1 716 ? 37.972 -8.866 -2.520 1.00 84.81 716 LEU A N 1
ATOM 5775 C CA . LEU A 1 716 ? 38.740 -9.577 -1.499 1.00 84.81 716 LEU A CA 1
ATOM 5776 C C . LEU A 1 716 ? 37.894 -10.713 -0.895 1.00 84.81 716 LEU A C 1
ATOM 5778 O O . LEU A 1 716 ? 36.921 -10.436 -0.193 1.00 84.81 716 LEU A O 1
ATOM 5782 N N . PRO A 1 717 ? 38.269 -11.994 -1.085 1.00 75.62 717 PRO A N 1
ATOM 5783 C CA . PRO A 1 717 ? 37.529 -13.134 -0.530 1.00 75.62 717 PRO A CA 1
ATOM 5784 C C . PRO A 1 717 ? 37.374 -13.094 0.999 1.00 75.62 717 PRO A C 1
ATOM 5786 O O . PRO A 1 717 ? 36.369 -13.565 1.525 1.00 75.62 717 PRO A O 1
ATOM 5789 N N . ALA A 1 718 ? 38.340 -12.491 1.701 1.00 75.31 718 ALA A N 1
ATOM 5790 C CA . ALA A 1 718 ? 38.345 -12.350 3.158 1.00 75.31 718 ALA A CA 1
ATOM 5791 C C . ALA A 1 718 ? 37.322 -11.328 3.697 1.00 75.31 718 ALA A C 1
ATOM 5793 O O . ALA A 1 718 ? 37.003 -11.363 4.877 1.00 75.31 718 ALA A O 1
ATOM 5794 N N . ALA A 1 719 ? 36.777 -10.439 2.857 1.00 75.31 719 ALA A N 1
ATOM 5795 C CA . ALA A 1 719 ? 35.851 -9.384 3.285 1.00 75.31 719 ALA A CA 1
ATOM 5796 C C . ALA A 1 719 ? 34.366 -9.781 3.163 1.00 75.31 719 ALA A C 1
ATOM 5798 O O . ALA A 1 719 ? 33.480 -8.933 3.278 1.00 75.31 719 ALA A O 1
ATOM 5799 N N . ARG A 1 720 ? 34.066 -11.062 2.903 1.00 77.88 720 ARG A N 1
ATOM 5800 C CA . ARG A 1 720 ? 32.713 -11.542 2.570 1.00 77.88 720 ARG A CA 1
ATOM 5801 C C . ARG A 1 720 ? 31.688 -11.299 3.685 1.00 77.88 720 ARG A C 1
ATOM 5803 O O . ARG A 1 720 ? 30.525 -11.050 3.378 1.00 77.88 720 ARG A O 1
ATOM 5810 N N . GLU A 1 721 ? 32.124 -11.312 4.943 1.00 82.38 721 GLU A N 1
ATOM 5811 C CA . GLU A 1 721 ? 31.283 -11.037 6.118 1.00 82.38 721 GLU A CA 1
ATOM 5812 C C . GLU A 1 721 ? 30.983 -9.537 6.309 1.00 82.38 721 GLU A C 1
ATOM 5814 O O . GLU A 1 721 ? 29.951 -9.180 6.873 1.00 82.38 721 GLU A O 1
ATOM 5819 N N . GLU A 1 722 ? 31.820 -8.641 5.774 1.00 84.62 722 GLU A N 1
ATOM 5820 C CA . GLU A 1 722 ? 31.635 -7.184 5.878 1.00 84.62 722 GLU A CA 1
ATOM 5821 C C . GLU A 1 722 ? 30.752 -6.603 4.760 1.00 84.62 722 GLU A C 1
ATOM 5823 O O . GLU A 1 722 ? 30.182 -5.517 4.905 1.00 84.62 722 GLU A O 1
ATOM 5828 N N . LEU A 1 723 ? 30.610 -7.316 3.635 1.00 84.38 723 LEU A N 1
ATOM 5829 C CA . LEU A 1 723 ? 29.846 -6.853 2.469 1.00 84.38 723 LEU A CA 1
ATOM 5830 C C . LEU A 1 723 ? 28.374 -6.520 2.777 1.00 84.38 723 LEU A C 1
ATOM 5832 O O . LEU A 1 723 ? 27.910 -5.477 2.305 1.00 84.38 723 LEU A O 1
ATOM 5836 N N . PRO A 1 724 ? 27.625 -7.320 3.565 1.00 85.81 724 PRO A N 1
ATOM 5837 C CA . PRO A 1 724 ? 26.253 -6.971 3.934 1.00 85.81 724 PRO A CA 1
ATOM 5838 C C . PRO A 1 724 ? 26.179 -5.679 4.757 1.00 85.81 724 PRO A C 1
ATOM 5840 O O . PRO A 1 724 ? 25.315 -4.836 4.509 1.00 85.81 724 PRO A O 1
ATOM 5843 N N . VAL A 1 725 ? 27.119 -5.481 5.688 1.00 86.31 725 VAL A N 1
ATOM 5844 C CA . VAL A 1 725 ? 27.181 -4.284 6.542 1.00 86.31 725 VAL A CA 1
ATOM 5845 C C . VAL A 1 725 ? 27.444 -3.039 5.696 1.00 86.31 725 VAL A C 1
ATOM 5847 O O . VAL A 1 725 ? 26.718 -2.050 5.806 1.00 86.31 725 VAL A O 1
ATOM 5850 N N . LEU A 1 726 ? 28.418 -3.105 4.785 1.00 86.38 726 LEU A N 1
ATOM 5851 C CA . LEU A 1 726 ? 28.745 -2.011 3.865 1.00 86.38 726 LEU A CA 1
ATOM 5852 C C . LEU A 1 726 ? 27.606 -1.708 2.888 1.00 86.38 726 LEU A C 1
ATOM 5854 O O . LEU A 1 726 ? 27.303 -0.542 2.635 1.00 86.38 726 LEU A O 1
ATOM 5858 N N . SER A 1 727 ? 26.932 -2.741 2.372 1.00 87.81 727 SER A N 1
ATOM 5859 C CA . SER A 1 727 ? 25.749 -2.570 1.525 1.00 87.81 727 SER A CA 1
ATOM 5860 C C . SER A 1 727 ? 24.617 -1.858 2.272 1.00 87.81 727 SER A C 1
ATOM 5862 O O . SER A 1 727 ? 23.930 -1.024 1.680 1.00 87.81 727 SER A O 1
ATOM 5864 N N . ASN A 1 728 ? 24.411 -2.167 3.555 1.00 87.25 728 ASN A N 1
ATOM 5865 C CA . ASN A 1 728 ? 23.386 -1.518 4.373 1.00 87.25 728 ASN A CA 1
ATOM 5866 C C . ASN A 1 728 ? 23.749 -0.062 4.687 1.00 87.25 728 ASN A C 1
ATOM 5868 O O . ASN A 1 728 ? 22.894 0.813 4.561 1.00 87.25 728 ASN A O 1
ATOM 5872 N N . GLN A 1 729 ? 25.014 0.222 5.014 1.00 88.88 729 GLN A N 1
ATOM 5873 C CA . GLN A 1 729 ? 25.503 1.593 5.203 1.00 88.88 729 GLN A CA 1
ATOM 5874 C C . GLN A 1 729 ? 25.321 2.440 3.937 1.00 88.88 729 GLN A C 1
ATOM 5876 O O . GLN A 1 729 ? 24.795 3.550 4.006 1.00 88.88 729 GLN A O 1
ATOM 5881 N N . LEU A 1 730 ? 25.687 1.903 2.768 1.00 90.38 730 LEU A N 1
ATOM 5882 C CA . LEU A 1 730 ? 25.490 2.584 1.490 1.00 90.38 730 LEU A CA 1
ATOM 5883 C C . LEU A 1 730 ? 24.005 2.856 1.209 1.00 90.38 730 LEU A C 1
ATOM 5885 O O . LEU A 1 730 ? 23.659 3.933 0.722 1.00 90.38 730 LEU A O 1
ATOM 5889 N N . LEU A 1 731 ? 23.117 1.906 1.522 1.00 89.62 731 LEU A N 1
ATOM 5890 C CA . LEU A 1 731 ? 21.682 2.114 1.340 1.00 89.62 731 LEU A CA 1
ATOM 5891 C C . LEU A 1 731 ? 21.148 3.225 2.254 1.00 89.62 731 LEU A C 1
ATOM 5893 O O . LEU A 1 731 ? 20.388 4.066 1.783 1.00 89.62 731 LEU A O 1
ATOM 5897 N N . ARG A 1 732 ? 21.585 3.283 3.520 1.00 90.38 732 ARG A N 1
ATOM 5898 C CA . ARG A 1 732 ? 21.216 4.369 4.449 1.00 90.38 732 ARG A CA 1
ATOM 5899 C C . ARG A 1 732 ? 21.642 5.739 3.931 1.00 90.38 732 ARG A C 1
ATOM 5901 O O . ARG A 1 732 ? 20.872 6.689 4.044 1.00 90.38 732 ARG A O 1
ATOM 5908 N N . LEU A 1 733 ? 22.838 5.850 3.349 1.00 91.81 733 LEU A N 1
ATOM 5909 C CA . LEU A 1 733 ? 23.310 7.102 2.748 1.00 91.81 733 LEU A CA 1
ATOM 5910 C C . LEU A 1 733 ? 22.456 7.512 1.539 1.00 91.81 733 LEU A C 1
ATOM 5912 O O . LEU A 1 733 ? 22.063 8.670 1.438 1.00 91.81 733 LEU A O 1
ATOM 5916 N N . ARG A 1 734 ? 22.098 6.566 0.661 1.00 91.69 734 ARG A N 1
ATOM 5917 C CA . ARG A 1 734 ? 21.208 6.841 -0.483 1.00 91.69 734 ARG A CA 1
ATOM 5918 C C . ARG A 1 734 ? 19.819 7.296 -0.047 1.00 91.69 734 ARG A C 1
ATOM 5920 O O . ARG A 1 734 ? 19.296 8.260 -0.590 1.00 91.69 734 ARG A O 1
ATOM 5927 N N . ILE A 1 735 ? 19.240 6.646 0.962 1.00 91.38 735 ILE A N 1
ATOM 5928 C CA . ILE A 1 735 ? 17.934 7.043 1.503 1.00 91.38 735 ILE A CA 1
ATOM 5929 C C . ILE A 1 735 ? 17.989 8.480 2.049 1.00 91.38 735 ILE A C 1
ATOM 5931 O O . ILE A 1 735 ? 17.095 9.277 1.773 1.00 91.38 735 ILE A O 1
ATOM 5935 N N . GLN A 1 736 ? 19.056 8.839 2.770 1.00 93.06 736 GLN A N 1
ATOM 5936 C CA . GLN A 1 736 ? 19.258 10.208 3.255 1.00 93.06 736 GLN A CA 1
ATOM 5937 C C . GLN A 1 736 ? 19.389 11.225 2.108 1.00 93.06 736 GLN A C 1
ATOM 5939 O O . GLN A 1 736 ? 18.800 12.300 2.185 1.00 93.06 736 GLN A O 1
ATOM 5944 N N . GLU A 1 737 ? 20.100 10.896 1.025 1.00 94.00 737 GLU A N 1
ATOM 5945 C CA . GLU A 1 737 ? 20.198 11.766 -0.159 1.00 94.00 737 GLU A CA 1
ATOM 5946 C C . GLU A 1 737 ? 18.829 11.990 -0.810 1.00 94.00 737 GLU A C 1
ATOM 5948 O O . GLU A 1 737 ? 18.481 13.119 -1.166 1.00 94.00 737 GLU A O 1
ATOM 5953 N N . MET A 1 738 ? 18.027 10.934 -0.928 1.00 93.19 738 MET A N 1
ATOM 5954 C CA . MET A 1 738 ? 16.682 11.028 -1.486 1.00 93.19 738 MET A CA 1
ATOM 5955 C C . MET A 1 738 ? 15.768 11.881 -0.609 1.00 93.19 738 MET A C 1
ATOM 5957 O O . MET A 1 738 ? 15.031 12.700 -1.140 1.00 93.19 738 MET A O 1
ATOM 5961 N N . MET A 1 739 ? 15.854 11.778 0.721 1.00 92.38 739 MET A N 1
ATOM 5962 C CA . MET A 1 739 ? 15.107 12.664 1.628 1.00 92.38 739 MET A CA 1
ATOM 5963 C C . MET A 1 739 ? 15.540 14.124 1.501 1.00 92.38 739 MET A C 1
ATOM 5965 O O . MET A 1 739 ? 14.702 15.019 1.494 1.00 92.38 739 MET A O 1
ATOM 5969 N N . ILE A 1 740 ? 16.839 14.386 1.351 1.00 92.44 740 ILE A N 1
ATOM 5970 C CA . ILE A 1 740 ? 17.333 15.743 1.089 1.00 92.44 740 ILE A CA 1
ATOM 5971 C C . ILE A 1 740 ? 16.817 16.250 -0.265 1.00 92.44 740 ILE A C 1
ATOM 5973 O O . ILE A 1 740 ? 16.455 17.417 -0.386 1.00 92.44 740 ILE A O 1
ATOM 5977 N N . THR A 1 741 ? 16.757 15.387 -1.280 1.00 91.81 741 THR A N 1
ATOM 5978 C CA . THR A 1 741 ? 16.197 15.725 -2.598 1.00 91.81 741 THR A CA 1
ATOM 5979 C C . THR A 1 741 ? 14.693 15.992 -2.510 1.00 91.81 741 THR A C 1
ATOM 5981 O O . THR A 1 741 ? 14.222 16.972 -3.077 1.00 91.81 741 THR A O 1
ATOM 5984 N N . LEU A 1 742 ? 13.957 15.195 -1.731 1.00 91.81 742 LEU A N 1
ATOM 5985 C CA . LEU A 1 742 ? 12.535 15.387 -1.438 1.00 91.81 742 LEU A CA 1
ATOM 5986 C C . LEU A 1 742 ? 12.271 16.763 -0.814 1.00 91.81 742 LEU A C 1
ATOM 5988 O O . LEU A 1 742 ? 11.359 17.461 -1.240 1.00 91.81 742 LEU A O 1
ATOM 5992 N N . LEU A 1 743 ? 13.101 17.175 0.148 1.00 89.88 743 LEU A N 1
ATOM 5993 C CA . LEU A 1 743 ? 13.004 18.481 0.813 1.00 89.88 743 LEU A CA 1
ATOM 5994 C C . LEU A 1 743 ? 13.339 19.669 -0.099 1.00 89.88 743 LEU A C 1
ATOM 5996 O O . LEU A 1 743 ? 12.990 20.801 0.219 1.00 89.88 743 LEU A O 1
ATOM 6000 N N . LYS A 1 744 ? 14.050 19.430 -1.204 1.00 89.25 744 LYS A N 1
ATOM 6001 C CA . LYS A 1 744 ? 14.402 20.455 -2.197 1.00 89.25 744 LYS A CA 1
ATOM 6002 C C . LYS A 1 744 ? 13.445 20.504 -3.381 1.00 89.25 744 LYS A C 1
ATOM 6004 O O . LYS A 1 744 ? 13.535 21.434 -4.173 1.00 89.25 744 LYS A O 1
ATOM 6009 N N . ALA A 1 745 ? 12.605 19.488 -3.548 1.00 88.19 745 ALA A N 1
ATOM 6010 C CA . ALA A 1 745 ? 11.676 19.418 -4.660 1.00 88.19 745 ALA A CA 1
ATOM 6011 C C . ALA A 1 745 ? 10.588 20.486 -4.491 1.00 88.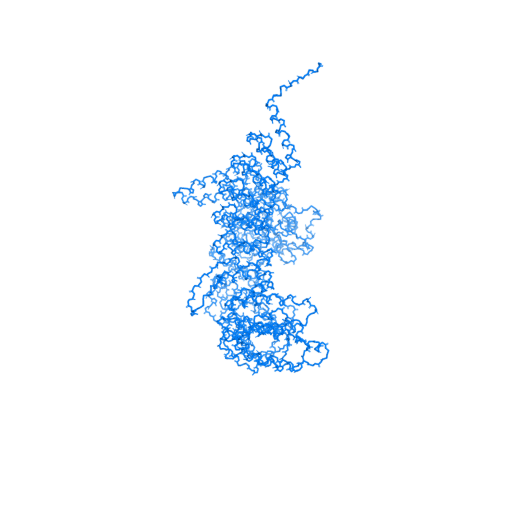19 745 ALA A C 1
ATOM 6013 O O . ALA A 1 745 ? 9.921 20.540 -3.458 1.00 88.19 745 ALA A O 1
ATOM 6014 N N . GLU A 1 746 ? 10.415 21.324 -5.511 1.00 84.25 746 GLU A N 1
ATOM 6015 C CA . GLU A 1 746 ? 9.446 22.424 -5.484 1.00 84.25 746 GLU A CA 1
ATOM 6016 C C . GLU A 1 746 ? 8.027 21.930 -5.792 1.00 84.25 746 GLU A C 1
ATOM 6018 O O . GLU A 1 746 ? 7.070 22.388 -5.178 1.00 84.25 746 GLU A O 1
ATOM 6023 N N . ASP A 1 747 ? 7.878 20.942 -6.682 1.00 83.56 747 ASP A N 1
ATOM 6024 C CA . ASP A 1 747 ? 6.572 20.455 -7.125 1.00 83.56 747 ASP A CA 1
ATOM 6025 C C . ASP A 1 747 ? 6.150 19.118 -6.480 1.00 83.56 747 ASP A C 1
ATOM 6027 O O . ASP A 1 747 ? 6.956 18.221 -6.207 1.00 83.56 747 ASP A O 1
ATOM 6031 N N . ILE A 1 748 ? 4.836 18.958 -6.281 1.00 79.38 748 ILE A N 1
ATOM 6032 C CA . ILE A 1 748 ? 4.216 17.773 -5.663 1.00 79.38 748 ILE A CA 1
ATOM 6033 C C . ILE A 1 748 ? 4.505 16.488 -6.453 1.00 79.38 748 ILE A C 1
ATOM 6035 O O . ILE A 1 748 ? 4.662 15.421 -5.856 1.00 79.38 748 ILE A O 1
ATOM 6039 N N . LYS A 1 749 ? 4.609 16.558 -7.787 1.00 81.56 749 LYS A N 1
ATOM 6040 C CA . LYS A 1 749 ? 4.861 15.379 -8.628 1.00 81.56 749 LYS A CA 1
ATOM 6041 C C . LYS A 1 749 ? 6.274 14.838 -8.393 1.00 81.56 749 LYS A C 1
ATOM 6043 O O . LYS A 1 749 ? 6.433 13.629 -8.219 1.00 81.56 749 LYS A O 1
ATOM 6048 N N . SER A 1 750 ? 7.274 15.710 -8.310 1.00 85.25 750 SER A N 1
ATOM 6049 C CA . SER A 1 750 ? 8.646 15.352 -7.945 1.00 85.25 750 SER A CA 1
ATOM 6050 C C . SER A 1 750 ? 8.719 14.795 -6.526 1.00 85.25 750 SER A C 1
ATOM 6052 O O . SER A 1 750 ? 9.279 13.714 -6.333 1.00 85.25 750 SER A O 1
ATOM 6054 N N . LYS A 1 751 ? 8.080 15.455 -5.546 1.00 87.38 751 LYS A N 1
ATOM 6055 C CA . LYS A 1 751 ? 7.991 14.949 -4.162 1.00 87.38 751 LYS A CA 1
ATOM 6056 C C . LYS A 1 751 ? 7.396 13.528 -4.124 1.00 87.38 751 LYS A C 1
ATOM 6058 O O . LYS A 1 751 ? 7.963 12.630 -3.501 1.00 87.38 751 LYS A O 1
ATOM 6063 N N . ARG A 1 752 ? 6.303 13.290 -4.858 1.00 82.69 752 ARG A N 1
ATOM 6064 C CA . ARG A 1 752 ? 5.628 11.983 -4.962 1.00 82.69 752 ARG A CA 1
ATOM 6065 C C . ARG A 1 752 ? 6.524 10.907 -5.578 1.00 82.69 752 ARG A C 1
ATOM 6067 O O . ARG A 1 752 ? 6.605 9.804 -5.039 1.00 82.69 752 ARG A O 1
ATOM 6074 N N . ASN A 1 753 ? 7.210 11.220 -6.677 1.00 85.50 753 ASN A N 1
ATOM 6075 C CA . ASN A 1 753 ? 8.123 10.282 -7.333 1.00 85.50 753 ASN A CA 1
ATOM 6076 C C . ASN A 1 753 ? 9.254 9.855 -6.391 1.00 85.50 753 ASN A C 1
ATOM 6078 O O . ASN A 1 753 ? 9.500 8.661 -6.238 1.00 85.50 753 ASN A O 1
ATOM 6082 N N . ILE A 1 754 ? 9.869 10.813 -5.691 1.00 90.62 754 ILE A N 1
ATOM 6083 C CA . ILE A 1 754 ? 10.966 10.538 -4.757 1.00 90.62 754 ILE A CA 1
ATOM 6084 C C . ILE A 1 754 ? 10.497 9.640 -3.605 1.00 90.62 754 ILE A C 1
ATOM 6086 O O . ILE A 1 754 ? 11.177 8.675 -3.264 1.00 90.62 754 ILE A O 1
ATOM 6090 N N . ILE A 1 755 ? 9.320 9.897 -3.022 1.00 87.12 755 ILE A N 1
ATOM 6091 C CA . ILE A 1 755 ? 8.778 9.046 -1.949 1.00 87.12 755 ILE A CA 1
ATOM 6092 C C . ILE A 1 755 ? 8.496 7.626 -2.435 1.00 87.12 755 ILE A C 1
ATOM 6094 O O . ILE A 1 755 ? 8.806 6.664 -1.731 1.00 87.12 755 ILE A O 1
ATOM 6098 N N . ASN A 1 756 ? 7.945 7.476 -3.639 1.00 83.06 756 ASN A N 1
ATOM 6099 C CA . ASN A 1 756 ? 7.696 6.158 -4.217 1.00 83.06 756 ASN A CA 1
ATOM 6100 C C . ASN A 1 756 ? 9.002 5.384 -4.432 1.00 83.06 756 ASN A C 1
ATOM 6102 O O . ASN A 1 756 ? 9.062 4.195 -4.121 1.00 83.06 756 ASN A O 1
ATOM 6106 N N . GLU A 1 757 ? 10.064 6.050 -4.891 1.00 88.25 757 GLU A N 1
ATOM 6107 C CA . GLU A 1 757 ? 11.387 5.434 -5.007 1.00 88.25 757 GLU A CA 1
ATOM 6108 C C . GLU A 1 757 ? 11.957 5.024 -3.636 1.00 88.25 757 GLU A C 1
ATOM 6110 O O . GLU A 1 757 ? 12.497 3.922 -3.506 1.00 88.25 757 GLU A O 1
ATOM 6115 N N . ILE A 1 758 ? 11.800 5.855 -2.593 1.00 87.62 758 ILE A N 1
ATOM 6116 C CA . ILE A 1 758 ? 12.226 5.502 -1.227 1.00 87.62 758 ILE A CA 1
ATOM 6117 C C . ILE A 1 758 ? 11.472 4.253 -0.748 1.00 87.62 758 ILE A C 1
ATOM 6119 O O . ILE A 1 758 ? 12.105 3.303 -0.284 1.00 87.62 758 ILE A O 1
ATOM 6123 N N . ASN A 1 759 ? 10.146 4.209 -0.903 1.00 80.44 759 ASN A N 1
ATOM 6124 C CA . ASN A 1 759 ? 9.328 3.065 -0.484 1.00 80.44 759 ASN A CA 1
ATOM 6125 C C . ASN A 1 759 ? 9.752 1.769 -1.199 1.00 80.44 759 ASN A C 1
ATOM 6127 O O . ASN A 1 759 ? 9.972 0.750 -0.541 1.00 80.44 759 ASN A O 1
ATOM 6131 N N . GLN A 1 760 ? 9.985 1.819 -2.516 1.00 81.56 760 GLN A N 1
ATOM 6132 C CA . GLN A 1 760 ? 10.460 0.663 -3.291 1.00 81.56 760 GLN A CA 1
ATOM 6133 C C . GLN A 1 760 ? 11.840 0.157 -2.847 1.00 81.56 760 GLN A C 1
ATOM 6135 O O . GLN A 1 760 ? 12.108 -1.049 -2.885 1.00 81.56 760 GLN A O 1
ATOM 6140 N N . LEU A 1 761 ? 12.743 1.060 -2.452 1.00 79.31 761 LEU A N 1
ATOM 6141 C CA . LEU A 1 761 ? 14.068 0.687 -1.953 1.00 79.31 761 LEU A CA 1
ATOM 6142 C C . LEU A 1 761 ? 13.999 0.024 -0.574 1.00 79.31 761 LEU A C 1
ATOM 6144 O O . LEU A 1 761 ? 14.790 -0.880 -0.290 1.00 79.31 761 LEU A O 1
ATOM 6148 N N . VAL A 1 762 ? 13.065 0.460 0.273 1.00 75.81 762 VAL A N 1
ATOM 6149 C CA . VAL A 1 762 ? 12.951 0.003 1.662 1.00 75.81 762 VAL A CA 1
ATOM 6150 C C . VAL A 1 762 ? 12.224 -1.337 1.765 1.00 75.81 762 VAL A C 1
ATOM 6152 O O . VAL A 1 762 ? 12.693 -2.207 2.504 1.00 75.81 762 VAL A O 1
ATOM 6155 N N . GLU A 1 763 ? 11.163 -1.554 0.978 1.00 69.81 763 GLU A N 1
ATOM 6156 C CA . GLU A 1 763 ? 10.419 -2.828 0.939 1.00 69.81 763 GLU A CA 1
ATOM 6157 C C . GLU A 1 763 ? 11.322 -4.029 0.625 1.00 69.81 763 GLU A C 1
ATOM 6159 O O . GLU A 1 763 ? 11.111 -5.128 1.132 1.00 69.81 763 GLU A O 1
ATOM 6164 N N . LYS A 1 764 ? 12.382 -3.818 -0.162 1.00 64.44 764 LYS A N 1
ATOM 6165 C CA . LYS A 1 764 ? 13.295 -4.887 -0.586 1.00 64.44 764 LYS A CA 1
ATOM 6166 C C . LYS A 1 764 ? 14.368 -5.253 0.443 1.00 64.44 764 LYS A C 1
ATOM 6168 O O . LYS A 1 764 ? 15.019 -6.279 0.260 1.00 64.44 764 LYS A O 1
ATOM 6173 N N . LYS A 1 765 ? 14.639 -4.412 1.453 1.00 61.69 765 LYS A N 1
ATOM 6174 C CA . LYS A 1 765 ? 15.869 -4.537 2.267 1.00 61.69 765 LYS A CA 1
ATOM 6175 C C . LYS A 1 765 ? 15.733 -4.288 3.780 1.00 61.69 765 LYS A C 1
ATOM 6177 O O . LYS A 1 765 ? 16.740 -4.432 4.463 1.00 61.69 765 LYS A O 1
ATOM 6182 N N . GLN A 1 766 ? 14.551 -3.939 4.312 1.00 65.44 766 GLN A N 1
ATOM 6183 C CA . GLN A 1 766 ? 14.304 -3.708 5.759 1.00 65.44 766 GLN A CA 1
ATOM 6184 C C . GLN A 1 766 ? 15.365 -2.823 6.462 1.00 65.44 766 GLN A C 1
ATOM 6186 O O . GLN A 1 766 ? 15.828 -3.125 7.558 1.00 65.44 766 GLN A O 1
ATOM 6191 N N . VAL A 1 767 ? 15.801 -1.727 5.829 1.00 75.75 767 VAL A N 1
ATOM 6192 C CA . VAL A 1 767 ? 16.897 -0.887 6.368 1.00 75.75 767 VAL A CA 1
ATOM 6193 C C . VAL A 1 767 ? 16.404 0.276 7.239 1.00 75.75 767 VAL A C 1
ATOM 6195 O O . VAL A 1 767 ? 17.172 0.795 8.053 1.00 75.75 767 VAL A O 1
ATOM 6198 N N . LEU A 1 768 ? 15.130 0.664 7.110 1.00 78.62 768 LEU A N 1
ATOM 6199 C CA . LEU A 1 768 ? 14.498 1.677 7.958 1.00 78.62 768 LEU A CA 1
ATOM 6200 C C . LEU A 1 768 ? 13.797 1.038 9.165 1.00 78.62 768 LEU A C 1
ATOM 6202 O O . LEU A 1 768 ? 13.233 -0.049 9.026 1.00 78.62 768 LEU A O 1
ATOM 6206 N N . PRO A 1 769 ? 13.753 1.728 10.320 1.00 76.62 769 PRO A N 1
ATOM 6207 C CA . PRO A 1 769 ? 12.853 1.362 11.408 1.00 76.62 769 PRO A CA 1
ATOM 6208 C C . PRO A 1 769 ? 11.396 1.304 10.923 1.00 76.62 769 PRO A C 1
ATOM 6210 O O . PRO A 1 769 ? 10.945 2.208 10.217 1.00 76.62 769 PRO A O 1
ATOM 6213 N N . GLU A 1 770 ? 10.642 0.279 11.339 1.00 67.44 770 GLU A N 1
ATOM 6214 C CA . GLU A 1 770 ? 9.233 0.084 10.936 1.00 67.44 770 GLU A CA 1
ATOM 6215 C C . GLU A 1 770 ? 8.360 1.319 11.204 1.00 67.44 770 GLU A C 1
ATOM 6217 O O . GLU A 1 770 ? 7.467 1.644 10.422 1.00 67.44 770 GLU A O 1
ATOM 6222 N N . VAL A 1 771 ? 8.636 2.020 12.308 1.00 68.25 771 VAL A N 1
ATOM 6223 C CA . VAL A 1 771 ? 7.923 3.240 12.702 1.00 68.25 771 VAL A CA 1
ATOM 6224 C C . VAL A 1 771 ? 8.059 4.318 11.630 1.00 68.25 771 VAL A C 1
ATOM 6226 O O . VAL A 1 771 ? 7.056 4.862 11.176 1.00 68.25 771 VAL A O 1
ATOM 6229 N N . PHE A 1 772 ? 9.284 4.569 11.173 1.00 78.94 772 PHE A N 1
ATOM 6230 C CA . PHE A 1 772 ? 9.560 5.618 10.202 1.00 78.94 772 PHE A CA 1
ATOM 6231 C C . PHE A 1 772 ? 9.128 5.234 8.777 1.00 78.94 772 PHE A C 1
ATOM 6233 O O . PHE A 1 772 ? 8.699 6.087 8.003 1.00 78.94 772 PHE A O 1
ATOM 6240 N N . LEU A 1 773 ? 9.162 3.942 8.430 1.00 76.31 773 LEU A N 1
ATOM 6241 C CA . LEU A 1 773 ? 8.573 3.457 7.177 1.00 76.31 773 LEU A CA 1
ATOM 6242 C C . LEU A 1 773 ? 7.068 3.761 7.110 1.00 76.31 773 LEU A C 1
ATOM 6244 O O . LEU A 1 773 ? 6.576 4.214 6.078 1.00 76.31 773 LEU A O 1
ATOM 6248 N N . ALA A 1 774 ? 6.344 3.561 8.215 1.00 69.44 774 ALA A N 1
ATOM 6249 C CA . ALA A 1 774 ? 4.924 3.889 8.273 1.00 69.44 774 ALA A CA 1
ATOM 6250 C C . ALA A 1 774 ? 4.663 5.399 8.108 1.00 69.44 774 ALA A C 1
ATOM 6252 O O . ALA A 1 774 ? 3.667 5.772 7.489 1.00 69.44 774 ALA A O 1
ATOM 6253 N N . ASP A 1 775 ? 5.552 6.262 8.613 1.00 77.31 775 ASP A N 1
ATOM 6254 C CA . ASP A 1 775 ? 5.460 7.709 8.382 1.00 77.31 775 ASP A CA 1
ATOM 6255 C C . ASP A 1 775 ? 5.631 8.053 6.891 1.00 77.31 775 ASP A C 1
ATOM 6257 O O . ASP A 1 775 ? 4.827 8.797 6.334 1.00 77.31 775 ASP A O 1
ATOM 6261 N N . LEU A 1 776 ? 6.612 7.463 6.197 1.00 80.19 776 LEU A N 1
ATOM 6262 C CA . LEU A 1 776 ? 6.809 7.692 4.755 1.00 80.19 776 LEU A CA 1
ATOM 6263 C C . LEU A 1 776 ? 5.626 7.215 3.901 1.00 80.19 776 LEU A C 1
ATOM 6265 O O . LEU A 1 776 ? 5.276 7.852 2.905 1.00 80.19 776 LEU A O 1
ATOM 6269 N N . GLN A 1 777 ? 4.990 6.109 4.286 1.00 74.19 777 GLN A N 1
ATOM 6270 C CA . GLN A 1 777 ? 3.782 5.621 3.621 1.00 74.19 777 GLN A CA 1
ATOM 6271 C C . GLN A 1 777 ? 2.588 6.558 3.850 1.00 74.19 777 GLN A C 1
ATOM 6273 O O . GLN A 1 777 ? 1.839 6.819 2.911 1.00 74.19 777 GLN A O 1
ATOM 6278 N N . GLY A 1 778 ? 2.432 7.104 5.061 1.00 70.50 778 GLY A N 1
ATOM 6279 C CA . GLY A 1 778 ? 1.423 8.130 5.350 1.00 70.50 778 GLY A CA 1
ATOM 6280 C C . GLY A 1 778 ? 1.646 9.401 4.529 1.00 70.50 778 GLY A C 1
ATOM 6281 O O . GLY A 1 778 ? 0.730 9.882 3.864 1.00 70.50 778 GLY A O 1
ATOM 6282 N N . LEU A 1 779 ? 2.895 9.872 4.476 1.00 79.06 779 LEU A N 1
ATOM 6283 C CA . LEU A 1 779 ? 3.305 11.018 3.665 1.00 79.06 779 LEU A CA 1
ATOM 6284 C C . LEU A 1 779 ? 2.991 10.806 2.172 1.00 79.06 779 LEU A C 1
ATOM 6286 O O . LEU A 1 779 ? 2.486 11.706 1.508 1.00 79.06 779 LEU A O 1
ATOM 6290 N N . SER A 1 780 ? 3.230 9.597 1.647 1.00 76.69 780 SER A N 1
ATOM 6291 C CA . SER A 1 780 ? 2.879 9.231 0.267 1.00 76.69 780 SER A CA 1
ATOM 6292 C C . SER A 1 780 ? 1.383 9.398 -0.008 1.00 76.69 780 SER A C 1
ATOM 6294 O O . SER A 1 780 ? 1.013 10.035 -0.993 1.00 76.69 780 SER A O 1
ATOM 6296 N N . LYS A 1 781 ? 0.520 8.882 0.878 1.00 70.62 781 LYS A N 1
ATOM 6297 C CA . LYS A 1 781 ? -0.941 8.998 0.741 1.00 70.62 781 LYS A CA 1
ATOM 6298 C C . LYS A 1 781 ? -1.404 10.452 0.782 1.00 70.62 781 LYS A C 1
ATOM 6300 O O . LYS A 1 781 ? -2.239 10.840 -0.028 1.00 70.62 781 LYS A O 1
ATOM 6305 N N . GLN A 1 782 ? -0.830 11.253 1.679 1.00 70.31 782 GLN A N 1
ATOM 6306 C CA . GLN A 1 782 ? -1.152 12.675 1.812 1.00 70.31 782 GLN A CA 1
ATOM 6307 C C . GLN A 1 782 ? -0.795 13.466 0.547 1.00 70.31 782 GLN A C 1
ATOM 6309 O O . GLN A 1 782 ? -1.589 14.279 0.089 1.00 70.31 782 GLN A O 1
ATOM 6314 N N . LEU A 1 783 ? 0.334 13.158 -0.099 1.00 70.81 783 LEU A N 1
ATOM 6315 C CA . LEU A 1 783 ? 0.704 13.774 -1.380 1.00 70.81 783 LEU A CA 1
ATOM 6316 C C . LEU A 1 783 ? -0.132 13.290 -2.582 1.00 70.81 783 LEU A C 1
ATOM 6318 O O . LEU A 1 783 ? 0.023 13.830 -3.680 1.00 70.81 783 LEU A O 1
ATOM 6322 N N . ILE A 1 784 ? -0.960 12.250 -2.434 1.00 65.62 784 ILE A N 1
ATOM 6323 C CA . ILE A 1 784 ? -1.814 11.691 -3.500 1.00 65.62 784 ILE A CA 1
ATOM 6324 C C . ILE A 1 784 ? -3.229 12.302 -3.485 1.00 65.62 784 ILE A C 1
ATOM 6326 O O . ILE A 1 784 ? -3.911 12.249 -4.506 1.00 65.62 784 ILE A O 1
ATOM 6330 N N . GLY A 1 785 ? -3.667 12.893 -2.372 1.00 56.06 785 GLY A N 1
ATOM 6331 C CA . GLY A 1 785 ? -5.079 13.170 -2.115 1.00 56.06 785 GLY A CA 1
ATOM 6332 C C . GLY A 1 785 ? -5.732 14.311 -2.905 1.00 56.06 785 GLY A C 1
ATOM 6333 O O . GLY A 1 785 ? -5.645 15.464 -2.500 1.00 56.06 785 GLY A O 1
ATOM 6334 N N . ASP A 1 786 ? -6.513 13.960 -3.933 1.00 41.50 786 ASP A N 1
ATOM 6335 C CA . ASP A 1 786 ? -7.647 14.738 -4.472 1.00 41.50 786 ASP A CA 1
ATOM 6336 C C . ASP A 1 786 ? -8.907 14.532 -3.590 1.00 41.50 786 ASP A C 1
ATOM 6338 O O . ASP A 1 786 ? -9.947 14.049 -4.042 1.00 41.50 786 ASP A O 1
ATOM 6342 N N . PHE A 1 787 ? -8.837 14.841 -2.292 1.00 50.75 787 PHE A N 1
ATOM 6343 C CA . PHE A 1 787 ? -9.967 14.609 -1.381 1.00 50.75 787 PHE A CA 1
ATOM 6344 C C . PHE A 1 787 ? -10.815 15.870 -1.200 1.00 50.75 787 PHE A C 1
ATOM 6346 O O . PHE A 1 787 ? -10.643 16.633 -0.253 1.00 50.75 787 PHE A O 1
ATOM 6353 N N . LYS A 1 788 ? -11.789 16.070 -2.095 1.00 45.75 788 LYS A N 1
ATOM 6354 C CA . LYS A 1 788 ? -12.963 16.905 -1.795 1.00 45.75 788 LYS A CA 1
ATOM 6355 C C . LYS A 1 788 ? -13.979 16.060 -1.021 1.00 45.75 788 LYS A C 1
ATOM 6357 O O . LYS A 1 788 ? -14.926 15.549 -1.613 1.00 45.75 788 LYS A O 1
ATOM 6362 N N . SER A 1 789 ? -13.753 15.855 0.276 1.00 53.06 789 SER A N 1
ATOM 6363 C CA . SER A 1 789 ? -14.776 15.295 1.167 1.00 53.06 789 SER A CA 1
ATOM 6364 C C . SER A 1 789 ? -15.793 16.372 1.562 1.00 53.06 789 SER A C 1
ATOM 6366 O O . SER A 1 789 ? -15.450 17.545 1.721 1.00 53.06 789 SER A O 1
ATOM 6368 N N . ASP A 1 790 ? -17.056 15.975 1.716 1.00 66.06 790 ASP A N 1
ATOM 6369 C CA . ASP A 1 790 ? -18.131 16.823 2.239 1.00 66.06 790 ASP A CA 1
ATOM 6370 C C . ASP A 1 790 ? -18.009 16.913 3.770 1.00 66.06 790 ASP A C 1
ATOM 6372 O O . ASP A 1 790 ? -18.646 16.173 4.524 1.00 66.06 790 ASP A O 1
ATOM 6376 N N . ARG A 1 791 ? -17.110 17.790 4.239 1.00 75.44 791 ARG A N 1
ATOM 6377 C CA . ARG A 1 791 ? -16.749 17.939 5.663 1.00 75.44 791 ARG A CA 1
ATOM 6378 C C . ARG A 1 791 ? -17.911 18.383 6.557 1.00 75.44 791 ARG A C 1
ATOM 6380 O O . ARG A 1 791 ? -17.794 18.295 7.776 1.00 75.44 791 ARG A O 1
ATOM 6387 N N . GLN A 1 792 ? -19.041 18.797 5.981 1.00 73.50 792 GLN A N 1
ATOM 6388 C CA . GLN A 1 792 ? -20.242 19.192 6.728 1.00 73.50 792 GLN A CA 1
ATOM 6389 C C . GLN A 1 792 ? -20.847 18.034 7.534 1.00 73.50 792 GLN A C 1
ATOM 6391 O O . GLN A 1 792 ? -21.568 18.252 8.504 1.00 73.50 792 GLN A O 1
ATOM 6396 N N . LYS A 1 793 ? -20.551 16.786 7.149 1.00 84.06 793 LYS A N 1
ATOM 6397 C CA . LYS A 1 793 ? -21.059 15.576 7.814 1.00 84.06 793 LYS A CA 1
ATOM 6398 C C . LYS A 1 793 ? -20.126 15.024 8.891 1.00 84.06 793 LYS A C 1
ATOM 6400 O O . LYS A 1 793 ? -20.432 13.993 9.483 1.00 84.06 793 LYS A O 1
ATOM 6405 N N . TRP A 1 794 ? -18.977 15.657 9.112 1.00 93.50 794 TRP A N 1
ATOM 6406 C CA . TRP A 1 794 ? -17.985 15.186 10.074 1.00 93.50 794 TRP A CA 1
ATOM 6407 C C . TRP A 1 794 ? -18.310 15.680 11.491 1.00 93.50 794 TRP A C 1
ATOM 6409 O O . TRP A 1 794 ? -18.977 16.701 11.679 1.00 93.50 794 TRP A O 1
ATOM 6419 N N . SER A 1 795 ? -17.809 14.973 12.502 1.00 95.75 795 SER A N 1
ATOM 6420 C CA . SER A 1 795 ? -17.933 15.341 13.921 1.00 95.75 795 SER A CA 1
ATOM 6421 C C . SER A 1 795 ? -16.572 15.348 14.614 1.00 95.75 795 SER A C 1
ATOM 6423 O O . SER A 1 795 ? -15.617 14.721 14.153 1.00 95.75 795 SER A O 1
ATOM 6425 N N . VAL A 1 796 ? -16.477 16.050 15.743 1.00 97.31 796 VAL A N 1
ATOM 6426 C CA . VAL A 1 796 ? -15.337 15.996 16.665 1.00 97.31 796 VAL A CA 1
ATOM 6427 C C . VAL A 1 796 ? -15.831 15.549 18.037 1.00 97.31 796 VAL A C 1
ATOM 6429 O O . VAL A 1 796 ? -16.732 16.152 18.619 1.00 97.31 796 VAL A O 1
ATOM 6432 N N . GLU A 1 797 ? -15.277 14.454 18.551 1.00 97.75 797 GLU A N 1
ATOM 6433 C CA . GLU A 1 797 ? -15.833 13.692 19.675 1.00 97.75 797 GLU A CA 1
ATOM 6434 C C . GLU A 1 797 ? -14.786 13.424 20.762 1.00 97.75 797 GLU A C 1
ATOM 6436 O O . GLU A 1 797 ? -13.661 13.039 20.460 1.00 97.75 797 GLU A O 1
ATOM 6441 N N . ASP A 1 798 ? -15.176 13.575 22.031 1.00 97.50 798 ASP A N 1
ATOM 6442 C CA . ASP A 1 798 ? -14.458 13.082 23.214 1.00 97.50 798 ASP A CA 1
ATOM 6443 C C . ASP A 1 798 ? -15.006 11.697 23.575 1.00 97.50 798 ASP A C 1
ATOM 6445 O O . ASP A 1 798 ? -16.000 11.568 24.300 1.00 97.50 798 ASP A O 1
ATOM 6449 N N . THR A 1 799 ? -14.362 10.661 23.045 1.00 96.19 799 THR A N 1
ATOM 6450 C CA . THR A 1 799 ? -14.813 9.272 23.126 1.00 96.19 799 THR A CA 1
ATOM 6451 C C . THR A 1 799 ? -13.926 8.439 24.041 1.00 96.19 799 THR A C 1
ATOM 6453 O O . THR A 1 799 ? -12.710 8.617 24.155 1.00 96.19 799 THR A O 1
ATOM 6456 N N . ASP A 1 800 ? -14.556 7.470 24.683 1.00 95.38 800 ASP A N 1
ATOM 6457 C CA . ASP A 1 800 ? -13.911 6.426 25.459 1.00 95.38 800 ASP A CA 1
ATOM 6458 C C . ASP A 1 800 ? -14.381 5.030 25.014 1.00 95.38 800 ASP A C 1
ATOM 6460 O O . ASP A 1 800 ? -14.033 4.039 25.660 1.00 95.38 800 ASP A O 1
ATOM 6464 N N . SER A 1 801 ? -15.122 4.950 23.896 1.00 95.25 801 SER A N 1
ATOM 6465 C CA . SER A 1 801 ? -15.709 3.721 23.359 1.00 95.25 801 SER A CA 1
ATOM 6466 C C . SER A 1 801 ? -14.623 2.696 23.020 1.00 95.25 801 SER A C 1
ATOM 6468 O O . SER A 1 801 ? -13.625 3.018 22.379 1.00 95.25 801 SER A O 1
ATOM 6470 N N . TYR A 1 802 ? -14.786 1.431 23.421 1.00 95.44 802 TYR A N 1
ATOM 6471 C CA . TYR A 1 802 ? -13.751 0.416 23.168 1.00 95.44 802 TYR A CA 1
ATOM 6472 C C . TYR A 1 802 ? -13.461 0.230 21.672 1.00 95.44 802 TYR A C 1
ATOM 6474 O O . TYR A 1 802 ? -12.326 -0.071 21.318 1.00 95.44 802 TYR A O 1
ATOM 6482 N N . GLY A 1 803 ? -14.456 0.430 20.800 1.00 94.69 803 GLY A N 1
ATOM 6483 C CA . GLY A 1 803 ? -14.292 0.330 19.351 1.00 94.69 803 GLY A CA 1
ATOM 6484 C C . GLY A 1 803 ? -13.383 1.416 18.783 1.00 94.69 803 GLY A C 1
ATOM 6485 O O . GLY A 1 803 ? -12.447 1.101 18.051 1.00 94.69 803 GLY A O 1
ATOM 6486 N N . ASP A 1 804 ? -13.606 2.677 19.163 1.00 95.69 804 ASP A N 1
ATOM 6487 C CA . ASP A 1 804 ? -12.728 3.770 18.736 1.00 95.69 804 ASP A CA 1
ATOM 6488 C C . ASP A 1 804 ? -11.347 3.623 19.374 1.00 95.69 804 ASP A C 1
ATOM 6490 O O . ASP A 1 804 ? -10.343 3.681 18.668 1.00 95.69 804 ASP A O 1
ATOM 6494 N N . MET A 1 805 ? -11.297 3.338 20.681 1.00 95.31 805 MET A N 1
ATOM 6495 C CA . MET A 1 805 ? -10.051 3.180 21.435 1.00 95.31 805 MET A CA 1
ATOM 6496 C C . MET A 1 805 ? -9.165 2.062 20.862 1.00 95.31 805 MET A C 1
ATOM 6498 O O . MET A 1 805 ? -7.951 2.229 20.800 1.00 95.31 805 MET A O 1
ATOM 6502 N N . LEU A 1 806 ? -9.750 0.955 20.389 1.00 94.50 806 LEU A N 1
ATOM 6503 C CA . LEU A 1 806 ? -9.032 -0.152 19.745 1.00 94.50 806 LEU A CA 1
ATOM 6504 C C . LEU A 1 806 ? -8.439 0.242 18.379 1.00 94.50 806 LEU A C 1
ATOM 6506 O O . LEU A 1 806 ? -7.395 -0.282 17.989 1.00 94.50 806 LEU A O 1
ATOM 6510 N N . LEU A 1 807 ? -9.079 1.171 17.661 1.00 93.88 807 LEU A N 1
ATOM 6511 C CA . LEU A 1 807 ? -8.727 1.561 16.291 1.00 93.88 807 LEU A CA 1
ATOM 6512 C C . LEU A 1 807 ? -7.924 2.870 16.188 1.00 93.88 807 LEU A C 1
ATOM 6514 O O . LEU A 1 807 ? -7.518 3.246 15.086 1.00 93.88 807 LEU A O 1
ATOM 6518 N N . LEU A 1 808 ? -7.575 3.505 17.318 1.00 92.06 808 LEU A N 1
ATOM 6519 C CA . LEU A 1 808 ? -6.804 4.764 17.393 1.00 92.06 808 LEU A CA 1
ATOM 6520 C C . LEU A 1 808 ? -5.448 4.743 16.673 1.00 92.06 808 LEU A C 1
ATOM 6522 O O . LEU A 1 808 ? -4.873 5.801 16.405 1.00 92.06 808 LEU A O 1
ATOM 6526 N N . GLY A 1 809 ? -4.880 3.563 16.421 1.00 87.25 809 GLY A N 1
ATOM 6527 C CA . GLY A 1 809 ? -3.649 3.416 15.645 1.00 87.25 809 GLY A CA 1
ATOM 6528 C C . GLY A 1 809 ? -3.808 2.744 14.288 1.00 87.25 809 GLY A C 1
ATOM 6529 O O . GLY A 1 809 ? -2.803 2.531 13.618 1.00 87.25 809 GLY A O 1
ATOM 6530 N N . VAL A 1 810 ? -5.030 2.379 13.903 1.00 87.06 810 VAL A N 1
ATOM 6531 C CA . VAL A 1 810 ? -5.341 1.741 12.615 1.00 87.06 810 VAL A CA 1
ATOM 6532 C C . VAL A 1 810 ? -5.860 2.768 11.615 1.00 87.06 810 VAL A C 1
ATOM 6534 O O . VAL A 1 810 ? -5.433 2.758 10.467 1.00 87.06 810 VAL A O 1
ATOM 6537 N N . GLU A 1 811 ? -6.759 3.650 12.055 1.00 88.19 811 GLU A N 1
ATOM 6538 C CA . GLU A 1 811 ? -7.491 4.571 11.173 1.00 88.19 811 GLU A CA 1
ATOM 6539 C C . GLU A 1 811 ? -6.749 5.902 10.916 1.00 88.19 811 GLU A C 1
ATOM 6541 O O . GLU A 1 811 ? -7.133 6.654 10.028 1.00 88.19 811 GLU A O 1
ATOM 6546 N N . VAL A 1 812 ? -5.639 6.168 11.619 1.00 87.44 812 VAL A N 1
ATOM 6547 C CA . VAL A 1 812 ? -4.773 7.347 11.405 1.00 87.44 812 VAL A CA 1
ATOM 6548 C C . VAL A 1 812 ? -3.344 6.946 11.040 1.00 87.44 812 VAL A C 1
ATOM 6550 O O . VAL A 1 812 ? -2.831 5.921 11.504 1.00 87.44 812 VAL A O 1
ATOM 6553 N N . ASP A 1 813 ? -2.667 7.775 10.248 1.00 78.88 813 ASP A N 1
ATOM 6554 C CA . ASP A 1 813 ? -1.314 7.495 9.774 1.00 78.88 813 ASP A CA 1
ATOM 6555 C C . ASP A 1 813 ? -0.249 7.829 10.846 1.00 78.88 813 ASP A C 1
ATOM 6557 O O . ASP A 1 813 ? -0.444 8.634 11.760 1.00 78.88 813 ASP A O 1
ATOM 6561 N N . GLY A 1 814 ? 0.907 7.159 10.774 1.00 71.81 814 GLY A N 1
ATOM 6562 C CA . GLY A 1 814 ? 2.051 7.402 11.669 1.00 71.81 814 GLY A CA 1
ATOM 6563 C C . GLY A 1 814 ? 1.879 6.954 13.131 1.00 71.81 814 GLY A C 1
ATOM 6564 O O . GLY A 1 814 ? 2.779 7.158 13.940 1.00 71.81 814 GLY A O 1
ATOM 6565 N N . SER A 1 815 ? 0.760 6.321 13.504 1.00 80.31 815 SER A N 1
ATOM 6566 C CA . SER A 1 815 ? 0.566 5.800 14.865 1.00 80.31 815 SER A CA 1
ATOM 6567 C C . SER A 1 815 ? 1.304 4.475 15.089 1.00 80.31 815 SER A C 1
ATOM 6569 O O . SER A 1 815 ? 1.156 3.515 14.326 1.00 80.31 815 SER A O 1
ATOM 6571 N N . CYS A 1 816 ? 2.072 4.379 16.175 1.00 77.50 816 CYS A N 1
ATOM 6572 C CA . CYS A 1 816 ? 2.682 3.124 16.632 1.00 77.50 816 CYS A CA 1
ATOM 6573 C C . CYS A 1 816 ? 1.671 2.163 17.283 1.00 77.50 816 CYS A C 1
ATOM 6575 O O . CYS A 1 816 ? 1.946 0.971 17.389 1.00 77.50 816 CYS A O 1
ATOM 6577 N N . GLN A 1 817 ? 0.495 2.657 17.683 1.00 84.56 817 GLN A N 1
ATOM 6578 C CA . GLN A 1 817 ? -0.505 1.917 18.466 1.00 84.56 817 GLN A CA 1
ATOM 6579 C C . GLN A 1 817 ? -1.512 1.147 17.594 1.00 84.56 817 GLN A C 1
ATOM 6581 O O . GLN A 1 817 ? -2.681 1.013 17.940 1.00 84.56 817 GLN A O 1
ATOM 6586 N N . SER A 1 818 ? -1.077 0.667 16.428 1.00 86.94 818 SER A N 1
ATOM 6587 C CA . SER A 1 818 ? -1.906 -0.158 15.542 1.00 86.94 818 SER A CA 1
ATOM 6588 C C . SER A 1 818 ? -1.972 -1.597 16.050 1.00 86.94 818 SER A C 1
ATOM 6590 O O . SER A 1 818 ? -0.929 -2.209 16.291 1.00 86.94 818 SER A O 1
ATOM 6592 N N . ILE A 1 819 ? -3.166 -2.188 16.118 1.00 86.38 819 ILE A N 1
ATOM 6593 C CA . ILE A 1 819 ? -3.343 -3.609 16.473 1.00 86.38 819 ILE A CA 1
ATOM 6594 C C . ILE A 1 819 ? -2.624 -4.556 15.496 1.00 86.38 819 ILE A C 1
ATOM 6596 O O . ILE A 1 819 ? -2.190 -5.645 15.878 1.00 86.38 819 ILE A O 1
ATOM 6600 N N . TYR A 1 820 ? -2.414 -4.120 14.252 1.00 80.88 820 TYR A N 1
ATOM 6601 C CA . TYR A 1 820 ? -1.766 -4.909 13.204 1.00 80.88 820 TYR A CA 1
ATOM 6602 C C . TYR A 1 820 ? -0.236 -4.847 13.227 1.00 80.88 820 TYR A C 1
ATOM 6604 O O . TYR A 1 820 ? 0.412 -5.753 12.704 1.00 80.88 820 TYR A O 1
ATOM 6612 N N . LYS A 1 821 ? 0.357 -3.850 13.895 1.00 79.69 821 LYS A N 1
ATOM 6613 C CA . LYS A 1 821 ? 1.818 -3.703 14.006 1.00 79.69 821 LYS A CA 1
ATOM 6614 C C . LYS A 1 821 ? 2.435 -4.701 14.994 1.00 79.69 821 LYS A C 1
ATOM 6616 O O . LYS A 1 821 ? 1.732 -5.471 15.662 1.00 79.69 821 LYS A O 1
ATOM 6621 N N . ASN A 1 822 ? 3.767 -4.706 15.051 1.00 77.75 822 ASN A N 1
ATOM 6622 C CA . ASN A 1 822 ? 4.540 -5.473 16.021 1.00 77.75 822 ASN A CA 1
ATOM 6623 C C . ASN A 1 822 ? 4.086 -5.141 17.456 1.00 77.75 822 ASN A C 1
ATOM 6625 O O . ASN A 1 822 ? 3.898 -3.972 17.803 1.00 77.75 822 ASN A O 1
ATOM 6629 N N . ILE A 1 823 ? 3.917 -6.173 18.287 1.00 86.38 823 ILE A N 1
ATOM 6630 C CA . ILE A 1 823 ? 3.402 -6.032 19.651 1.00 86.38 823 ILE A CA 1
ATOM 6631 C C . ILE A 1 823 ? 4.285 -5.159 20.539 1.00 86.38 823 ILE A C 1
ATOM 6633 O O . ILE A 1 823 ? 3.782 -4.487 21.439 1.00 86.38 823 ILE A O 1
ATOM 6637 N N . ASP A 1 824 ? 5.586 -5.085 20.256 1.00 79.56 824 ASP A N 1
ATOM 6638 C CA . ASP A 1 824 ? 6.469 -4.187 20.987 1.00 79.56 824 ASP A CA 1
ATOM 6639 C C . ASP A 1 824 ? 6.050 -2.730 20.831 1.00 79.56 824 ASP A C 1
ATOM 6641 O O . ASP A 1 824 ? 6.215 -1.954 21.773 1.00 79.56 824 ASP A O 1
ATOM 6645 N N . LEU A 1 825 ? 5.497 -2.351 19.675 1.00 75.88 825 LEU A N 1
ATOM 6646 C CA . LEU A 1 825 ? 5.003 -1.006 19.391 1.00 75.88 825 LEU A CA 1
ATOM 6647 C C . LEU A 1 825 ? 3.586 -0.781 19.938 1.00 75.88 825 LEU A C 1
ATOM 6649 O O . LEU A 1 825 ? 3.315 0.314 20.428 1.00 75.88 825 LEU A O 1
ATOM 6653 N N . SER A 1 826 ? 2.721 -1.800 19.905 1.00 87.25 826 SER A N 1
ATOM 6654 C CA . SER A 1 826 ? 1.280 -1.660 20.169 1.00 87.25 826 SER A CA 1
ATOM 6655 C C . SER A 1 826 ? 0.799 -2.139 21.540 1.00 87.25 826 SER A C 1
ATOM 6657 O O . SER A 1 826 ? -0.346 -1.877 21.899 1.00 87.25 826 SER A O 1
ATOM 6659 N N . LYS A 1 827 ? 1.637 -2.789 22.361 1.00 89.69 827 LYS A N 1
ATOM 6660 C CA . LYS A 1 827 ? 1.241 -3.267 23.705 1.00 89.69 827 LYS A CA 1
ATOM 6661 C C . LYS A 1 827 ? 0.706 -2.168 24.632 1.00 89.69 827 LYS A C 1
ATOM 6663 O O . LYS A 1 827 ? -0.088 -2.457 25.523 1.00 89.69 827 LYS A O 1
ATOM 6668 N N . CYS A 1 828 ? 1.118 -0.918 24.420 1.00 90.81 828 CYS A N 1
ATOM 6669 C CA . CYS A 1 828 ? 0.669 0.228 25.208 1.00 90.81 828 CYS A CA 1
ATOM 6670 C C . CYS A 1 828 ? -0.773 0.659 24.895 1.00 90.81 828 CYS A C 1
ATOM 6672 O O . CYS A 1 828 ? -1.375 1.351 25.713 1.00 90.81 828 CYS A O 1
ATOM 6674 N N . LEU A 1 829 ? -1.364 0.189 23.789 1.00 93.12 829 LEU A N 1
ATOM 6675 C CA . LEU A 1 829 ? -2.790 0.345 23.491 1.00 93.12 829 LEU A CA 1
ATOM 6676 C C . LEU A 1 829 ? -3.668 -0.199 24.627 1.00 93.12 829 LEU A C 1
ATOM 6678 O O . LEU A 1 829 ? -4.759 0.309 24.880 1.00 93.12 829 LEU A O 1
ATOM 6682 N N . LEU A 1 830 ? -3.163 -1.187 25.374 1.00 93.31 830 LEU A N 1
ATOM 6683 C CA . LEU A 1 830 ? -3.850 -1.749 26.530 1.00 93.31 830 LEU A CA 1
ATOM 6684 C C . LEU A 1 830 ? -4.121 -0.697 27.622 1.00 93.31 830 LEU A C 1
ATOM 6686 O O . LEU A 1 830 ? -5.166 -0.767 28.265 1.00 93.31 830 LEU A O 1
ATOM 6690 N N . ALA A 1 831 ? -3.257 0.313 27.801 1.00 92.75 831 ALA A N 1
ATOM 6691 C CA . ALA A 1 831 ? -3.527 1.426 28.719 1.00 92.75 831 ALA A CA 1
ATOM 6692 C C . ALA A 1 831 ? -4.697 2.293 28.255 1.00 92.75 831 ALA A C 1
ATOM 6694 O O . ALA A 1 831 ? -5.500 2.726 29.076 1.00 92.75 831 ALA A O 1
ATOM 6695 N N . TYR A 1 832 ? -4.829 2.518 26.949 1.00 93.69 832 TYR A N 1
ATOM 6696 C CA . TYR A 1 832 ? -5.945 3.289 26.404 1.00 93.69 832 TYR A CA 1
ATOM 6697 C C . TYR A 1 832 ? -7.260 2.520 26.558 1.00 93.69 832 TYR A C 1
ATOM 6699 O O . TYR A 1 832 ? -8.266 3.101 26.944 1.00 93.69 832 TYR A O 1
ATOM 6707 N N . LEU A 1 833 ? -7.241 1.201 26.360 1.00 94.75 833 LEU A N 1
ATOM 6708 C CA . LEU A 1 833 ? -8.427 0.354 26.520 1.00 94.75 833 LEU A CA 1
ATOM 6709 C C . LEU A 1 833 ? -8.869 0.177 27.981 1.00 94.75 833 LEU A C 1
ATOM 6711 O O . LEU A 1 833 ? -10.038 -0.075 28.238 1.00 94.75 833 LEU A O 1
ATOM 6715 N N . THR A 1 834 ? -7.958 0.246 28.953 1.00 93.88 834 THR A N 1
ATOM 6716 C CA . THR A 1 834 ? -8.257 -0.221 30.323 1.00 93.88 834 THR A CA 1
ATOM 6717 C C . THR A 1 834 ? -8.239 0.866 31.386 1.00 93.88 834 THR A C 1
ATOM 6719 O O . THR A 1 834 ? -8.779 0.649 32.466 1.00 93.88 834 THR A O 1
ATOM 6722 N N . ASP A 1 835 ? -7.638 2.025 31.125 1.00 93.38 835 ASP A N 1
ATOM 6723 C CA . ASP A 1 835 ? -7.426 3.049 32.148 1.00 93.38 835 ASP A CA 1
ATOM 6724 C C . ASP A 1 835 ? -8.338 4.257 31.926 1.00 93.38 835 ASP A C 1
ATOM 6726 O O . ASP A 1 835 ? -8.197 4.961 30.925 1.00 93.38 835 ASP A O 1
ATOM 6730 N N . GLY A 1 836 ? -9.278 4.506 32.843 1.00 94.31 836 GLY A N 1
ATOM 6731 C CA . GLY A 1 836 ? -10.245 5.606 32.757 1.00 94.31 836 GLY A CA 1
ATOM 6732 C C . GLY A 1 836 ? -9.636 7.014 32.756 1.00 94.31 836 GLY A C 1
ATOM 6733 O O . GLY A 1 836 ? -10.328 7.974 32.414 1.00 94.31 836 GLY A O 1
ATOM 6734 N N . LYS A 1 837 ? -8.343 7.168 33.080 1.00 94.50 837 LYS A N 1
ATOM 6735 C CA . LYS A 1 837 ? -7.662 8.472 32.984 1.00 94.50 837 LYS A CA 1
ATOM 6736 C C . LYS A 1 837 ? -7.421 8.920 31.541 1.00 94.50 837 LYS A C 1
ATOM 6738 O O . LYS A 1 837 ? -7.181 10.098 31.304 1.00 94.50 837 LYS A O 1
ATOM 6743 N N . ASN A 1 838 ? -7.462 7.980 30.596 1.00 95.25 838 ASN A N 1
ATOM 6744 C CA . ASN A 1 838 ? -7.207 8.209 29.179 1.00 95.25 838 ASN A CA 1
ATOM 6745 C C . ASN A 1 838 ? -8.534 8.312 28.415 1.00 95.25 838 ASN A C 1
ATOM 6747 O O . ASN A 1 838 ? -9.417 7.485 28.581 1.00 95.25 838 ASN A O 1
ATOM 6751 N N . ARG A 1 839 ? -8.685 9.277 27.524 1.00 96.75 839 ARG A N 1
ATOM 6752 C CA . ARG A 1 839 ? -9.778 9.383 26.547 1.00 96.75 839 ARG A CA 1
ATOM 6753 C C . ARG A 1 839 ? -9.176 9.757 25.195 1.00 96.75 839 ARG A C 1
ATOM 6755 O O . ARG A 1 839 ? -7.975 10.030 25.108 1.00 96.75 839 ARG A O 1
ATOM 6762 N N . ALA A 1 840 ? -9.968 9.728 24.135 1.00 97.50 840 ALA A N 1
ATOM 6763 C CA . ALA A 1 840 ? -9.529 10.168 22.820 1.00 97.50 840 ALA A CA 1
ATOM 6764 C C . ALA A 1 840 ? -10.410 11.314 22.334 1.00 97.50 840 ALA A C 1
ATOM 6766 O O . ALA A 1 840 ? -11.633 11.204 22.348 1.00 97.50 840 ALA A O 1
ATOM 6767 N N . LEU A 1 841 ? -9.778 12.385 21.861 1.00 98.19 841 LEU A N 1
ATOM 6768 C CA . LEU A 1 841 ? -10.447 13.347 20.995 1.00 98.19 841 LEU A CA 1
ATOM 6769 C C . LEU A 1 841 ? -10.267 12.856 19.566 1.00 98.19 841 LEU A C 1
ATOM 6771 O O . LEU A 1 841 ? -9.127 12.674 19.136 1.00 98.19 841 LEU A O 1
ATOM 6775 N N . ILE A 1 842 ? -11.358 12.606 18.852 1.00 97.88 842 ILE A N 1
ATOM 6776 C CA . ILE A 1 842 ? -11.335 12.115 17.473 1.00 97.88 842 ILE A CA 1
ATOM 6777 C C . ILE A 1 842 ? -12.116 13.046 16.555 1.00 97.88 842 ILE A C 1
ATOM 6779 O O . ILE A 1 842 ? -13.101 13.644 16.966 1.00 97.88 842 ILE A O 1
ATOM 6783 N N . ILE A 1 843 ? -11.698 13.123 15.300 1.00 97.12 843 ILE A N 1
ATOM 6784 C CA . ILE A 1 843 ? -12.479 13.663 14.193 1.00 97.12 843 ILE A CA 1
ATOM 6785 C C . ILE A 1 843 ? -13.046 12.454 13.468 1.00 97.12 843 ILE A C 1
ATOM 6787 O O . ILE A 1 843 ? -12.274 11.621 12.988 1.00 97.12 843 ILE A O 1
ATOM 6791 N N . ARG A 1 844 ? -14.366 12.322 13.419 1.00 95.38 844 ARG A N 1
ATOM 6792 C CA . ARG A 1 844 ? -15.040 11.212 12.753 1.00 95.38 844 ARG A CA 1
ATOM 6793 C C . ARG A 1 844 ? -15.524 11.659 11.380 1.00 95.38 844 ARG A C 1
ATOM 6795 O O . ARG A 1 844 ? -16.193 12.682 11.253 1.00 95.38 844 ARG A O 1
ATOM 6802 N N . GLY A 1 845 ? -15.167 10.876 10.369 1.00 91.88 845 GLY A N 1
ATOM 6803 C CA . GLY A 1 845 ? -15.683 11.036 9.019 1.00 91.88 845 GLY A CA 1
ATOM 6804 C C . GLY A 1 845 ? -17.139 10.594 8.907 1.00 91.88 845 GLY A C 1
ATOM 6805 O O . GLY A 1 845 ? -17.681 9.915 9.779 1.00 91.88 845 GLY A O 1
ATOM 6806 N N . ASP A 1 846 ? -17.752 10.921 7.780 1.00 88.50 846 ASP A N 1
ATOM 6807 C CA . ASP A 1 846 ? -19.079 10.444 7.385 1.00 88.50 846 ASP A CA 1
ATOM 6808 C C . ASP A 1 846 ? -19.130 8.921 7.164 1.00 88.50 846 ASP A C 1
ATOM 6810 O O . ASP A 1 846 ? -20.179 8.302 7.323 1.00 88.50 846 ASP A O 1
ATOM 6814 N N . ASP A 1 847 ? -17.982 8.298 6.891 1.00 82.69 847 ASP A N 1
ATOM 6815 C CA . ASP A 1 847 ? -17.786 6.843 6.867 1.00 82.69 847 ASP A CA 1
ATOM 6816 C C . ASP A 1 847 ? -17.690 6.195 8.266 1.00 82.69 847 ASP A C 1
ATOM 6818 O O . ASP A 1 847 ? -17.477 4.985 8.392 1.00 82.69 847 ASP A O 1
ATOM 6822 N N . GLY A 1 848 ? -17.804 6.992 9.333 1.00 89.31 848 GLY A N 1
ATOM 6823 C CA . GLY A 1 848 ? -17.699 6.555 10.721 1.00 89.31 848 GLY A CA 1
ATOM 6824 C C . GLY A 1 848 ? -16.271 6.272 11.207 1.00 89.31 848 GLY A C 1
ATOM 6825 O O . GLY A 1 848 ? -16.105 5.880 12.370 1.00 89.31 848 GLY A O 1
ATOM 6826 N N . ARG A 1 849 ? -15.246 6.468 10.364 1.00 91.81 849 ARG A N 1
ATOM 6827 C CA . ARG A 1 849 ? -13.830 6.223 10.688 1.00 91.81 849 ARG A CA 1
ATOM 6828 C C . ARG A 1 849 ? -13.157 7.454 11.279 1.00 91.81 849 ARG A C 1
ATOM 6830 O O . ARG A 1 849 ? -13.569 8.589 11.045 1.00 91.81 849 ARG A O 1
ATOM 6837 N N . ILE A 1 850 ? -12.083 7.230 12.029 1.00 95.25 850 ILE A N 1
ATOM 6838 C CA . ILE A 1 850 ? -11.279 8.299 12.624 1.00 95.25 850 ILE A CA 1
ATOM 6839 C C . ILE A 1 850 ? -10.415 8.964 11.542 1.00 95.25 850 ILE A C 1
ATOM 6841 O O . ILE A 1 850 ? -9.502 8.347 11.001 1.00 95.25 850 ILE A O 1
ATOM 6845 N N . LYS A 1 851 ? -10.668 10.243 11.261 1.00 92.44 851 LYS A N 1
ATOM 6846 C CA . LYS A 1 851 ? -9.889 11.074 10.331 1.00 92.44 851 LYS A CA 1
ATOM 6847 C C . LYS A 1 851 ? -8.746 11.808 11.019 1.00 92.44 851 LYS A C 1
ATOM 6849 O O . LYS A 1 851 ? -7.720 12.051 10.393 1.00 92.44 851 LYS A O 1
ATOM 6854 N N . GLY A 1 852 ? -8.887 12.104 12.305 1.00 94.38 852 GLY A N 1
ATOM 6855 C CA . GLY A 1 852 ? -7.835 12.664 13.147 1.00 94.38 852 GLY A CA 1
ATOM 6856 C C . GLY A 1 852 ? -8.054 12.282 14.602 1.00 94.38 852 GLY A C 1
ATOM 6857 O O . GLY A 1 852 ? -9.185 12.020 14.998 1.00 94.38 852 GLY A O 1
ATOM 6858 N N . ARG A 1 853 ? -6.993 12.195 15.404 1.00 96.00 853 ARG A N 1
ATOM 6859 C CA . ARG A 1 853 ? -7.107 11.885 16.832 1.00 96.00 853 ARG A CA 1
ATOM 6860 C C . ARG A 1 853 ? -5.975 12.442 17.678 1.00 96.00 853 ARG A C 1
ATOM 6862 O O . ARG A 1 853 ? -4.826 12.459 17.246 1.00 96.00 853 ARG A O 1
ATOM 6869 N N . ALA A 1 854 ? -6.281 12.747 18.931 1.00 96.19 854 ALA A N 1
ATOM 6870 C CA . ALA A 1 854 ? -5.322 13.020 19.994 1.00 96.19 854 ALA A CA 1
ATOM 6871 C C . ALA A 1 854 ? -5.724 12.262 21.266 1.00 96.19 854 ALA A C 1
ATOM 6873 O O . ALA A 1 854 ? -6.908 12.047 21.530 1.00 96.19 854 ALA A O 1
ATOM 6874 N N . ILE A 1 855 ? -4.738 11.840 22.059 1.00 96.19 855 ILE A N 1
ATOM 6875 C CA . ILE A 1 855 ? -5.009 11.247 23.373 1.00 96.19 855 ILE A CA 1
ATOM 6876 C C . ILE A 1 855 ? -5.204 12.379 24.381 1.00 96.19 855 ILE A C 1
ATOM 6878 O O . ILE A 1 855 ? -4.411 13.319 24.439 1.00 96.19 855 ILE A O 1
ATOM 6882 N N . PHE A 1 856 ? -6.260 12.269 25.174 1.00 96.50 856 PHE A N 1
ATOM 6883 C CA . PHE A 1 856 ? -6.694 13.266 26.137 1.00 96.50 856 PHE A CA 1
ATOM 6884 C C . PHE A 1 856 ? -6.699 12.655 27.525 1.00 96.50 856 PHE A C 1
ATOM 6886 O O . PHE A 1 856 ? -7.359 11.646 27.761 1.00 96.50 856 PHE A O 1
ATOM 6893 N N . ARG A 1 857 ? -5.909 13.209 28.437 1.00 95.81 857 ARG A N 1
ATOM 6894 C CA . ARG A 1 857 ? -5.662 12.588 29.738 1.00 95.81 857 ARG A CA 1
ATOM 6895 C C . ARG A 1 857 ? -6.003 13.542 30.852 1.00 95.81 857 ARG A C 1
ATOM 6897 O O . ARG A 1 857 ? -5.741 14.733 30.734 1.00 95.81 857 ARG A O 1
ATOM 6904 N N . ILE A 1 858 ? -6.488 13.007 31.958 1.00 96.50 858 ILE A N 1
ATOM 6905 C CA . ILE A 1 858 ? -6.480 13.727 33.225 1.00 96.50 858 ILE A CA 1
ATOM 6906 C C . ILE A 1 858 ? -5.246 13.284 34.017 1.00 96.50 858 ILE A C 1
ATOM 6908 O O . ILE A 1 858 ? -4.956 12.093 34.083 1.00 96.50 858 ILE A O 1
ATOM 6912 N N . LEU A 1 859 ? -4.470 14.235 34.535 1.00 96.19 859 LEU A N 1
ATOM 6913 C CA . LEU A 1 859 ? -3.253 14.012 35.319 1.00 96.19 859 LEU A CA 1
ATOM 6914 C C . LEU A 1 859 ? -3.313 14.815 36.624 1.00 96.19 859 LEU A C 1
ATOM 6916 O O . LEU A 1 859 ? -4.110 15.740 36.762 1.00 96.19 859 LEU A O 1
ATOM 6920 N N . SER A 1 860 ? -2.448 14.478 37.584 1.00 95.50 860 SER A N 1
ATOM 6921 C CA . SER A 1 860 ? -2.297 15.253 38.819 1.00 95.50 860 SER A CA 1
ATOM 6922 C C . SER A 1 860 ? -1.183 16.280 38.653 1.00 95.50 860 SER A C 1
ATOM 6924 O O . SER A 1 860 ? -0.046 15.905 38.369 1.00 95.50 860 SER A O 1
ATOM 6926 N N . ASP A 1 861 ? -1.477 17.549 38.910 1.00 94.56 861 ASP A N 1
ATOM 6927 C CA . ASP A 1 861 ? -0.460 18.549 39.231 1.00 94.56 861 ASP A CA 1
ATOM 6928 C C . ASP A 1 861 ? 0.079 18.256 40.635 1.00 94.56 861 ASP A C 1
ATOM 6930 O O . ASP A 1 861 ? -0.681 18.238 41.605 1.00 94.56 861 ASP A O 1
ATOM 6934 N N . THR A 1 862 ? 1.377 17.978 40.756 1.00 90.06 862 THR A N 1
ATOM 6935 C CA . THR A 1 862 ? 1.972 17.591 42.043 1.00 90.06 862 THR A CA 1
ATOM 6936 C C . THR A 1 862 ? 2.166 18.761 43.004 1.00 90.06 862 THR A C 1
ATOM 6938 O O . THR A 1 862 ? 2.383 18.525 44.187 1.00 90.06 862 THR A O 1
ATOM 6941 N N . ILE A 1 863 ? 2.158 20.001 42.509 1.00 88.00 863 ILE A N 1
ATOM 6942 C CA . ILE A 1 863 ? 2.379 21.208 43.314 1.00 88.00 863 ILE A CA 1
ATOM 6943 C C . ILE A 1 863 ? 1.036 21.785 43.749 1.00 88.00 863 ILE A C 1
ATOM 6945 O O . ILE A 1 863 ? 0.836 22.052 44.930 1.00 88.00 863 ILE A O 1
ATOM 6949 N N . ALA A 1 864 ? 0.110 21.957 42.804 1.00 87.94 864 ALA A N 1
ATOM 6950 C CA . ALA A 1 864 ? -1.221 22.476 43.109 1.00 87.94 864 ALA A CA 1
ATOM 6951 C C . ALA A 1 864 ? -2.145 21.422 43.742 1.00 87.94 864 ALA A C 1
ATOM 6953 O O . ALA A 1 864 ? -3.204 21.787 44.248 1.00 87.94 864 ALA A O 1
ATOM 6954 N N . GLU A 1 865 ? -1.766 20.139 43.680 1.00 89.00 865 GLU A N 1
ATOM 6955 C CA . GLU A 1 865 ? -2.594 18.986 44.058 1.00 89.00 865 GLU A CA 1
ATOM 6956 C C . GLU A 1 865 ? -3.974 18.997 43.383 1.00 89.00 865 GLU A C 1
ATOM 6958 O O . GLU A 1 865 ? -4.990 18.662 43.993 1.00 89.00 865 GLU A O 1
ATOM 6963 N N . LYS A 1 866 ? -4.015 19.400 42.108 1.00 91.75 866 LYS A N 1
ATOM 6964 C CA . LYS A 1 866 ? -5.252 19.529 41.330 1.00 91.75 866 LYS A CA 1
ATOM 6965 C C . LYS A 1 866 ? -5.237 18.682 40.054 1.00 91.75 866 LYS A C 1
ATOM 6967 O O . LYS A 1 866 ? -4.163 18.451 39.490 1.00 91.75 866 LYS A O 1
ATOM 6972 N N . PRO A 1 867 ? -6.416 18.239 39.583 1.00 96.44 867 PRO A N 1
ATOM 6973 C CA . PRO A 1 867 ? -6.582 17.694 38.239 1.00 96.44 867 PRO A CA 1
ATOM 6974 C C . PRO A 1 867 ? -6.153 18.702 37.166 1.00 96.44 867 PRO A C 1
ATOM 6976 O O . PRO A 1 867 ? -6.524 19.872 37.226 1.00 96.44 867 PRO A O 1
ATOM 6979 N N . VAL A 1 868 ? -5.424 18.226 36.158 1.00 97.12 868 VAL A N 1
ATOM 6980 C CA . VAL A 1 868 ? -5.057 18.978 34.949 1.00 97.12 868 VAL A CA 1
ATOM 6981 C C . VAL A 1 868 ? -5.297 18.099 33.727 1.00 97.12 868 VAL A C 1
ATOM 6983 O O . VAL A 1 868 ? -5.001 16.903 33.747 1.00 97.12 868 VAL A O 1
ATOM 6986 N N . LEU A 1 869 ? -5.825 18.686 32.656 1.00 97.94 869 LEU A N 1
ATOM 6987 C CA . LEU A 1 869 ? -6.024 18.002 31.384 1.00 97.94 869 LEU A CA 1
ATOM 6988 C C . LEU A 1 869 ? -4.768 18.115 30.530 1.00 97.94 869 LEU A C 1
ATOM 6990 O O . LEU A 1 869 ? -4.268 19.209 30.284 1.00 97.94 869 LEU A O 1
ATOM 6994 N N . PHE A 1 870 ? -4.276 16.982 30.050 1.00 97.31 870 PHE A N 1
ATOM 6995 C CA . PHE A 1 870 ? -3.127 16.894 29.167 1.00 97.31 870 PHE A CA 1
ATOM 6996 C C . PHE A 1 870 ? -3.566 16.414 27.783 1.00 97.31 870 PHE A C 1
ATOM 6998 O O . PHE A 1 870 ? -4.098 15.310 27.640 1.00 97.31 870 PHE A O 1
ATOM 7005 N N . LEU A 1 871 ? -3.323 17.238 26.766 1.00 96.81 871 LEU A N 1
ATOM 7006 C CA . LEU A 1 871 ? -3.569 16.909 25.367 1.00 96.81 871 LEU A CA 1
ATOM 7007 C C . LEU A 1 871 ? -2.262 16.491 24.690 1.00 96.81 871 LEU A C 1
ATOM 7009 O O . LEU A 1 871 ? -1.310 17.270 24.579 1.00 96.81 871 LEU A O 1
ATOM 7013 N N . GLU A 1 872 ? -2.230 15.248 24.222 1.00 93.81 872 GLU A N 1
ATOM 7014 C CA . GLU A 1 872 ? -1.128 14.724 23.419 1.00 93.81 872 GLU A CA 1
ATOM 7015 C C . GLU A 1 872 ? -1.218 15.262 21.978 1.00 93.81 872 GLU A C 1
ATOM 7017 O O . GLU A 1 872 ? -2.180 15.928 21.582 1.00 93.81 872 GLU A O 1
ATOM 7022 N N . ARG A 1 873 ? -0.190 14.992 21.172 1.00 90.06 873 ARG A N 1
ATOM 7023 C CA . ARG A 1 873 ? -0.151 15.434 19.771 1.00 90.06 873 ARG A CA 1
ATOM 7024 C C . ARG A 1 873 ? -1.295 14.843 18.941 1.00 90.06 873 ARG A C 1
ATOM 7026 O O . ARG A 1 873 ? -1.755 13.722 19.184 1.00 90.06 873 ARG A O 1
ATOM 7033 N N . THR A 1 874 ? -1.669 15.574 17.900 1.00 92.44 874 THR A N 1
ATOM 7034 C CA . THR A 1 874 ? -2.660 15.131 16.920 1.00 92.44 874 THR A CA 1
ATOM 7035 C C . THR A 1 874 ? -2.022 14.225 15.868 1.00 92.44 874 THR A C 1
ATOM 7037 O O . THR A 1 874 ? -0.909 14.460 15.396 1.00 92.44 874 THR A O 1
ATOM 7040 N N . TYR A 1 875 ? -2.732 13.165 15.502 1.00 89.62 875 TYR A N 1
ATOM 7041 C CA . TYR A 1 875 ? -2.424 12.285 14.381 1.00 89.62 875 TYR A CA 1
ATOM 7042 C C . TYR A 1 875 ? -3.575 12.342 13.389 1.00 89.62 875 TYR A C 1
ATOM 7044 O O . TYR A 1 875 ? -4.728 12.276 13.806 1.00 89.62 875 TYR A O 1
ATOM 7052 N N . VAL A 1 876 ? -3.274 12.408 12.097 1.00 88.25 876 VAL A N 1
ATOM 7053 C CA . VAL A 1 876 ? -4.283 12.493 11.037 1.00 88.25 876 VAL A CA 1
ATOM 7054 C C . VAL A 1 876 ? -4.206 11.312 10.082 1.00 88.25 876 VAL A C 1
ATOM 7056 O O . VAL A 1 876 ? -3.164 10.677 9.919 1.00 88.25 876 VAL A O 1
ATOM 7059 N N . SER A 1 877 ? -5.336 11.013 9.462 1.00 82.19 877 SER A N 1
ATOM 7060 C CA . SER A 1 877 ? -5.417 10.238 8.229 1.00 82.19 877 SER A CA 1
ATOM 7061 C C . SER A 1 877 ? -5.019 11.117 7.040 1.00 82.19 877 SER A C 1
ATOM 7063 O O . SER A 1 877 ? -5.078 12.345 7.118 1.00 82.19 877 SER A O 1
ATOM 7065 N N . GLY A 1 878 ? -4.664 10.505 5.911 1.00 67.69 878 GLY A N 1
ATOM 7066 C CA . GLY A 1 878 ? -4.358 11.241 4.683 1.00 67.69 878 GLY A CA 1
ATOM 7067 C C . GLY A 1 878 ? -5.491 12.094 4.086 1.00 67.69 878 GLY A C 1
ATOM 7068 O O . GLY A 1 878 ? -5.260 12.765 3.085 1.00 67.69 878 GLY A O 1
ATOM 7069 N N . GLU A 1 879 ? -6.688 12.077 4.677 1.00 73.69 879 GLU A N 1
ATOM 7070 C CA . GLU A 1 879 ? -7.890 12.769 4.192 1.00 73.69 879 GLU A CA 1
ATOM 7071 C C . GLU A 1 879 ? -8.119 14.155 4.836 1.00 73.69 879 GLU A C 1
ATOM 7073 O O . GLU A 1 879 ? -8.984 14.904 4.382 1.00 73.69 879 GLU A O 1
ATOM 7078 N N . ILE A 1 880 ? -7.364 14.512 5.883 1.00 77.75 880 ILE A N 1
ATOM 7079 C CA . ILE A 1 880 ? -7.428 15.819 6.562 1.00 77.75 880 ILE A CA 1
ATOM 7080 C C . ILE A 1 880 ? -6.016 16.371 6.801 1.00 77.75 880 ILE A C 1
ATOM 7082 O O . ILE A 1 880 ? -5.080 15.627 7.104 1.00 77.75 880 ILE A O 1
ATOM 7086 N N . GLY A 1 881 ? -5.848 17.688 6.655 1.00 75.88 881 GLY A N 1
ATOM 7087 C CA . GLY A 1 881 ? -4.579 18.359 6.932 1.00 75.88 881 GLY A CA 1
ATOM 7088 C C . GLY A 1 881 ? -4.237 18.356 8.426 1.00 75.88 881 GLY A C 1
ATOM 7089 O O . GLY A 1 881 ? -5.122 18.469 9.272 1.00 75.88 881 GLY A O 1
ATOM 7090 N N . GLN A 1 882 ? -2.945 18.272 8.762 1.00 82.75 882 GLN A N 1
ATOM 7091 C CA . GLN A 1 882 ? -2.478 18.255 10.157 1.00 82.75 882 GLN A CA 1
ATOM 7092 C C . GLN A 1 882 ? -2.941 19.496 10.934 1.00 82.75 882 GLN A C 1
ATOM 7094 O O . GLN A 1 882 ? -3.562 19.356 11.981 1.00 82.75 882 GLN A O 1
ATOM 7099 N N . THR A 1 883 ? -2.686 20.695 10.402 1.00 82.25 883 THR A N 1
ATOM 7100 C CA . THR A 1 883 ? -3.054 21.970 11.042 1.00 82.25 883 THR A CA 1
ATOM 7101 C C . THR A 1 883 ? -4.558 22.097 11.243 1.00 82.25 883 THR A C 1
ATOM 7103 O O . THR A 1 883 ? -5.022 22.568 12.274 1.00 82.25 883 THR A O 1
ATOM 7106 N N . GLU A 1 884 ? -5.333 21.644 10.264 1.00 84.75 884 GLU A N 1
ATOM 7107 C CA . GLU A 1 884 ? -6.787 21.700 10.320 1.00 84.75 884 GLU A CA 1
ATOM 7108 C C . GLU A 1 884 ? -7.343 20.791 11.424 1.00 84.75 884 GLU A C 1
ATOM 7110 O O . GLU A 1 884 ? -8.142 21.222 12.257 1.00 84.75 884 GLU A O 1
ATOM 7115 N N . ALA A 1 885 ? -6.856 19.550 11.481 1.00 90.19 885 ALA A N 1
ATOM 7116 C CA . ALA A 1 885 ? -7.233 18.607 12.520 1.00 90.19 885 ALA A CA 1
ATOM 7117 C C . ALA A 1 885 ? -6.803 19.080 13.914 1.00 90.19 885 ALA A C 1
ATOM 7119 O O . ALA A 1 885 ? -7.560 18.935 14.873 1.00 90.19 885 ALA A O 1
ATOM 7120 N N . GLU A 1 886 ? -5.600 19.652 14.030 1.00 91.50 886 GLU A N 1
ATOM 7121 C CA . GLU A 1 886 ? -5.095 20.231 15.275 1.00 91.50 886 GLU A CA 1
ATOM 7122 C C . GLU A 1 886 ? -5.992 21.358 15.770 1.00 91.50 886 GLU A C 1
ATOM 7124 O O . GLU A 1 886 ? -6.363 21.347 16.940 1.00 91.50 886 GLU A O 1
ATOM 7129 N N . THR A 1 887 ? -6.400 22.280 14.898 1.00 91.00 887 THR A N 1
ATOM 7130 C CA . THR A 1 887 ? -7.318 23.370 15.252 1.00 91.00 887 THR A CA 1
ATOM 7131 C C . THR A 1 887 ? -8.644 22.833 15.784 1.00 91.00 887 THR A C 1
ATOM 7133 O O . THR A 1 887 ? -9.069 23.219 16.875 1.00 91.00 887 THR A O 1
ATOM 7136 N N . ALA A 1 888 ? -9.264 21.888 15.071 1.00 93.50 888 ALA A N 1
ATOM 7137 C CA . ALA A 1 888 ? -10.544 21.307 15.469 1.00 93.50 888 ALA A CA 1
ATOM 7138 C C . ALA A 1 888 ? -10.455 20.545 16.810 1.00 93.50 888 ALA A C 1
ATOM 7140 O O . ALA A 1 888 ? -11.305 20.702 17.691 1.00 93.50 888 ALA A O 1
ATOM 7141 N N . ILE A 1 889 ? -9.396 19.750 17.002 1.00 95.81 889 ILE A N 1
ATOM 7142 C CA . ILE A 1 889 ? -9.152 19.001 18.244 1.00 95.81 889 ILE A CA 1
ATOM 7143 C C . ILE A 1 889 ? -8.812 19.938 19.407 1.00 95.81 889 ILE A C 1
ATOM 7145 O O . ILE A 1 889 ? -9.288 19.717 20.522 1.00 95.81 889 ILE A O 1
ATOM 7149 N N . LEU A 1 890 ? -8.015 20.986 19.177 1.00 95.06 890 LEU A N 1
ATOM 7150 C CA . LEU A 1 890 ? -7.676 21.979 20.197 1.00 95.06 890 LEU A CA 1
ATOM 7151 C C . LEU A 1 890 ? -8.911 22.737 20.670 1.00 95.06 890 LEU A C 1
ATOM 7153 O O . LEU A 1 890 ? -9.072 22.938 21.872 1.00 95.06 890 LEU A O 1
ATOM 7157 N N . GLU A 1 891 ? -9.786 23.141 19.754 1.00 95.25 891 GLU A N 1
ATOM 7158 C CA . GLU A 1 891 ? -11.027 23.831 20.102 1.00 95.25 891 GLU A CA 1
ATOM 7159 C C . GLU A 1 891 ? -11.953 22.929 20.930 1.00 95.25 891 GLU A C 1
ATOM 7161 O O . GLU A 1 891 ? -12.436 23.331 21.992 1.00 95.25 891 GLU A O 1
ATOM 7166 N N . MET A 1 892 ? -12.111 21.665 20.528 1.00 96.12 892 MET A N 1
ATOM 7167 C CA . MET A 1 892 ? -12.820 20.665 21.327 1.00 96.12 892 MET A CA 1
ATOM 7168 C C . MET A 1 892 ? -12.204 20.497 22.726 1.00 96.12 892 MET A C 1
ATOM 7170 O O . MET A 1 892 ? -12.918 20.498 23.733 1.00 96.12 892 MET A O 1
ATOM 7174 N N . ALA A 1 893 ? -10.874 20.394 22.815 1.00 96.94 893 ALA A N 1
ATOM 7175 C CA . ALA A 1 893 ? -10.163 20.252 24.082 1.00 96.94 893 ALA A CA 1
ATOM 7176 C C . ALA A 1 893 ? -10.372 21.465 25.001 1.00 96.94 893 ALA A C 1
ATOM 7178 O O . ALA A 1 893 ? -10.601 21.286 26.197 1.00 96.94 893 ALA A O 1
ATOM 7179 N N . LYS A 1 894 ? -10.341 22.689 24.455 1.00 96.38 894 LYS A N 1
ATOM 7180 C CA . LYS A 1 894 ? -10.609 23.933 25.197 1.00 96.38 894 LYS A CA 1
ATOM 7181 C C . LYS A 1 894 ? -12.028 23.955 25.754 1.00 96.38 894 LYS A C 1
ATOM 7183 O O . LYS A 1 894 ? -12.210 24.215 26.941 1.00 96.38 894 LYS A O 1
ATOM 7188 N N . ARG A 1 895 ? -13.032 23.605 24.943 1.00 95.62 895 ARG A N 1
ATOM 7189 C CA . ARG A 1 895 ? -14.428 23.515 25.406 1.00 95.62 895 ARG A CA 1
ATOM 7190 C C . ARG A 1 895 ? -14.601 22.456 26.488 1.00 95.62 895 ARG A C 1
ATOM 7192 O O . ARG A 1 895 ? -15.307 22.690 27.470 1.00 95.62 895 ARG A O 1
ATOM 7199 N N . ARG A 1 896 ? -13.920 21.311 26.363 1.00 96.75 896 ARG A N 1
ATOM 7200 C CA . ARG A 1 896 ? -13.898 20.288 27.418 1.00 96.75 896 ARG A CA 1
ATOM 7201 C C . ARG A 1 896 ? -13.273 20.812 28.701 1.00 96.75 896 ARG A C 1
ATOM 7203 O O . ARG A 1 896 ? -13.894 20.678 29.753 1.00 96.75 896 ARG A O 1
ATOM 7210 N N . ALA A 1 897 ? -12.114 21.452 28.614 1.00 97.50 897 ALA A N 1
ATOM 7211 C CA . ALA A 1 897 ? -11.426 22.056 29.748 1.00 97.50 897 ALA A CA 1
ATOM 7212 C C . ALA A 1 897 ? -12.298 23.089 30.471 1.00 97.50 897 ALA A C 1
ATOM 7214 O O . ALA A 1 897 ? -12.495 22.987 31.682 1.00 97.50 897 ALA A O 1
ATOM 7215 N N . GLN A 1 898 ? -12.939 23.982 29.716 1.00 96.69 898 GLN A N 1
ATOM 7216 C CA . GLN A 1 898 ? -13.908 24.941 30.236 1.00 96.69 898 GLN A CA 1
ATOM 7217 C C . GLN A 1 898 ? -15.092 24.249 30.928 1.00 96.69 898 GLN A C 1
ATOM 7219 O O . GLN A 1 898 ? -15.443 24.621 32.044 1.00 96.69 898 GLN A O 1
ATOM 7224 N N . SER A 1 899 ? -15.686 23.224 30.304 1.00 95.56 899 SER A N 1
ATOM 7225 C CA . SER A 1 899 ? -16.834 22.497 30.873 1.00 95.56 899 SER A CA 1
ATOM 7226 C C . SER A 1 899 ? -16.503 21.738 32.161 1.00 95.56 899 SER A C 1
ATOM 7228 O O . SER A 1 899 ? -17.376 21.537 32.999 1.00 95.56 899 SER A O 1
ATOM 7230 N N . LEU A 1 900 ? -15.246 21.314 32.314 1.00 96.38 900 LEU A N 1
ATOM 7231 C CA . LEU A 1 900 ? -14.751 20.598 33.488 1.00 96.38 900 LEU A CA 1
ATOM 7232 C C . LEU A 1 900 ? -14.162 21.549 34.543 1.00 96.38 900 LEU A C 1
ATOM 7234 O O . LEU A 1 900 ? -13.883 21.114 35.657 1.00 96.38 900 LEU A O 1
ATOM 7238 N N . GLY A 1 901 ? -13.959 22.828 34.207 1.00 96.12 901 GLY A N 1
ATOM 7239 C CA . GLY A 1 901 ? -13.281 23.795 35.071 1.00 96.12 901 GLY A CA 1
ATOM 7240 C C . GLY A 1 901 ? -11.821 23.428 35.350 1.00 96.12 901 GLY A C 1
ATOM 7241 O O . GLY A 1 901 ? -11.343 23.645 36.462 1.00 96.12 901 GLY A O 1
ATOM 7242 N N . LEU A 1 902 ? -11.133 22.824 34.374 1.00 97.00 902 LEU A N 1
ATOM 7243 C CA . LEU A 1 902 ? -9.757 22.343 34.508 1.00 97.00 902 LEU A CA 1
ATOM 7244 C C . LEU A 1 902 ? -8.814 23.072 33.556 1.00 97.00 902 LEU A C 1
ATOM 7246 O O . LEU A 1 902 ? -9.167 23.328 32.407 1.00 97.00 902 LEU A O 1
ATOM 7250 N N . THR A 1 903 ? -7.580 23.294 34.002 1.00 97.00 903 THR A N 1
ATOM 7251 C CA . THR A 1 903 ? -6.493 23.768 33.143 1.00 97.00 903 THR A CA 1
ATOM 7252 C C . THR A 1 903 ? -6.178 22.721 32.071 1.00 97.00 903 THR A C 1
ATOM 7254 O O . THR A 1 903 ? -6.048 21.530 32.370 1.00 97.00 903 THR A O 1
ATOM 7257 N N . LEU A 1 904 ? -6.022 23.168 30.826 1.00 97.62 904 LEU A N 1
ATOM 7258 C CA . LEU A 1 904 ? -5.561 22.375 29.692 1.00 97.62 904 LEU A CA 1
ATOM 7259 C C . LEU A 1 904 ? -4.116 22.714 29.356 1.00 97.62 904 LEU A C 1
ATOM 7261 O O . LEU A 1 904 ? -3.772 23.871 29.106 1.00 97.62 904 LEU A O 1
ATOM 7265 N N . VAL A 1 905 ? -3.293 21.683 29.239 1.00 96.75 905 VAL A N 1
ATOM 7266 C CA . VAL A 1 905 ? -1.891 21.796 28.846 1.00 96.75 905 VAL A CA 1
ATOM 7267 C C . VAL A 1 905 ? -1.547 20.780 27.759 1.00 96.75 905 VAL A C 1
ATOM 7269 O O . VAL A 1 905 ? -2.212 19.757 27.604 1.00 96.75 905 VAL A O 1
ATOM 7272 N N . GLY A 1 906 ? -0.483 21.034 27.004 1.00 93.69 906 GLY A N 1
ATOM 7273 C CA . GLY A 1 906 ? 0.007 20.104 25.987 1.00 93.69 906 GLY A CA 1
ATOM 7274 C C . GLY A 1 906 ? 1.282 20.594 25.310 1.00 93.69 906 GLY A C 1
ATOM 7275 O O . GLY A 1 906 ? 1.825 21.643 25.658 1.00 93.69 906 GLY A O 1
ATOM 7276 N N . LYS A 1 907 ? 1.781 19.837 24.330 1.00 85.19 907 LYS A N 1
ATOM 7277 C CA . LYS A 1 907 ? 2.955 20.216 23.521 1.00 85.19 907 LYS A CA 1
ATOM 7278 C C . LYS A 1 907 ? 2.561 20.972 22.246 1.00 85.19 907 LYS A C 1
ATOM 7280 O O . LYS A 1 907 ? 2.967 20.592 21.155 1.00 85.19 907 LYS A O 1
ATOM 7285 N N . TYR A 1 908 ? 1.764 22.021 22.394 1.00 81.44 908 TYR A N 1
ATOM 7286 C CA . TYR A 1 908 ? 1.370 22.896 21.287 1.00 81.44 908 TYR A CA 1
ATOM 7287 C C . TYR A 1 908 ? 2.127 24.220 21.379 1.00 81.44 908 TYR A C 1
ATOM 7289 O O . TYR A 1 908 ? 2.398 24.702 22.481 1.00 81.44 908 TYR A O 1
ATOM 7297 N N . GLU A 1 909 ? 2.522 24.786 20.241 1.00 73.81 909 GLU A N 1
ATOM 7298 C CA . GLU A 1 909 ? 3.283 26.038 20.197 1.00 73.81 909 GLU A CA 1
ATOM 7299 C C . GLU A 1 909 ? 2.429 27.248 20.625 1.00 73.81 909 GLU A C 1
ATOM 7301 O O . GLU A 1 909 ? 1.207 27.240 20.500 1.00 73.81 909 GLU A O 1
ATOM 7306 N N . GLY A 1 910 ? 3.075 28.293 21.160 1.00 71.12 910 GLY A N 1
ATOM 7307 C CA . GLY A 1 910 ? 2.444 29.598 21.418 1.00 71.12 910 GLY A CA 1
ATOM 7308 C C . GLY A 1 910 ? 1.862 29.853 22.819 1.00 71.12 910 GLY A C 1
ATOM 7309 O O . GLY A 1 910 ? 1.460 30.981 23.086 1.00 71.12 910 GLY A O 1
ATOM 7310 N N . GLY A 1 911 ? 1.842 28.867 23.726 1.00 78.44 911 GLY A N 1
ATOM 7311 C CA . GLY A 1 911 ? 1.355 29.036 25.109 1.00 78.44 911 GLY A CA 1
ATOM 7312 C C . GLY A 1 911 ? 2.450 29.310 26.153 1.00 78.44 911 GLY A C 1
ATOM 7313 O O . GLY A 1 911 ? 3.618 28.971 25.948 1.00 78.44 911 GLY A O 1
ATOM 7314 N N . GLU A 1 912 ? 2.069 29.875 27.307 1.00 90.31 912 GLU A N 1
ATOM 7315 C CA . GLU A 1 912 ? 2.962 30.010 28.469 1.00 90.31 912 GLU A CA 1
ATOM 7316 C C . GLU A 1 912 ? 3.411 28.639 28.987 1.00 90.31 912 GLU A C 1
ATOM 7318 O O . GLU A 1 912 ? 2.672 27.657 28.928 1.00 90.31 912 GLU A O 1
ATOM 7323 N N . LYS A 1 913 ? 4.629 28.555 29.524 1.00 92.19 913 LYS A N 1
ATOM 7324 C CA . LYS A 1 913 ? 5.167 27.300 30.058 1.00 92.19 913 LYS A CA 1
ATOM 7325 C C . LYS A 1 913 ? 4.407 26.870 31.309 1.00 92.19 913 LYS A C 1
ATOM 7327 O O . LYS A 1 913 ? 4.310 27.624 32.274 1.00 92.19 913 LYS A O 1
ATOM 7332 N N . PHE A 1 914 ? 3.925 25.628 31.321 1.00 92.00 914 PHE A N 1
ATOM 7333 C CA . PHE A 1 914 ? 3.357 25.036 32.525 1.00 92.00 914 PHE A CA 1
ATOM 7334 C C . PHE A 1 914 ? 4.495 24.592 33.450 1.00 92.00 914 PHE A C 1
ATOM 7336 O O . PHE A 1 914 ? 5.233 23.647 33.157 1.00 92.00 914 PHE A O 1
ATOM 7343 N N . ASN A 1 915 ? 4.668 25.315 34.554 1.00 91.56 915 ASN A N 1
ATOM 7344 C CA . ASN A 1 915 ? 5.847 25.196 35.415 1.00 91.56 915 ASN A CA 1
ATOM 7345 C C . ASN A 1 915 ? 5.719 24.129 36.513 1.00 91.56 915 ASN A C 1
ATOM 7347 O O . ASN A 1 915 ? 6.671 23.925 37.270 1.00 91.56 915 ASN A O 1
ATOM 7351 N N . ASN A 1 916 ? 4.599 23.409 36.581 1.00 93.31 916 ASN A N 1
ATOM 7352 C CA . ASN A 1 916 ? 4.408 22.339 37.555 1.00 93.31 916 ASN A CA 1
ATOM 7353 C C . ASN A 1 916 ? 4.680 20.964 36.928 1.00 93.31 916 ASN A C 1
ATOM 7355 O O . ASN A 1 916 ? 4.658 20.796 35.707 1.00 93.31 916 ASN A O 1
ATOM 7359 N N . ILE A 1 917 ? 4.971 19.973 37.773 1.00 93.69 917 ILE A N 1
ATOM 7360 C CA . ILE A 1 917 ? 5.168 18.585 37.342 1.00 93.69 917 ILE A CA 1
ATOM 7361 C C . ILE A 1 917 ? 3.796 17.917 37.257 1.00 93.69 917 ILE A C 1
ATOM 7363 O O . ILE A 1 917 ? 3.005 17.977 38.201 1.00 93.69 917 ILE A O 1
ATOM 7367 N N . LEU A 1 918 ? 3.526 17.259 36.131 1.00 94.69 918 LEU A N 1
ATOM 7368 C CA . LEU A 1 918 ? 2.317 16.456 35.951 1.00 94.69 918 LEU A CA 1
ATOM 7369 C C . LEU A 1 918 ? 2.647 14.992 36.166 1.00 94.69 918 LEU A C 1
ATOM 7371 O O . LEU A 1 918 ? 3.648 14.500 35.643 1.00 94.69 918 LEU A O 1
ATOM 7375 N N . LYS A 1 919 ? 1.789 14.282 36.892 1.00 94.44 919 LYS A N 1
ATOM 7376 C CA . LYS A 1 919 ? 2.034 12.891 37.258 1.00 94.44 919 LYS A CA 1
ATOM 7377 C C . LYS A 1 919 ? 0.835 11.995 36.982 1.00 94.44 919 LYS A C 1
ATOM 7379 O O . LYS A 1 919 ? -0.285 12.278 37.412 1.00 94.44 919 LYS A O 1
ATOM 7384 N N . SER A 1 920 ? 1.104 10.864 36.331 1.00 93.31 920 SER A N 1
ATOM 7385 C CA . SER A 1 920 ? 0.256 9.675 36.420 1.00 93.31 920 SER A CA 1
ATOM 7386 C C . SER A 1 920 ? 0.665 8.887 37.659 1.00 93.31 920 SER A C 1
ATOM 7388 O O . SER A 1 920 ? 1.836 8.547 37.843 1.00 93.31 920 SER A O 1
ATOM 7390 N N . LEU A 1 921 ? -0.304 8.594 38.520 1.00 91.00 921 LEU A N 1
ATOM 7391 C CA . LEU A 1 921 ? -0.080 7.959 39.826 1.00 91.00 921 LEU A CA 1
ATOM 7392 C C . LEU A 1 921 ? -0.246 6.436 39.778 1.00 91.00 921 LEU A C 1
ATOM 7394 O O . LEU A 1 921 ? -0.298 5.782 40.815 1.00 91.00 921 LEU A O 1
ATOM 7398 N N . GLY A 1 922 ? -0.319 5.875 38.574 1.00 87.31 922 GLY A N 1
ATOM 7399 C CA . GLY A 1 922 ? -0.583 4.465 38.341 1.00 87.31 922 GLY A CA 1
ATOM 7400 C C . GLY A 1 922 ? -1.827 4.271 37.488 1.00 87.31 922 GLY A C 1
ATOM 7401 O O . GLY A 1 922 ? -2.437 5.224 37.006 1.00 87.31 922 GLY A O 1
ATOM 7402 N N . GLY A 1 923 ? -2.175 3.011 37.268 1.00 85.75 923 GLY A N 1
ATOM 7403 C CA . GLY A 1 923 ? -3.201 2.620 36.318 1.00 85.75 923 GLY A CA 1
ATOM 7404 C C . GLY A 1 923 ? -3.313 1.111 36.187 1.00 85.75 923 GLY A C 1
ATOM 7405 O O . GLY A 1 923 ? -2.457 0.374 36.682 1.00 85.75 923 GLY A O 1
ATOM 7406 N N . ASN A 1 924 ? -4.357 0.667 35.489 1.00 84.62 924 ASN A N 1
ATOM 7407 C CA . ASN A 1 924 ? -4.638 -0.751 35.259 1.00 84.62 924 ASN A CA 1
ATOM 7408 C C . ASN A 1 924 ? -3.546 -1.450 34.430 1.00 84.62 924 ASN A C 1
ATOM 7410 O O . ASN A 1 924 ? -3.253 -2.621 34.666 1.00 84.62 924 ASN A O 1
ATOM 7414 N N . SER A 1 925 ? -2.955 -0.747 33.457 1.00 89.00 925 SER A N 1
ATOM 7415 C CA . SER A 1 925 ? -2.042 -1.338 32.472 1.00 89.00 925 SER A CA 1
ATOM 7416 C C . SER A 1 925 ? -0.593 -1.440 32.955 1.00 89.00 925 SER A C 1
ATOM 7418 O O . SER A 1 925 ? -0.073 -0.481 33.517 1.00 89.00 925 SER A O 1
ATOM 7420 N N . PRO A 1 926 ? 0.112 -2.555 32.680 1.00 86.88 926 PRO A N 1
ATOM 7421 C CA . PRO A 1 926 ? 1.550 -2.661 32.939 1.00 86.88 926 PRO A CA 1
ATOM 7422 C C . PRO A 1 926 ? 2.406 -1.839 31.961 1.00 86.88 926 PRO A C 1
ATOM 7424 O O . PRO A 1 926 ? 3.588 -1.630 32.215 1.00 86.88 926 PRO A O 1
ATOM 7427 N N . PHE A 1 927 ? 1.836 -1.390 30.839 1.00 88.94 927 PHE A N 1
ATOM 7428 C CA . PHE A 1 927 ? 2.546 -0.629 29.810 1.00 88.94 927 PHE A CA 1
ATOM 7429 C C . PHE A 1 927 ? 1.760 0.618 29.447 1.00 88.94 927 PHE A C 1
ATOM 7431 O O . PHE A 1 927 ? 0.557 0.527 29.196 1.00 88.94 927 PHE A O 1
ATOM 7438 N N . GLU A 1 928 ? 2.440 1.752 29.343 1.00 88.06 928 GLU A N 1
ATOM 7439 C CA . GLU A 1 928 ? 1.834 2.998 28.891 1.00 88.06 928 GLU A CA 1
ATOM 7440 C C . GLU A 1 928 ? 2.789 3.729 27.940 1.00 88.06 928 GLU A C 1
ATOM 7442 O O . GLU A 1 928 ? 4.008 3.737 28.122 1.00 88.06 928 GLU A O 1
ATOM 7447 N N . TYR A 1 929 ? 2.240 4.281 26.858 1.00 84.19 929 TYR A N 1
ATOM 7448 C CA . TYR A 1 929 ? 2.991 5.088 25.898 1.00 84.19 929 TYR A CA 1
ATOM 7449 C C . TYR A 1 929 ? 2.572 6.539 26.043 1.00 84.19 929 TYR A C 1
ATOM 7451 O O . TYR A 1 929 ? 1.374 6.816 26.145 1.00 84.19 929 TYR A O 1
ATOM 7459 N N . ILE A 1 930 ? 3.554 7.436 26.071 1.00 84.44 930 ILE A N 1
ATOM 7460 C CA . ILE A 1 930 ? 3.357 8.866 26.299 1.00 84.44 930 ILE A CA 1
ATOM 7461 C C . ILE A 1 930 ? 4.085 9.596 25.174 1.00 84.44 930 ILE A C 1
ATOM 7463 O O . ILE A 1 930 ? 5.322 9.629 25.160 1.00 84.44 930 ILE A O 1
ATOM 7467 N N . ASP A 1 931 ? 3.331 10.167 24.231 1.00 79.56 931 ASP A N 1
ATOM 7468 C CA . ASP A 1 931 ? 3.912 10.867 23.076 1.00 79.56 931 ASP A CA 1
ATOM 7469 C C . ASP A 1 931 ? 4.819 12.009 23.565 1.00 79.56 931 ASP A C 1
ATOM 7471 O O . ASP A 1 931 ? 5.934 12.197 23.078 1.00 79.56 931 ASP A O 1
ATOM 7475 N N . ALA A 1 932 ? 4.398 12.715 24.619 1.00 78.50 932 ALA A N 1
ATOM 7476 C CA . ALA A 1 932 ? 5.166 13.789 25.236 1.00 78.50 932 ALA A CA 1
ATOM 7477 C C . ALA A 1 932 ? 6.551 13.377 25.776 1.00 78.50 932 ALA A C 1
ATOM 7479 O O . ALA A 1 932 ? 7.428 14.234 25.896 1.00 78.50 932 ALA A O 1
ATOM 7480 N N . LEU A 1 933 ? 6.794 12.103 26.082 1.00 79.12 933 LEU A N 1
ATOM 7481 C CA . LEU A 1 933 ? 8.105 11.637 26.551 1.00 79.12 933 LEU A CA 1
ATOM 7482 C C . LEU A 1 933 ? 8.899 10.907 25.459 1.00 79.12 933 LEU A C 1
ATOM 7484 O O . LEU A 1 933 ? 10.066 10.584 25.680 1.00 79.12 933 LEU A O 1
ATOM 7488 N N . GLY A 1 934 ? 8.285 10.639 24.299 1.00 66.38 934 GLY A N 1
ATOM 7489 C CA . GLY A 1 934 ? 8.888 9.879 23.199 1.00 66.38 934 GLY A CA 1
ATOM 7490 C C . GLY A 1 934 ? 9.260 8.438 23.569 1.00 66.38 934 GLY A C 1
ATOM 7491 O O . GLY A 1 934 ? 10.007 7.793 22.841 1.00 66.38 934 GLY A O 1
ATOM 7492 N N . ASN A 1 935 ? 8.770 7.929 24.703 1.00 66.31 935 ASN A N 1
ATOM 7493 C CA . ASN A 1 935 ? 9.224 6.682 25.309 1.00 66.31 935 ASN A CA 1
ATOM 7494 C C . ASN A 1 935 ? 8.048 5.815 25.774 1.00 66.31 935 ASN A C 1
ATOM 7496 O O . ASN A 1 935 ? 6.955 6.297 26.074 1.00 66.31 935 ASN A O 1
ATOM 7500 N N . LYS A 1 936 ? 8.305 4.505 25.852 1.00 61.47 936 LYS A N 1
ATOM 7501 C CA . LYS A 1 936 ? 7.433 3.531 26.521 1.00 61.47 936 LYS A CA 1
ATOM 7502 C C . LYS A 1 936 ? 7.834 3.480 27.990 1.00 61.47 936 LYS A C 1
ATOM 7504 O O . LYS A 1 936 ? 9.005 3.223 28.269 1.00 61.47 936 LYS A O 1
ATOM 7509 N N . ASP A 1 937 ? 6.891 3.679 28.903 1.00 65.56 937 ASP A N 1
ATOM 7510 C CA . ASP A 1 937 ? 7.122 3.362 30.311 1.00 65.56 937 ASP A CA 1
ATOM 7511 C C . ASP A 1 937 ? 6.595 1.949 30.589 1.00 65.56 937 ASP A C 1
ATOM 7513 O O . ASP A 1 937 ? 5.468 1.589 30.235 1.00 65.56 937 ASP A O 1
ATOM 7517 N N . ASN A 1 938 ? 7.435 1.128 31.218 1.00 64.31 938 ASN A N 1
ATOM 7518 C CA . ASN A 1 938 ? 7.067 -0.211 31.687 1.00 64.31 938 ASN A CA 1
ATOM 7519 C C . ASN A 1 938 ? 6.342 -0.150 33.047 1.00 64.31 938 ASN A C 1
ATOM 7521 O O . ASN A 1 938 ? 6.307 -1.136 33.784 1.00 64.31 938 ASN A O 1
ATOM 7525 N N . ARG A 1 939 ? 5.831 1.030 33.413 1.00 66.44 939 ARG A N 1
ATOM 7526 C CA . ARG A 1 939 ? 5.060 1.319 34.619 1.00 66.44 939 ARG A CA 1
ATOM 7527 C C . ARG A 1 939 ? 3.898 2.236 34.242 1.00 66.44 939 ARG A C 1
ATOM 7529 O O . ARG A 1 939 ? 4.044 3.116 33.402 1.00 66.44 939 ARG A O 1
ATOM 7536 N N . SER A 1 940 ? 2.759 2.084 34.913 1.00 74.50 940 SER A N 1
ATOM 7537 C CA . SER A 1 940 ? 1.608 2.995 34.776 1.00 74.50 940 SER A CA 1
ATOM 7538 C C . SER A 1 940 ? 1.801 4.348 35.474 1.00 74.50 940 SER A C 1
ATOM 7540 O O . SER A 1 940 ? 0.912 5.204 35.459 1.00 74.50 940 SER A O 1
ATOM 7542 N N . THR A 1 941 ? 2.957 4.547 36.108 1.00 86.62 941 THR A N 1
ATOM 7543 C CA . THR A 1 941 ? 3.375 5.792 36.752 1.00 86.62 941 THR A CA 1
ATOM 7544 C C . THR A 1 941 ? 4.393 6.507 35.878 1.00 86.62 941 THR A C 1
ATOM 7546 O O . THR A 1 941 ? 5.438 5.928 35.592 1.00 86.62 941 THR A O 1
ATOM 7549 N N . PHE A 1 942 ? 4.136 7.765 35.537 1.00 90.12 942 PHE A N 1
ATOM 7550 C CA . PHE A 1 942 ? 5.068 8.602 34.782 1.00 90.12 942 PHE A CA 1
ATOM 7551 C C . PHE A 1 942 ? 4.948 10.064 35.207 1.00 90.12 942 PHE A C 1
ATOM 7553 O O . PHE A 1 942 ? 3.932 10.470 35.776 1.00 90.12 942 PHE A O 1
ATOM 7560 N N . GLU A 1 943 ? 5.979 10.850 34.906 1.00 91.69 943 GLU A N 1
ATOM 7561 C CA . GLU A 1 943 ? 6.039 12.279 35.203 1.00 91.69 943 GLU A CA 1
ATOM 7562 C C . GLU A 1 943 ? 6.394 13.066 33.940 1.00 91.69 943 GLU A C 1
ATOM 7564 O O . GLU A 1 943 ? 7.302 12.697 33.195 1.00 91.69 943 GLU A O 1
ATOM 7569 N N . ILE A 1 944 ? 5.679 14.163 33.708 1.00 90.00 944 ILE A N 1
ATOM 7570 C CA . ILE A 1 944 ? 6.011 15.160 32.693 1.00 90.00 944 ILE A CA 1
ATOM 7571 C C . ILE A 1 944 ? 6.643 16.333 33.435 1.00 90.00 944 ILE A C 1
ATOM 7573 O O . ILE A 1 944 ? 5.998 16.982 34.261 1.00 90.00 944 ILE A O 1
ATOM 7577 N N . SER A 1 945 ? 7.929 16.563 33.171 1.00 88.69 945 SER A N 1
ATOM 7578 C CA . SER A 1 945 ? 8.727 17.562 33.877 1.00 88.69 945 SER A CA 1
ATOM 7579 C C . SER A 1 945 ? 8.217 18.984 33.639 1.00 88.69 945 SER A C 1
ATOM 7581 O O . SER A 1 945 ? 7.731 19.312 32.552 1.00 88.69 945 SER A O 1
ATOM 7583 N N . SER A 1 946 ? 8.412 19.840 34.642 1.00 86.62 946 SER A N 1
ATOM 7584 C CA . SER A 1 946 ? 8.168 21.285 34.565 1.00 86.62 946 SER A CA 1
ATOM 7585 C C . SER A 1 946 ? 8.735 21.900 33.275 1.00 86.62 946 SER A C 1
ATOM 7587 O O . SER A 1 946 ? 9.836 21.549 32.842 1.00 86.62 946 SER A O 1
ATOM 7589 N N . GLY A 1 947 ? 7.963 22.775 32.624 1.00 84.31 947 GLY A N 1
ATOM 7590 C CA . GLY A 1 947 ? 8.349 23.466 31.387 1.00 84.31 947 GLY A CA 1
ATOM 7591 C C . GLY A 1 947 ? 8.277 22.618 30.106 1.00 84.31 947 GLY A C 1
ATOM 7592 O O . GLY A 1 947 ? 8.490 23.133 29.002 1.00 84.31 947 GLY A O 1
ATOM 7593 N N . THR A 1 948 ? 7.942 21.327 30.209 1.00 85.38 948 THR A N 1
ATOM 7594 C CA . THR A 1 948 ? 7.807 20.444 29.033 1.00 85.38 948 THR A CA 1
ATOM 7595 C C . THR A 1 948 ? 6.507 20.695 28.266 1.00 85.38 948 THR A C 1
ATOM 7597 O O . THR A 1 948 ? 6.467 20.497 27.052 1.00 85.38 948 THR A O 1
ATOM 7600 N N . ALA A 1 949 ? 5.458 21.141 28.959 1.00 90.31 949 ALA A N 1
ATOM 7601 C CA . ALA A 1 949 ? 4.150 21.454 28.394 1.00 90.31 949 ALA A CA 1
ATOM 7602 C C . ALA A 1 949 ? 3.880 22.963 28.431 1.00 90.31 949 ALA A C 1
ATOM 7604 O O . ALA A 1 949 ? 4.456 23.688 29.245 1.00 90.31 949 ALA A O 1
ATOM 7605 N N . ASN A 1 950 ? 2.987 23.417 27.559 1.00 93.19 950 ASN A N 1
ATOM 7606 C CA . ASN A 1 950 ? 2.484 24.782 27.529 1.00 93.19 950 ASN A CA 1
ATOM 7607 C C . ASN A 1 950 ? 1.011 24.795 27.962 1.00 93.19 950 ASN A C 1
ATOM 7609 O O . ASN A 1 950 ? 0.285 23.831 27.708 1.00 93.19 950 ASN A O 1
ATOM 7613 N N . VAL A 1 951 ? 0.580 25.877 28.603 1.00 94.56 951 VAL A N 1
ATOM 7614 C CA . VAL A 1 951 ? -0.823 26.147 28.928 1.00 94.56 951 VAL A CA 1
ATOM 7615 C C . VAL A 1 951 ? -1.559 26.508 27.643 1.00 94.56 951 VAL A C 1
ATOM 7617 O O . VAL A 1 951 ? -1.170 27.434 26.936 1.00 94.56 951 VAL A O 1
ATOM 7620 N N . ILE A 1 952 ? -2.614 25.752 27.342 1.00 93.69 952 ILE A N 1
ATOM 7621 C CA . ILE A 1 952 ? -3.493 25.947 26.180 1.00 93.69 952 ILE A CA 1
ATOM 7622 C C . ILE A 1 952 ? -4.775 26.668 26.610 1.00 93.69 952 ILE A C 1
ATOM 7624 O O . ILE A 1 952 ? -5.288 27.512 25.876 1.00 93.69 952 ILE A O 1
ATOM 7628 N N . TYR A 1 953 ? -5.292 26.326 27.792 1.00 93.62 953 TYR A N 1
ATOM 7629 C CA . TYR A 1 953 ? -6.441 26.968 28.428 1.00 93.62 953 TYR A CA 1
ATOM 7630 C C . TYR A 1 953 ? -6.205 26.988 29.947 1.00 93.62 953 TYR A C 1
ATOM 7632 O O . TYR A 1 953 ? -5.889 25.929 30.495 1.00 93.62 953 TYR A O 1
ATOM 7640 N N . PRO A 1 954 ? -6.275 28.155 30.610 1.00 89.69 954 PRO A N 1
ATOM 7641 C CA . PRO A 1 954 ? -5.963 28.287 32.031 1.00 89.69 954 PRO A CA 1
ATOM 7642 C C . PRO A 1 954 ? -6.986 27.613 32.950 1.00 89.69 954 PRO A C 1
ATOM 7644 O O . PRO A 1 954 ? -8.192 27.608 32.617 1.00 89.69 954 PRO A O 1
#

Radius of gyration: 41.32 Å; chains: 1; bounding box: 96×90×124 Å

Foldseek 3Di:
DDDDDPDPPDPVVLLVVLLVVLQVCLQPPLLVSLVCVVVSVHDPLVSLLNSLQSNLLVALPNCLVRVVVSVHDDLVSLLVSLQSSLQRDLQNLQRNLVSVRDDLVSLLVSLQSSLQRALQNSLVRVVSSVHPPLVSLLNSLLNNLQRDLQSLQRNCSSVRPDLVSLLVSLLSNLVPALQNCLQRVLSSFDWDFDDDDDPDDDDRDGDTPLVSSLSSLVSSLVRALVNSLVNVVVVPDVDVQSNLVSNLSSVVVVVVVVVPDPPDQVLVVLVVVLVVVVVVVCVVVPPPDDDDPDPPDDDPPPPPVVVVVVDDDDPPVVLVVVVVSLVVVLVVLLVDPDLVSSLSVLLVVLVSLQPHDPLDDDPPVVVSCVVVLVSLCPRPDLQSSQSSLLNNLVRCVVHDLDPVVVVCCVPPDPPVPRDHALSSLLSLLVSLLVNLVDDADDPVSLVSNVVSCVRNVPDDDPVSVVSSVVSVLVHDPVRDDPVSVQVVLLVLLPDDDDDDDDPDDDDPVSCVVVLSSLLNHLVCVLCVLLVNVVVVVPDRDPVVRVVVVQCCLCPVLVADDDPVLSVLLVVQQCPFPDNNLLSLLSSQQCVPDVLSSVLSNLLVNCSSVVNLLVQQPPVDCQFVCLACVVVVVLVVLLSPWDKDALVVQQDPPPCPPPPPDLLLVLCCCVCVVLVQDPCVLQVLLVCVSVPNPCSLVVLVVVLVVLVVVLVVLVVPPVSVVVNLVSVLSSLSSVLNNLSVVLNVDPDLVSVLVSLVVSLVSCVVRVSGDPLVSQSSVQVNLLSVDPAPAPSRQKMKIFDLRLSQLSCVQPQFTSQLQHSPDNCVSNSQSSQSSRHSQKIKTFIAGPVRTGQKIWIWGWWAFPPVSHTAIETEQMTGGSNDHRVSRCSSSLSSQQVSCVVSVHWYKYQDPDAAWQFTKTKQSFGSGLWHDGSLVSDIDSTSIDIDHGRSIGTSHD

Sequence (954 aa):
MLNNKIIAINPEKLIQDKISEAKILAAKDSWRISLDIKKYGITDQKALAEIAMIAVTKNGWAVSEYIKNYGIEDQKILVEIAKIAVANDSQFSDRIGNFGIVEEKDRIAIAKIAAAHSGWYTTVHIKNYKITDQKALVEIAKIAAKSDDRISERIQEYGIEDADSLIEIAKIEAAKDGECLSKYIQNYCSIRRESQYHSGYYNESLEHNPVEFAEIAKIAATQNGELTSKYIKDYRLTDQEPLLNIFLTSINQNIDSIKYRENYNFSELIHLYINDIINDMNFKKNNEDNNENDLYGRSIKAYPELQIIMKNETLENDLKLIPEEYNELKSFIQKLRNPELQIQMLTLLAKISISSKLAKLPIEEINASIPIIKAIFDLRDPVLKVKIADIFLDFFFKHNSNQKISEWLNENIDTSKLKFTQSGNIIIGKLLCESLNGNSFDNNSIFIMDKVITTTRKNISQNDRMRLYNSLMTLKESSLSDSDKQRLISLACSRCKYIEDPDNTDEPTIKKVVEILIKQLSIVSMFINLGKTDDLLKKQASTDFEKQLKQLVENDFGVAQVANLWNKLLKNVFSLRDRDGIFHFGAKVCTVSYQAKNLFSKFLTAVLEGTYSEFRYNTVRIHLDKVFGNNQELEANWQKGTSLTYEEVATNEKSEESHDMDVTSYLRQKILADKHLEAKDYSYIHDFLSGNKSTSSNIKTAIEDKQTELKQKSRLPAAREELPVLSNQLLRLRIQEMMITLLKAEDIKSKRNIINEINQLVEKKQVLPEVFLADLQGLSKQLIGDFKSDRQKWSVEDTDSYGDMLLLGVEVDGSCQSIYKNIDLSKCLLAYLTDGKNRALIIRGDDGRIKGRAIFRILSDTIAEKPVLFLERTYVSGEIGQTEAETAILEMAKRRAQSLGLTLVGKYEGGEKFNNILKSLGGNSPFEYIDALGNKDNRSTFEISSGTANVIYP

pLDDT: mean 71.06, std 23.52, range [25.81, 98.38]